Protein AF-A0A0Q9I6A0-F1 (afdb_monomer_lite)

Foldseek 3Di:
DAQEEEEFEFAQDALQPVPPPDDGHQFRVVLRVLVVVLQCLQVVDPRHYHYQYDYNQRFALVSSLVSLVVSQVPDDYQEYYYEYADAWDDDPPFTFGWGYDPDNDDDTDGCTLANVLVSNVSRNYQEYEAEAHYFQQQRSPVPRCNQVDQVNHQWDKYKYFFHNHAGWDDDPLQSHGLLSSLLSLCLAFCDAPPDPDRDQKAFVPPGRQVRSQVASQLVCCQPVVHGGGGMDMGGDHNDTDIHGHSNDDHRDDGDDPVVSVVVVVVVVVVVVVVVVVVVLVCQQVWKWWWEQDPQQFIFIFGHAPVCCVVCVVDGGTDFRLLHGVVQFAPPCVQQVRRHVRVQMDTQPDADPQLFGPSLVSVLSGGHVLSSLLLCLLLPHDHPDADPQHQLSSLLSQLLSCLLVLPLVSVPVSLCNQALPVVLDLDADFDDLPDDDVVLQVDALVSLLSSLSSLLSSLLSPLVVSVSSLRSSLSSLLNNLSPDDCVRRPNCSNVSSLVSSLQSLLLNLLSQVLVVHHSDDPSRVVSLVVNCVSRSCSRSVSSVVSRPDDLVVLLVQLVVLLVQAQQCCVPPSNVVSLLSVLLSAALDPSNLVSLVSNLVSNVRVVNPPDPSNLLSLLSCLQRNNHDPVRLVVLLVVLQVQVPDPDHDPVLLSSLLSCLSNVVVHPPVRSVSSVVSLVVNCVNDDVQKLSNLNSLLSCLLVVNHDPCSLVSLLVLLVPDDQDRPVPPVPPLPDDVPDQIDGHNVSSLLSLLSNLLRDADDPSSLVSLLSHCPPPLRNVSSLSSNLSNDDDDDLVCVLVVLLVVLVVCRSPVSSNVSSLSSLLVNLLPDRSVSSVVSLVVLSVVSSVDNHSSSVSSSSSSSSSSSSVNSGDPRPSPSSNDD

Structure (mmCIF, N/CA/C/O backbone):
data_AF-A0A0Q9I6A0-F1
#
_entry.id   AF-A0A0Q9I6A0-F1
#
loop_
_atom_site.group_PDB
_atom_site.id
_atom_site.type_symbol
_atom_site.label_atom_id
_atom_site.label_alt_id
_atom_site.label_comp_id
_atom_site.label_asym_id
_atom_site.label_entity_id
_atom_site.label_seq_id
_atom_site.pdbx_PDB_ins_code
_atom_site.Cartn_x
_atom_site.Cartn_y
_atom_site.Cartn_z
_atom_site.occupancy
_atom_site.B_iso_or_equiv
_atom_site.auth_seq_id
_atom_site.auth_comp_id
_atom_site.auth_asym_id
_atom_site.auth_atom_id
_atom_site.pdbx_PDB_model_num
ATOM 1 N N . MET A 1 1 ? -72.837 -9.787 69.439 1.00 57.62 1 MET A N 1
ATOM 2 C CA . MET A 1 1 ? -71.810 -8.725 69.431 1.00 57.62 1 MET A CA 1
ATOM 3 C C . MET A 1 1 ? -70.595 -9.331 68.773 1.00 57.62 1 MET A C 1
ATOM 5 O O . MET A 1 1 ? -70.337 -10.494 69.057 1.00 57.62 1 MET A O 1
ATOM 9 N N . ALA A 1 2 ? -69.933 -8.600 67.878 1.00 67.75 2 ALA A N 1
ATOM 10 C CA . ALA A 1 2 ? -68.800 -9.142 67.138 1.00 67.75 2 ALA A CA 1
ATOM 11 C C . ALA A 1 2 ? -67.599 -9.369 68.051 1.00 67.75 2 ALA A C 1
ATOM 13 O O . ALA A 1 2 ? -67.244 -8.510 68.853 1.00 67.75 2 ALA A O 1
ATOM 14 N N . THR A 1 3 ? -66.976 -10.529 67.902 1.00 87.06 3 THR A N 1
ATOM 15 C CA . THR A 1 3 ? -65.770 -10.926 68.628 1.00 87.06 3 THR A CA 1
ATOM 16 C C . THR A 1 3 ? -64.553 -10.130 68.140 1.00 87.06 3 THR A C 1
ATOM 18 O O . THR A 1 3 ? -63.661 -9.801 68.925 1.00 87.06 3 THR A O 1
ATOM 21 N N . VAL A 1 4 ? -64.541 -9.748 66.858 1.00 94.00 4 VAL A N 1
ATOM 22 C CA . VAL A 1 4 ? -63.463 -9.003 66.201 1.00 94.00 4 VAL A CA 1
ATOM 23 C C . VAL A 1 4 ? -63.993 -7.726 65.552 1.00 94.00 4 VAL A C 1
ATOM 25 O O . VAL A 1 4 ? -64.934 -7.755 64.759 1.00 94.00 4 VAL A O 1
ATOM 28 N N . GLY A 1 5 ? -63.354 -6.600 65.855 1.00 96.25 5 GLY A N 1
ATOM 29 C CA . GLY A 1 5 ? -63.536 -5.332 65.155 1.00 96.25 5 GLY A CA 1
ATOM 30 C C . GLY A 1 5 ? -62.365 -5.071 64.211 1.00 96.25 5 GLY A C 1
ATOM 31 O O . GLY A 1 5 ? -61.219 -5.343 64.562 1.00 96.25 5 GLY A O 1
ATOM 32 N N . ALA A 1 6 ? -62.619 -4.534 63.020 1.00 97.25 6 ALA A N 1
ATOM 33 C CA . ALA A 1 6 ? -61.564 -4.165 62.086 1.00 97.25 6 ALA A CA 1
ATOM 34 C C . ALA A 1 6 ? -61.828 -2.830 61.385 1.00 97.25 6 ALA A C 1
ATOM 36 O O . ALA A 1 6 ? -62.938 -2.572 60.926 1.00 97.25 6 ALA A O 1
ATOM 37 N N . PHE A 1 7 ? -60.788 -2.011 61.248 1.00 97.94 7 PHE A N 1
ATOM 38 C CA . PHE A 1 7 ? -60.768 -0.819 60.405 1.00 97.94 7 PHE A CA 1
ATOM 39 C C . PHE A 1 7 ? -59.718 -1.005 59.314 1.00 97.94 7 PHE A C 1
ATOM 41 O O . PHE A 1 7 ? -58.549 -1.238 59.620 1.00 97.94 7 PHE A O 1
ATOM 48 N N . VAL A 1 8 ? -60.120 -0.905 58.049 1.00 98.06 8 VAL A N 1
ATOM 49 C CA . VAL A 1 8 ? -59.235 -1.179 56.911 1.00 98.06 8 VAL A CA 1
ATOM 50 C C . VAL A 1 8 ? -59.324 -0.041 55.899 1.00 98.06 8 VAL A C 1
ATOM 52 O O . VAL A 1 8 ? -60.408 0.307 55.423 1.00 98.06 8 VAL A O 1
ATOM 55 N N . VAL A 1 9 ? -58.176 0.529 55.537 1.00 97.56 9 VAL A N 1
ATOM 56 C CA . VAL A 1 9 ? -58.073 1.555 54.495 1.00 97.56 9 VAL A CA 1
ATOM 57 C C . VAL A 1 9 ? -56.783 1.393 53.695 1.00 97.56 9 VAL A C 1
ATOM 59 O O . VAL A 1 9 ? -55.710 1.128 54.235 1.00 97.56 9 VAL A O 1
ATOM 62 N N . GLY A 1 10 ? -56.911 1.564 52.385 1.00 96.81 10 GLY A N 1
ATOM 63 C CA . GLY A 1 10 ? -55.814 1.583 51.429 1.00 96.81 10 GLY A CA 1
ATOM 64 C C . GLY A 1 10 ? -56.036 2.740 50.470 1.00 96.81 10 GLY A C 1
ATOM 65 O O . GLY A 1 10 ? -57.111 2.805 49.872 1.00 96.81 10 GLY A O 1
ATOM 66 N N . ILE A 1 11 ? -55.075 3.656 50.351 1.00 94.69 11 ILE A N 1
ATOM 67 C CA . ILE A 1 11 ? -55.181 4.829 49.474 1.00 94.69 11 ILE A CA 1
ATOM 68 C C . ILE A 1 11 ? -54.047 4.783 48.458 1.00 94.69 11 ILE A C 1
ATOM 70 O O . ILE A 1 11 ? -52.883 4.988 48.804 1.00 94.69 11 ILE A O 1
ATOM 74 N N . ALA A 1 12 ? -54.388 4.485 47.204 1.00 91.81 12 ALA A N 1
ATOM 75 C CA . ALA A 1 12 ? -53.416 4.359 46.127 1.00 91.81 12 ALA A CA 1
ATOM 76 C C . ALA A 1 12 ? -53.320 5.656 45.316 1.00 91.81 12 ALA A C 1
ATOM 78 O O . ALA A 1 12 ? -52.235 6.214 45.119 1.00 91.81 12 ALA A O 1
ATOM 79 N N . SER A 1 13 ? -54.477 6.174 44.903 1.00 88.25 13 SER A N 1
ATOM 80 C CA . SER A 1 13 ? -54.585 7.374 44.077 1.00 88.25 13 SER A CA 1
ATOM 81 C C . SER A 1 13 ? -55.166 8.539 44.871 1.00 88.25 13 SER A C 1
ATOM 83 O O . SER A 1 13 ? -56.310 8.490 45.314 1.00 88.25 13 SER A O 1
ATOM 85 N N . TYR A 1 14 ? -54.410 9.628 45.008 1.00 87.06 14 TYR A N 1
ATOM 86 C CA . TYR A 1 14 ? -54.871 10.846 45.680 1.00 87.06 14 TYR A CA 1
ATOM 87 C C . TYR A 1 14 ? -55.308 11.899 44.652 1.00 87.06 14 TYR A C 1
ATOM 89 O O . TYR A 1 14 ? -54.601 12.155 43.675 1.00 87.06 14 TYR A O 1
ATOM 97 N N . ARG A 1 15 ? -56.462 12.544 44.869 1.00 81.25 15 ARG A N 1
ATOM 98 C CA . ARG A 1 15 ? -57.050 13.483 43.887 1.00 81.25 15 ARG A CA 1
ATOM 99 C C . ARG A 1 15 ? -56.186 14.727 43.616 1.00 81.25 15 ARG A C 1
ATOM 101 O O . ARG A 1 15 ? -56.207 15.254 42.511 1.00 81.25 15 ARG A O 1
ATOM 108 N N . ALA A 1 16 ? -55.376 15.164 44.585 1.00 65.81 16 ALA A N 1
ATOM 109 C CA . ALA A 1 16 ? -54.583 16.400 44.512 1.00 65.81 16 ALA A CA 1
ATOM 110 C C . ALA A 1 16 ? -53.071 16.186 44.243 1.00 65.81 16 ALA A C 1
ATOM 112 O O . ALA A 1 16 ? -52.240 16.961 44.712 1.00 65.81 16 ALA A O 1
ATOM 113 N N . ILE A 1 17 ? -52.678 15.132 43.510 1.00 60.72 17 ILE A N 1
ATOM 114 C CA . ILE A 1 17 ? -51.252 14.795 43.281 1.00 60.72 17 ILE A CA 1
ATOM 115 C C . ILE A 1 17 ? -50.525 15.774 42.334 1.00 60.72 17 ILE A C 1
ATOM 117 O O . ILE A 1 17 ? -49.298 15.896 42.388 1.00 60.72 17 ILE A O 1
ATOM 121 N N . SER A 1 18 ? -51.245 16.512 41.485 1.00 54.94 18 SER A N 1
ATOM 122 C CA . SER A 1 18 ? -50.642 17.438 40.516 1.00 54.94 18 SER A CA 1
ATOM 123 C C . SER A 1 18 ? -49.855 18.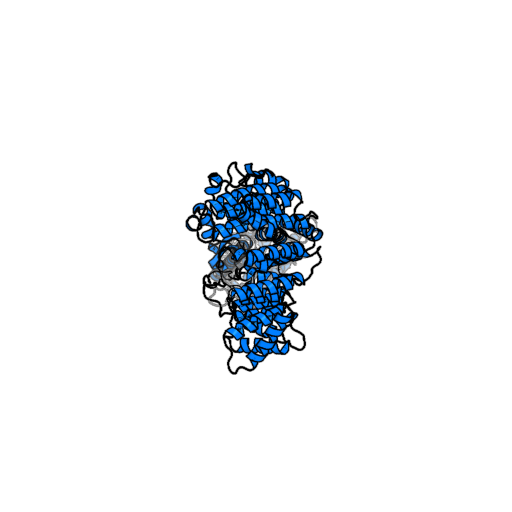561 41.209 1.00 54.94 18 SER A C 1
ATOM 125 O O . SER A 1 18 ? -50.429 19.543 41.668 1.00 54.94 18 SER A O 1
ATOM 127 N N . GLY A 1 19 ? -48.526 18.421 41.269 1.00 56.75 19 GLY A N 1
ATOM 128 C CA . GLY A 1 19 ? -47.602 19.431 41.803 1.00 56.75 19 GLY A CA 1
ATOM 129 C C . GLY A 1 19 ? -47.051 19.172 43.213 1.00 56.75 19 GLY A C 1
ATOM 130 O O . GLY A 1 19 ? -46.217 19.951 43.666 1.00 56.75 19 GLY A O 1
ATOM 131 N N . THR A 1 20 ? -47.441 18.088 43.898 1.00 63.47 20 THR A N 1
ATOM 132 C CA . THR A 1 20 ? -46.989 17.789 45.280 1.00 63.47 20 THR A CA 1
ATOM 133 C C . THR A 1 20 ? -45.720 16.930 45.359 1.00 63.47 20 THR A C 1
ATOM 135 O O . THR A 1 20 ? -45.189 16.710 46.444 1.00 63.47 20 THR A O 1
ATOM 138 N N . GLY A 1 21 ? -45.219 16.428 44.224 1.00 64.19 21 GLY A N 1
ATOM 139 C CA . GLY A 1 21 ? -44.035 15.558 44.160 1.00 64.19 21 GLY A CA 1
ATOM 140 C C . GLY A 1 21 ? -44.251 14.132 44.689 1.00 64.19 21 GLY A C 1
ATOM 141 O O . GLY A 1 21 ? -43.323 13.324 44.643 1.00 64.19 21 GLY A O 1
ATOM 142 N N . LEU A 1 22 ? -45.458 13.805 45.159 1.00 73.88 22 LEU A N 1
ATOM 143 C CA . LEU A 1 22 ? -45.843 12.459 45.576 1.00 73.88 22 LEU A CA 1
ATOM 144 C C . LEU A 1 22 ? -46.258 11.636 44.359 1.00 73.88 22 LEU A C 1
ATOM 146 O O . LEU A 1 22 ? -47.023 12.091 43.516 1.00 73.88 22 LEU A O 1
ATOM 150 N N . THR A 1 23 ? -45.757 10.412 44.248 1.00 80.62 23 THR A N 1
ATOM 151 C CA . THR A 1 23 ? -46.183 9.483 43.198 1.00 80.62 23 THR A CA 1
ATOM 152 C C . THR A 1 23 ? -47.435 8.732 43.655 1.00 80.62 23 THR A C 1
ATOM 154 O O . THR A 1 23 ? -47.476 8.327 44.822 1.00 80.62 23 THR A O 1
ATOM 157 N N . PRO A 1 24 ? -48.440 8.510 42.784 1.00 85.38 24 PRO A N 1
ATOM 158 C CA . PRO A 1 24 ? -49.504 7.553 43.077 1.00 85.38 24 PRO A CA 1
ATOM 159 C C . PRO A 1 24 ? -48.896 6.194 43.437 1.00 85.38 24 PRO A C 1
ATOM 161 O O . PRO A 1 24 ? -47.879 5.810 42.855 1.00 85.38 24 PRO A O 1
ATOM 164 N N . LEU A 1 25 ? -49.500 5.503 44.400 1.00 91.25 25 LEU A N 1
ATOM 165 C CA . LEU A 1 25 ? -49.143 4.125 44.721 1.00 91.25 25 LEU A CA 1
ATOM 166 C C . LEU A 1 25 ? -49.934 3.192 43.801 1.00 91.25 25 LEU A C 1
ATOM 168 O O . LEU A 1 25 ? -51.046 3.509 43.384 1.00 91.25 25 LEU A O 1
ATOM 172 N N . GLU A 1 26 ? -49.366 2.044 43.470 1.00 93.00 26 GLU A N 1
ATOM 173 C CA . GLU A 1 26 ? -49.993 1.046 42.605 1.00 93.00 26 GLU A CA 1
ATOM 174 C C . GLU A 1 26 ? -50.808 0.017 43.402 1.00 93.00 26 GLU A C 1
ATOM 176 O O . GLU A 1 26 ? -51.772 -0.531 42.865 1.00 93.00 26 GLU A O 1
ATOM 181 N N . PHE A 1 27 ? -50.442 -0.269 44.661 1.00 96.44 27 PHE A N 1
ATOM 182 C CA . PHE A 1 27 ? -50.934 -1.470 45.352 1.00 96.44 27 PHE A CA 1
ATOM 183 C C . PHE A 1 27 ? -51.567 -1.262 46.735 1.00 96.44 27 PHE A C 1
ATOM 185 O O . PHE A 1 27 ? -52.069 -2.231 47.300 1.00 96.44 27 PHE A O 1
ATOM 192 N N . ALA A 1 28 ? -51.649 -0.036 47.258 1.00 95.69 28 ALA A N 1
ATOM 193 C CA . ALA A 1 28 ? -52.218 0.215 48.590 1.00 95.69 28 ALA A CA 1
ATOM 194 C C . ALA A 1 28 ? -53.689 -0.240 48.740 1.00 95.69 28 ALA A C 1
ATOM 196 O O . ALA A 1 28 ? -54.093 -0.725 49.797 1.00 95.69 28 ALA A O 1
ATOM 197 N N . VAL A 1 29 ? -54.497 -0.139 47.677 1.00 96.44 29 VAL A N 1
ATOM 198 C CA . VAL A 1 29 ? -55.871 -0.680 47.660 1.00 96.44 29 VAL A CA 1
ATOM 199 C C . VAL A 1 29 ? -55.860 -2.206 47.689 1.00 96.44 29 VAL A C 1
ATOM 201 O O . VAL A 1 29 ? -56.565 -2.799 48.499 1.00 96.44 29 VAL A O 1
ATOM 204 N N . ASN A 1 30 ? -55.000 -2.840 46.884 1.00 95.94 30 ASN A N 1
ATOM 205 C CA . ASN A 1 30 ? -54.850 -4.297 46.885 1.00 95.94 30 ASN A CA 1
ATOM 206 C C . ASN A 1 30 ? -54.394 -4.828 48.250 1.00 95.94 30 ASN A C 1
ATOM 208 O O . ASN A 1 30 ? -54.779 -5.928 48.639 1.00 95.94 30 ASN A O 1
ATOM 212 N N . ASP A 1 31 ? -53.561 -4.076 48.967 1.00 96.75 31 ASP A N 1
ATOM 213 C CA . ASP A 1 31 ? -53.131 -4.403 50.325 1.00 96.75 31 ASP A CA 1
ATOM 214 C C . ASP A 1 31 ? -54.317 -4.435 51.291 1.00 96.75 31 ASP A C 1
ATOM 216 O O . ASP A 1 31 ? -54.521 -5.431 51.986 1.00 96.75 31 ASP A O 1
ATOM 220 N N . ALA A 1 32 ? -55.143 -3.386 51.274 1.00 96.88 32 ALA A N 1
ATOM 221 C CA . ALA A 1 32 ? -56.366 -3.315 52.067 1.00 96.88 32 ALA A CA 1
ATOM 222 C C . ALA A 1 32 ? -57.349 -4.448 51.721 1.00 96.88 32 ALA A C 1
ATOM 224 O O . ALA A 1 32 ? -57.878 -5.097 52.622 1.00 96.88 32 ALA A O 1
ATOM 225 N N . ASP A 1 33 ? -57.537 -4.742 50.435 1.00 96.12 33 ASP A N 1
ATOM 226 C CA . ASP A 1 33 ? -58.423 -5.818 49.981 1.00 96.12 33 ASP A CA 1
ATOM 227 C C . ASP A 1 33 ? -57.897 -7.203 50.394 1.00 96.12 33 ASP A C 1
ATOM 229 O O . ASP A 1 33 ? -58.664 -8.073 50.807 1.00 96.12 33 ASP A O 1
ATOM 233 N N . GLY A 1 34 ? -56.577 -7.412 50.339 1.00 94.81 34 GLY A N 1
ATOM 234 C CA . GLY A 1 34 ? -55.938 -8.651 50.786 1.00 94.81 34 GLY A CA 1
ATOM 235 C C . GLY A 1 34 ? -56.091 -8.885 52.290 1.00 94.81 34 GLY A C 1
ATOM 236 O O . GLY A 1 34 ? -56.313 -10.018 52.724 1.00 94.81 34 GLY A O 1
ATOM 237 N N . ILE A 1 35 ? -56.017 -7.815 53.079 1.00 95.69 35 ILE A N 1
ATOM 238 C CA . ILE A 1 35 ? -56.241 -7.839 54.526 1.00 95.69 35 ILE A CA 1
ATOM 239 C C . ILE A 1 35 ? -57.710 -8.109 54.855 1.00 95.69 35 ILE A C 1
ATOM 241 O O . ILE A 1 35 ? -57.998 -8.983 55.673 1.00 95.69 35 ILE A O 1
ATOM 245 N N . GLU A 1 36 ? -58.641 -7.423 54.193 1.00 95.19 36 GLU A N 1
ATOM 246 C CA . GLU A 1 36 ? -60.073 -7.681 54.354 1.00 95.19 36 GLU A CA 1
ATOM 247 C C . GLU A 1 36 ? -60.416 -9.135 54.002 1.00 95.19 36 GLU A C 1
ATOM 249 O O . GLU A 1 36 ? -61.120 -9.809 54.757 1.00 95.19 36 GLU A O 1
ATOM 254 N N . GLN A 1 37 ? -59.868 -9.652 52.898 1.00 94.31 37 GLN A N 1
ATOM 255 C CA . GLN A 1 37 ? -60.053 -11.042 52.493 1.00 94.31 37 GLN A CA 1
ATOM 256 C C . GLN A 1 37 ? -59.534 -12.020 53.555 1.00 94.31 37 GLN A C 1
ATOM 258 O O . GLN A 1 37 ? -60.211 -13.002 53.864 1.00 94.31 37 GLN A O 1
ATOM 263 N N . TYR A 1 38 ? -58.353 -11.763 54.123 1.00 94.38 38 TYR A N 1
ATOM 264 C CA . TYR A 1 38 ? -57.798 -12.573 55.207 1.00 94.38 38 TYR A CA 1
ATOM 265 C C . TYR A 1 38 ? -58.728 -12.582 56.433 1.00 94.38 38 TYR A C 1
ATOM 267 O O . TYR A 1 38 ? -59.082 -13.658 56.917 1.00 94.38 38 TYR A O 1
ATOM 275 N N . LEU A 1 39 ? -59.196 -11.411 56.883 1.00 94.12 39 LEU A N 1
ATOM 276 C CA . LEU A 1 39 ? -60.101 -11.295 58.031 1.00 94.12 39 LEU A CA 1
ATOM 277 C C . LEU A 1 39 ? -61.412 -12.061 57.798 1.00 94.12 39 LEU A C 1
ATOM 279 O O . LEU A 1 39 ? -61.801 -12.876 58.629 1.00 94.12 39 LEU A O 1
ATOM 283 N N . ARG A 1 40 ? -62.055 -11.885 56.638 1.00 93.12 40 ARG A N 1
ATOM 284 C CA . ARG A 1 40 ? -63.294 -12.609 56.292 1.00 93.12 40 ARG A CA 1
ATOM 285 C C . ARG A 1 40 ? -63.098 -14.120 56.174 1.00 93.12 40 ARG A C 1
ATOM 287 O O . ARG A 1 40 ? -64.027 -14.879 56.415 1.00 93.12 40 ARG A O 1
ATOM 294 N N . THR A 1 41 ? -61.901 -14.566 55.798 1.00 91.38 41 THR A N 1
ATOM 295 C CA . THR A 1 41 ? -61.591 -16.002 55.712 1.00 91.38 41 THR A CA 1
ATOM 296 C C . THR A 1 41 ? -61.447 -16.623 57.102 1.00 91.38 41 THR A C 1
ATOM 298 O O . THR A 1 41 ? -61.871 -17.755 57.316 1.00 91.38 41 THR A O 1
ATOM 301 N N . CYS A 1 42 ? -60.851 -15.893 58.046 1.00 90.25 42 CYS A N 1
ATOM 302 C CA . CYS A 1 42 ? -60.603 -16.380 59.401 1.00 90.25 42 CYS A CA 1
ATOM 303 C C . CYS A 1 42 ? -61.815 -16.254 60.337 1.00 90.25 42 CYS A C 1
ATOM 305 O O . CYS A 1 42 ? -61.938 -17.051 61.264 1.00 90.25 42 CYS A O 1
ATOM 307 N N . TRP A 1 43 ? -62.705 -15.293 60.078 1.00 91.88 43 TRP A N 1
ATOM 308 C CA . TRP A 1 43 ? -63.962 -15.090 60.804 1.00 91.88 43 TRP A CA 1
ATOM 309 C C . TRP A 1 43 ? -65.123 -14.980 59.800 1.00 91.88 43 TRP A C 1
ATOM 311 O O . TRP A 1 43 ? -65.525 -13.870 59.450 1.00 91.88 43 TRP A O 1
ATOM 321 N N . PRO A 1 44 ? -65.615 -16.119 59.275 1.00 83.94 44 PRO A N 1
ATOM 322 C CA . PRO A 1 44 ? -66.590 -16.143 58.183 1.00 83.94 44 PRO A CA 1
ATOM 323 C C . PRO A 1 44 ? -68.022 -15.796 58.610 1.00 83.94 44 PRO A C 1
ATOM 325 O O . PRO A 1 44 ? -68.835 -15.453 57.754 1.00 83.94 44 PRO A O 1
ATOM 328 N N . ASP A 1 45 ? -68.340 -15.890 59.903 1.00 84.69 45 ASP A N 1
ATOM 329 C CA . ASP A 1 45 ? -69.680 -15.624 60.418 1.00 84.69 45 ASP A CA 1
ATOM 330 C C . ASP A 1 45 ? -69.895 -14.112 60.618 1.00 84.69 45 ASP A C 1
ATOM 332 O O . ASP A 1 45 ? -69.167 -13.463 61.371 1.00 84.69 45 ASP A O 1
ATOM 336 N N . ASP A 1 46 ? -70.944 -13.549 60.002 1.00 70.88 46 ASP A N 1
ATOM 337 C CA . ASP A 1 46 ? -71.292 -12.111 60.074 1.00 70.88 46 ASP A CA 1
ATOM 338 C C . ASP A 1 46 ? -71.513 -11.602 61.517 1.00 70.88 46 ASP A C 1
ATOM 340 O O . ASP A 1 46 ? -71.502 -10.398 61.781 1.00 70.88 46 ASP A O 1
ATOM 344 N N . GLY A 1 47 ? -71.728 -12.519 62.465 1.00 76.44 47 GLY A N 1
ATOM 345 C CA . GLY A 1 47 ? -71.863 -12.222 63.888 1.00 76.44 47 GLY A CA 1
ATOM 346 C C . GLY A 1 47 ? -70.541 -12.028 64.630 1.00 76.44 47 GLY A C 1
ATOM 347 O O . GLY A 1 47 ? -70.570 -11.391 65.681 1.00 76.44 47 GLY A O 1
ATOM 348 N N . ASP A 1 48 ? -69.420 -12.530 64.100 1.00 85.81 48 ASP A N 1
ATOM 349 C CA . ASP A 1 48 ? -68.108 -12.570 64.763 1.00 85.81 48 ASP A CA 1
ATOM 350 C C . ASP A 1 48 ? -67.159 -11.457 64.313 1.00 85.81 48 ASP A C 1
ATOM 352 O O . ASP A 1 48 ? -66.216 -11.133 65.037 1.00 85.81 48 ASP A O 1
ATOM 356 N N . LEU A 1 49 ? -67.412 -10.849 63.152 1.00 92.75 49 LEU A N 1
ATOM 357 C CA . LEU A 1 49 ? -66.527 -9.868 62.535 1.00 92.75 49 LEU A CA 1
ATOM 358 C C . LEU A 1 49 ? -67.278 -8.598 62.128 1.00 92.75 49 LEU A C 1
ATOM 360 O O . LEU A 1 49 ? -68.166 -8.618 61.279 1.00 92.75 49 LEU A O 1
ATOM 364 N N . ARG A 1 50 ? -66.849 -7.455 62.666 1.00 94.75 50 ARG A N 1
ATOM 365 C CA . ARG A 1 50 ? -67.304 -6.127 62.243 1.00 94.75 50 ARG A CA 1
ATOM 366 C C . ARG A 1 50 ? -66.180 -5.394 61.523 1.00 94.75 50 ARG A C 1
ATOM 368 O O . ARG A 1 50 ? -65.256 -4.908 62.167 1.00 94.75 50 ARG A O 1
ATOM 375 N N . ILE A 1 51 ? -66.278 -5.279 60.198 1.00 94.56 51 ILE A N 1
ATOM 376 C CA . ILE A 1 51 ? -65.313 -4.530 59.378 1.00 94.56 51 ILE A CA 1
ATOM 377 C C . ILE A 1 51 ? -65.885 -3.168 58.988 1.00 94.56 51 ILE A C 1
ATOM 379 O O . ILE A 1 51 ? -66.945 -3.087 58.369 1.00 94.56 51 ILE A O 1
ATOM 383 N N . VAL A 1 52 ? -65.135 -2.108 59.277 1.00 96.69 52 VAL A N 1
ATOM 384 C CA . VAL A 1 52 ? -65.302 -0.779 58.690 1.00 96.69 52 VAL A CA 1
ATOM 385 C C . VAL A 1 52 ? -64.231 -0.598 57.613 1.00 96.69 52 VAL A C 1
ATOM 387 O O . VAL A 1 52 ? -63.056 -0.377 57.911 1.00 96.69 52 VAL A O 1
ATOM 390 N N . ARG A 1 53 ? -64.636 -0.725 56.345 1.00 95.81 53 ARG A N 1
ATOM 391 C CA . ARG A 1 53 ? -63.783 -0.524 55.165 1.00 95.81 53 ARG A CA 1
ATOM 392 C C . ARG A 1 53 ? -64.129 0.811 54.517 1.00 95.81 53 ARG A C 1
ATOM 394 O O . ARG A 1 53 ? -65.273 1.017 54.121 1.00 95.81 53 ARG A O 1
ATOM 401 N N . ILE A 1 54 ? -63.142 1.691 54.365 1.00 95.88 54 ILE A N 1
ATOM 402 C CA . ILE A 1 54 ? -63.321 2.969 53.657 1.00 95.88 54 ILE A CA 1
ATOM 403 C C . ILE A 1 54 ? -62.665 2.878 52.285 1.00 95.88 54 ILE A C 1
ATOM 405 O O . ILE A 1 54 ? -61.460 2.645 52.207 1.00 95.88 54 ILE A O 1
ATOM 409 N N . GLY A 1 55 ? -63.440 3.048 51.211 1.00 92.31 55 GLY A N 1
ATOM 410 C CA . GLY A 1 55 ? -62.923 3.065 49.838 1.00 92.31 55 GLY A CA 1
ATOM 411 C C . GLY A 1 55 ? -61.941 4.218 49.604 1.00 92.31 55 GLY A C 1
ATOM 412 O O . GLY A 1 55 ? -62.077 5.282 50.204 1.00 92.31 55 GLY A O 1
ATOM 413 N N . GLU A 1 56 ? -60.948 4.031 48.726 1.00 92.19 56 GLU A N 1
ATOM 414 C CA . GLU A 1 56 ? -59.848 5.001 48.580 1.00 92.19 56 GLU A CA 1
ATOM 415 C C . GLU A 1 56 ? -60.317 6.411 48.203 1.00 92.19 56 GLU A C 1
ATOM 417 O O . GLU A 1 56 ? -59.718 7.383 48.649 1.00 92.19 56 GLU A O 1
ATOM 422 N N . GLY A 1 57 ? -61.386 6.535 47.405 1.00 88.31 57 GLY A N 1
ATOM 423 C CA . GLY A 1 57 ? -61.927 7.823 46.963 1.00 88.31 57 GLY A CA 1
ATOM 424 C C . GLY A 1 57 ? -62.674 8.584 48.060 1.00 88.31 57 GLY A C 1
ATOM 425 O O . GLY A 1 57 ? -62.779 9.807 47.981 1.00 88.31 57 GLY A O 1
ATOM 426 N N . ASP A 1 58 ? -63.138 7.876 49.088 1.00 91.50 58 ASP A N 1
ATOM 427 C CA . ASP A 1 58 ? -63.924 8.427 50.195 1.00 91.50 58 ASP A CA 1
ATOM 428 C C . ASP A 1 58 ? -63.098 8.568 51.477 1.00 91.50 58 ASP A C 1
ATOM 430 O O . ASP A 1 58 ? -63.592 9.076 52.482 1.00 91.50 58 ASP A O 1
ATOM 434 N N . ALA A 1 59 ? -61.829 8.148 51.449 1.00 93.12 59 ALA A N 1
ATOM 435 C CA . ALA A 1 59 ? -60.907 8.155 52.577 1.00 93.12 59 ALA A CA 1
ATOM 436 C C . ALA A 1 59 ? -60.425 9.567 52.943 1.00 93.12 59 ALA A C 1
ATOM 438 O O . ALA A 1 59 ? -59.234 9.847 52.906 1.00 93.12 59 ALA A O 1
ATOM 439 N N . THR A 1 60 ? -61.353 10.466 53.268 1.00 93.06 60 THR A N 1
ATOM 440 C CA . THR A 1 60 ? -61.101 11.807 53.817 1.00 93.06 60 THR A CA 1
ATOM 441 C C . THR A 1 60 ? -60.874 11.743 55.330 1.00 93.06 60 THR A C 1
ATOM 443 O O . THR A 1 60 ? -61.280 10.773 55.970 1.00 93.06 60 THR A O 1
ATOM 446 N N . ALA A 1 61 ? -60.279 12.782 55.934 1.00 91.19 61 ALA A N 1
ATOM 447 C CA . ALA A 1 61 ? -60.082 12.840 57.392 1.00 91.19 61 ALA A CA 1
ATOM 448 C C . ALA A 1 61 ? -61.399 12.622 58.160 1.00 91.19 61 ALA A C 1
ATOM 450 O O . ALA A 1 61 ? -61.463 11.779 59.048 1.00 91.19 61 ALA A O 1
ATOM 451 N N . VAL A 1 62 ? -62.470 13.304 57.740 1.00 92.75 62 VAL A N 1
ATOM 452 C CA . VAL A 1 62 ? -63.805 13.202 58.352 1.00 92.75 62 VAL A CA 1
ATOM 453 C C . VAL A 1 62 ? -64.382 11.792 58.218 1.00 92.75 62 VAL A C 1
ATOM 455 O O . VAL A 1 62 ? -64.926 11.261 59.180 1.00 92.75 62 VAL A O 1
ATOM 458 N N . ALA A 1 63 ? -64.252 11.161 57.047 1.00 94.19 63 ALA A N 1
ATOM 459 C CA . ALA A 1 63 ? -64.744 9.799 56.848 1.00 94.19 63 ALA A CA 1
ATOM 460 C C . ALA A 1 63 ? -63.954 8.777 57.677 1.00 94.19 63 ALA A C 1
ATOM 462 O O . ALA A 1 63 ? -64.542 7.854 58.237 1.00 94.19 63 ALA A O 1
ATOM 463 N N . MET A 1 64 ? -62.632 8.947 57.785 1.00 94.81 64 MET A N 1
ATOM 464 C CA . MET A 1 64 ? -61.789 8.101 58.632 1.00 94.81 64 MET A CA 1
ATOM 465 C C . MET A 1 64 ? -62.122 8.263 60.116 1.00 94.81 64 MET A C 1
ATOM 467 O O . MET A 1 64 ? -62.230 7.261 60.819 1.00 94.81 64 MET A O 1
ATOM 471 N N . GLU A 1 65 ? -62.339 9.498 60.572 1.00 95.25 65 GLU A N 1
ATOM 472 C CA . GLU A 1 65 ? -62.815 9.805 61.924 1.00 95.25 65 GLU A CA 1
ATOM 473 C C . GLU A 1 65 ? -64.161 9.133 62.204 1.00 95.25 65 GLU A C 1
ATOM 475 O O . GLU A 1 65 ? -64.256 8.325 63.127 1.00 95.25 65 GLU A O 1
ATOM 480 N N . ALA A 1 66 ? -65.161 9.375 61.354 1.00 95.38 66 ALA A N 1
ATOM 481 C CA . ALA A 1 66 ? -66.491 8.788 61.490 1.00 95.38 66 ALA A CA 1
ATOM 482 C C . ALA A 1 66 ? -66.459 7.251 61.438 1.00 95.38 66 ALA A C 1
ATOM 484 O O . ALA A 1 66 ? -67.192 6.589 62.167 1.00 95.38 66 ALA A O 1
ATOM 485 N N . GLY A 1 67 ? -65.598 6.662 60.604 1.00 95.75 67 GLY A N 1
ATOM 486 C CA . GLY A 1 67 ? -65.441 5.213 60.516 1.00 95.75 67 GLY A CA 1
ATOM 487 C C . GLY A 1 67 ? -64.822 4.596 61.775 1.00 95.75 67 GLY A C 1
ATOM 488 O O . GLY A 1 67 ? -65.295 3.559 62.241 1.00 95.75 67 GLY A O 1
ATOM 489 N N . LEU A 1 68 ? -63.801 5.231 62.359 1.00 96.19 68 LEU A N 1
ATOM 490 C CA . LEU A 1 68 ? -63.209 4.790 63.628 1.00 96.19 68 LEU A CA 1
ATOM 491 C C . LEU A 1 68 ? -64.183 4.970 64.801 1.00 96.19 68 LEU A C 1
ATOM 493 O O . LEU A 1 68 ? -64.259 4.099 65.666 1.00 96.19 68 LEU A O 1
ATOM 497 N N . GLU A 1 69 ? -64.969 6.048 64.813 1.00 95.81 69 GLU A N 1
ATOM 498 C CA . GLU A 1 69 ? -66.039 6.251 65.798 1.00 95.81 69 GLU A CA 1
ATOM 499 C C . GLU A 1 69 ? -67.146 5.200 65.661 1.00 95.81 69 GLU A C 1
ATOM 501 O O . GLU A 1 69 ? -67.521 4.572 66.650 1.00 95.81 69 GLU A O 1
ATOM 506 N N . ALA A 1 70 ? -67.599 4.921 64.438 1.00 94.44 70 ALA A N 1
ATOM 507 C CA . ALA A 1 70 ? -68.577 3.871 64.169 1.00 94.44 70 ALA A CA 1
ATOM 508 C C . ALA A 1 70 ? -68.052 2.475 64.539 1.00 94.44 70 ALA A C 1
ATOM 510 O O . ALA A 1 70 ? -68.834 1.594 64.907 1.00 94.44 70 ALA A O 1
ATOM 511 N N . LEU A 1 71 ? -66.738 2.240 64.443 1.00 95.56 71 LEU A N 1
ATOM 512 C CA . LEU A 1 71 ? -66.128 1.017 64.957 1.00 95.56 71 LEU A CA 1
ATOM 513 C C . LEU A 1 71 ? -66.160 0.997 66.492 1.00 95.56 71 LEU A C 1
ATOM 515 O O . LEU A 1 71 ? -66.558 -0.020 67.059 1.00 95.56 71 LEU A O 1
ATOM 519 N N . ALA A 1 72 ? -65.810 2.103 67.154 1.00 94.06 72 ALA A N 1
ATOM 520 C CA . ALA A 1 72 ? -65.829 2.229 68.612 1.00 94.06 72 ALA A CA 1
ATOM 521 C C . ALA A 1 72 ? -67.227 1.989 69.211 1.00 94.06 72 ALA A C 1
ATOM 523 O O . ALA A 1 72 ? -67.357 1.241 70.176 1.00 94.06 72 ALA A O 1
ATOM 524 N N . GLU A 1 73 ? -68.279 2.539 68.598 1.00 92.06 73 GLU A N 1
ATOM 525 C CA . GLU A 1 73 ? -69.679 2.342 69.015 1.00 92.06 73 GLU A CA 1
ATOM 526 C C . GLU A 1 73 ? -70.155 0.884 68.910 1.00 92.06 73 GLU A C 1
ATOM 528 O O . GLU A 1 73 ? -71.137 0.499 69.540 1.00 92.06 73 GLU A O 1
ATOM 533 N N . GLY A 1 74 ? -69.485 0.068 68.092 1.00 87.00 74 GLY A N 1
ATOM 534 C CA . GLY A 1 74 ? -69.818 -1.343 67.908 1.00 87.00 74 GLY A CA 1
ATOM 535 C C . GLY A 1 74 ? -69.199 -2.304 68.924 1.00 87.00 74 GLY A C 1
ATOM 536 O O . GLY A 1 74 ? -69.536 -3.489 68.870 1.00 87.00 74 GLY A O 1
ATOM 537 N N . GLY A 1 75 ? -68.297 -1.821 69.787 1.00 84.31 75 GLY A N 1
ATOM 538 C CA . GLY A 1 75 ? -67.626 -2.623 70.814 1.00 84.31 75 GLY A CA 1
ATOM 539 C C . GLY A 1 75 ? -68.551 -3.038 71.971 1.00 84.31 75 GLY A C 1
ATOM 540 O O . GLY A 1 75 ? -69.725 -2.655 72.000 1.00 84.31 75 GLY A O 1
ATOM 541 N N . PRO A 1 76 ? -68.051 -3.820 72.945 1.00 92.06 76 PRO A N 1
ATOM 542 C CA . PRO A 1 76 ? -66.653 -4.233 73.124 1.00 92.06 76 PRO A CA 1
ATOM 543 C C . PRO A 1 76 ? -66.213 -5.376 72.194 1.00 92.06 76 PRO A C 1
ATOM 545 O O . PRO A 1 76 ? -67.013 -6.252 71.869 1.00 92.06 76 PRO A O 1
ATOM 548 N N . TYR A 1 77 ? -64.927 -5.406 71.825 1.00 95.00 77 TYR A N 1
ATOM 549 C CA . TYR A 1 77 ? -64.316 -6.475 71.015 1.00 95.00 77 TYR A CA 1
ATOM 550 C C . TYR A 1 77 ? -63.277 -7.295 71.800 1.00 95.00 77 TYR A C 1
ATOM 552 O O . TYR A 1 77 ? -62.575 -6.781 72.674 1.00 95.00 77 TYR A O 1
ATOM 560 N N . GLU A 1 78 ? -63.088 -8.568 71.448 1.00 93.69 78 GLU A N 1
ATOM 561 C CA . GLU A 1 78 ? -61.941 -9.342 71.949 1.00 93.69 78 GLU A CA 1
ATOM 562 C C . GLU A 1 78 ? -60.644 -8.986 71.216 1.00 93.69 78 GLU A C 1
ATOM 564 O O . GLU A 1 78 ? -59.569 -8.977 71.822 1.00 93.69 78 GLU A O 1
ATOM 569 N N . LEU A 1 79 ? -60.747 -8.670 69.923 1.00 94.25 79 LEU A N 1
ATOM 570 C CA . LEU A 1 79 ? -59.639 -8.251 69.070 1.00 94.25 79 LEU A CA 1
ATOM 571 C C . LEU A 1 79 ? -60.063 -7.073 68.186 1.00 94.25 79 LEU A C 1
ATOM 573 O O . LEU A 1 79 ? -61.085 -7.138 67.511 1.00 94.25 79 LEU A O 1
ATOM 577 N N . CYS A 1 80 ? -59.253 -6.021 68.149 1.00 96.06 80 CYS A N 1
ATOM 578 C CA . CYS A 1 80 ? -59.383 -4.892 67.239 1.00 96.06 80 CYS A CA 1
ATOM 579 C C . CYS A 1 80 ? -58.189 -4.858 66.273 1.00 96.06 80 CYS A C 1
ATOM 581 O O . CYS A 1 80 ? -57.035 -4.847 66.709 1.00 96.06 80 CYS A O 1
ATOM 583 N N . TRP A 1 81 ? -58.465 -4.846 64.969 1.00 95.12 81 TRP A N 1
ATOM 584 C CA . TRP A 1 81 ? -57.472 -4.829 63.894 1.00 95.12 81 TRP A CA 1
ATOM 585 C C . TRP A 1 81 ? -57.556 -3.529 63.096 1.00 95.12 81 TRP A C 1
ATOM 587 O O . TRP A 1 81 ? -58.572 -3.239 62.475 1.00 95.12 81 TRP A O 1
ATOM 597 N N . LEU A 1 82 ? -56.487 -2.744 63.076 1.00 97.69 82 LEU A N 1
ATOM 598 C CA . LEU A 1 82 ? -56.436 -1.481 62.345 1.00 97.69 82 LEU A CA 1
ATOM 599 C C . LEU A 1 82 ? -55.376 -1.600 61.254 1.00 97.69 82 LEU A C 1
ATOM 601 O O . LEU A 1 82 ? -54.206 -1.783 61.572 1.00 97.69 82 LEU A O 1
ATOM 605 N N . PHE A 1 83 ? -55.765 -1.508 59.985 1.00 98.06 83 PHE A N 1
ATOM 606 C CA . PHE A 1 83 ? -54.854 -1.590 58.845 1.00 98.06 83 PHE A CA 1
ATOM 607 C C . PHE A 1 83 ? -54.949 -0.332 57.984 1.00 98.06 83 PHE A C 1
ATOM 609 O O . PHE A 1 83 ? -56.011 -0.021 57.439 1.00 98.06 83 PHE A O 1
ATOM 616 N N . LEU A 1 84 ? -53.832 0.384 57.864 1.00 97.94 84 LEU A N 1
ATOM 617 C CA . LEU A 1 84 ? -53.711 1.586 57.045 1.00 97.94 84 LEU A CA 1
ATOM 618 C C . LEU A 1 84 ? -52.554 1.400 56.053 1.00 97.94 84 LEU A C 1
ATOM 620 O O . LEU A 1 84 ? -51.411 1.251 56.485 1.00 97.94 84 LEU A O 1
ATOM 624 N N . SER A 1 85 ? -52.836 1.446 54.746 1.00 97.75 85 SER A N 1
ATOM 625 C CA . SER A 1 85 ? -51.825 1.427 53.674 1.00 97.75 85 SER A CA 1
ATOM 626 C C . SER A 1 85 ? -51.913 2.678 52.795 1.00 97.75 85 SER A C 1
ATOM 628 O O . SER A 1 85 ? -52.992 3.028 52.308 1.00 97.75 85 SER A O 1
ATOM 630 N N . GLY A 1 86 ? -50.801 3.393 52.616 1.00 95.19 86 GLY A N 1
ATOM 631 C CA . GLY A 1 86 ? -50.781 4.658 51.875 1.00 95.19 86 GLY A CA 1
ATOM 632 C C . GLY A 1 86 ? -49.526 5.499 52.112 1.00 95.19 86 GLY A C 1
ATOM 633 O O . GLY A 1 86 ? -48.488 5.010 52.561 1.00 95.19 86 GLY A O 1
ATOM 634 N N . HIS A 1 87 ? -49.610 6.798 51.822 1.00 93.56 87 HIS A N 1
ATOM 635 C CA . HIS A 1 87 ? -48.525 7.737 52.116 1.00 93.56 87 HIS A CA 1
ATOM 636 C C . HIS A 1 87 ? -48.532 8.162 53.586 1.00 93.56 87 HIS A C 1
ATOM 638 O O . HIS A 1 87 ? -49.554 8.569 54.135 1.00 93.56 87 HIS A O 1
ATOM 644 N N . GLY A 1 88 ? -47.355 8.112 54.207 1.00 92.06 88 GLY A N 1
ATOM 645 C CA . GLY A 1 88 ? -47.103 8.614 55.554 1.00 92.06 88 GLY A CA 1
ATOM 646 C C . GLY A 1 88 ? -46.160 9.804 55.494 1.00 92.06 88 GLY A C 1
ATOM 647 O O . GLY A 1 88 ? -45.245 9.836 54.666 1.00 92.06 88 GLY A O 1
ATOM 648 N N . TRP A 1 89 ? -46.386 10.779 56.368 1.00 90.56 89 TRP A N 1
ATOM 649 C CA . TRP A 1 89 ? -45.537 11.954 56.493 1.00 90.56 89 TRP A CA 1
ATOM 650 C C . TRP A 1 89 ? -45.024 12.075 57.918 1.00 90.56 89 TRP A C 1
ATOM 652 O O . TRP A 1 89 ? -45.795 11.968 58.870 1.00 90.56 89 TRP A O 1
ATOM 662 N N . VAL A 1 90 ? -43.721 12.301 58.056 1.00 89.50 90 VAL A N 1
ATOM 663 C CA . VAL A 1 90 ? -43.073 12.610 59.327 1.00 89.50 90 VAL A CA 1
ATOM 664 C C . VAL A 1 90 ? -42.020 13.678 59.070 1.00 89.50 90 VAL A C 1
ATOM 666 O O . VAL A 1 90 ? -41.095 13.466 58.288 1.00 89.50 90 VAL A O 1
ATOM 669 N N . ASP A 1 91 ? -42.132 14.806 59.761 1.00 85.31 91 ASP A N 1
ATOM 670 C CA . ASP A 1 91 ? -41.081 15.815 59.855 1.00 85.31 91 ASP A CA 1
ATOM 671 C C . ASP A 1 91 ? -40.826 16.206 61.323 1.00 85.31 91 ASP A C 1
ATOM 673 O O . ASP A 1 91 ? -41.296 15.539 62.249 1.00 85.31 91 ASP A O 1
ATOM 677 N N . GLY A 1 92 ? -40.016 17.242 61.562 1.00 76.06 92 GLY A N 1
ATOM 678 C CA . GLY A 1 92 ? -39.667 17.683 62.917 1.00 76.06 92 GLY A CA 1
ATOM 679 C C . GLY A 1 92 ? -40.847 18.224 63.737 1.00 76.06 92 GLY A C 1
ATOM 680 O O . GLY A 1 92 ? -40.756 18.239 64.961 1.00 76.06 92 GLY A O 1
ATOM 681 N N . ALA A 1 93 ? -41.944 18.638 63.096 1.00 79.94 93 ALA A N 1
ATOM 682 C CA . ALA A 1 93 ? -43.094 19.277 63.739 1.00 79.94 93 ALA A CA 1
ATOM 683 C C . ALA A 1 93 ? -44.410 18.496 63.573 1.00 79.94 93 ALA A C 1
ATOM 685 O O . ALA A 1 93 ? -45.295 18.623 64.413 1.00 79.94 93 ALA A O 1
ATOM 686 N N . THR A 1 94 ? -44.545 17.681 62.527 1.00 85.50 94 THR A N 1
ATOM 687 C CA . THR A 1 94 ? -45.786 17.001 62.143 1.00 85.50 94 THR A CA 1
ATOM 688 C C . THR A 1 94 ? -45.555 15.519 61.867 1.00 85.50 94 THR A C 1
ATOM 690 O O . THR A 1 94 ? -44.505 15.106 61.367 1.00 85.50 94 THR A O 1
ATOM 693 N N . ALA A 1 95 ? -46.551 14.695 62.192 1.00 92.00 95 ALA A N 1
ATOM 694 C CA . ALA A 1 95 ? -46.666 13.358 61.633 1.00 92.00 95 ALA A CA 1
ATOM 695 C C . ALA A 1 95 ? -48.117 12.976 61.416 1.00 92.00 95 ALA A C 1
ATOM 697 O O . ALA A 1 95 ? -48.976 13.253 62.255 1.00 92.00 95 ALA A O 1
ATOM 698 N N . GLY A 1 96 ? -48.371 12.276 60.323 1.00 93.38 96 GLY A N 1
ATOM 699 C CA . GLY A 1 96 ? -49.712 11.839 60.001 1.00 93.38 96 GLY A CA 1
ATOM 700 C C . GLY A 1 96 ? -49.764 10.934 58.786 1.00 93.38 96 GLY A C 1
ATOM 701 O O . GLY A 1 96 ? -48.795 10.776 58.039 1.00 93.38 96 GLY A O 1
ATOM 702 N N . PHE A 1 97 ? -50.930 10.330 58.616 1.00 94.75 97 PHE A N 1
ATOM 703 C CA . PHE A 1 97 ? -51.261 9.503 57.468 1.00 94.75 97 PHE A CA 1
ATOM 704 C C . PHE A 1 97 ? -51.983 10.374 56.438 1.00 94.75 97 PHE A C 1
ATOM 706 O O . PHE A 1 97 ? -52.929 11.073 56.798 1.00 94.75 97 PHE A O 1
ATOM 713 N N . LEU A 1 98 ? -51.534 10.393 55.182 1.00 93.00 98 LEU A N 1
ATOM 714 C CA . LEU A 1 98 ? -52.163 11.229 54.156 1.00 93.00 98 LEU A CA 1
ATOM 715 C C . LEU A 1 98 ? -53.524 10.657 53.761 1.00 93.00 98 LEU A C 1
ATOM 717 O O . LEU A 1 98 ? -53.649 9.454 53.528 1.00 93.00 98 LEU A O 1
ATOM 721 N N . VAL A 1 99 ? -54.516 11.534 53.617 1.00 93.06 99 VAL A N 1
ATOM 722 C CA . VAL A 1 99 ? -55.915 11.192 53.312 1.00 93.06 99 VAL A CA 1
ATOM 723 C C . VAL A 1 99 ? -56.413 11.965 52.085 1.00 93.06 99 VAL A C 1
ATOM 725 O O . VAL A 1 99 ? -55.744 12.879 51.597 1.00 93.06 99 VAL A O 1
ATOM 728 N N . GLN A 1 100 ? -57.576 11.598 51.546 1.00 90.56 100 GLN A N 1
ATOM 729 C CA . GLN A 1 100 ? -58.197 12.344 50.452 1.00 90.56 100 GLN A CA 1
ATOM 730 C C . GLN A 1 100 ? -58.615 13.746 50.911 1.00 90.56 100 GLN A C 1
ATOM 732 O O . GLN A 1 100 ? -59.117 13.912 52.030 1.00 90.56 100 GLN A O 1
ATOM 737 N N . PRO A 1 101 ? -58.468 14.762 50.050 1.00 86.31 101 PRO A N 1
ATOM 738 C CA . PRO A 1 101 ? -59.035 16.070 50.312 1.00 86.31 101 PRO A CA 1
ATOM 739 C C . PRO A 1 101 ? -60.566 16.032 50.204 1.00 86.31 101 PRO A C 1
ATOM 741 O O . PRO A 1 101 ? -61.126 15.306 49.381 1.00 86.31 101 PRO A O 1
ATOM 744 N N . ALA A 1 102 ? -61.243 16.809 51.057 1.00 76.12 102 ALA A N 1
ATOM 745 C CA . ALA A 1 102 ? -62.702 16.943 51.027 1.00 76.12 102 ALA A CA 1
ATOM 746 C C . ALA A 1 102 ? -63.191 17.683 49.764 1.00 76.12 102 ALA A C 1
ATOM 748 O O . ALA A 1 102 ? -64.276 17.397 49.269 1.00 76.12 102 ALA A O 1
ATOM 749 N N . GLU A 1 103 ? -62.361 18.580 49.218 1.00 71.19 103 GLU A N 1
ATOM 750 C CA . GLU A 1 103 ? -62.580 19.331 47.974 1.00 71.19 103 GLU A CA 1
ATOM 751 C C . GLU A 1 103 ? -61.305 19.303 47.109 1.00 71.19 103 GLU A C 1
ATOM 753 O O . GLU A 1 103 ? -60.210 19.113 47.628 1.00 71.19 103 GLU A O 1
ATOM 758 N N . GLU A 1 104 ? -61.391 19.523 45.793 1.00 61.81 104 GLU A N 1
ATOM 759 C CA . GLU A 1 104 ? -60.235 19.455 44.868 1.00 61.81 104 GLU A CA 1
ATOM 760 C C . GLU A 1 104 ? -59.221 20.620 44.994 1.00 61.81 104 GLU A C 1
ATOM 762 O O . GLU A 1 104 ? -58.373 20.819 44.122 1.00 61.81 104 GLU A O 1
ATOM 767 N N . ILE A 1 105 ? -59.262 21.402 46.077 1.00 55.56 105 ILE A N 1
ATOM 768 C CA . ILE A 1 105 ? -58.482 22.636 46.222 1.00 55.56 105 ILE A CA 1
ATOM 769 C C . ILE A 1 105 ? -57.313 22.435 47.202 1.00 55.56 105 ILE A C 1
ATOM 771 O O . ILE A 1 105 ? -57.493 22.439 48.413 1.00 55.56 105 ILE A O 1
ATOM 775 N N . GLY A 1 106 ? -56.102 22.322 46.642 1.00 56.56 106 GLY A N 1
ATOM 776 C CA . GLY A 1 106 ? -54.811 22.677 47.257 1.00 56.56 106 GLY A CA 1
ATOM 777 C C . GLY A 1 106 ? -54.336 21.896 48.495 1.00 56.56 106 GLY A C 1
ATOM 778 O O . GLY A 1 106 ? -54.602 22.296 49.622 1.00 56.56 106 GLY A O 1
ATOM 779 N N . GLY A 1 107 ? -53.470 20.893 48.280 1.00 65.38 107 GLY A N 1
ATOM 780 C CA . GLY A 1 107 ? -52.721 20.179 49.329 1.00 65.38 107 GLY A CA 1
ATOM 781 C C . GLY A 1 107 ? -53.340 18.836 49.729 1.00 65.38 107 GLY A C 1
ATOM 782 O O . GLY A 1 107 ? -54.546 18.639 49.618 1.00 65.38 107 GLY A O 1
ATOM 783 N N . LEU A 1 108 ? -52.509 17.886 50.170 1.00 73.12 108 LEU A N 1
ATOM 784 C CA . LEU A 1 108 ? -53.005 16.623 50.722 1.00 73.12 108 LEU A CA 1
ATOM 785 C C . LEU A 1 108 ? -53.199 16.782 52.230 1.00 73.12 108 LEU A C 1
ATOM 787 O O . LEU A 1 108 ? -52.209 17.014 52.932 1.00 73.12 108 LEU A O 1
ATOM 791 N N . PRO A 1 109 ? -54.435 16.677 52.748 1.00 87.12 109 PRO A N 1
ATOM 792 C CA . PRO A 1 109 ? -54.638 16.646 54.185 1.00 87.12 109 PRO A CA 1
ATOM 793 C C . PRO A 1 109 ? -54.000 15.392 54.779 1.00 87.12 109 PRO A C 1
ATOM 795 O O . PRO A 1 109 ? -53.838 14.362 54.119 1.00 87.12 109 PRO A O 1
ATOM 798 N N . MET A 1 110 ? -53.671 15.477 56.061 1.00 89.25 110 MET A N 1
ATOM 799 C CA . MET A 1 110 ? -53.192 14.344 56.836 1.00 89.25 110 MET A CA 1
ATOM 800 C C . MET A 1 110 ? -54.065 14.153 58.066 1.00 89.25 110 MET A C 1
ATOM 802 O O . MET A 1 110 ? -54.473 15.123 58.706 1.00 89.25 110 MET A O 1
ATOM 806 N N . LEU A 1 111 ? -54.314 12.899 58.416 1.00 92.88 111 LEU A N 1
ATOM 807 C CA . LEU A 1 111 ? -54.833 12.536 59.719 1.00 92.88 111 LEU A CA 1
ATOM 808 C C . LEU A 1 111 ? -53.644 12.463 60.683 1.00 92.88 111 LEU A C 1
ATOM 810 O O . LEU A 1 111 ? -52.804 11.564 60.582 1.00 92.88 111 LEU A O 1
ATOM 814 N N . ALA A 1 112 ? -53.535 13.464 61.558 1.00 93.69 112 ALA A N 1
ATOM 815 C CA . ALA A 1 112 ? -52.413 13.605 62.482 1.00 93.69 112 ALA A CA 1
ATOM 816 C C . ALA A 1 112 ? -52.317 12.411 63.447 1.00 93.69 112 ALA A C 1
ATOM 818 O O . ALA A 1 112 ? -53.340 11.850 63.856 1.00 93.69 112 ALA A O 1
ATOM 819 N N . ALA A 1 113 ? -51.095 12.048 63.843 1.00 94.00 113 ALA A N 1
ATOM 820 C CA . ALA A 1 113 ? -50.834 10.926 64.744 1.00 94.00 113 ALA A CA 1
ATOM 821 C C . ALA A 1 113 ? -51.603 11.052 66.070 1.00 94.00 113 ALA A C 1
ATOM 823 O O . ALA A 1 113 ? -52.173 10.075 66.543 1.00 94.00 113 ALA A O 1
ATOM 824 N N . GLU A 1 114 ? -51.708 12.261 66.624 1.00 93.25 114 GLU A N 1
ATOM 825 C CA . GLU A 1 114 ? -52.437 12.558 67.862 1.00 93.25 114 GLU A CA 1
ATOM 826 C C . GLU A 1 114 ? -53.953 12.363 67.696 1.00 93.25 114 GLU A C 1
ATOM 828 O O . GLU A 1 114 ? -54.658 11.959 68.622 1.00 93.25 114 GLU A O 1
ATOM 833 N N . THR A 1 115 ? -54.469 12.629 66.492 1.00 94.50 115 THR A N 1
ATOM 834 C CA . THR A 1 115 ? -55.884 12.413 66.173 1.00 94.50 115 THR A CA 1
ATOM 835 C C . THR A 1 115 ? -56.181 10.925 66.048 1.00 94.50 115 THR A C 1
ATOM 837 O O . THR A 1 115 ? -57.138 10.454 66.662 1.00 94.50 115 THR A O 1
ATOM 840 N N . LEU A 1 116 ? -55.327 10.176 65.340 1.00 94.88 116 LEU A N 1
ATOM 841 C CA . LEU A 1 116 ? -55.386 8.712 65.298 1.00 94.88 116 LEU A CA 1
ATOM 842 C C . LEU A 1 116 ? -55.302 8.106 66.706 1.00 94.88 116 LEU A C 1
ATOM 844 O O . LEU A 1 116 ? -56.109 7.243 67.036 1.00 94.88 116 LEU A O 1
ATOM 848 N N . ASP A 1 117 ? -54.384 8.589 67.548 1.00 95.25 117 ASP A N 1
ATOM 849 C CA . ASP A 1 117 ? -54.182 8.113 68.923 1.00 95.25 117 ASP A CA 1
ATOM 850 C C . ASP A 1 117 ? -55.464 8.234 69.755 1.00 95.25 117 ASP A C 1
ATOM 852 O O . ASP A 1 117 ? -55.933 7.267 70.358 1.00 95.25 117 ASP A O 1
ATOM 856 N N . ARG A 1 118 ? -56.092 9.414 69.707 1.00 95.75 118 ARG A N 1
ATOM 857 C CA . ARG A 1 118 ? -57.354 9.702 70.396 1.00 95.75 118 ARG A CA 1
ATOM 858 C C . ARG A 1 118 ? -58.511 8.836 69.891 1.00 95.75 118 ARG A C 1
ATOM 860 O O . ARG A 1 118 ? -59.312 8.379 70.701 1.00 95.75 118 ARG A O 1
ATOM 867 N N . LEU A 1 119 ? -58.637 8.645 68.576 1.00 95.88 119 LEU A N 1
ATOM 868 C CA . LEU A 1 119 ? -59.731 7.864 67.982 1.00 95.88 119 LEU A CA 1
ATOM 869 C C . LEU A 1 119 ? -59.605 6.381 68.319 1.00 95.88 119 LEU A C 1
ATOM 871 O O . LEU A 1 119 ? -60.576 5.764 68.748 1.00 95.88 119 LEU A O 1
ATOM 875 N N . ILE A 1 120 ? -58.399 5.828 68.191 1.00 95.44 120 ILE A N 1
ATOM 876 C CA . ILE A 1 120 ? -58.112 4.438 68.556 1.00 95.44 120 ILE A CA 1
ATOM 877 C C . ILE A 1 120 ? -58.339 4.226 70.053 1.00 95.44 120 ILE A C 1
ATOM 879 O O . ILE A 1 120 ? -58.923 3.219 70.447 1.00 95.44 120 ILE A O 1
ATOM 883 N N . GLY A 1 121 ? -57.967 5.207 70.881 1.00 93.62 121 GLY A N 1
ATOM 884 C CA . GLY A 1 121 ? -58.202 5.196 72.323 1.00 93.62 121 GLY A CA 1
ATOM 885 C C . GLY A 1 121 ? -59.668 5.090 72.750 1.00 93.62 121 GLY A C 1
ATOM 886 O O . GLY A 1 121 ? -59.926 4.726 73.894 1.00 93.62 121 GLY A O 1
ATOM 887 N N . ARG A 1 122 ? -60.625 5.378 71.856 1.00 94.56 122 ARG A N 1
ATOM 888 C CA . ARG A 1 122 ? -62.069 5.255 72.122 1.00 94.56 122 ARG A CA 1
ATOM 889 C C . ARG A 1 122 ? -62.634 3.869 71.817 1.00 94.56 122 ARG A C 1
ATOM 891 O O . ARG A 1 122 ? -63.772 3.608 72.193 1.00 94.56 122 ARG A O 1
ATOM 898 N N . ILE A 1 123 ? -61.889 3.007 71.127 1.00 95.00 123 ILE A N 1
ATOM 899 C CA . ILE A 1 123 ? -62.354 1.663 70.782 1.00 95.00 123 ILE A CA 1
ATOM 900 C C . ILE A 1 123 ? -62.159 0.750 71.995 1.00 95.00 123 ILE A C 1
ATOM 902 O O . ILE A 1 123 ? -61.027 0.487 72.405 1.00 95.00 123 ILE A O 1
ATOM 906 N N . ASP A 1 124 ? -63.262 0.247 72.546 1.00 93.81 124 ASP A N 1
ATOM 907 C CA . ASP A 1 124 ? -63.231 -0.732 73.631 1.00 93.81 124 ASP A CA 1
ATOM 908 C C . ASP A 1 124 ? -62.873 -2.125 73.085 1.00 93.81 124 ASP A C 1
ATOM 910 O O . ASP A 1 124 ? -63.671 -2.779 72.403 1.00 93.81 124 ASP A O 1
ATOM 914 N N . ALA A 1 125 ? -61.636 -2.558 73.338 1.00 94.94 125 ALA A N 1
ATOM 915 C CA . ALA A 1 125 ? -61.136 -3.864 72.936 1.00 94.94 125 ALA A CA 1
ATOM 916 C C . ALA A 1 125 ? -60.128 -4.437 73.942 1.00 94.94 125 ALA A C 1
ATOM 918 O O . ALA A 1 125 ? -59.251 -3.730 74.456 1.00 94.94 125 ALA A O 1
ATOM 919 N N . LYS A 1 126 ? -60.193 -5.758 74.159 1.00 94.88 126 LYS A N 1
ATOM 920 C CA . LYS A 1 126 ? -59.208 -6.472 74.990 1.00 94.88 126 LYS A CA 1
ATOM 921 C C . LYS A 1 126 ? -57.825 -6.490 74.344 1.00 94.88 126 LYS A C 1
ATOM 923 O O . LYS A 1 126 ? -56.826 -6.349 75.045 1.00 94.88 126 LYS A O 1
ATOM 928 N N . ARG A 1 127 ? -57.745 -6.667 73.022 1.00 95.12 127 ARG A N 1
ATOM 929 C CA . ARG A 1 127 ? -56.482 -6.714 72.269 1.00 95.12 127 ARG A CA 1
ATOM 930 C C . ARG A 1 127 ? -56.577 -5.810 71.048 1.00 95.12 127 ARG A C 1
ATOM 932 O O . ARG A 1 127 ? -57.475 -6.001 70.240 1.00 95.12 127 ARG A O 1
ATOM 939 N N . THR A 1 128 ? -55.644 -4.883 70.877 1.00 95.94 128 THR A N 1
ATOM 940 C CA . THR A 1 128 ? -55.593 -3.983 69.713 1.00 95.94 128 THR A CA 1
ATOM 941 C C . THR A 1 128 ? -54.293 -4.188 68.949 1.00 95.94 128 THR A C 1
ATOM 943 O O . THR A 1 128 ? -53.219 -4.172 69.551 1.00 95.94 128 THR A O 1
ATOM 946 N N . ILE A 1 129 ? -54.382 -4.353 67.628 1.00 96.00 129 ILE A N 1
ATOM 947 C CA . ILE A 1 129 ? -53.236 -4.419 66.717 1.00 96.00 129 ILE A CA 1
ATOM 948 C C . ILE A 1 129 ? -53.385 -3.325 65.658 1.00 96.00 129 ILE A C 1
ATOM 950 O O . ILE A 1 129 ? -54.340 -3.339 64.884 1.00 96.00 129 ILE A O 1
ATOM 954 N N . LEU A 1 130 ? -52.413 -2.414 65.594 1.00 97.06 130 LEU A N 1
ATOM 955 C CA . LEU A 1 130 ? -52.269 -1.448 64.504 1.00 97.06 130 LEU A CA 1
ATOM 956 C C . LEU A 1 130 ? -51.196 -1.905 63.519 1.00 97.06 130 LEU A C 1
ATOM 958 O O . LEU A 1 130 ? -50.043 -2.090 63.890 1.00 97.06 130 LEU A O 1
ATOM 962 N N . ILE A 1 131 ? -51.554 -2.029 62.250 1.00 97.12 131 ILE A N 1
ATOM 963 C CA . ILE A 1 131 ? -50.641 -2.314 61.152 1.00 97.12 131 ILE A CA 1
ATOM 964 C C . ILE A 1 131 ? -50.606 -1.092 60.244 1.00 97.12 131 ILE A C 1
ATOM 966 O O . ILE A 1 131 ? -51.610 -0.719 59.635 1.00 97.12 131 ILE A O 1
ATOM 970 N N . LEU A 1 132 ? -49.435 -0.469 60.174 1.00 97.31 132 LEU A N 1
ATOM 971 C CA . LEU A 1 132 ? -49.227 0.761 59.429 1.00 97.31 132 LEU A CA 1
ATOM 972 C C . LEU A 1 132 ? -48.245 0.514 58.284 1.00 97.31 132 LEU A C 1
ATOM 974 O O . LEU A 1 132 ? -47.037 0.389 58.512 1.00 97.31 132 LEU A O 1
ATOM 978 N N . ASP A 1 133 ? -48.775 0.453 57.062 1.00 97.44 133 ASP A N 1
ATOM 979 C CA . ASP A 1 133 ? -48.004 0.286 55.835 1.00 97.44 133 ASP A CA 1
ATOM 980 C C . ASP A 1 133 ? -47.841 1.612 55.080 1.00 97.44 133 ASP A C 1
ATOM 982 O O . ASP A 1 133 ? -48.556 1.924 54.129 1.00 97.44 133 ASP A O 1
ATOM 986 N N . CYS A 1 134 ? -46.898 2.435 55.537 1.00 96.31 134 CYS A N 1
ATOM 987 C CA . CYS A 1 134 ? -46.603 3.726 54.923 1.00 96.31 134 CYS A CA 1
ATOM 988 C C . CYS A 1 134 ? -45.130 4.105 55.096 1.00 96.31 134 CYS A C 1
ATOM 990 O O . CYS A 1 134 ? -44.412 3.506 55.899 1.00 96.31 134 CYS A O 1
ATOM 992 N N . CYS A 1 135 ? -44.653 5.114 54.360 1.00 94.06 135 CYS A N 1
ATOM 993 C CA . CYS A 1 135 ? -43.320 5.668 54.617 1.00 94.06 135 CYS A CA 1
ATOM 994 C C . CYS A 1 135 ? -43.236 6.222 56.047 1.00 94.06 135 CYS A C 1
ATOM 996 O O . CYS A 1 135 ? -44.201 6.805 56.542 1.00 94.06 135 CYS A O 1
ATOM 998 N N . PHE A 1 136 ? -42.072 6.066 56.686 1.00 94.62 136 PHE A N 1
ATOM 999 C CA . PHE A 1 136 ? -41.793 6.578 58.033 1.00 94.62 136 PHE A CA 1
ATOM 1000 C C . PHE A 1 136 ? -42.749 6.063 59.125 1.00 94.62 136 PHE A C 1
ATOM 1002 O O . PHE A 1 136 ? -42.954 6.739 60.133 1.00 94.62 136 PHE A O 1
ATOM 1009 N N . ALA A 1 137 ? -43.323 4.868 58.948 1.00 95.88 137 ALA A N 1
ATOM 1010 C CA . ALA A 1 137 ? -44.386 4.339 59.805 1.00 95.88 137 ALA A CA 1
ATOM 1011 C C . ALA A 1 137 ? -44.036 4.338 61.311 1.00 95.88 137 ALA A C 1
ATOM 1013 O O . ALA A 1 137 ? -44.857 4.752 62.129 1.00 95.88 137 ALA A O 1
ATOM 1014 N N . GLU A 1 138 ? -42.809 3.961 61.697 1.00 95.94 138 GLU A N 1
ATOM 1015 C CA . GLU A 1 138 ? -42.358 4.043 63.100 1.00 95.94 138 GLU A CA 1
ATOM 1016 C C . GLU A 1 138 ? -42.435 5.483 63.646 1.00 95.94 138 GLU A C 1
ATOM 1018 O O . GLU A 1 138 ? -42.881 5.691 64.771 1.00 95.94 138 GLU A O 1
ATOM 1023 N N . GLY A 1 139 ? -42.071 6.492 62.849 1.00 93.44 139 GLY A N 1
ATOM 1024 C CA . GLY A 1 139 ? -42.094 7.897 63.270 1.00 93.44 139 GLY A CA 1
ATOM 1025 C C . GLY A 1 139 ? -43.505 8.444 63.519 1.00 93.44 139 GLY A C 1
ATOM 1026 O O . GLY A 1 139 ? -43.673 9.352 64.338 1.00 93.44 139 GLY A O 1
ATOM 1027 N N . LEU A 1 140 ? -44.518 7.878 62.855 1.00 94.38 140 LEU A N 1
ATOM 1028 C CA . LEU A 1 140 ? -45.925 8.190 63.104 1.00 94.38 140 LEU A CA 1
ATOM 1029 C C . LEU A 1 140 ? -46.384 7.554 64.418 1.00 94.38 140 LEU A C 1
ATOM 1031 O O . LEU A 1 140 ? -46.863 8.258 65.305 1.00 94.38 140 LEU A O 1
ATOM 1035 N N . VAL A 1 141 ? -46.169 6.245 64.589 1.00 93.56 141 VAL A N 1
ATOM 1036 C CA . VAL A 1 141 ? -46.657 5.530 65.781 1.00 93.56 141 VAL A CA 1
ATOM 1037 C C . VAL A 1 141 ? -45.932 5.956 67.060 1.00 93.56 141 VAL A C 1
ATOM 1039 O O . VAL A 1 141 ? -46.534 5.975 68.128 1.00 93.56 141 VAL A O 1
ATOM 1042 N N . ARG A 1 142 ? -44.668 6.394 66.989 1.00 91.75 142 ARG A N 1
ATOM 1043 C CA . ARG A 1 142 ? -43.943 6.931 68.160 1.00 91.75 142 ARG A CA 1
ATOM 1044 C C . ARG A 1 142 ? -44.579 8.187 68.769 1.00 91.75 142 ARG A C 1
ATOM 1046 O O . ARG A 1 142 ? -44.259 8.513 69.909 1.00 91.75 142 ARG A O 1
ATOM 1053 N N . ARG A 1 143 ? -45.459 8.882 68.040 1.00 91.75 143 ARG A N 1
ATOM 1054 C CA . ARG A 1 143 ? -46.235 10.027 68.549 1.00 91.75 143 ARG A CA 1
ATOM 1055 C C . ARG A 1 143 ? -47.584 9.631 69.159 1.00 91.75 143 ARG A C 1
ATOM 1057 O O . ARG A 1 143 ? -48.312 10.494 69.632 1.00 91.75 143 ARG A O 1
ATOM 1064 N N . MET A 1 144 ? -47.907 8.340 69.171 1.00 93.50 144 MET A N 1
ATOM 1065 C CA . MET A 1 144 ? -49.153 7.801 69.709 1.00 93.50 144 MET A CA 1
ATOM 1066 C C . MET A 1 144 ? -48.920 7.280 71.130 1.00 93.50 144 MET A C 1
ATOM 1068 O O . MET A 1 144 ? -48.112 6.375 71.352 1.00 93.50 144 MET A O 1
ATOM 1072 N N . SER A 1 145 ? -49.614 7.857 72.110 1.00 93.19 145 SER A N 1
ATOM 1073 C CA . SER A 1 145 ? -49.484 7.488 73.523 1.00 93.19 145 SER A CA 1
ATOM 1074 C C . SER A 1 145 ? -50.255 6.213 73.889 1.00 93.19 145 SER A C 1
ATOM 1076 O O . SER A 1 145 ? -49.893 5.533 74.851 1.00 93.19 145 SER A O 1
ATOM 1078 N N . TYR A 1 146 ? -51.264 5.834 73.098 1.00 94.25 146 TYR A N 1
ATOM 1079 C CA . TYR A 1 146 ? -52.140 4.683 73.330 1.00 94.25 146 TYR A CA 1
ATOM 1080 C C . TYR A 1 146 ? -51.372 3.365 73.479 1.00 94.25 146 TYR A C 1
ATOM 1082 O O . TYR A 1 146 ? -51.724 2.530 74.313 1.00 94.25 146 TYR A O 1
ATOM 1090 N N . PHE A 1 147 ? -50.290 3.198 72.714 1.00 94.06 147 PHE A N 1
ATOM 1091 C CA . PHE A 1 147 ? -49.458 1.993 72.726 1.00 94.06 147 PHE A CA 1
ATOM 1092 C C . PHE A 1 147 ? -48.388 1.988 73.830 1.00 94.06 147 PHE A C 1
ATOM 1094 O O . PHE A 1 147 ? -47.684 0.993 73.980 1.00 94.06 147 PHE A O 1
ATOM 1101 N N . ALA A 1 148 ? -48.240 3.063 74.611 1.00 91.62 148 ALA A N 1
ATOM 1102 C CA . ALA A 1 148 ? -47.218 3.149 75.657 1.00 91.62 148 ALA A CA 1
ATOM 1103 C C . ALA A 1 148 ? -47.607 2.424 76.961 1.00 91.62 148 ALA A C 1
ATOM 1105 O O . ALA A 1 148 ? -46.733 2.115 77.770 1.00 91.62 148 ALA A O 1
ATOM 1106 N N . ALA A 1 149 ? -48.898 2.152 77.182 1.00 89.44 149 ALA A N 1
ATOM 1107 C CA . ALA A 1 149 ? -49.406 1.482 78.379 1.00 89.44 149 ALA A CA 1
ATOM 1108 C C . ALA A 1 149 ? -50.677 0.667 78.085 1.00 89.44 149 ALA A C 1
ATOM 1110 O O . ALA A 1 149 ? -51.457 1.023 77.205 1.00 89.44 149 ALA A O 1
ATOM 1111 N N . LEU A 1 150 ? -50.909 -0.402 78.857 1.00 88.25 150 LEU A N 1
ATOM 1112 C CA . LEU A 1 150 ? -52.046 -1.320 78.675 1.00 88.25 150 LEU A CA 1
ATOM 1113 C C . LEU A 1 150 ? -53.413 -0.709 79.015 1.00 88.25 150 LEU A C 1
ATOM 1115 O O . LEU A 1 150 ? -54.410 -1.057 78.387 1.00 88.25 150 LEU A O 1
ATOM 1119 N N . GLY A 1 151 ? -53.479 0.193 79.998 1.00 87.19 151 GLY A N 1
ATOM 1120 C CA . GLY A 1 151 ? -54.762 0.606 80.571 1.00 87.19 151 GLY A CA 1
ATOM 1121 C C . GLY A 1 151 ? -55.548 -0.609 81.081 1.00 87.19 151 GLY A C 1
ATOM 1122 O O . GLY A 1 151 ? -54.995 -1.428 81.810 1.00 87.19 151 GLY A O 1
ATOM 1123 N N . GLU A 1 152 ? -56.810 -0.730 80.664 1.00 85.06 152 GLU A N 1
ATOM 1124 C CA . GLU A 1 152 ? -57.687 -1.880 80.955 1.00 85.06 152 GLU A CA 1
ATOM 1125 C C . GLU A 1 152 ? -57.606 -2.999 79.893 1.00 85.06 152 GLU A C 1
ATOM 1127 O O . GLU A 1 152 ? -58.261 -4.031 80.025 1.00 85.06 152 GLU A O 1
ATOM 1132 N N . SER A 1 153 ? -56.805 -2.817 78.836 1.00 92.06 153 SER A N 1
ATOM 1133 C CA . SER A 1 153 ? -56.631 -3.802 77.761 1.00 92.06 153 SER A CA 1
ATOM 1134 C C . SER A 1 153 ? -55.620 -4.890 78.150 1.00 92.06 153 SER A C 1
ATOM 1136 O O . SER A 1 153 ? -54.687 -4.659 78.916 1.00 92.06 153 SER A O 1
ATOM 1138 N N . GLU A 1 154 ? -55.739 -6.074 77.552 1.00 93.31 154 GLU A N 1
ATOM 1139 C CA . GLU A 1 154 ? -54.761 -7.160 77.686 1.00 93.31 154 GLU A CA 1
ATOM 1140 C C . GLU A 1 154 ? -53.550 -6.970 76.760 1.00 93.31 154 GLU A C 1
ATOM 1142 O O . GLU A 1 154 ? -52.441 -7.364 77.129 1.00 93.31 154 GLU A O 1
ATOM 1147 N N . ALA A 1 155 ? -53.745 -6.368 75.579 1.00 93.50 155 ALA A N 1
ATOM 1148 C CA . ALA A 1 155 ? -52.682 -6.109 74.607 1.00 93.50 155 ALA A CA 1
ATOM 1149 C C . ALA A 1 155 ? -52.944 -4.862 73.751 1.00 93.50 155 ALA A C 1
ATOM 1151 O O . ALA A 1 155 ? -54.048 -4.667 73.244 1.00 93.50 155 ALA A O 1
ATOM 1152 N N . ARG A 1 156 ? -51.909 -4.050 73.522 1.00 95.25 156 ARG A N 1
ATOM 1153 C CA . ARG A 1 156 ? -51.910 -2.927 72.574 1.00 95.25 156 ARG A CA 1
ATOM 1154 C C . ARG A 1 156 ? -50.609 -2.960 71.793 1.00 95.25 156 ARG A C 1
ATOM 1156 O O . ARG A 1 156 ? -49.579 -2.521 72.297 1.00 95.25 156 ARG A O 1
ATOM 1163 N N . LEU A 1 157 ? -50.659 -3.498 70.581 1.00 95.31 157 LEU A N 1
ATOM 1164 C CA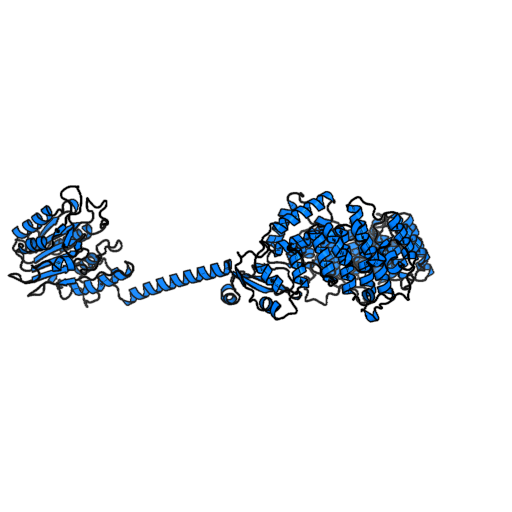 . LEU A 1 157 ? -49.499 -3.748 69.731 1.00 95.31 157 LEU A CA 1
ATOM 1165 C C . LEU A 1 157 ? -49.575 -2.928 68.445 1.00 95.31 157 LEU A C 1
ATOM 1167 O O . LEU A 1 157 ? -50.660 -2.667 67.923 1.00 95.31 157 LEU A O 1
ATOM 1171 N N . TYR A 1 158 ? -48.416 -2.581 67.895 1.00 95.44 158 TYR A N 1
ATOM 1172 C CA . TYR A 1 158 ? -48.320 -2.046 66.543 1.00 95.44 158 TYR A CA 1
ATOM 1173 C C . TYR A 1 158 ? -47.226 -2.736 65.731 1.00 95.44 158 TYR A C 1
ATOM 1175 O O . TYR A 1 158 ? -46.212 -3.180 66.275 1.00 95.44 158 TYR A O 1
ATOM 1183 N N . VAL A 1 159 ? -47.416 -2.767 64.413 1.00 95.94 159 VAL A N 1
ATOM 1184 C CA . VAL A 1 159 ? -46.433 -3.191 63.418 1.00 95.94 159 VAL A CA 1
ATOM 1185 C C . VAL A 1 159 ? -46.357 -2.126 62.325 1.00 95.94 159 VAL A C 1
ATOM 1187 O O . VAL A 1 159 ? -47.300 -1.910 61.569 1.00 95.94 159 VAL A O 1
ATOM 1190 N N . ALA A 1 160 ? -45.220 -1.452 62.256 1.00 96.88 160 ALA A N 1
ATOM 1191 C CA . ALA A 1 160 ? -44.890 -0.425 61.282 1.00 96.88 160 ALA A CA 1
ATOM 1192 C C . ALA A 1 160 ? -44.039 -1.023 60.153 1.00 96.88 160 ALA A C 1
ATOM 1194 O O . ALA A 1 160 ? -43.089 -1.766 60.412 1.00 96.88 160 ALA A O 1
ATOM 1195 N N . SER A 1 161 ? -44.341 -0.686 58.898 1.00 97.19 161 SER A N 1
ATOM 1196 C CA . SER A 1 161 ? -43.671 -1.290 57.739 1.00 97.19 161 SER A CA 1
ATOM 1197 C C . SER A 1 161 ? -42.242 -0.801 57.479 1.00 97.19 161 SER A C 1
ATOM 1199 O O . SER A 1 161 ? -41.505 -1.449 56.725 1.00 97.19 161 SER A O 1
ATOM 1201 N N . SER A 1 162 ? -41.828 0.299 58.118 1.00 97.00 162 SER A N 1
ATOM 1202 C CA . SER A 1 162 ? -40.477 0.863 58.044 1.00 97.00 162 SER A CA 1
ATOM 1203 C C . SER A 1 162 ? -40.070 1.615 59.318 1.00 97.00 162 SER A C 1
ATOM 1205 O O . SER A 1 162 ? -40.916 2.092 60.081 1.00 97.00 162 SER A O 1
ATOM 1207 N N . ARG A 1 163 ? -38.756 1.813 59.491 1.00 96.25 163 ARG A N 1
ATOM 1208 C CA . ARG A 1 163 ? -38.172 2.743 60.474 1.00 96.25 163 ARG A CA 1
ATOM 1209 C C . ARG A 1 163 ? -38.571 4.198 60.217 1.00 96.25 163 ARG A C 1
ATOM 1211 O O . ARG A 1 163 ? -38.945 4.561 59.100 1.00 96.25 163 ARG A O 1
ATOM 1218 N N . GLU A 1 164 ? -38.374 5.053 61.219 1.00 93.56 164 GLU A N 1
ATOM 1219 C CA . GLU A 1 164 ? -38.723 6.485 61.190 1.00 93.56 164 GLU A CA 1
ATOM 1220 C C . GLU A 1 164 ? -37.970 7.300 60.127 1.00 93.56 164 GLU A C 1
ATOM 1222 O O . GLU A 1 164 ? -38.424 8.364 59.726 1.00 93.56 164 GLU A O 1
ATOM 1227 N N . SER A 1 165 ? -36.833 6.794 59.646 1.00 91.69 165 SER A N 1
ATOM 1228 C CA . SER A 1 165 ? -35.999 7.417 58.607 1.00 91.69 165 SER A CA 1
ATOM 1229 C C . SER A 1 165 ? -36.054 6.687 57.261 1.00 91.69 165 SER A C 1
ATOM 1231 O O . SER A 1 165 ? -35.315 7.027 56.335 1.00 91.69 165 SER A O 1
ATOM 1233 N N . GLN A 1 166 ? -36.895 5.659 57.137 1.00 94.12 166 GLN A N 1
ATOM 1234 C CA . GLN A 1 166 ? -36.934 4.781 55.972 1.00 94.12 166 GLN A CA 1
ATOM 1235 C C . GLN A 1 166 ? -38.237 4.930 55.191 1.00 94.12 166 GLN A C 1
ATOM 1237 O O . GLN A 1 166 ? -39.304 5.195 55.743 1.00 94.12 166 GLN A O 1
ATOM 1242 N N . ARG A 1 167 ? -38.129 4.723 53.877 1.00 93.25 167 ARG A N 1
ATOM 1243 C CA . ARG A 1 167 ? -39.278 4.606 52.979 1.00 93.25 167 ARG A CA 1
ATOM 1244 C C . ARG A 1 167 ? -39.811 3.177 52.988 1.00 93.25 167 ARG A C 1
ATOM 1246 O O . ARG A 1 167 ? -39.063 2.227 53.219 1.00 93.25 167 ARG A O 1
ATOM 1253 N N . THR A 1 168 ? -41.078 3.060 52.632 1.00 94.62 168 THR A N 1
ATOM 1254 C CA . THR A 1 168 ? -41.774 1.795 52.404 1.00 94.62 168 THR A CA 1
ATOM 1255 C C . THR A 1 168 ? -41.970 1.605 50.908 1.00 94.62 168 THR A C 1
ATOM 1257 O O . THR A 1 168 ? -42.262 2.564 50.194 1.00 94.62 168 THR A O 1
ATOM 1260 N N . TRP A 1 169 ? -41.757 0.386 50.418 1.00 95.31 169 TRP A N 1
ATOM 1261 C CA . TRP A 1 169 ? -41.744 0.082 48.990 1.00 95.31 169 TRP A CA 1
ATOM 1262 C C . TRP A 1 169 ? -42.890 -0.836 48.592 1.00 95.31 169 TRP A C 1
ATOM 1264 O O . TRP A 1 169 ? -43.247 -1.751 49.326 1.00 95.31 169 TRP A O 1
ATOM 1274 N N . GLU A 1 170 ? -43.371 -0.664 47.366 1.00 94.31 170 GLU A N 1
ATOM 1275 C CA . GLU A 1 170 ? -44.277 -1.587 46.685 1.00 94.31 170 GLU A CA 1
ATOM 1276 C C . GLU A 1 170 ? -43.597 -2.188 45.449 1.00 94.31 170 GLU A C 1
ATOM 1278 O O . GLU A 1 170 ? -42.614 -1.639 44.928 1.00 94.31 170 GLU A O 1
ATOM 1283 N N . ASP A 1 171 ? -44.056 -3.349 44.983 1.00 92.06 171 ASP A N 1
ATOM 1284 C CA . ASP A 1 171 ? -43.402 -4.031 43.868 1.00 92.06 171 ASP A CA 1
ATOM 1285 C C . ASP A 1 171 ? -44.372 -4.800 42.966 1.00 92.06 171 ASP A C 1
ATOM 1287 O O . ASP A 1 171 ? -45.124 -5.666 43.411 1.00 92.06 171 ASP A O 1
ATOM 1291 N N . ARG A 1 172 ? -44.286 -4.537 41.654 1.00 90.75 172 ARG A N 1
ATOM 1292 C CA . ARG A 1 172 ? -45.118 -5.191 40.629 1.00 90.75 172 ARG A CA 1
ATOM 1293 C C . ARG A 1 172 ? -44.974 -6.712 40.605 1.00 90.75 172 ARG A C 1
ATOM 1295 O O . ARG A 1 172 ? -45.893 -7.394 40.159 1.00 90.75 172 ARG A O 1
ATOM 1302 N N . GLY A 1 173 ? -43.843 -7.245 41.074 1.00 85.19 173 GLY A N 1
ATOM 1303 C CA . GLY A 1 173 ? -43.608 -8.682 41.170 1.00 85.19 173 GLY A CA 1
ATOM 1304 C C . GLY A 1 173 ? -44.472 -9.370 42.229 1.00 85.19 173 GLY A C 1
ATOM 1305 O O . GLY A 1 173 ? -44.818 -10.535 42.044 1.00 85.19 173 GLY A O 1
ATOM 1306 N N . VAL A 1 174 ? -44.855 -8.659 43.297 1.00 89.31 174 VAL A N 1
ATOM 1307 C CA . VAL A 1 174 ? -45.728 -9.183 44.368 1.00 89.31 174 VAL A CA 1
ATOM 1308 C C . VAL A 1 174 ? -47.133 -8.575 44.359 1.00 89.31 174 VAL A C 1
ATOM 1310 O O . VAL A 1 174 ? -48.019 -9.131 44.997 1.00 89.31 174 VAL A O 1
ATOM 1313 N N . LYS A 1 175 ? -47.355 -7.495 43.591 1.00 93.38 175 LYS A N 1
ATOM 1314 C CA . LYS A 1 175 ? -48.644 -6.789 43.420 1.00 93.38 175 LYS A CA 1
ATOM 1315 C C . LYS A 1 175 ? -49.271 -6.273 44.725 1.00 93.38 175 LYS A C 1
ATOM 1317 O O . LYS A 1 175 ? -50.493 -6.190 44.837 1.00 93.38 175 LYS A O 1
ATOM 1322 N N . HIS A 1 176 ? -48.405 -5.949 45.676 1.00 94.56 176 HIS A N 1
ATOM 1323 C CA . HIS A 1 176 ? -48.684 -5.513 47.040 1.00 94.56 176 HIS A CA 1
ATOM 1324 C C . HIS A 1 176 ? -47.553 -4.572 47.497 1.00 94.56 176 HIS A C 1
ATOM 1326 O O . HIS A 1 176 ? -46.461 -4.575 46.900 1.00 94.56 176 HIS A O 1
ATOM 1332 N N . GLY A 1 177 ? -47.769 -3.819 48.577 1.00 95.00 177 GLY A N 1
ATOM 1333 C CA . GLY A 1 177 ? -46.679 -3.276 49.388 1.00 95.00 177 GLY A CA 1
ATOM 1334 C C . GLY A 1 177 ? -45.750 -4.415 49.816 1.00 95.00 177 GLY A C 1
ATOM 1335 O O . GLY A 1 177 ? -46.216 -5.496 50.163 1.00 95.00 177 GLY A O 1
ATOM 1336 N N . VAL A 1 178 ? -44.425 -4.242 49.762 1.00 95.81 178 VAL A N 1
ATOM 1337 C CA . VAL A 1 178 ? -43.475 -5.337 50.049 1.00 95.81 178 VAL A CA 1
ATOM 1338 C C . VAL A 1 178 ? -43.690 -5.879 51.464 1.00 95.81 178 VAL A C 1
ATOM 1340 O O . VAL A 1 178 ? -43.684 -7.093 51.667 1.00 95.81 178 VAL A O 1
ATOM 1343 N N . PHE A 1 179 ? -43.936 -4.995 52.433 1.00 97.12 179 PHE A N 1
ATOM 1344 C CA . PHE A 1 179 ? -44.284 -5.388 53.796 1.00 97.12 179 PHE A CA 1
ATOM 1345 C C . PHE A 1 179 ? -45.597 -6.178 53.838 1.00 97.12 179 PHE A C 1
ATOM 1347 O O . PHE A 1 179 ? -45.595 -7.315 54.315 1.00 97.12 179 PHE A O 1
ATOM 1354 N N . THR A 1 180 ? -46.682 -5.625 53.286 1.00 96.50 180 THR A N 1
ATOM 1355 C CA . THR A 1 180 ? -47.992 -6.291 53.276 1.00 96.50 180 THR A CA 1
ATOM 1356 C C . THR A 1 180 ? -47.964 -7.623 52.521 1.00 96.50 180 THR A C 1
ATOM 1358 O O . THR A 1 180 ? -48.561 -8.593 52.977 1.00 96.50 180 THR A O 1
ATOM 1361 N N . ALA A 1 181 ? -47.192 -7.740 51.439 1.00 95.38 181 ALA A N 1
ATOM 1362 C CA . ALA A 1 181 ? -47.003 -8.987 50.702 1.00 95.38 181 ALA A CA 1
ATOM 1363 C C . ALA A 1 181 ? -46.433 -10.097 51.594 1.00 95.38 181 ALA A C 1
ATOM 1365 O O . ALA A 1 181 ? -46.948 -11.213 51.602 1.00 95.38 181 ALA A O 1
ATOM 1366 N N . HIS A 1 182 ? -45.374 -9.794 52.352 1.00 94.38 182 HIS A N 1
ATOM 1367 C CA . HIS A 1 182 ? -44.748 -10.749 53.266 1.00 94.38 182 HIS A CA 1
ATOM 1368 C C . HIS A 1 182 ? -45.624 -11.044 54.490 1.00 94.38 182 HIS A C 1
ATOM 1370 O O . HIS A 1 182 ? -45.680 -12.193 54.928 1.00 94.38 182 HIS A O 1
ATOM 1376 N N . LEU A 1 183 ? -46.331 -10.038 55.013 1.00 94.81 183 LEU A N 1
ATOM 1377 C CA . LEU A 1 183 ? -47.304 -10.197 56.092 1.00 94.81 183 LEU A CA 1
ATOM 1378 C C . LEU A 1 183 ? -48.445 -11.138 55.674 1.00 94.81 183 LEU A C 1
ATOM 1380 O O . LEU A 1 183 ? -48.695 -12.138 56.343 1.00 94.81 183 LEU A O 1
ATOM 1384 N N . LEU A 1 184 ? -49.100 -10.853 54.545 1.00 93.88 184 LEU A N 1
ATOM 1385 C CA . LEU A 1 184 ? -50.191 -11.660 54.004 1.00 93.88 184 LEU A CA 1
ATOM 1386 C C . LEU A 1 184 ? -49.721 -13.059 53.618 1.00 93.88 184 LEU A C 1
ATOM 1388 O O . LEU A 1 184 ? -50.438 -14.016 53.884 1.00 93.88 184 LEU A O 1
ATOM 1392 N N . ASP A 1 185 ? -48.539 -13.220 53.015 1.00 91.00 185 ASP A N 1
ATOM 1393 C CA . ASP A 1 185 ? -48.001 -14.551 52.704 1.00 91.00 185 ASP A CA 1
ATOM 1394 C C . ASP A 1 185 ? -47.873 -15.402 53.972 1.00 91.00 185 ASP A C 1
ATOM 1396 O O . ASP A 1 185 ? -48.247 -16.577 53.981 1.00 91.00 185 ASP A O 1
ATOM 1400 N N . LEU A 1 186 ? -47.423 -14.794 55.070 1.00 91.56 186 LEU A N 1
ATOM 1401 C CA . LEU A 1 186 ? -47.263 -15.478 56.342 1.00 91.56 186 LEU A CA 1
ATOM 1402 C C . LEU A 1 186 ? -48.607 -15.788 57.014 1.00 91.56 186 LEU A C 1
ATOM 1404 O O . LEU A 1 186 ? -48.828 -16.936 57.393 1.00 91.56 186 LEU A O 1
ATOM 1408 N N . LEU A 1 187 ? -49.523 -14.819 57.084 1.00 92.69 187 LEU A N 1
ATOM 1409 C CA . LEU A 1 187 ? -50.883 -15.001 57.616 1.00 92.69 187 LEU A CA 1
ATOM 1410 C C . LEU A 1 187 ? -51.704 -16.019 56.808 1.00 92.69 187 LEU A C 1
ATOM 1412 O O . LEU A 1 187 ? -52.538 -16.738 57.350 1.00 92.69 187 LEU A O 1
ATOM 1416 N N . ASN A 1 188 ? -51.450 -16.128 55.507 1.00 90.62 188 ASN A N 1
ATOM 1417 C CA . ASN A 1 188 ? -52.143 -17.074 54.642 1.00 90.62 188 ASN A CA 1
ATOM 1418 C C . ASN A 1 188 ? -51.536 -18.473 54.685 1.00 90.62 188 ASN A C 1
ATOM 1420 O O . ASN A 1 188 ? -52.262 -19.463 54.628 1.00 90.62 188 ASN A O 1
ATOM 1424 N N . THR A 1 189 ? -50.212 -18.592 54.767 1.00 87.19 189 THR A N 1
ATOM 1425 C CA . THR A 1 189 ? -49.550 -19.897 54.644 1.00 87.19 189 THR A CA 1
ATOM 1426 C C . THR A 1 189 ? -49.163 -20.506 55.982 1.00 87.19 189 THR A C 1
ATOM 1428 O O . THR A 1 189 ? -49.043 -21.726 56.053 1.00 87.19 189 THR A O 1
ATOM 1431 N N . GLY A 1 190 ? -48.946 -19.706 57.028 1.00 85.81 190 GLY A N 1
ATOM 1432 C CA . GLY A 1 190 ? -48.391 -20.166 58.303 1.00 85.81 190 GLY A CA 1
ATOM 1433 C C . GLY A 1 190 ? -46.979 -20.736 58.164 1.00 85.81 190 GLY A C 1
ATOM 1434 O O . GLY A 1 190 ? -46.569 -21.570 58.969 1.00 85.81 190 GLY A O 1
ATOM 1435 N N . SER A 1 191 ? -46.248 -20.371 57.103 1.00 83.50 191 SER A N 1
ATOM 1436 C CA . SER A 1 191 ? -44.948 -20.952 56.772 1.00 83.50 191 SER A CA 1
ATOM 1437 C C . SER A 1 191 ? -43.897 -19.872 56.535 1.00 83.50 191 SER A C 1
ATOM 1439 O O . SER A 1 191 ? -43.939 -19.146 55.542 1.00 83.50 191 SER A O 1
ATOM 1441 N N . ALA A 1 192 ? -42.883 -19.853 57.394 1.00 80.69 192 ALA A N 1
ATOM 1442 C CA . ALA A 1 192 ? -41.658 -19.082 57.229 1.00 80.69 192 ALA A CA 1
ATOM 1443 C C . ALA A 1 192 ? -40.444 -20.018 57.258 1.00 80.69 192 ALA A C 1
ATOM 1445 O O . ALA A 1 192 ? -40.514 -21.116 57.804 1.00 80.69 192 ALA A O 1
ATOM 1446 N N . ALA A 1 193 ? -39.306 -19.574 56.716 1.00 75.12 193 ALA A N 1
ATOM 1447 C CA . ALA A 1 193 ? -38.052 -20.336 56.781 1.00 75.12 193 ALA A CA 1
ATOM 1448 C C . ALA A 1 193 ? -37.581 -20.619 58.225 1.00 75.12 193 ALA A C 1
ATOM 1450 O O . ALA A 1 193 ? -36.780 -21.519 58.444 1.00 75.12 193 ALA A O 1
ATOM 1451 N N . GLN A 1 194 ? -38.072 -19.841 59.193 1.00 76.50 194 GLN A N 1
ATOM 1452 C CA . GLN A 1 194 ? -37.760 -19.967 60.617 1.00 76.50 194 GLN A CA 1
ATOM 1453 C C . GLN A 1 194 ? -38.634 -21.007 61.338 1.00 76.50 194 GLN A C 1
ATOM 1455 O O . GLN A 1 194 ? -38.343 -21.347 62.481 1.00 76.50 194 GLN A O 1
ATOM 1460 N N . PHE A 1 195 ? -39.706 -21.502 60.711 1.00 82.38 195 PHE A N 1
ATOM 1461 C CA . PHE A 1 195 ? -40.623 -22.452 61.341 1.00 82.38 195 PHE A CA 1
ATOM 1462 C C . PHE A 1 195 ? -40.246 -23.886 60.963 1.00 82.38 195 PHE A C 1
ATOM 1464 O O . PHE A 1 195 ? -39.985 -24.173 59.796 1.00 82.38 195 PHE A O 1
ATOM 1471 N N . SER A 1 196 ? -40.248 -24.794 61.942 1.00 73.12 196 SER A N 1
ATOM 1472 C CA . SER A 1 196 ? -40.017 -26.226 61.709 1.00 73.12 196 SER A CA 1
ATOM 1473 C C . SER A 1 196 ? -41.184 -26.894 60.979 1.00 73.12 196 SER A C 1
ATOM 1475 O O . SER A 1 196 ? -40.976 -27.822 60.203 1.00 73.12 196 SER A O 1
ATOM 1477 N N . GLU A 1 197 ? -42.406 -26.408 61.208 1.00 81.19 197 GLU A N 1
ATOM 1478 C CA . GLU A 1 197 ? -43.647 -26.920 60.628 1.00 81.19 197 GLU A CA 1
ATOM 1479 C C . GLU A 1 197 ? -44.608 -25.770 60.300 1.00 81.19 197 GLU A C 1
ATOM 1481 O O . GLU A 1 197 ? -44.451 -24.643 60.778 1.00 81.19 197 GLU A O 1
ATOM 1486 N N . ARG A 1 198 ? -45.617 -26.058 59.472 1.00 84.25 198 ARG A N 1
ATOM 1487 C CA . ARG A 1 198 ? -46.678 -25.104 59.140 1.00 84.25 198 ARG A CA 1
ATOM 1488 C C . ARG A 1 198 ? -47.539 -24.830 60.373 1.00 84.25 198 ARG A C 1
ATOM 1490 O O . ARG A 1 198 ? -48.040 -25.760 60.998 1.00 84.25 198 ARG A O 1
ATOM 1497 N N . LYS A 1 199 ? -47.749 -23.556 60.683 1.00 86.38 199 LYS A N 1
ATOM 1498 C CA . LYS A 1 199 ? -48.552 -23.100 61.818 1.00 86.38 199 LYS A CA 1
ATOM 1499 C C . LYS A 1 199 ? -50.014 -22.892 61.419 1.00 86.38 199 LYS A C 1
ATOM 1501 O O . LYS A 1 199 ? -50.298 -22.474 60.298 1.00 86.38 199 LYS A O 1
ATOM 1506 N N . THR A 1 200 ? -50.933 -23.181 62.337 1.00 86.31 200 THR A N 1
ATOM 1507 C CA . THR A 1 200 ? -52.376 -22.899 62.202 1.00 86.31 200 THR A CA 1
ATOM 1508 C C . THR A 1 200 ? -52.786 -21.609 62.914 1.00 86.31 200 THR A C 1
ATOM 1510 O O . THR A 1 200 ? -53.805 -21.015 62.571 1.00 86.31 200 THR A O 1
ATOM 1513 N N . GLN A 1 201 ? -51.973 -21.160 63.871 1.00 89.75 201 GLN A N 1
ATOM 1514 C CA . GLN A 1 201 ? -52.044 -19.856 64.522 1.00 89.75 201 GLN A CA 1
ATOM 1515 C C . GLN A 1 201 ? -50.630 -19.289 64.653 1.00 89.75 201 GLN A C 1
ATOM 1517 O O . GLN A 1 201 ? -49.683 -20.057 64.819 1.00 89.75 201 GLN A O 1
ATOM 1522 N N . LEU A 1 202 ? -50.498 -17.968 64.560 1.00 90.88 202 LEU A N 1
ATOM 1523 C CA . LEU A 1 202 ? -49.236 -17.243 64.634 1.00 90.88 202 LEU A CA 1
ATOM 1524 C C . LEU A 1 202 ? -49.258 -16.265 65.800 1.00 90.88 202 LEU A C 1
ATOM 1526 O O . LEU A 1 202 ? -50.104 -15.371 65.837 1.00 90.88 202 LEU A O 1
ATOM 1530 N N . ASP A 1 203 ? -48.302 -16.394 66.714 1.00 90.88 203 ASP A N 1
ATOM 1531 C CA . ASP A 1 203 ? -48.053 -15.359 67.718 1.00 90.88 203 ASP A CA 1
ATOM 1532 C C . ASP A 1 203 ? -47.499 -14.100 67.028 1.00 90.88 203 ASP A C 1
ATOM 1534 O O . ASP A 1 203 ? -46.481 -14.153 66.329 1.00 90.88 203 ASP A O 1
ATOM 1538 N N . VAL A 1 204 ? -48.172 -12.960 67.203 1.00 88.81 204 VAL A N 1
ATOM 1539 C CA . VAL A 1 204 ? -47.790 -11.685 66.573 1.00 88.81 204 VAL A CA 1
ATOM 1540 C C . VAL A 1 204 ? -46.364 -11.281 66.957 1.00 88.81 204 VAL A C 1
ATOM 1542 O O . VAL A 1 204 ? -45.587 -10.826 66.112 1.00 88.81 204 VAL A O 1
ATOM 1545 N N . ASP A 1 205 ? -46.009 -11.478 68.225 1.00 86.06 205 ASP A N 1
ATOM 1546 C CA . ASP A 1 205 ? -44.764 -11.024 68.815 1.00 86.06 205 ASP A CA 1
ATOM 1547 C C . ASP A 1 205 ? -43.603 -11.989 68.582 1.00 86.06 205 ASP A C 1
ATOM 1549 O O . ASP A 1 205 ? -42.496 -11.526 68.275 1.00 86.06 205 ASP A O 1
ATOM 1553 N N . ALA A 1 206 ? -43.840 -13.287 68.767 1.00 86.31 206 ALA A N 1
ATOM 1554 C CA . ALA A 1 206 ? -42.813 -14.324 68.758 1.00 86.31 206 ALA A CA 1
ATOM 1555 C C . ALA A 1 206 ? -42.616 -14.984 67.384 1.00 86.31 206 ALA A C 1
ATOM 1557 O O . ALA A 1 206 ? -41.528 -15.493 67.115 1.00 86.31 206 ALA A O 1
ATOM 1558 N N . GLU A 1 207 ? -43.627 -14.972 66.510 1.00 91.44 207 GLU A N 1
ATOM 1559 C CA . GLU A 1 207 ? -43.598 -15.721 65.246 1.00 91.44 207 GLU A CA 1
ATOM 1560 C C . GLU A 1 207 ? -43.797 -14.819 64.019 1.00 91.44 207 GLU A C 1
ATOM 1562 O O . GLU A 1 207 ? -42.952 -14.809 63.121 1.00 91.44 207 GLU A O 1
ATOM 1567 N N . LEU A 1 208 ? -44.877 -14.032 63.974 1.00 90.75 208 LEU A N 1
ATOM 1568 C CA . LEU A 1 208 ? -45.240 -13.213 62.813 1.00 90.75 208 LEU A CA 1
ATOM 1569 C C . LEU A 1 208 ? -44.192 -12.127 62.531 1.00 90.75 208 LEU A C 1
ATOM 1571 O O . LEU A 1 208 ? -43.649 -12.040 61.427 1.00 90.75 208 LEU A O 1
ATOM 1575 N N . PHE A 1 209 ? -43.892 -11.299 63.532 1.00 91.62 209 PHE A N 1
ATOM 1576 C CA . PHE A 1 209 ? -43.004 -10.156 63.354 1.00 91.62 209 PHE A CA 1
ATOM 1577 C C . PHE A 1 209 ? -41.548 -10.544 63.030 1.00 91.62 209 PHE A C 1
ATOM 1579 O O . PHE A 1 209 ? -41.017 -10.025 62.042 1.00 91.62 209 PHE A O 1
ATOM 1586 N N . PRO A 1 210 ? -40.890 -11.473 63.760 1.00 90.62 210 PRO A N 1
ATOM 1587 C CA . PRO A 1 210 ? -39.516 -11.876 63.444 1.00 90.62 210 PRO A CA 1
ATOM 1588 C C . PRO A 1 210 ? -39.344 -12.415 62.017 1.00 90.62 210 PRO A C 1
ATOM 1590 O O . PRO A 1 210 ? -38.325 -12.153 61.369 1.00 90.62 210 PRO A O 1
ATOM 1593 N N . ALA A 1 211 ? -40.351 -13.124 61.499 1.00 89.69 211 ALA A N 1
ATOM 1594 C CA . ALA A 1 211 ? -40.335 -13.647 60.140 1.00 89.69 211 ALA A CA 1
ATOM 1595 C C . ALA A 1 211 ? -40.443 -12.530 59.086 1.00 89.69 211 ALA A C 1
ATOM 1597 O O . ALA A 1 211 ? -39.689 -12.533 58.106 1.00 89.69 211 ALA A O 1
ATOM 1598 N N . VAL A 1 212 ? -41.315 -11.541 59.303 1.00 91.62 212 VAL A N 1
ATOM 1599 C CA . VAL A 1 212 ? -41.452 -10.374 58.414 1.00 91.62 212 VAL A CA 1
ATOM 1600 C C . VAL A 1 212 ? -40.180 -9.511 58.435 1.00 91.62 212 VAL A C 1
ATOM 1602 O O . VAL A 1 212 ? -39.672 -9.150 57.370 1.00 91.62 212 VAL A O 1
ATOM 1605 N N . CYS A 1 213 ? -39.582 -9.271 59.608 1.00 91.75 213 CYS A N 1
ATOM 1606 C CA . CYS A 1 213 ? -38.306 -8.553 59.740 1.00 91.75 213 CYS A CA 1
ATOM 1607 C C . CYS A 1 213 ? -37.129 -9.245 59.056 1.00 91.75 213 CYS A C 1
ATOM 1609 O O . CYS A 1 213 ? -36.192 -8.572 58.634 1.00 91.75 213 CYS A O 1
ATOM 1611 N N . ALA A 1 214 ? -37.150 -10.572 58.935 1.00 88.75 214 ALA A N 1
ATOM 1612 C CA . ALA A 1 214 ? -36.096 -11.289 58.233 1.00 88.75 214 ALA A CA 1
ATOM 1613 C C . ALA A 1 214 ? -36.222 -11.181 56.707 1.00 88.75 214 ALA A C 1
ATOM 1615 O O . ALA A 1 214 ? -35.207 -11.155 56.015 1.00 88.75 214 ALA A O 1
ATOM 1616 N N . GLN A 1 215 ? -37.443 -11.138 56.164 1.00 91.19 215 GLN A N 1
ATOM 1617 C CA . GLN A 1 215 ? -37.663 -11.235 54.716 1.00 91.19 215 GLN A CA 1
ATOM 1618 C C . GLN A 1 215 ? -37.778 -9.875 54.015 1.00 91.19 215 GLN A C 1
ATOM 1620 O O . GLN A 1 215 ? -37.206 -9.707 52.936 1.00 91.19 215 GLN A O 1
ATOM 1625 N N . VAL A 1 216 ? -38.445 -8.889 54.627 1.00 93.69 216 VAL A N 1
ATOM 1626 C CA . VAL A 1 216 ? -38.670 -7.569 54.005 1.00 93.69 216 VAL A CA 1
ATOM 1627 C C . VAL A 1 216 ? -37.353 -6.853 53.652 1.00 93.69 216 VAL A C 1
ATOM 1629 O O . VAL A 1 216 ? -37.203 -6.461 52.489 1.00 93.69 216 VAL A O 1
ATOM 1632 N N . PRO A 1 217 ? -36.346 -6.746 54.550 1.00 93.62 217 PRO A N 1
ATOM 1633 C CA . PRO A 1 217 ? -35.088 -6.075 54.214 1.00 93.62 217 PRO A CA 1
ATOM 1634 C C . PRO A 1 217 ? -34.336 -6.757 53.066 1.00 93.62 217 PRO A C 1
ATOM 1636 O O . PRO A 1 217 ? -33.769 -6.082 52.206 1.00 93.62 217 PRO A O 1
ATOM 1639 N N . LEU A 1 218 ? -34.355 -8.096 53.017 1.00 90.50 218 LEU A N 1
ATOM 1640 C CA . LEU A 1 218 ? -33.680 -8.869 51.970 1.00 90.50 218 LEU A CA 1
ATOM 1641 C C . LEU A 1 218 ? -34.329 -8.649 50.602 1.00 90.50 218 LEU A C 1
ATOM 1643 O O . LEU A 1 218 ? -33.618 -8.472 49.609 1.00 90.50 218 LEU A O 1
ATOM 1647 N N . TYR A 1 219 ? -35.664 -8.627 50.550 1.00 91.62 219 TYR A N 1
ATOM 1648 C CA . TYR A 1 219 ? -36.396 -8.368 49.314 1.00 91.62 219 TYR A CA 1
ATOM 1649 C C . TYR A 1 219 ? -36.117 -6.956 48.789 1.00 91.62 219 TYR A C 1
ATOM 1651 O O . TYR A 1 219 ? -35.760 -6.789 47.617 1.00 91.62 219 TYR A O 1
ATOM 1659 N N . VAL A 1 220 ? -36.224 -5.943 49.656 1.00 92.12 220 VAL A N 1
ATOM 1660 C CA . VAL A 1 220 ? -36.029 -4.536 49.274 1.00 92.12 220 VAL A CA 1
ATOM 1661 C C . VAL A 1 220 ? -34.594 -4.273 48.830 1.00 92.12 220 VAL A C 1
ATOM 1663 O O . VAL A 1 220 ? -34.391 -3.700 47.758 1.00 92.12 220 VAL A O 1
ATOM 1666 N N . PHE A 1 221 ? -33.593 -4.765 49.564 1.00 87.69 221 PHE A N 1
ATOM 1667 C CA . PHE A 1 221 ? -32.190 -4.601 49.181 1.00 87.69 221 PHE A CA 1
ATOM 1668 C C . PHE A 1 221 ? -31.909 -5.168 47.779 1.00 87.69 221 PHE A C 1
ATOM 1670 O O . PHE A 1 221 ? -31.206 -4.563 46.962 1.00 87.69 221 PHE A O 1
ATOM 1677 N N . GLN A 1 222 ? -32.504 -6.318 47.458 1.00 84.38 222 GLN A N 1
ATOM 1678 C CA . GLN A 1 222 ? -32.332 -6.947 46.157 1.00 84.38 222 GLN A CA 1
ATOM 1679 C C . GLN A 1 222 ? -33.046 -6.183 45.037 1.00 84.38 222 GLN A C 1
ATOM 1681 O O . GLN A 1 222 ? -32.404 -5.835 44.043 1.00 84.38 222 GLN A O 1
ATOM 1686 N N . GLN A 1 223 ? -34.350 -5.940 45.180 1.00 87.44 223 GLN A N 1
ATOM 1687 C CA . GLN A 1 223 ? -35.200 -5.466 44.082 1.00 87.44 223 GLN A CA 1
ATOM 1688 C C . GLN A 1 223 ? -35.198 -3.945 43.922 1.00 87.44 223 GLN A C 1
ATOM 1690 O O . GLN A 1 223 ? -35.441 -3.443 42.828 1.00 87.44 223 GLN A O 1
ATOM 1695 N N . LYS A 1 224 ? -34.878 -3.194 44.982 1.00 88.94 224 LYS A N 1
ATOM 1696 C CA . LYS A 1 224 ? -34.903 -1.723 44.998 1.00 88.94 224 LYS A CA 1
ATOM 1697 C C . LYS A 1 224 ? -33.498 -1.118 45.070 1.00 88.94 224 LYS A C 1
ATOM 1699 O O . LYS A 1 224 ? -33.258 -0.151 45.780 1.00 88.94 224 LYS A O 1
ATOM 1704 N N . GLY A 1 225 ? -32.542 -1.708 44.349 1.00 83.62 225 GLY A N 1
ATOM 1705 C CA . GLY A 1 225 ? -31.220 -1.097 44.140 1.00 83.62 225 GLY A CA 1
ATOM 1706 C C . GLY A 1 225 ? -30.370 -0.906 45.405 1.00 83.62 225 GLY A C 1
ATOM 1707 O O . GLY A 1 225 ? -29.566 0.017 45.444 1.00 83.62 225 GLY A O 1
ATOM 1708 N N . GLY A 1 226 ? -30.538 -1.746 46.431 1.00 85.38 226 GLY A N 1
ATOM 1709 C CA . GLY A 1 226 ? -29.827 -1.604 47.707 1.00 85.38 226 GLY A CA 1
ATOM 1710 C C . GLY A 1 226 ? -30.506 -0.673 48.719 1.00 85.38 226 GLY A C 1
ATOM 1711 O O . GLY A 1 226 ? -29.896 -0.343 49.737 1.00 85.38 226 GLY A O 1
ATOM 1712 N N . ALA A 1 227 ? -31.750 -0.251 48.464 1.00 90.19 227 ALA A N 1
ATOM 1713 C CA . ALA A 1 227 ? -32.553 0.496 49.428 1.00 90.19 227 ALA A CA 1
ATOM 1714 C C . ALA A 1 227 ? -32.815 -0.305 50.718 1.00 90.19 227 ALA A C 1
ATOM 1716 O O . ALA A 1 227 ? -32.634 -1.524 50.771 1.00 90.19 227 ALA A O 1
ATOM 1717 N N . ARG A 1 228 ? -33.259 0.398 51.766 1.00 93.06 228 ARG A N 1
ATOM 1718 C CA . ARG A 1 228 ? -33.581 -0.178 53.078 1.00 93.06 228 ARG A CA 1
ATOM 1719 C C . ARG A 1 228 ? -35.070 -0.052 53.371 1.00 93.06 228 ARG A C 1
ATOM 1721 O O . ARG A 1 228 ? -35.668 0.973 53.052 1.00 93.06 228 ARG A O 1
ATOM 1728 N N . GLN A 1 229 ? -35.612 -1.087 54.000 1.00 96.44 229 GLN A N 1
ATOM 1729 C CA . GLN A 1 229 ? -36.919 -1.096 54.642 1.00 96.44 229 GLN A CA 1
ATOM 1730 C C . GLN A 1 229 ? -36.883 -2.150 55.747 1.00 96.44 229 GLN A C 1
ATOM 1732 O O . GLN A 1 229 ? -36.733 -3.340 55.474 1.00 96.44 229 GLN A O 1
ATOM 1737 N N . GLU A 1 230 ? -36.985 -1.700 56.987 1.00 96.50 230 GLU A N 1
ATOM 1738 C CA . GLU A 1 230 ? -36.935 -2.525 58.186 1.00 96.50 230 GLU A CA 1
ATOM 1739 C C . GLU A 1 230 ? -38.243 -2.351 58.958 1.00 96.50 230 GLU A C 1
ATOM 1741 O O . GLU A 1 230 ? -38.469 -1.280 59.527 1.00 96.50 230 GLU A O 1
ATOM 1746 N N . PRO A 1 231 ? -39.106 -3.379 58.980 1.00 96.56 231 PRO A N 1
ATOM 1747 C CA . PRO A 1 231 ? -40.314 -3.357 59.787 1.00 96.56 231 PRO A CA 1
ATOM 1748 C C . PRO A 1 231 ? -39.988 -3.239 61.279 1.00 96.56 231 PRO A C 1
ATOM 1750 O O . PRO A 1 231 ? -38.991 -3.791 61.754 1.00 96.56 231 PRO A O 1
ATOM 1753 N N . VAL A 1 232 ? -40.849 -2.548 62.020 1.00 95.25 232 VAL A N 1
ATOM 1754 C CA . VAL A 1 232 ? -40.706 -2.301 63.460 1.00 95.25 232 VAL A CA 1
ATOM 1755 C C . VAL A 1 232 ? -41.984 -2.713 64.173 1.00 95.25 232 VAL A C 1
ATOM 1757 O O . VAL A 1 232 ? -43.073 -2.430 63.687 1.00 95.25 232 VAL A O 1
ATOM 1760 N N . LYS A 1 233 ? -41.865 -3.348 65.338 1.00 93.69 233 LYS A N 1
ATOM 1761 C CA . LYS A 1 233 ? -42.990 -3.553 66.251 1.00 93.69 233 LYS A CA 1
ATOM 1762 C C . LYS A 1 233 ? -42.775 -2.787 67.541 1.00 93.69 233 LYS A C 1
ATOM 1764 O O . LYS A 1 233 ? -41.634 -2.543 67.938 1.00 93.69 233 LYS A O 1
ATOM 1769 N N . GLY A 1 234 ? -43.868 -2.532 68.236 1.00 91.44 234 GLY A N 1
ATOM 1770 C CA . GLY A 1 234 ? -43.845 -2.104 69.624 1.00 91.44 234 GLY A CA 1
ATOM 1771 C C . GLY A 1 234 ? -45.221 -2.218 70.258 1.00 91.44 234 GLY A C 1
ATOM 1772 O O . GLY A 1 234 ? -46.112 -2.879 69.724 1.00 91.44 234 GLY A O 1
ATOM 1773 N N . GLY A 1 235 ? -45.374 -1.565 71.405 1.00 90.25 235 GLY A N 1
ATOM 1774 C CA . GLY A 1 235 ? -46.566 -1.675 72.233 1.00 90.25 235 GLY A CA 1
ATOM 1775 C C . GLY A 1 235 ? -46.314 -2.453 73.521 1.00 90.25 235 GLY A C 1
ATOM 1776 O O . GLY A 1 235 ? -45.171 -2.779 73.850 1.00 90.25 235 GLY A O 1
ATOM 1777 N N . VAL A 1 236 ? -47.388 -2.739 74.253 1.00 90.44 236 VAL A N 1
ATOM 1778 C CA . VAL A 1 236 ? -47.352 -3.466 75.529 1.00 90.44 236 VAL A CA 1
ATOM 1779 C C . VAL A 1 236 ? -48.387 -4.586 75.490 1.00 90.44 236 VAL A C 1
ATOM 1781 O O . VAL A 1 236 ? -49.510 -4.378 75.033 1.00 90.44 236 VAL A O 1
ATOM 1784 N N . SER A 1 237 ? -48.024 -5.772 75.981 1.00 90.94 237 SER A N 1
ATOM 1785 C CA . SER A 1 237 ? -48.941 -6.904 76.126 1.00 90.94 237 SER A CA 1
ATOM 1786 C C . SER A 1 237 ? -48.753 -7.619 77.461 1.00 90.94 237 SER A C 1
ATOM 1788 O O . SER A 1 237 ? -47.630 -7.757 77.943 1.00 90.94 237 SER A O 1
ATOM 1790 N N . SER A 1 238 ? -49.855 -8.081 78.049 1.00 88.44 238 SER A N 1
ATOM 1791 C CA . SER A 1 238 ? -49.879 -8.963 79.226 1.00 88.44 238 SER A CA 1
ATOM 1792 C C . SER A 1 238 ? -50.051 -10.445 78.862 1.00 88.44 238 SER A C 1
ATOM 1794 O O . SER A 1 238 ? -49.811 -11.312 79.701 1.00 88.44 238 SER A O 1
ATOM 1796 N N . SER A 1 239 ? -50.432 -10.747 77.614 1.00 82.69 239 SER A N 1
ATOM 1797 C CA . SER A 1 239 ? -50.629 -12.106 77.093 1.00 82.69 239 SER A CA 1
ATOM 1798 C C . SER A 1 239 ? -50.192 -12.233 75.624 1.00 82.69 239 SER A C 1
ATOM 1800 O O . SER A 1 239 ? -50.062 -11.244 74.906 1.00 82.69 239 SER A O 1
ATOM 1802 N N . SER A 1 240 ? -49.928 -13.452 75.150 1.00 84.94 240 SER A N 1
ATOM 1803 C CA . SER A 1 240 ? -49.630 -13.700 73.732 1.00 84.94 240 SER A CA 1
ATOM 1804 C C . SER A 1 240 ? -50.845 -13.384 72.857 1.00 84.94 240 SER A C 1
ATOM 1806 O O . SER A 1 240 ? -51.941 -13.883 73.128 1.00 84.94 240 SER A O 1
ATOM 1808 N N . VAL A 1 241 ? -50.656 -12.621 71.778 1.00 88.81 241 VAL A N 1
ATOM 1809 C CA . VAL A 1 241 ? -51.712 -12.360 70.790 1.00 88.81 241 VAL A CA 1
ATOM 1810 C C . VAL A 1 241 ? -51.514 -13.291 69.600 1.00 88.81 241 VAL A C 1
ATOM 1812 O O . VAL A 1 241 ? -50.573 -13.117 68.829 1.00 88.81 241 VAL A O 1
ATOM 1815 N N . ALA A 1 242 ? -52.390 -14.286 69.458 1.00 89.75 242 ALA A N 1
ATOM 1816 C CA . ALA A 1 242 ? -52.330 -15.268 68.379 1.00 89.75 242 ALA A CA 1
ATOM 1817 C C . ALA A 1 242 ? -53.342 -14.944 67.270 1.00 89.75 242 ALA A C 1
ATOM 1819 O O . ALA A 1 242 ? -54.511 -14.675 67.547 1.00 89.75 242 ALA A O 1
ATOM 1820 N N . LEU A 1 243 ? -52.897 -14.996 66.013 1.00 91.38 243 LEU A N 1
ATOM 1821 C CA . LEU A 1 243 ? -53.725 -14.794 64.824 1.00 91.38 243 LEU A CA 1
ATOM 1822 C C . LEU A 1 243 ? -53.912 -16.110 64.051 1.00 91.38 243 LEU A C 1
ATOM 1824 O O . LEU A 1 243 ? -52.938 -16.838 63.868 1.00 91.38 243 LEU A O 1
ATOM 1828 N N . PRO A 1 244 ? -55.126 -16.435 63.577 1.00 91.38 244 PRO A N 1
ATOM 1829 C CA . PRO A 1 244 ? -55.378 -17.637 62.780 1.00 91.38 244 PRO A CA 1
ATOM 1830 C C . PRO A 1 244 ? -54.710 -17.588 61.397 1.00 91.38 244 PRO A C 1
ATOM 1832 O O . PRO A 1 244 ? -54.492 -16.523 60.834 1.00 91.38 244 PRO A O 1
ATOM 1835 N N . VAL A 1 245 ? -54.410 -18.753 60.816 1.00 90.12 245 VAL A N 1
ATOM 1836 C CA . VAL A 1 245 ? -53.848 -18.864 59.459 1.00 90.12 245 VAL A CA 1
ATOM 1837 C C . VAL A 1 245 ? -54.931 -19.261 58.453 1.00 90.12 245 VAL A C 1
ATOM 1839 O O . VAL A 1 245 ? -55.503 -20.346 58.550 1.00 90.12 245 VAL A O 1
ATOM 1842 N N . ALA A 1 246 ? -55.155 -18.432 57.428 1.00 84.44 246 ALA A N 1
ATOM 1843 C CA . ALA A 1 246 ? -56.242 -18.603 56.446 1.00 84.44 246 ALA A CA 1
ATOM 1844 C C . ALA A 1 246 ? -56.055 -19.788 55.471 1.00 84.44 246 ALA A C 1
ATOM 1846 O O . ALA A 1 246 ? -56.965 -20.172 54.743 1.00 84.44 246 ALA A O 1
ATOM 1847 N N . SER A 1 247 ? -54.863 -20.385 55.441 1.00 77.50 247 SER A N 1
ATOM 1848 C CA . SER A 1 247 ? -54.489 -21.524 54.594 1.00 77.50 247 SER A CA 1
ATOM 1849 C C . SER A 1 247 ? -54.560 -21.314 53.069 1.00 77.50 247 SER A C 1
ATOM 1851 O O . SER A 1 247 ? -54.703 -22.282 52.322 1.00 77.50 247 SER A O 1
ATOM 1853 N N . LEU A 1 248 ? -54.368 -20.083 52.585 1.00 70.81 248 LEU A N 1
ATOM 1854 C CA . LEU A 1 248 ? -54.322 -19.751 51.152 1.00 70.81 248 LEU A CA 1
ATOM 1855 C C . LEU A 1 248 ? -52.938 -20.028 50.513 1.00 70.81 248 LEU A C 1
ATOM 1857 O O . LEU A 1 248 ? -51.937 -20.246 51.199 1.00 70.81 248 LEU A O 1
ATOM 1861 N N . ALA A 1 249 ? -52.878 -20.049 49.174 1.00 62.34 249 ALA A N 1
ATOM 1862 C CA . ALA A 1 249 ? -51.656 -20.343 48.415 1.00 62.34 249 ALA A CA 1
ATOM 1863 C C . ALA A 1 249 ? -50.562 -19.269 48.591 1.00 62.34 249 ALA A C 1
ATOM 1865 O O . ALA A 1 249 ? -50.846 -18.070 48.606 1.00 62.34 249 ALA A O 1
ATOM 1866 N N . ARG A 1 250 ? -49.300 -19.717 48.656 1.00 59.59 250 ARG A N 1
ATOM 1867 C CA . ARG A 1 250 ? -48.106 -18.866 48.788 1.00 59.59 250 ARG A CA 1
ATOM 1868 C C . ARG A 1 250 ? -47.933 -17.954 47.567 1.00 59.59 250 ARG A C 1
ATOM 1870 O O . ARG A 1 250 ? -47.952 -18.439 46.436 1.00 59.59 250 ARG A O 1
ATOM 1877 N N . ARG A 1 251 ? -47.699 -16.659 47.793 1.00 61.91 251 ARG A N 1
ATOM 1878 C CA . ARG A 1 251 ? -47.426 -15.648 46.751 1.00 61.91 251 ARG A CA 1
ATOM 1879 C C . ARG A 1 251 ? -45.977 -15.162 46.762 1.00 61.91 251 ARG A C 1
ATOM 1881 O O . ARG A 1 251 ? -45.499 -14.705 45.726 1.00 61.91 251 ARG A O 1
ATOM 1888 N N . VAL A 1 252 ? -45.258 -15.297 47.881 1.00 68.50 252 VAL A N 1
ATOM 1889 C CA . VAL A 1 252 ? -43.877 -14.804 48.013 1.00 68.50 252 VAL A CA 1
ATOM 1890 C C . VAL A 1 252 ? -42.893 -15.950 48.272 1.00 68.50 252 VAL A C 1
ATOM 1892 O O . VAL A 1 252 ? -43.136 -16.861 49.057 1.00 68.50 252 VAL A O 1
ATOM 1895 N N . ARG A 1 253 ? -41.749 -15.941 47.575 1.00 65.12 253 ARG A N 1
ATOM 1896 C CA . ARG A 1 253 ? -40.690 -16.949 47.747 1.00 65.12 253 ARG A CA 1
ATOM 1897 C C . ARG A 1 253 ? -39.692 -16.478 48.808 1.00 65.12 253 ARG A C 1
ATOM 1899 O O . ARG A 1 253 ? -39.048 -15.454 48.597 1.00 65.12 253 ARG A O 1
ATOM 1906 N N . ASN A 1 254 ? -39.526 -17.247 49.887 1.00 58.00 254 ASN A N 1
ATOM 1907 C CA . ASN A 1 254 ? -38.502 -17.004 50.916 1.00 58.00 254 ASN A CA 1
ATOM 1908 C C . ASN A 1 254 ? -37.091 -17.027 50.308 1.00 58.00 254 ASN A C 1
ATOM 1910 O O . ASN A 1 254 ? -36.819 -17.852 49.430 1.00 58.00 254 ASN A O 1
ATOM 1914 N N . ARG A 1 255 ? -36.201 -16.142 50.774 1.00 62.69 255 ARG A N 1
ATOM 1915 C CA . ARG A 1 255 ? -34.816 -16.034 50.276 1.00 62.69 255 ARG A CA 1
ATOM 1916 C C . ARG A 1 255 ? -33.793 -16.019 51.402 1.00 62.69 255 ARG A C 1
ATOM 1918 O O . ARG A 1 255 ? -34.081 -15.587 52.520 1.00 62.69 255 ARG A O 1
ATOM 1925 N N . SER A 1 256 ? -32.587 -16.474 51.073 1.00 69.06 256 SER A N 1
ATOM 1926 C CA . SER A 1 256 ? -31.421 -16.422 51.957 1.00 69.06 256 SER A CA 1
ATOM 1927 C C . SER A 1 256 ? -30.474 -15.269 51.598 1.00 69.06 256 SER A C 1
ATOM 1929 O O . SER A 1 256 ? -30.420 -14.809 50.458 1.00 69.06 256 SER A O 1
ATOM 1931 N N . VAL A 1 257 ? -29.672 -14.824 52.572 1.00 66.69 257 VAL A N 1
ATOM 1932 C CA . VAL A 1 257 ? -28.654 -13.769 52.388 1.00 66.69 257 VAL A CA 1
ATOM 1933 C C . VAL A 1 257 ? -27.638 -14.142 51.295 1.00 66.69 257 VAL A C 1
ATOM 1935 O O . VAL A 1 257 ? -27.260 -13.296 50.484 1.00 66.69 257 VAL A O 1
ATOM 1938 N N . LEU A 1 258 ? -27.224 -15.414 51.239 1.00 65.75 258 LEU A N 1
ATOM 1939 C CA . LEU A 1 258 ? -26.227 -15.912 50.283 1.00 65.75 258 LEU A CA 1
ATOM 1940 C C . LEU A 1 258 ? -26.704 -15.819 48.827 1.00 65.75 258 LEU A C 1
ATOM 1942 O O . LEU A 1 258 ? -25.936 -15.412 47.955 1.00 65.75 258 LEU A O 1
ATOM 1946 N N . GLU A 1 259 ? -27.972 -16.140 48.560 1.00 68.38 259 GLU A N 1
ATOM 1947 C CA . GLU A 1 259 ? -28.550 -16.053 47.211 1.00 68.38 259 GLU A CA 1
ATOM 1948 C C . GLU A 1 259 ? -28.569 -14.608 46.694 1.00 68.38 259 GLU A C 1
ATOM 1950 O O . GLU A 1 259 ? -28.230 -14.352 45.535 1.00 68.38 259 GLU A O 1
ATOM 1955 N N . THR A 1 260 ? -28.902 -13.647 47.559 1.00 67.31 260 THR A N 1
ATOM 1956 C CA . THR A 1 260 ? -28.931 -12.221 47.203 1.00 67.31 260 THR A CA 1
ATOM 1957 C C . THR A 1 260 ? -27.537 -11.687 46.868 1.00 67.31 260 THR A C 1
ATOM 1959 O O . THR A 1 260 ? -27.371 -10.964 45.879 1.00 67.31 260 THR A O 1
ATOM 1962 N N . VAL A 1 261 ? -26.516 -12.077 47.639 1.00 68.38 261 VAL A N 1
ATOM 1963 C CA . VAL A 1 261 ? -25.117 -11.690 47.387 1.00 68.38 261 VAL A CA 1
ATOM 1964 C C . VAL A 1 261 ? -24.607 -12.280 46.067 1.00 68.38 261 VAL A C 1
ATOM 1966 O O . VAL A 1 261 ? -24.020 -11.558 45.259 1.00 68.38 261 VAL A O 1
ATOM 1969 N N . ALA A 1 262 ? -24.880 -13.561 45.799 1.00 70.12 262 ALA A N 1
ATOM 1970 C CA . ALA A 1 262 ? -24.420 -14.241 44.586 1.00 70.12 262 ALA A CA 1
ATOM 1971 C C . ALA A 1 262 ? -24.944 -13.581 43.295 1.00 70.12 262 ALA A C 1
ATOM 1973 O O . ALA A 1 262 ? -24.201 -13.406 42.325 1.00 70.12 262 ALA A O 1
ATOM 1974 N N . ILE A 1 263 ? -26.211 -13.156 43.284 1.00 73.69 263 ILE A N 1
ATOM 1975 C CA . ILE A 1 263 ? -26.820 -12.488 42.124 1.00 73.69 263 ILE A CA 1
ATOM 1976 C C . ILE A 1 263 ? -26.163 -11.126 41.858 1.00 73.69 263 ILE A C 1
ATOM 1978 O O . ILE A 1 263 ? -25.881 -10.792 40.704 1.00 73.69 263 ILE A O 1
ATOM 1982 N N . ARG A 1 264 ? -25.873 -10.347 42.907 1.00 73.44 264 ARG A N 1
ATOM 1983 C CA . ARG A 1 264 ? -25.214 -9.037 42.769 1.00 73.44 264 ARG A CA 1
ATOM 1984 C C . ARG A 1 264 ? -23.774 -9.160 42.293 1.00 73.44 264 ARG A C 1
ATOM 1986 O O . ARG A 1 264 ? -23.368 -8.404 41.411 1.00 73.44 264 ARG A O 1
ATOM 1993 N N . LEU A 1 265 ? -23.038 -10.149 42.797 1.00 76.44 265 LEU A N 1
ATOM 1994 C CA . LEU A 1 265 ? -21.690 -10.437 42.317 1.00 76.44 265 LEU A CA 1
ATOM 1995 C C . LEU A 1 265 ? -21.697 -10.744 40.812 1.00 76.44 265 LEU A C 1
ATOM 1997 O O . LEU A 1 265 ? -20.905 -10.175 40.065 1.00 76.44 265 LEU A O 1
ATOM 2001 N N . ARG A 1 266 ? -22.645 -11.565 40.338 1.00 76.12 266 ARG A N 1
ATOM 2002 C CA . ARG A 1 266 ? -22.781 -11.882 38.907 1.00 76.12 266 ARG A CA 1
ATOM 2003 C C . ARG A 1 266 ? -23.054 -10.642 38.051 1.00 76.12 266 ARG A C 1
ATOM 2005 O O . ARG A 1 266 ? -22.473 -10.510 36.974 1.00 76.12 266 ARG A O 1
ATOM 2012 N N . GLN A 1 267 ? -23.912 -9.732 38.513 1.00 76.19 267 GLN A N 1
ATOM 2013 C CA . GLN A 1 267 ? -24.195 -8.476 37.807 1.00 76.19 267 GLN A CA 1
ATOM 2014 C C . GLN A 1 267 ? -22.951 -7.583 37.711 1.00 76.19 267 GLN A C 1
ATOM 2016 O O . GLN A 1 267 ? -22.641 -7.093 36.627 1.00 76.19 267 GLN A O 1
ATOM 2021 N N . ALA A 1 268 ? -22.205 -7.428 38.810 1.00 76.69 268 ALA A N 1
ATOM 2022 C CA . ALA A 1 268 ? -20.977 -6.635 38.832 1.00 76.69 268 ALA A CA 1
ATOM 2023 C C . ALA A 1 268 ? -19.892 -7.221 37.910 1.00 76.69 268 ALA A C 1
ATOM 2025 O O . ALA A 1 268 ? -19.303 -6.495 37.110 1.00 76.69 268 ALA A O 1
ATOM 2026 N N . VAL A 1 269 ? -19.684 -8.542 37.957 1.00 82.38 269 VAL A N 1
ATOM 2027 C CA . VAL A 1 269 ? -18.730 -9.247 37.083 1.00 82.38 269 VAL A CA 1
ATOM 2028 C C . VAL A 1 269 ? -19.105 -9.085 35.609 1.00 82.38 269 VAL A C 1
ATOM 2030 O O . VAL A 1 269 ? -18.239 -8.806 34.784 1.00 82.38 269 VAL A O 1
ATOM 2033 N N . THR A 1 270 ? -20.393 -9.196 35.270 1.00 82.81 270 THR A N 1
ATOM 2034 C CA . THR A 1 270 ? -20.862 -9.013 33.886 1.00 82.81 270 THR A CA 1
ATOM 2035 C C . THR A 1 270 ? -20.636 -7.577 33.406 1.00 82.81 270 THR A C 1
ATOM 2037 O O . THR A 1 270 ? -20.155 -7.375 32.294 1.00 82.81 270 THR A O 1
ATOM 2040 N N . GLY A 1 271 ? -20.920 -6.575 34.247 1.00 81.56 271 GLY A N 1
ATOM 2041 C CA . GLY A 1 271 ? -20.682 -5.166 33.920 1.00 81.56 271 GLY A CA 1
ATOM 2042 C C . GLY A 1 271 ? -19.204 -4.853 33.675 1.00 81.56 271 GLY A C 1
ATOM 2043 O O . GLY A 1 271 ? -18.869 -4.212 32.679 1.00 81.56 271 GLY A O 1
ATOM 2044 N N . LEU A 1 272 ? -18.311 -5.367 34.527 1.00 86.88 272 LEU A N 1
ATOM 2045 C CA . LEU A 1 272 ? -16.862 -5.240 34.341 1.00 86.88 272 LEU A CA 1
ATOM 2046 C C . LEU A 1 272 ? -16.383 -5.930 33.059 1.00 86.88 272 LEU A C 1
ATOM 2048 O O . LEU A 1 272 ? -15.568 -5.362 32.335 1.00 86.88 272 LEU A O 1
ATOM 2052 N N . ALA A 1 273 ? -16.910 -7.116 32.744 1.00 84.62 273 ALA A N 1
ATOM 2053 C CA . ALA A 1 273 ? -16.561 -7.835 31.521 1.00 84.62 273 ALA A CA 1
ATOM 2054 C C . ALA A 1 273 ? -16.975 -7.060 30.257 1.00 84.62 273 ALA A C 1
ATOM 2056 O O . ALA A 1 273 ? -16.177 -6.926 29.331 1.00 84.62 273 ALA A O 1
ATOM 2057 N N . VAL A 1 274 ? -18.190 -6.499 30.231 1.00 90.44 274 VAL A N 1
ATOM 2058 C CA . VAL A 1 274 ? -18.669 -5.669 29.110 1.00 90.44 274 VAL A CA 1
ATOM 2059 C C . VAL A 1 274 ? -17.838 -4.391 28.975 1.00 90.44 274 VAL A C 1
ATOM 2061 O O . VAL A 1 274 ? -17.420 -4.054 27.869 1.00 90.44 274 VAL A O 1
ATOM 2064 N N . GLY A 1 275 ? -17.539 -3.709 30.086 1.00 91.00 275 GLY A N 1
ATOM 2065 C CA . GLY A 1 275 ? -16.674 -2.526 30.079 1.00 91.00 275 GLY A CA 1
ATOM 2066 C C . GLY A 1 275 ? -15.258 -2.830 29.577 1.00 91.00 275 GLY A C 1
ATOM 2067 O O . GLY A 1 275 ? -14.721 -2.090 28.754 1.00 91.00 275 GLY A O 1
ATOM 2068 N N . GLY A 1 276 ? -14.679 -3.956 30.004 1.00 89.88 276 GLY A N 1
ATOM 2069 C CA . GLY A 1 276 ? -13.378 -4.429 29.529 1.00 89.88 276 GLY A CA 1
ATOM 2070 C C . GLY A 1 276 ? -13.369 -4.731 28.028 1.00 89.88 276 GLY A C 1
ATOM 2071 O O . GLY A 1 276 ? -12.463 -4.290 27.324 1.00 89.88 276 GLY A O 1
ATOM 2072 N N . LEU A 1 277 ? -14.400 -5.410 27.514 1.00 90.06 277 LEU A N 1
ATOM 2073 C CA . LEU A 1 277 ? -14.555 -5.669 26.077 1.00 90.06 277 LEU A CA 1
ATOM 2074 C C . LEU A 1 277 ? -14.693 -4.376 25.264 1.00 90.06 277 LEU A C 1
ATOM 2076 O O . LEU A 1 277 ? -14.069 -4.254 24.211 1.00 90.06 277 LEU A O 1
ATOM 2080 N N . ALA A 1 278 ? -15.455 -3.396 25.756 1.00 91.31 278 ALA A N 1
ATOM 2081 C CA . ALA A 1 278 ? -15.598 -2.100 25.095 1.00 91.31 278 ALA A CA 1
ATOM 2082 C C . ALA A 1 278 ? -14.261 -1.339 25.027 1.00 91.31 278 ALA A C 1
ATOM 2084 O O . ALA A 1 278 ? -13.911 -0.802 23.977 1.00 91.31 278 ALA A O 1
ATOM 2085 N N . LEU A 1 279 ? -13.479 -1.341 26.114 1.00 91.56 279 LEU A N 1
ATOM 2086 C CA . LEU A 1 279 ? -12.145 -0.729 26.150 1.00 91.56 279 LEU A CA 1
ATOM 2087 C C . LEU A 1 279 ? -11.147 -1.437 25.226 1.00 91.56 279 LEU A C 1
ATOM 2089 O O . LEU A 1 279 ? -10.366 -0.765 24.553 1.00 91.56 279 LEU A O 1
ATOM 2093 N N . LEU A 1 280 ? -11.179 -2.771 25.152 1.00 90.62 280 LEU A N 1
ATOM 2094 C CA . LEU A 1 280 ? -10.364 -3.535 24.202 1.00 90.62 280 LEU A CA 1
ATOM 2095 C C . LEU A 1 280 ? -10.738 -3.215 22.751 1.00 90.62 280 LEU A C 1
ATOM 2097 O O . LEU A 1 280 ? -9.847 -2.969 21.940 1.00 90.62 280 LEU A O 1
ATOM 2101 N N . ALA A 1 281 ? -12.033 -3.146 22.432 1.00 90.31 281 ALA A N 1
ATOM 2102 C CA . ALA A 1 281 ? -12.509 -2.776 21.100 1.00 90.31 281 ALA A CA 1
ATOM 2103 C C . ALA A 1 281 ? -12.091 -1.346 20.716 1.00 90.31 281 ALA A C 1
ATOM 2105 O O . ALA A 1 281 ? -11.615 -1.113 19.606 1.00 90.31 281 ALA A O 1
ATOM 2106 N N . LEU A 1 282 ? -12.203 -0.397 21.650 1.00 92.44 282 LEU A N 1
ATOM 2107 C CA . LEU A 1 282 ? -11.772 0.986 21.447 1.00 92.44 282 LEU A CA 1
ATOM 2108 C C . LEU A 1 282 ? -10.251 1.083 21.260 1.00 92.44 282 LEU A C 1
ATOM 2110 O O . LEU A 1 282 ? -9.784 1.797 20.375 1.00 92.44 282 LEU A O 1
ATOM 2114 N N . SER A 1 283 ? -9.485 0.318 22.041 1.00 89.88 283 SER A N 1
ATOM 2115 C CA . SER A 1 283 ? -8.024 0.248 21.919 1.00 89.88 283 SER A CA 1
ATOM 2116 C C . SER A 1 283 ? -7.607 -0.327 20.565 1.00 89.88 283 SER A C 1
ATOM 2118 O O . SER A 1 283 ? -6.752 0.245 19.899 1.00 89.88 283 SER A O 1
ATOM 2120 N N . TYR A 1 284 ? -8.249 -1.409 20.118 1.00 92.25 284 TYR A N 1
ATOM 2121 C CA . TYR A 1 284 ? -8.034 -2.002 18.794 1.00 92.25 284 TYR A CA 1
ATOM 2122 C C . TYR A 1 284 ? -8.374 -1.022 17.652 1.00 92.25 284 TYR A C 1
ATOM 2124 O O . TYR A 1 284 ? -7.647 -0.936 16.660 1.00 92.25 284 TYR A O 1
ATOM 2132 N N . ALA A 1 285 ? -9.453 -0.245 17.786 1.00 90.31 285 ALA A N 1
ATOM 2133 C CA . ALA A 1 285 ? -9.887 0.699 16.758 1.00 90.31 285 ALA A CA 1
ATOM 2134 C C . ALA A 1 285 ? -9.008 1.962 16.673 1.00 90.31 285 ALA A C 1
ATOM 2136 O O . ALA A 1 285 ? -8.696 2.423 15.569 1.00 90.31 285 ALA A O 1
ATOM 2137 N N . LEU A 1 286 ? -8.618 2.529 17.819 1.00 94.19 286 LEU A N 1
ATOM 2138 C CA . LEU A 1 286 ? -7.988 3.852 17.893 1.00 94.19 286 LEU A CA 1
ATOM 2139 C C . LEU A 1 286 ? -6.472 3.823 18.026 1.00 94.19 286 LEU A C 1
ATOM 2141 O O . LEU A 1 286 ? -5.834 4.775 17.588 1.00 94.19 286 LEU A O 1
ATOM 2145 N N . LEU A 1 287 ? -5.893 2.791 18.634 1.00 94.25 287 LEU A N 1
ATOM 2146 C CA . LEU A 1 287 ? -4.449 2.728 18.831 1.00 94.25 287 LEU A CA 1
ATOM 2147 C C . LEU A 1 287 ? -3.785 2.008 17.662 1.00 94.25 287 LEU A C 1
ATOM 2149 O O . LEU A 1 287 ? -4.394 1.161 16.997 1.00 94.25 287 LEU A O 1
ATOM 2153 N N . TYR A 1 288 ? -2.531 2.361 17.420 1.00 94.38 288 TYR A N 1
ATOM 2154 C CA . TYR A 1 288 ? -1.666 1.619 16.522 1.00 94.38 288 TYR A CA 1
ATOM 2155 C C . TYR A 1 288 ? -0.284 1.415 17.129 1.00 94.38 288 TYR A C 1
ATOM 2157 O O . TYR A 1 288 ? 0.143 2.160 18.018 1.00 94.38 288 TYR A O 1
ATOM 2165 N N . TYR A 1 289 ? 0.434 0.450 16.567 1.00 94.69 289 TYR A N 1
ATOM 2166 C CA . TYR A 1 289 ? 1.872 0.313 16.736 1.00 94.69 289 TYR A CA 1
ATOM 2167 C C . TYR A 1 289 ? 2.549 -0.058 15.411 1.00 94.69 289 TYR A C 1
ATOM 2169 O O . TYR A 1 289 ? 1.882 -0.562 14.507 1.00 94.69 289 TYR A O 1
ATOM 2177 N N . VAL A 1 290 ? 3.844 0.229 15.265 1.00 94.94 290 VAL A N 1
ATOM 2178 C CA . VAL A 1 290 ? 4.607 -0.029 14.029 1.00 94.94 290 VAL A CA 1
ATOM 2179 C C . VAL A 1 290 ? 5.731 -1.017 14.288 1.00 94.94 290 VAL A C 1
ATOM 2181 O O . VAL A 1 290 ? 6.522 -0.787 15.196 1.00 94.94 290 VAL A O 1
ATOM 2184 N N . GLU A 1 291 ? 5.838 -2.072 13.478 1.00 92.56 291 GLU A N 1
ATOM 2185 C CA . GLU A 1 291 ? 6.912 -3.067 13.586 1.00 92.56 291 GLU A CA 1
ATOM 2186 C C . GLU A 1 291 ? 7.347 -3.642 12.223 1.00 92.56 291 GLU A C 1
ATOM 2188 O O . GLU A 1 291 ? 6.620 -3.498 11.236 1.00 92.56 291 GLU A O 1
ATOM 2193 N N . PRO A 1 292 ? 8.512 -4.311 12.132 1.00 92.75 292 PRO A N 1
ATOM 2194 C CA . PRO A 1 292 ? 8.929 -5.012 10.923 1.00 92.75 292 PRO A CA 1
ATOM 2195 C C . PRO A 1 292 ? 8.006 -6.200 10.626 1.00 92.75 292 PRO A C 1
ATOM 2197 O O . PRO A 1 292 ? 7.814 -7.080 11.466 1.00 92.75 292 PRO A O 1
ATOM 2200 N N . GLY A 1 293 ? 7.459 -6.250 9.415 1.00 87.81 293 GLY A N 1
ATOM 2201 C CA . GLY A 1 293 ? 6.697 -7.383 8.901 1.00 87.81 293 GLY A CA 1
ATOM 2202 C C . GLY A 1 293 ? 7.589 -8.492 8.339 1.00 87.81 293 GLY A C 1
ATOM 2203 O O . GLY A 1 293 ? 8.760 -8.289 8.015 1.00 87.81 293 GLY A O 1
ATOM 2204 N N . ALA A 1 294 ? 7.009 -9.680 8.144 1.00 82.31 294 ALA A N 1
ATOM 2205 C CA . ALA A 1 294 ? 7.714 -10.832 7.571 1.00 82.31 294 ALA A CA 1
ATOM 2206 C C . ALA A 1 294 ? 8.189 -10.602 6.120 1.00 82.31 294 ALA A C 1
ATOM 2208 O O . ALA A 1 294 ? 9.140 -11.239 5.673 1.00 82.31 294 ALA A O 1
ATOM 2209 N N . GLY A 1 295 ? 7.544 -9.683 5.392 1.00 74.19 295 GLY A N 1
ATOM 2210 C CA . GLY A 1 295 ? 7.908 -9.295 4.026 1.00 74.19 295 GLY A CA 1
ATOM 2211 C C . GLY A 1 295 ? 9.116 -8.358 3.920 1.00 74.19 295 GLY A C 1
ATOM 2212 O O . GLY A 1 295 ? 9.498 -8.003 2.809 1.00 74.19 295 GLY A O 1
ATOM 2213 N N . GLY A 1 296 ? 9.717 -7.952 5.046 1.00 85.88 296 GLY A N 1
ATOM 2214 C CA . GLY A 1 296 ? 10.826 -6.995 5.064 1.00 85.88 296 GLY A CA 1
ATOM 2215 C C . GLY A 1 296 ? 10.395 -5.533 4.918 1.00 85.88 296 GLY A C 1
ATOM 2216 O O . GLY A 1 296 ? 11.248 -4.682 4.676 1.00 85.88 296 GLY A O 1
ATOM 2217 N N . THR A 1 297 ? 9.104 -5.233 5.077 1.00 92.12 297 THR A N 1
ATOM 2218 C CA . THR A 1 297 ? 8.542 -3.875 5.127 1.00 92.12 297 THR A CA 1
ATOM 2219 C C . THR A 1 297 ? 8.070 -3.525 6.538 1.00 92.12 297 THR A C 1
ATOM 2221 O O . THR A 1 297 ? 7.824 -4.410 7.358 1.00 92.12 297 THR A O 1
ATOM 2224 N N . LEU A 1 298 ? 7.947 -2.236 6.853 1.00 94.31 298 LEU A N 1
ATOM 2225 C CA . LEU A 1 298 ? 7.330 -1.778 8.099 1.00 94.31 298 LEU A CA 1
ATOM 2226 C C . LEU A 1 298 ? 5.802 -1.897 8.009 1.00 94.31 298 LEU A C 1
ATOM 2228 O O . LEU A 1 298 ? 5.196 -1.462 7.027 1.00 94.31 298 LEU A O 1
ATOM 2232 N N . MET A 1 299 ? 5.173 -2.442 9.049 1.00 94.81 299 MET A N 1
ATOM 2233 C CA . MET A 1 299 ? 3.722 -2.601 9.143 1.00 94.81 299 MET A CA 1
ATOM 2234 C C . MET A 1 299 ? 3.154 -1.787 10.298 1.00 94.81 299 MET A C 1
ATOM 2236 O O . MET A 1 299 ? 3.684 -1.816 11.407 1.00 94.81 299 MET A O 1
ATOM 2240 N N . VAL A 1 300 ? 2.032 -1.117 10.049 1.00 95.38 300 VAL A N 1
ATOM 2241 C CA . VAL A 1 300 ? 1.197 -0.497 11.078 1.00 95.38 300 VAL A CA 1
ATOM 2242 C C . VAL A 1 300 ? 0.120 -1.495 11.485 1.00 95.38 300 VAL A C 1
ATOM 2244 O O . VAL A 1 300 ? -0.599 -2.039 10.641 1.00 95.38 300 VAL A O 1
ATOM 2247 N N . ARG A 1 301 ? -0.003 -1.738 12.786 1.00 94.44 301 ARG A N 1
ATOM 2248 C CA . ARG A 1 301 ? -0.897 -2.738 13.370 1.00 94.44 301 ARG A CA 1
ATOM 2249 C C . ARG A 1 301 ? -1.874 -2.116 14.353 1.00 94.44 301 ARG A C 1
ATOM 2251 O O . ARG A 1 301 ? -1.598 -1.068 14.928 1.00 94.44 301 ARG A O 1
ATOM 2258 N N . HIS A 1 302 ? -3.020 -2.761 14.532 1.00 93.25 302 HIS A N 1
ATOM 2259 C CA . HIS A 1 302 ? -4.060 -2.352 15.470 1.00 93.25 302 HIS A CA 1
ATOM 2260 C C . HIS A 1 302 ? -3.630 -2.524 16.933 1.00 93.25 302 HIS A C 1
ATOM 2262 O O . HIS A 1 302 ? -3.023 -3.529 17.303 1.00 93.25 302 HIS A O 1
ATOM 2268 N N . GLY A 1 303 ? -4.026 -1.581 17.790 1.00 91.19 303 GLY A N 1
ATOM 2269 C CA . GLY A 1 303 ? -3.816 -1.668 19.232 1.00 91.19 303 GLY A CA 1
ATOM 2270 C C . GLY A 1 303 ? -2.400 -1.294 19.669 1.00 91.19 303 GLY A C 1
ATOM 2271 O O . GLY A 1 303 ? -1.743 -0.440 19.082 1.00 91.19 303 GLY A O 1
ATOM 2272 N N . THR A 1 304 ? -1.939 -1.938 20.737 1.00 89.25 304 THR A N 1
ATOM 2273 C CA . THR A 1 304 ? -0.583 -1.808 21.279 1.00 89.25 304 THR A CA 1
ATOM 2274 C C . THR A 1 304 ? 0.073 -3.182 21.334 1.00 89.25 304 THR A C 1
ATOM 2276 O O . THR A 1 304 ? -0.601 -4.189 21.556 1.00 89.25 304 THR A O 1
ATOM 2279 N N . ARG A 1 305 ? 1.404 -3.237 21.212 1.00 88.25 305 ARG A N 1
ATOM 2280 C CA . ARG A 1 305 ? 2.160 -4.501 21.209 1.00 88.25 305 ARG A CA 1
ATOM 2281 C C . ARG A 1 305 ? 1.866 -5.401 22.418 1.00 88.25 305 ARG A C 1
ATOM 2283 O O . ARG A 1 305 ? 1.770 -6.613 22.281 1.00 88.25 305 ARG A O 1
ATOM 2290 N N . TRP A 1 306 ? 1.669 -4.828 23.606 1.00 88.00 306 TRP A N 1
ATOM 2291 C CA . TRP A 1 306 ? 1.383 -5.605 24.820 1.00 88.00 306 TRP A CA 1
ATOM 2292 C C . TRP A 1 306 ? -0.019 -6.246 24.835 1.00 88.00 306 TRP A C 1
ATOM 2294 O O . TRP A 1 306 ? -0.228 -7.220 25.555 1.00 88.00 306 TRP A O 1
ATOM 2304 N N . LEU A 1 307 ? -0.964 -5.738 24.032 1.00 87.19 307 LEU A N 1
ATOM 2305 C CA . LEU A 1 307 ? -2.307 -6.308 23.867 1.00 87.19 307 LEU A CA 1
ATOM 2306 C C . LEU A 1 307 ? -2.374 -7.386 22.778 1.00 87.19 307 LEU A C 1
ATOM 2308 O O . LEU A 1 307 ? -3.390 -8.074 22.678 1.00 87.19 307 LEU A O 1
ATOM 2312 N N . GLU A 1 308 ? -1.314 -7.571 21.985 1.00 85.69 308 GLU A N 1
ATOM 2313 C CA . GLU A 1 308 ? -1.282 -8.528 20.873 1.00 85.69 308 GLU A CA 1
ATOM 2314 C C . GLU A 1 308 ? -1.763 -9.938 21.276 1.00 85.69 308 GLU A C 1
ATOM 2316 O O . GLU A 1 308 ? -2.639 -10.461 20.585 1.00 85.69 308 GLU A O 1
ATOM 2321 N N . PRO A 1 309 ? -1.332 -10.551 22.406 1.00 88.69 309 PRO A N 1
ATOM 2322 C CA . PRO A 1 309 ? -1.790 -11.892 22.780 1.00 88.69 309 PRO A CA 1
ATOM 2323 C C . PRO A 1 309 ? -3.310 -12.009 22.949 1.00 88.69 309 PRO A C 1
ATOM 2325 O O . PRO A 1 309 ? -3.869 -13.069 22.675 1.00 88.69 309 PRO A O 1
ATOM 2328 N N . LEU A 1 310 ? -3.976 -10.930 23.374 1.00 85.25 310 LEU A N 1
ATOM 2329 C CA . LEU A 1 310 ? -5.431 -10.872 23.545 1.00 85.25 310 LEU A CA 1
ATOM 2330 C C . LEU A 1 310 ? -6.163 -10.606 22.221 1.00 85.25 310 LEU A C 1
ATOM 2332 O O . LEU A 1 310 ? -7.311 -11.012 22.063 1.00 85.25 310 LEU A O 1
ATOM 2336 N N . LEU A 1 311 ? -5.504 -9.936 21.272 1.00 85.75 311 LEU A N 1
ATOM 2337 C CA . LEU A 1 311 ? -6.079 -9.508 19.993 1.00 85.75 311 LEU A CA 1
ATOM 2338 C C . LEU A 1 311 ? -5.753 -10.449 18.822 1.00 85.75 311 LEU A C 1
ATOM 2340 O O . LEU A 1 311 ? -6.264 -10.242 17.728 1.00 85.75 311 LEU A O 1
ATOM 2344 N N . ARG A 1 312 ? -4.957 -11.505 19.035 1.00 82.94 312 ARG A N 1
ATOM 2345 C CA . ARG A 1 312 ? -4.497 -12.460 18.000 1.00 82.94 312 ARG A CA 1
ATOM 2346 C C . ARG A 1 312 ? -5.582 -13.108 17.138 1.00 82.94 312 ARG A C 1
ATOM 2348 O O . ARG A 1 312 ? -5.271 -13.603 16.062 1.00 82.94 312 ARG A O 1
ATOM 2355 N N . VAL A 1 313 ? -6.825 -13.150 17.610 1.00 84.56 313 VAL A N 1
ATOM 2356 C CA . VAL A 1 313 ? -7.969 -13.696 16.858 1.00 84.56 313 VAL A CA 1
ATOM 2357 C C . VAL A 1 313 ? -8.574 -12.696 15.863 1.00 84.56 313 VAL A C 1
ATOM 2359 O O . VAL A 1 313 ? -9.431 -13.074 15.070 1.00 84.56 313 VAL A O 1
ATOM 2362 N N . LEU A 1 314 ? -8.148 -11.430 15.905 1.00 87.94 314 LEU A N 1
ATOM 2363 C CA . LEU A 1 314 ? -8.587 -10.362 15.011 1.00 87.94 314 LEU A CA 1
ATOM 2364 C C . LEU A 1 314 ? -7.516 -10.057 13.950 1.00 87.94 314 LEU A C 1
ATOM 2366 O O . LEU A 1 314 ? -6.332 -10.312 14.182 1.00 87.94 314 LEU A O 1
ATOM 2370 N N . PRO A 1 315 ? -7.892 -9.460 12.803 1.00 88.25 315 PRO A N 1
ATOM 2371 C CA . PRO A 1 315 ? -6.925 -8.942 11.839 1.00 88.25 315 PRO A CA 1
ATOM 2372 C C . PRO A 1 315 ? -6.073 -7.843 12.488 1.00 88.25 315 PRO A C 1
ATOM 2374 O O . PRO A 1 315 ? -6.574 -6.765 12.803 1.00 88.25 315 PRO A O 1
ATOM 2377 N N . LEU A 1 316 ? -4.796 -8.119 12.751 1.00 88.31 316 LEU A N 1
ATOM 2378 C CA . LEU A 1 316 ? -3.905 -7.156 13.410 1.00 88.31 316 LEU A CA 1
ATOM 2379 C C . LEU A 1 316 ? -3.302 -6.150 12.431 1.00 88.31 316 LEU A C 1
ATOM 2381 O O . LEU A 1 316 ? -2.973 -5.036 12.829 1.00 88.31 316 LEU A O 1
ATOM 2385 N N . GLU A 1 317 ? -3.143 -6.530 11.167 1.00 91.38 317 GLU A N 1
ATOM 2386 C CA . GLU A 1 317 ? -2.528 -5.694 10.140 1.00 91.38 317 GLU A CA 1
ATOM 2387 C C . GLU A 1 317 ? -3.494 -4.601 9.696 1.00 91.38 317 GLU A C 1
ATOM 2389 O O . GLU A 1 317 ? -4.608 -4.881 9.257 1.00 91.38 317 GLU A O 1
ATOM 2394 N N . ARG A 1 318 ? -3.052 -3.349 9.824 1.00 92.31 318 ARG A N 1
ATOM 2395 C CA . ARG A 1 318 ? -3.829 -2.176 9.430 1.00 92.31 318 ARG A CA 1
ATOM 2396 C C . ARG A 1 318 ? -3.325 -1.596 8.118 1.00 92.31 318 ARG A C 1
ATOM 2398 O O . ARG A 1 318 ? -4.120 -1.328 7.227 1.00 92.31 318 ARG A O 1
ATOM 2405 N N . VAL A 1 319 ? -2.008 -1.420 8.010 1.00 94.94 319 VAL A N 1
ATOM 2406 C CA . VAL A 1 319 ? -1.333 -0.915 6.810 1.00 94.94 319 VAL A CA 1
ATOM 2407 C C . VAL A 1 319 ? 0.016 -1.611 6.660 1.00 94.94 319 VAL A C 1
ATOM 2409 O O . VAL A 1 319 ? 0.812 -1.643 7.596 1.00 94.94 319 VAL A O 1
ATOM 2412 N N . ASP A 1 320 ? 0.302 -2.123 5.471 1.00 94.75 320 ASP A N 1
ATOM 2413 C CA . ASP A 1 320 ? 1.662 -2.420 5.031 1.00 94.75 320 ASP A CA 1
ATOM 2414 C C . ASP A 1 320 ? 2.207 -1.159 4.363 1.00 94.75 320 ASP A C 1
ATOM 2416 O O . ASP A 1 320 ? 1.707 -0.746 3.314 1.00 94.75 320 ASP A O 1
ATOM 2420 N N . THR A 1 321 ? 3.197 -0.508 4.972 1.00 93.81 321 THR A N 1
ATOM 2421 C CA . THR A 1 321 ? 3.663 0.810 4.511 1.00 93.81 321 THR A CA 1
ATOM 2422 C C . THR A 1 321 ? 4.400 0.735 3.173 1.00 93.81 321 THR A C 1
ATOM 2424 O O . THR A 1 321 ? 4.453 1.726 2.446 1.00 93.81 321 THR A O 1
ATOM 2427 N N . GLY A 1 322 ? 4.958 -0.431 2.823 1.00 91.31 322 GLY A N 1
ATOM 2428 C CA . GLY A 1 322 ? 5.879 -0.586 1.694 1.00 91.31 322 GLY A CA 1
ATOM 2429 C C . GLY A 1 322 ? 7.274 0.009 1.921 1.00 91.31 322 GLY A C 1
ATOM 2430 O O . GLY A 1 322 ? 8.113 -0.068 1.027 1.00 91.31 322 GLY A O 1
ATOM 2431 N N . ILE A 1 323 ? 7.541 0.577 3.101 1.00 93.88 323 ILE A N 1
ATOM 2432 C CA . ILE A 1 323 ? 8.855 1.105 3.483 1.00 93.88 323 ILE A CA 1
ATOM 2433 C C . ILE A 1 323 ? 9.731 -0.062 3.928 1.00 93.88 323 ILE A C 1
ATOM 2435 O O . ILE A 1 323 ? 9.344 -0.818 4.821 1.00 93.88 323 ILE A O 1
ATOM 2439 N N . SER A 1 324 ? 10.900 -0.219 3.309 1.00 91.06 324 SER A N 1
ATOM 2440 C CA . SER A 1 324 ? 11.806 -1.335 3.586 1.00 91.06 324 SER A CA 1
ATOM 2441 C C . SER A 1 324 ? 12.421 -1.234 4.981 1.00 91.06 324 SER A C 1
ATOM 2443 O O . SER A 1 324 ? 12.855 -0.174 5.417 1.00 91.06 324 SER A O 1
ATOM 2445 N N . VAL A 1 325 ? 12.557 -2.364 5.670 1.00 90.12 325 VAL A N 1
ATOM 2446 C CA . VAL A 1 325 ? 13.298 -2.457 6.940 1.00 90.12 325 VAL A CA 1
ATOM 2447 C C . VAL A 1 325 ? 14.797 -2.209 6.721 1.00 90.12 325 VAL A C 1
ATOM 2449 O O . VAL A 1 325 ? 15.496 -1.795 7.642 1.00 90.12 325 VAL A O 1
ATOM 2452 N N . ALA A 1 326 ? 15.295 -2.408 5.494 1.00 87.88 326 ALA A N 1
ATOM 2453 C CA . ALA A 1 326 ? 16.667 -2.056 5.125 1.00 87.88 326 ALA A CA 1
ATOM 2454 C C . ALA A 1 326 ? 16.914 -0.535 5.100 1.00 87.88 326 ALA A C 1
ATOM 2456 O O . ALA A 1 326 ? 18.066 -0.120 5.137 1.00 87.88 326 ALA A O 1
ATOM 2457 N N . ASP A 1 327 ? 15.848 0.272 5.072 1.00 91.00 327 ASP A N 1
ATOM 2458 C CA . ASP A 1 327 ? 15.911 1.737 5.078 1.00 91.00 327 ASP A CA 1
ATOM 2459 C C . ASP A 1 327 ? 15.955 2.328 6.504 1.00 91.00 327 ASP A C 1
ATOM 2461 O O . ASP A 1 327 ? 15.906 3.548 6.682 1.00 91.00 327 ASP A O 1
ATOM 2465 N N . LEU A 1 328 ? 16.012 1.482 7.540 1.00 91.25 328 LEU A N 1
ATOM 2466 C CA . LEU A 1 328 ? 16.143 1.923 8.928 1.00 91.25 328 LEU A CA 1
ATOM 2467 C C . LEU A 1 328 ? 17.493 2.603 9.182 1.00 91.25 328 LEU A C 1
ATOM 2469 O O . LEU A 1 328 ? 18.516 2.228 8.612 1.00 91.25 328 LEU A O 1
ATOM 2473 N N . SER A 1 329 ? 17.491 3.576 10.094 1.00 90.38 329 SER A N 1
ATOM 2474 C CA . SER A 1 329 ? 18.695 4.329 10.444 1.00 90.38 329 SER A CA 1
ATOM 2475 C C . SER A 1 329 ? 19.804 3.423 10.980 1.00 90.38 329 SER A C 1
ATOM 2477 O O . SER A 1 329 ? 19.563 2.540 11.806 1.00 90.38 329 SER A O 1
ATOM 2479 N N . SER A 1 330 ? 21.048 3.705 10.589 1.00 87.00 330 SER A N 1
ATOM 2480 C CA . SER A 1 330 ? 22.231 3.105 11.223 1.00 87.00 330 SER A CA 1
ATOM 2481 C C . SER A 1 330 ? 22.390 3.529 12.693 1.00 87.00 330 SER A C 1
ATOM 2483 O O . SER A 1 330 ? 23.047 2.838 13.475 1.00 87.00 330 SER A O 1
ATOM 2485 N N . ASN A 1 331 ? 21.749 4.631 13.105 1.00 89.62 331 ASN A N 1
ATOM 2486 C CA . ASN A 1 331 ? 21.660 5.033 14.502 1.00 89.62 331 ASN A CA 1
ATOM 2487 C C . ASN A 1 331 ? 20.640 4.159 15.248 1.00 89.62 331 ASN A C 1
ATOM 2489 O O . ASN A 1 331 ? 19.426 4.351 15.137 1.00 89.62 331 ASN A O 1
ATOM 2493 N N . GLY A 1 332 ? 21.142 3.245 16.081 1.00 88.00 332 GLY A N 1
ATOM 2494 C CA . GLY A 1 332 ? 20.311 2.331 16.866 1.00 88.00 332 GLY A CA 1
ATOM 2495 C C . GLY A 1 332 ? 19.280 3.026 17.762 1.00 88.00 332 GLY A C 1
ATOM 2496 O O . GLY A 1 332 ? 18.193 2.490 17.937 1.00 88.00 332 GLY A O 1
ATOM 2497 N N . ALA A 1 333 ? 19.553 4.232 18.275 1.00 89.12 333 ALA A N 1
ATOM 2498 C CA . ALA A 1 333 ? 18.581 4.966 19.092 1.00 89.12 333 ALA A CA 1
ATOM 2499 C C . ALA A 1 333 ? 17.360 5.436 18.279 1.00 89.12 333 ALA A C 1
ATOM 2501 O O . ALA A 1 333 ? 16.250 5.462 18.805 1.00 89.12 333 ALA A O 1
ATOM 2502 N N . ALA A 1 334 ? 17.561 5.767 17.000 1.00 88.19 334 ALA A N 1
ATOM 2503 C CA . ALA A 1 334 ? 16.493 6.170 16.090 1.00 88.19 334 ALA A CA 1
ATOM 2504 C C . ALA A 1 334 ? 15.719 4.955 15.548 1.00 88.19 334 ALA A C 1
ATOM 2506 O O . ALA A 1 334 ? 14.492 4.974 15.498 1.00 88.19 334 ALA A O 1
ATOM 2507 N N . ALA A 1 335 ? 16.419 3.873 15.190 1.00 90.06 335 ALA A N 1
ATOM 2508 C CA . ALA A 1 335 ? 15.798 2.685 14.600 1.00 90.06 335 ALA A CA 1
ATOM 2509 C C . ALA A 1 335 ? 15.133 1.742 15.625 1.00 90.06 335 ALA A C 1
ATOM 2511 O O . ALA A 1 335 ? 14.155 1.065 15.291 1.00 90.06 335 ALA A O 1
ATOM 2512 N N . ALA A 1 336 ? 15.626 1.681 16.870 1.00 89.12 336 ALA A N 1
ATOM 2513 C CA . ALA A 1 336 ? 15.161 0.715 17.870 1.00 89.12 336 ALA A CA 1
ATOM 2514 C C . ALA A 1 336 ? 13.646 0.765 18.151 1.00 89.12 336 ALA A C 1
ATOM 2516 O O . ALA A 1 336 ? 13.049 -0.314 18.210 1.00 89.12 336 ALA A O 1
ATOM 2517 N N . PRO A 1 337 ? 12.981 1.933 18.289 1.00 90.19 337 PRO A N 1
ATOM 2518 C CA . PRO A 1 337 ? 11.534 1.991 18.520 1.00 90.19 337 PRO A CA 1
ATOM 2519 C C . PRO A 1 337 ? 10.705 1.310 17.422 1.00 90.19 337 PRO A C 1
ATOM 2521 O O . PRO A 1 337 ? 9.743 0.605 17.735 1.00 90.19 337 PRO A O 1
ATOM 2524 N N . LEU A 1 338 ? 11.120 1.452 16.156 1.00 90.62 338 LEU A N 1
ATOM 2525 C CA . LEU A 1 338 ? 10.477 0.792 15.017 1.00 90.62 338 LEU A CA 1
ATOM 2526 C C . LEU A 1 338 ? 10.774 -0.707 14.998 1.00 90.62 338 LEU A C 1
ATOM 2528 O O . LEU A 1 338 ? 9.864 -1.498 14.792 1.00 90.62 338 LEU A O 1
ATOM 2532 N N . GLN A 1 339 ? 12.017 -1.120 15.262 1.00 89.25 339 GLN A N 1
ATOM 2533 C CA . GLN A 1 339 ? 12.402 -2.540 15.270 1.00 89.25 339 GLN A CA 1
ATOM 2534 C C . GLN A 1 339 ? 11.709 -3.344 16.377 1.00 89.25 339 GLN A C 1
ATOM 2536 O O . GLN A 1 339 ? 11.417 -4.527 16.214 1.00 89.25 339 GLN A O 1
ATOM 2541 N N . SER A 1 340 ? 11.459 -2.701 17.515 1.00 85.69 340 SER A N 1
ATOM 2542 C CA . SER A 1 340 ? 10.918 -3.331 18.722 1.00 85.69 340 SER A CA 1
ATOM 2543 C C . SER A 1 340 ? 9.405 -3.181 18.882 1.00 85.69 340 SER A C 1
ATOM 2545 O O . SER A 1 340 ? 8.857 -3.677 19.866 1.00 85.69 340 SER A O 1
ATOM 2547 N N . GLY A 1 341 ? 8.719 -2.528 17.940 1.00 85.56 341 GLY A N 1
ATOM 2548 C CA . GLY A 1 341 ? 7.267 -2.362 17.988 1.00 85.56 341 GLY A CA 1
ATOM 2549 C C . GLY A 1 341 ? 6.765 -1.384 19.053 1.00 85.56 341 GLY A C 1
ATOM 2550 O O . GLY A 1 341 ? 5.595 -1.454 19.431 1.00 85.56 341 GLY A O 1
ATOM 2551 N N . TYR A 1 342 ? 7.634 -0.512 19.579 1.00 87.06 342 TYR A N 1
ATOM 2552 C CA . TYR A 1 342 ? 7.280 0.468 20.616 1.00 87.06 342 TYR A CA 1
ATOM 2553 C C . TYR A 1 342 ? 6.828 1.816 20.054 1.00 87.06 342 TYR A C 1
ATOM 2555 O O . TYR A 1 342 ? 6.270 2.628 20.795 1.00 87.06 342 TYR A O 1
ATOM 2563 N N . THR A 1 343 ? 7.005 2.051 18.755 1.00 91.50 343 THR A N 1
ATOM 2564 C CA . THR A 1 343 ? 6.382 3.189 18.080 1.00 91.50 343 THR A CA 1
ATOM 2565 C C . THR A 1 343 ? 4.868 3.004 18.096 1.00 91.50 343 THR A C 1
ATOM 2567 O O . THR A 1 343 ? 4.347 2.147 17.387 1.00 91.50 343 THR A O 1
ATOM 2570 N N . THR A 1 344 ? 4.169 3.788 18.919 1.00 92.06 344 THR A N 1
ATOM 2571 C CA . THR A 1 344 ? 2.716 3.710 19.130 1.00 92.06 344 THR A CA 1
ATOM 2572 C C . THR A 1 344 ? 2.074 5.085 19.022 1.00 92.06 344 THR A C 1
ATOM 2574 O O . THR A 1 344 ? 2.738 6.108 19.186 1.00 92.06 344 THR A O 1
ATOM 2577 N N . GLY A 1 345 ? 0.767 5.122 18.779 1.00 92.69 345 GLY A N 1
ATOM 2578 C CA . GLY A 1 345 ? 0.019 6.371 18.805 1.00 92.69 345 GLY A CA 1
ATOM 2579 C C . GLY A 1 345 ? -1.473 6.184 18.578 1.00 92.69 345 GLY A C 1
ATOM 2580 O O . GLY A 1 345 ? -1.992 5.068 18.584 1.00 92.69 345 GLY A O 1
ATOM 2581 N N . PHE A 1 346 ? -2.160 7.305 18.366 1.00 93.56 346 PHE A N 1
ATOM 2582 C CA . PHE A 1 346 ? -3.581 7.338 18.031 1.00 93.56 346 PHE A CA 1
ATOM 2583 C C . PHE A 1 346 ? -3.763 7.467 16.521 1.00 93.56 346 PHE A C 1
ATOM 2585 O O . PHE A 1 346 ? -3.221 8.376 15.897 1.00 93.56 346 PHE A O 1
ATOM 2592 N N . TRP A 1 347 ? -4.559 6.582 15.931 1.00 92.50 347 TRP A N 1
ATOM 2593 C CA . TRP A 1 347 ? -4.803 6.524 14.491 1.00 92.50 347 TRP A CA 1
ATOM 2594 C C . TRP A 1 347 ? -5.400 7.819 13.928 1.00 92.50 347 TRP A C 1
ATOM 2596 O O . TRP A 1 347 ? -5.101 8.227 12.809 1.00 92.50 347 TRP A O 1
ATOM 2606 N N . THR A 1 348 ? -6.243 8.489 14.710 1.00 90.75 348 THR A N 1
ATOM 2607 C CA . THR A 1 348 ? -6.895 9.744 14.316 1.00 90.75 348 THR A CA 1
ATOM 2608 C C . THR A 1 348 ? -5.981 10.962 14.428 1.00 90.75 348 THR A C 1
ATOM 2610 O O . THR A 1 348 ? -6.407 12.054 14.074 1.00 90.75 348 THR A O 1
ATOM 2613 N N . HIS A 1 349 ? -4.756 10.809 14.938 1.00 92.12 349 HIS A N 1
ATOM 2614 C CA . HIS A 1 349 ? -3.818 11.917 15.057 1.00 92.12 349 HIS A CA 1
ATOM 2615 C C . HIS A 1 349 ? -3.278 12.316 13.679 1.00 92.12 349 HIS A C 1
ATOM 2617 O O . HIS A 1 349 ? -2.783 11.468 12.931 1.00 92.12 349 HIS A O 1
ATOM 2623 N N . GLU A 1 350 ? -3.368 13.603 13.358 1.00 89.19 350 GLU A N 1
ATOM 2624 C CA . GLU A 1 350 ? -2.767 14.198 12.164 1.00 89.19 350 GLU A CA 1
ATOM 2625 C C . GLU A 1 350 ? -1.377 14.746 12.510 1.00 89.19 350 GLU A C 1
ATOM 2627 O O . GLU A 1 350 ? -1.191 15.378 13.548 1.00 89.19 350 GLU A O 1
ATOM 2632 N N . GLY A 1 351 ? -0.405 14.462 11.647 1.00 84.31 351 GLY A N 1
ATOM 2633 C CA . GLY A 1 351 ? 0.965 14.955 11.727 1.00 84.31 351 GLY A CA 1
ATOM 2634 C C . GLY A 1 351 ? 1.156 16.309 11.038 1.00 84.31 351 GLY A C 1
ATOM 2635 O O . GLY A 1 351 ? 0.191 16.990 10.684 1.00 84.31 351 GLY A O 1
ATOM 2636 N N . ALA A 1 352 ? 2.417 16.676 10.794 1.00 74.00 352 ALA A N 1
ATOM 2637 C CA . ALA A 1 352 ? 2.807 18.010 10.311 1.00 74.00 352 ALA A CA 1
ATOM 2638 C C . ALA A 1 352 ? 2.151 18.448 8.976 1.00 74.00 352 ALA A C 1
ATOM 2640 O O . ALA A 1 352 ? 1.954 19.641 8.764 1.00 74.00 352 ALA A O 1
ATOM 2641 N N . ASP A 1 353 ? 1.739 17.504 8.115 1.00 80.19 353 ASP A N 1
ATOM 2642 C CA . ASP A 1 353 ? 1.220 17.782 6.758 1.00 80.19 353 ASP A CA 1
ATOM 2643 C C . ASP A 1 353 ? -0.209 17.268 6.520 1.00 80.19 353 ASP A C 1
ATOM 2645 O O . ASP A 1 353 ? -0.556 16.859 5.402 1.00 80.19 353 ASP A O 1
ATOM 2649 N N . ARG A 1 354 ? -1.036 17.208 7.575 1.00 85.19 354 ARG A N 1
ATOM 2650 C CA . ARG A 1 354 ? -2.404 16.632 7.542 1.00 85.19 354 ARG A CA 1
ATOM 2651 C C . ARG A 1 354 ? -2.448 15.143 7.154 1.00 85.19 354 ARG A C 1
ATOM 2653 O O . ARG A 1 354 ? -3.509 14.604 6.849 1.00 85.19 354 ARG A O 1
ATOM 2660 N N . ALA A 1 355 ? -1.290 14.484 7.139 1.00 88.75 355 ALA A N 1
ATOM 2661 C CA . ALA A 1 355 ? -1.158 13.040 6.987 1.00 88.75 355 ALA A CA 1
ATOM 2662 C C . ALA A 1 355 ? -1.297 12.354 8.354 1.00 88.75 355 ALA A C 1
ATOM 2664 O O . ALA A 1 355 ? -1.136 12.999 9.390 1.00 88.75 355 ALA A O 1
ATOM 2665 N N . ARG A 1 356 ? -1.552 11.043 8.385 1.00 92.75 356 ARG A N 1
ATOM 2666 C CA . ARG A 1 356 ? -1.562 10.275 9.643 1.00 92.75 356 ARG A CA 1
ATOM 2667 C C . ARG A 1 356 ? -0.241 10.433 10.406 1.00 92.75 356 ARG A C 1
ATOM 2669 O O . ARG A 1 356 ? 0.835 10.221 9.849 1.00 92.75 356 ARG A O 1
ATOM 2676 N N . GLY A 1 357 ? -0.330 10.712 11.706 1.00 90.50 357 GLY A N 1
ATOM 2677 C CA . GLY A 1 357 ? 0.828 10.979 12.567 1.00 90.50 357 GLY A CA 1
ATOM 2678 C C . GLY A 1 357 ? 1.797 9.802 12.738 1.00 90.50 357 GLY A C 1
ATOM 2679 O O . GLY A 1 357 ? 2.938 10.009 13.140 1.00 90.50 357 GLY A O 1
ATOM 2680 N N . TRP A 1 358 ? 1.396 8.571 12.390 1.00 92.81 358 TRP A N 1
ATOM 2681 C CA . TRP A 1 358 ? 2.315 7.425 12.388 1.00 92.81 358 TRP A CA 1
ATOM 2682 C C . TRP A 1 358 ? 3.475 7.608 11.406 1.00 92.81 358 TRP A C 1
ATOM 2684 O O . TRP A 1 358 ? 4.562 7.085 11.642 1.00 92.81 358 TRP A O 1
ATOM 2694 N N . PHE A 1 359 ? 3.274 8.375 10.332 1.00 94.50 359 PHE A N 1
ATOM 2695 C CA . PHE A 1 359 ? 4.301 8.588 9.319 1.00 94.50 359 PHE A CA 1
ATOM 2696 C C . PHE A 1 359 ? 5.475 9.414 9.841 1.00 94.50 359 PHE A C 1
ATOM 2698 O O . PHE A 1 359 ? 6.620 9.066 9.570 1.00 94.50 359 PHE A O 1
ATOM 2705 N N . ASP A 1 360 ? 5.210 10.436 10.659 1.00 91.94 360 ASP A N 1
ATOM 2706 C CA . ASP A 1 360 ? 6.258 11.217 11.328 1.00 91.94 360 ASP A CA 1
ATOM 2707 C C . ASP A 1 360 ? 7.148 10.326 12.198 1.00 91.94 360 ASP A C 1
ATOM 2709 O O . ASP A 1 360 ? 8.376 10.412 12.148 1.00 91.94 360 ASP A O 1
ATOM 2713 N N . ALA A 1 361 ? 6.526 9.415 12.947 1.00 90.12 361 ALA A N 1
ATOM 2714 C CA . ALA A 1 361 ? 7.243 8.481 13.801 1.00 90.12 361 ALA A CA 1
ATOM 2715 C C . ALA A 1 361 ? 8.061 7.453 12.999 1.00 90.12 361 ALA A C 1
ATOM 2717 O O . ALA A 1 361 ? 9.139 7.055 13.437 1.00 90.12 361 ALA A O 1
ATOM 2718 N N . VAL A 1 362 ? 7.579 7.042 11.819 1.00 94.00 362 VAL A N 1
ATOM 2719 C CA . VAL A 1 362 ? 8.348 6.187 10.903 1.00 94.00 362 VAL A CA 1
ATOM 2720 C C . VAL A 1 362 ? 9.546 6.941 10.343 1.00 94.00 362 VAL A C 1
ATOM 2722 O O . VAL A 1 362 ? 10.665 6.458 10.478 1.00 94.00 362 VAL A O 1
ATOM 2725 N N . LEU A 1 363 ? 9.346 8.135 9.779 1.00 92.81 363 LEU A N 1
ATOM 2726 C CA . LEU A 1 363 ? 10.428 8.925 9.185 1.00 92.81 363 LEU A CA 1
ATOM 2727 C C . LEU A 1 363 ? 11.549 9.230 10.185 1.00 92.81 363 LEU A C 1
ATOM 2729 O O . LEU A 1 363 ? 12.716 9.193 9.806 1.00 92.81 363 LEU A O 1
ATOM 2733 N N . ALA A 1 364 ? 11.214 9.461 11.457 1.00 91.75 364 ALA A N 1
ATOM 2734 C CA . ALA A 1 364 ? 12.195 9.698 12.515 1.00 91.75 364 ALA A CA 1
ATOM 2735 C C . ALA A 1 364 ? 13.128 8.500 12.789 1.00 91.75 364 ALA A C 1
ATOM 2737 O O . ALA A 1 364 ? 14.228 8.697 13.304 1.00 91.75 364 ALA A O 1
ATOM 2738 N N . GLY A 1 365 ? 12.704 7.272 12.467 1.00 92.25 365 GLY A N 1
ATOM 2739 C CA . GLY A 1 365 ? 13.509 6.059 12.647 1.00 92.25 365 GLY A CA 1
ATOM 2740 C C . GLY A 1 365 ? 14.162 5.520 11.370 1.00 92.25 365 GLY A C 1
ATOM 2741 O O . GLY A 1 365 ? 14.905 4.535 11.433 1.00 92.25 365 GLY A O 1
ATOM 2742 N N . LEU A 1 366 ? 13.910 6.148 10.218 1.00 93.38 366 LEU A N 1
ATOM 2743 C CA . LEU A 1 366 ? 14.579 5.822 8.960 1.00 93.38 366 LEU A CA 1
ATOM 2744 C C . LEU A 1 366 ? 15.963 6.469 8.880 1.00 93.38 366 LEU A C 1
ATOM 2746 O O . LEU A 1 366 ? 16.269 7.446 9.566 1.00 93.38 366 LEU A O 1
ATOM 2750 N N . ASP A 1 367 ? 16.811 5.923 8.013 1.00 89.00 367 ASP A N 1
ATOM 2751 C CA . ASP A 1 367 ? 18.022 6.612 7.592 1.00 89.00 367 ASP A CA 1
ATOM 2752 C C . ASP A 1 367 ? 17.639 7.981 6.991 1.00 89.00 367 ASP A C 1
ATOM 2754 O O . ASP A 1 367 ? 16.643 8.043 6.261 1.00 89.00 367 ASP A O 1
ATOM 2758 N N . PRO A 1 368 ? 18.375 9.081 7.265 1.00 82.44 368 PRO A N 1
ATOM 2759 C CA . PRO A 1 368 ? 18.019 10.413 6.762 1.00 82.44 368 PRO A CA 1
ATOM 2760 C C . PRO A 1 368 ? 17.763 10.424 5.255 1.00 82.44 368 PRO A C 1
ATOM 2762 O O . PRO A 1 368 ? 16.885 11.127 4.751 1.00 82.44 368 PRO A O 1
ATOM 2765 N N . ALA A 1 369 ? 18.506 9.579 4.547 1.00 75.50 369 ALA A N 1
ATOM 2766 C CA . ALA A 1 369 ? 18.450 9.445 3.119 1.00 75.50 369 ALA A CA 1
ATOM 2767 C C . ALA A 1 369 ? 17.113 8.804 2.667 1.00 75.50 369 ALA A C 1
ATOM 2769 O O . ALA A 1 369 ? 16.431 9.290 1.755 1.00 75.50 369 ALA A O 1
ATOM 2770 N N . ALA A 1 370 ? 16.682 7.743 3.345 1.00 85.75 370 ALA A N 1
ATOM 2771 C CA . ALA A 1 370 ? 15.383 7.128 3.107 1.00 85.75 370 ALA A CA 1
ATOM 2772 C C . ALA A 1 370 ? 14.220 8.012 3.579 1.00 85.75 370 ALA A C 1
ATOM 2774 O O . ALA A 1 370 ? 13.230 8.153 2.858 1.00 85.75 370 ALA A O 1
ATOM 2775 N N . ALA A 1 371 ? 14.352 8.658 4.742 1.00 88.25 371 ALA A N 1
ATOM 2776 C CA . ALA A 1 371 ? 13.355 9.576 5.283 1.00 88.25 371 ALA A CA 1
ATOM 2777 C C . ALA A 1 371 ? 13.050 10.715 4.299 1.00 88.25 371 ALA A C 1
ATOM 2779 O O . ALA A 1 371 ? 11.887 10.982 3.997 1.00 88.25 371 ALA A O 1
ATOM 2780 N N . ALA A 1 372 ? 14.089 11.329 3.725 1.00 79.69 372 ALA A N 1
ATOM 2781 C CA . ALA A 1 372 ? 13.938 12.361 2.706 1.00 79.69 372 ALA A CA 1
ATOM 2782 C C . ALA A 1 372 ? 13.238 11.830 1.444 1.00 79.69 372 ALA A C 1
ATOM 2784 O O . ALA A 1 372 ? 12.343 12.488 0.917 1.00 79.69 372 ALA A O 1
ATOM 2785 N N . ARG A 1 373 ? 13.586 10.620 0.980 1.00 83.12 373 ARG A N 1
ATOM 2786 C CA . ARG A 1 373 ? 12.953 9.994 -0.193 1.00 83.12 373 ARG A CA 1
ATOM 2787 C C . ARG A 1 373 ? 11.459 9.738 0.023 1.00 83.12 373 ARG A C 1
ATOM 2789 O O . ARG A 1 373 ? 10.653 10.141 -0.811 1.00 83.12 373 ARG A O 1
ATOM 2796 N N . TYR A 1 374 ? 11.072 9.070 1.111 1.00 90.00 374 TYR A N 1
ATOM 2797 C CA . TYR A 1 374 ? 9.656 8.791 1.382 1.00 90.00 374 TYR A CA 1
ATOM 2798 C C . TYR A 1 374 ? 8.880 10.063 1.726 1.00 90.00 374 TYR A C 1
ATOM 2800 O O . TYR A 1 374 ? 7.728 10.191 1.317 1.00 90.00 374 TYR A O 1
ATOM 2808 N N . GLY A 1 375 ? 9.515 11.024 2.404 1.00 88.38 375 GLY A N 1
ATOM 2809 C CA . GLY A 1 375 ? 8.964 12.359 2.619 1.00 88.38 375 GLY A CA 1
ATOM 2810 C C . GLY A 1 375 ? 8.635 13.057 1.299 1.00 88.38 375 GLY A C 1
ATOM 2811 O O . GLY A 1 375 ? 7.498 13.482 1.113 1.00 88.38 375 GLY A O 1
ATOM 2812 N N . ALA A 1 376 ? 9.579 13.088 0.354 1.00 83.50 376 ALA A N 1
ATOM 2813 C CA . ALA A 1 376 ? 9.387 13.667 -0.975 1.00 83.50 376 ALA A CA 1
ATOM 2814 C C . ALA A 1 376 ? 8.244 12.988 -1.748 1.00 83.50 376 ALA A C 1
ATOM 2816 O O . ALA A 1 376 ? 7.348 13.656 -2.265 1.00 83.50 376 ALA A O 1
ATOM 2817 N N . LEU A 1 377 ? 8.209 11.649 -1.762 1.00 88.75 377 LEU A N 1
ATOM 2818 C CA . LEU A 1 377 ? 7.110 10.899 -2.383 1.00 88.75 377 LEU A CA 1
ATOM 2819 C C . LEU A 1 377 ? 5.758 11.221 -1.731 1.00 88.75 377 LEU A C 1
ATOM 2821 O O . LEU A 1 377 ? 4.761 11.349 -2.437 1.00 88.75 377 LEU A O 1
ATOM 2825 N N . ALA A 1 378 ? 5.727 11.422 -0.412 1.00 90.44 378 ALA A N 1
ATOM 2826 C CA . ALA A 1 378 ? 4.538 11.836 0.327 1.00 90.44 378 ALA A CA 1
ATOM 2827 C C . ALA A 1 378 ? 4.180 13.333 0.174 1.00 90.44 378 ALA A C 1
ATOM 2829 O O . ALA A 1 378 ? 3.160 13.762 0.715 1.00 90.44 378 ALA A O 1
ATOM 2830 N N . GLY A 1 379 ? 4.980 14.118 -0.560 1.00 86.44 379 GLY A N 1
ATOM 2831 C CA . GLY A 1 379 ? 4.757 15.546 -0.808 1.00 86.44 379 GLY A CA 1
ATOM 2832 C C . GLY A 1 379 ? 5.359 16.499 0.234 1.00 86.44 379 GLY A C 1
ATOM 2833 O O . GLY A 1 379 ? 4.917 17.641 0.319 1.00 86.44 379 GLY A O 1
ATOM 2834 N N . ARG A 1 380 ? 6.339 16.061 1.037 1.00 85.25 380 ARG A N 1
ATOM 2835 C CA . ARG A 1 380 ? 7.078 16.917 1.986 1.00 85.25 380 ARG A CA 1
ATOM 2836 C C . ARG A 1 380 ? 8.272 17.580 1.332 1.00 85.25 380 ARG A C 1
ATOM 2838 O O . ARG A 1 380 ? 9.070 16.896 0.697 1.00 85.25 380 ARG A O 1
ATOM 2845 N N . GLN A 1 381 ? 8.455 18.873 1.579 1.00 73.06 381 GLN A N 1
ATOM 2846 C CA . GLN A 1 381 ? 9.622 19.594 1.077 1.00 73.06 381 GLN A CA 1
ATOM 2847 C C . GLN A 1 381 ? 10.935 19.022 1.647 1.00 73.06 381 GLN A C 1
ATOM 2849 O O . GLN A 1 381 ? 11.023 18.799 2.859 1.00 73.06 381 GLN A O 1
ATOM 2854 N N . PRO A 1 382 ? 11.953 18.768 0.803 1.00 66.00 382 PRO A N 1
ATOM 2855 C CA . PRO A 1 382 ? 13.262 18.339 1.261 1.00 66.00 382 PRO A CA 1
ATOM 2856 C C . PRO A 1 382 ? 13.963 19.481 2.009 1.00 66.00 382 PRO A C 1
ATOM 2858 O O . PRO A 1 382 ? 13.653 20.656 1.788 1.00 66.00 382 PRO A O 1
ATOM 2861 N N . PRO A 1 383 ? 14.936 19.161 2.877 1.00 64.44 383 PRO A N 1
ATOM 2862 C CA . PRO A 1 383 ? 15.808 20.177 3.448 1.00 64.44 383 PRO A CA 1
ATOM 2863 C C . PRO A 1 383 ? 16.543 20.939 2.334 1.00 64.44 383 PRO A C 1
ATOM 2865 O O . PRO A 1 383 ? 16.912 20.368 1.307 1.00 64.44 383 PRO A O 1
ATOM 2868 N N . THR A 1 384 ? 16.766 22.237 2.542 1.00 75.81 384 THR A N 1
ATOM 2869 C CA . THR A 1 384 ? 17.544 23.076 1.621 1.00 75.81 384 THR A CA 1
ATOM 2870 C C . THR A 1 384 ? 18.954 22.517 1.454 1.00 75.81 384 THR A C 1
ATOM 2872 O O . THR A 1 384 ? 19.604 22.206 2.456 1.00 75.81 384 THR A O 1
ATOM 2875 N N . LEU A 1 385 ? 19.440 22.422 0.210 1.00 83.62 385 LEU A N 1
ATOM 2876 C CA . LEU A 1 385 ? 20.810 21.987 -0.068 1.00 83.62 385 LEU A CA 1
ATOM 2877 C C . LEU A 1 385 ? 21.807 22.925 0.630 1.00 83.62 385 LEU A C 1
ATOM 2879 O O . LEU A 1 385 ? 21.724 24.147 0.506 1.00 83.62 385 LEU A O 1
ATOM 2883 N N . GLY A 1 386 ? 22.731 22.341 1.396 1.00 81.69 386 GLY A N 1
ATOM 2884 C CA . GLY A 1 386 ? 23.853 23.071 1.982 1.00 81.69 386 GLY A CA 1
ATOM 2885 C C . GLY A 1 386 ? 24.890 23.478 0.923 1.00 81.69 386 GLY A C 1
ATOM 2886 O O . GLY A 1 386 ? 24.748 23.130 -0.244 1.00 81.69 386 GLY A O 1
ATOM 2887 N N . PRO A 1 387 ? 25.975 24.172 1.309 1.00 82.12 387 PRO A N 1
ATOM 2888 C CA . PRO A 1 387 ? 27.014 24.610 0.368 1.00 82.12 387 PRO A CA 1
ATOM 2889 C C . PRO A 1 387 ? 27.792 23.450 -0.282 1.00 82.12 387 PRO A C 1
ATOM 2891 O O . PRO A 1 387 ? 28.305 23.603 -1.387 1.00 82.12 387 PRO A O 1
ATOM 2894 N N . SER A 1 388 ? 27.859 22.290 0.377 1.00 83.44 388 SER A N 1
ATOM 2895 C CA . SER A 1 388 ? 28.527 21.078 -0.120 1.00 83.44 388 SER A CA 1
ATOM 2896 C C . SER A 1 388 ? 27.637 19.856 0.143 1.00 83.44 388 SER A C 1
ATOM 2898 O O . SER A 1 388 ? 27.893 19.103 1.084 1.00 83.44 388 SER A O 1
ATOM 2900 N N . PRO A 1 389 ? 26.527 19.706 -0.602 1.00 86.88 389 PRO A N 1
ATOM 2901 C CA . PRO A 1 389 ? 25.590 18.610 -0.393 1.00 86.88 389 PRO A CA 1
ATOM 2902 C C . PRO A 1 389 ? 26.205 17.283 -0.845 1.00 86.88 389 PRO A C 1
ATOM 2904 O O . PRO A 1 389 ? 27.045 17.253 -1.747 1.00 86.88 389 PRO A O 1
ATOM 2907 N N . PHE A 1 390 ? 25.765 16.167 -0.261 1.00 85.88 390 PHE A N 1
ATOM 2908 C CA . PHE A 1 390 ? 26.136 14.864 -0.806 1.00 85.88 390 PHE A CA 1
ATOM 2909 C C . PHE A 1 390 ? 25.467 14.664 -2.180 1.00 85.88 390 PHE A C 1
ATOM 2911 O O . PHE A 1 390 ? 24.347 15.141 -2.384 1.00 85.88 390 PHE A O 1
ATOM 2918 N N . PRO A 1 391 ? 26.081 13.914 -3.117 1.00 89.44 391 PRO A N 1
ATOM 2919 C CA . PRO A 1 391 ? 25.510 13.669 -4.449 1.00 89.44 391 PRO A CA 1
ATOM 2920 C C . PRO A 1 391 ? 24.072 13.134 -4.414 1.00 89.44 391 PRO A C 1
ATOM 2922 O O . PRO A 1 391 ? 23.222 13.519 -5.213 1.00 89.44 391 PRO A O 1
ATOM 2925 N N . LEU A 1 392 ? 23.780 12.286 -3.428 1.00 83.00 392 LEU A N 1
ATOM 2926 C CA . LEU A 1 392 ? 22.458 11.709 -3.212 1.00 83.00 392 LEU A CA 1
ATOM 2927 C C . LEU A 1 392 ? 21.413 12.752 -2.766 1.00 83.00 392 LEU A C 1
ATOM 2929 O O . LEU A 1 392 ? 20.227 12.602 -3.054 1.00 83.00 392 LEU A O 1
ATOM 2933 N N . ASP A 1 393 ? 21.826 13.824 -2.089 1.00 83.69 393 ASP A N 1
ATOM 2934 C CA . ASP A 1 393 ? 20.930 14.927 -1.727 1.00 83.69 393 ASP A CA 1
ATOM 2935 C C . ASP A 1 393 ? 20.604 15.793 -2.950 1.00 83.69 393 ASP A C 1
ATOM 2937 O O . ASP A 1 393 ? 19.462 16.228 -3.106 1.00 83.69 393 ASP A O 1
ATOM 2941 N N . VAL A 1 394 ? 21.566 15.970 -3.865 1.00 89.62 394 VAL A N 1
ATOM 2942 C CA . VAL A 1 394 ? 21.355 16.641 -5.161 1.00 89.62 394 VAL A CA 1
ATOM 2943 C C . VAL A 1 394 ? 20.367 15.851 -6.024 1.00 89.62 394 VAL A C 1
ATOM 2945 O O . VAL A 1 394 ? 19.414 16.425 -6.554 1.00 89.62 394 VAL A O 1
ATOM 2948 N N . GLU A 1 395 ? 20.534 14.527 -6.102 1.00 89.19 395 GLU A N 1
ATOM 2949 C CA . GLU A 1 395 ? 19.596 13.613 -6.768 1.00 89.19 395 GLU A CA 1
ATOM 2950 C C . GLU A 1 395 ? 18.168 13.763 -6.221 1.00 89.19 395 GLU A C 1
ATOM 2952 O O . GLU A 1 395 ? 17.212 13.911 -6.985 1.00 89.19 395 GLU A O 1
ATOM 2957 N N . ARG A 1 396 ? 18.010 13.793 -4.894 1.00 81.81 396 ARG A N 1
ATOM 2958 C CA . ARG A 1 396 ? 16.702 13.960 -4.241 1.00 81.81 396 ARG A CA 1
ATOM 2959 C C . ARG A 1 396 ? 16.077 15.320 -4.470 1.00 81.81 396 ARG A C 1
ATOM 2961 O O . ARG A 1 396 ? 14.865 15.400 -4.652 1.00 81.81 396 ARG A O 1
ATOM 2968 N N . ALA A 1 397 ? 16.874 16.381 -4.437 1.00 86.25 397 ALA A N 1
ATOM 2969 C CA . ALA A 1 397 ? 16.369 17.713 -4.719 1.00 86.25 397 ALA A CA 1
ATOM 2970 C C . ALA A 1 397 ? 15.825 17.778 -6.157 1.00 86.25 397 ALA A C 1
ATOM 2972 O O . ALA A 1 397 ? 14.724 18.286 -6.368 1.00 86.25 397 ALA A O 1
ATOM 2973 N N . ALA A 1 398 ? 16.529 17.176 -7.126 1.00 89.56 398 ALA A N 1
ATOM 2974 C CA . ALA A 1 398 ? 16.057 17.069 -8.508 1.00 89.56 398 ALA A CA 1
ATOM 2975 C C . ALA A 1 398 ? 14.781 16.215 -8.626 1.00 89.56 398 ALA A C 1
ATOM 2977 O O . ALA A 1 398 ? 13.839 16.590 -9.327 1.00 89.56 398 ALA A O 1
ATOM 2978 N N . LEU A 1 399 ? 14.720 15.094 -7.899 1.00 87.12 399 LEU A N 1
ATOM 2979 C CA . LEU A 1 399 ? 13.532 14.242 -7.810 1.00 87.12 399 LEU A CA 1
ATOM 2980 C C . LEU A 1 399 ? 12.312 15.020 -7.298 1.00 87.12 399 LEU A C 1
ATOM 2982 O O . LEU A 1 399 ? 11.208 14.861 -7.822 1.00 87.12 399 LEU A O 1
ATOM 2986 N N . MET A 1 400 ? 12.508 15.871 -6.289 1.00 82.81 400 MET A N 1
ATOM 2987 C CA . MET A 1 400 ? 11.438 16.684 -5.722 1.00 82.81 400 MET A CA 1
ATOM 2988 C C . MET A 1 400 ? 10.973 17.773 -6.683 1.00 82.81 400 MET A C 1
ATOM 2990 O O . MET A 1 400 ? 9.772 17.919 -6.907 1.00 82.81 400 MET A O 1
ATOM 2994 N N . ALA A 1 401 ? 11.918 18.493 -7.292 1.00 87.62 401 ALA A N 1
ATOM 2995 C CA . ALA A 1 401 ? 11.620 19.488 -8.314 1.00 87.62 401 ALA A CA 1
ATOM 2996 C C . ALA A 1 401 ? 10.729 18.890 -9.416 1.00 87.62 401 ALA A C 1
ATOM 2998 O O . ALA A 1 401 ? 9.740 19.498 -9.835 1.00 87.62 401 ALA A O 1
ATOM 2999 N N . LEU A 1 402 ? 11.043 17.660 -9.842 1.00 88.31 402 LEU A N 1
ATOM 3000 C CA . LEU A 1 402 ? 10.257 16.901 -10.812 1.00 88.31 402 LEU A CA 1
ATOM 3001 C C . LEU A 1 402 ? 8.874 16.506 -10.266 1.00 88.31 402 LEU A C 1
ATOM 3003 O O . LEU A 1 402 ? 7.858 16.701 -10.943 1.00 88.31 402 LEU A O 1
ATOM 3007 N N . SER A 1 403 ? 8.830 15.959 -9.047 1.00 84.44 403 SER A N 1
ATOM 3008 C CA . SER A 1 403 ? 7.598 15.578 -8.345 1.00 84.44 403 SER A CA 1
ATOM 3009 C C . SER A 1 403 ? 6.602 16.734 -8.293 1.00 84.44 403 SER A C 1
ATOM 3011 O O . SER A 1 403 ? 5.430 16.537 -8.615 1.00 84.44 403 SER A O 1
ATOM 3013 N N . ASP A 1 404 ? 7.065 17.937 -7.963 1.00 83.88 404 ASP A N 1
ATOM 3014 C CA . ASP A 1 404 ? 6.211 19.099 -7.704 1.00 83.88 404 ASP A CA 1
ATOM 3015 C C . ASP A 1 404 ? 6.043 20.021 -8.921 1.00 83.88 404 ASP A C 1
ATOM 3017 O O . ASP A 1 404 ? 5.258 20.964 -8.871 1.00 83.88 404 ASP A O 1
ATOM 3021 N N . ALA A 1 405 ? 6.720 19.715 -10.034 1.00 86.19 405 ALA A N 1
ATOM 3022 C CA . ALA A 1 405 ? 6.775 20.543 -11.242 1.00 86.19 405 ALA A CA 1
ATOM 3023 C C . ALA A 1 405 ? 7.254 21.986 -10.992 1.00 86.19 405 ALA A C 1
ATOM 3025 O O . ALA A 1 405 ? 6.640 22.935 -11.472 1.00 86.19 405 ALA A O 1
ATOM 3026 N N . GLN A 1 406 ? 8.378 22.136 -10.286 1.00 86.19 406 GLN A N 1
ATOM 3027 C CA . GLN A 1 406 ? 8.990 23.430 -9.945 1.00 86.19 406 GLN A CA 1
ATOM 3028 C C . GLN A 1 406 ? 10.301 23.664 -10.720 1.00 86.19 406 GLN A C 1
ATOM 3030 O O . GLN A 1 406 ? 11.387 23.451 -10.169 1.00 86.19 406 GLN A O 1
ATOM 3035 N N . PRO A 1 407 ? 10.263 24.060 -12.006 1.00 86.19 407 PRO A N 1
ATOM 3036 C CA . PRO A 1 407 ? 11.470 24.260 -12.819 1.00 86.19 407 PRO A CA 1
ATOM 3037 C C . PRO A 1 407 ? 12.412 25.350 -12.274 1.00 86.19 407 PRO A C 1
ATOM 3039 O O . PRO A 1 407 ? 13.626 25.285 -12.481 1.00 86.19 407 PRO A O 1
ATOM 3042 N N . GLU A 1 408 ? 11.887 26.329 -11.538 1.00 87.19 408 GLU A N 1
ATOM 3043 C CA . GLU A 1 408 ? 12.649 27.393 -10.876 1.00 87.19 408 GLU A CA 1
ATOM 3044 C C . GLU A 1 408 ? 13.614 26.873 -9.802 1.00 87.19 408 GLU A C 1
ATOM 3046 O O . GLU A 1 408 ? 14.640 27.497 -9.541 1.00 87.19 408 GLU A O 1
ATOM 3051 N N . SER A 1 409 ? 13.335 25.702 -9.225 1.00 87.75 409 SER A N 1
ATOM 3052 C CA . SER A 1 409 ? 14.209 25.070 -8.232 1.00 87.75 409 SER A CA 1
ATOM 3053 C C . SER A 1 409 ? 15.443 24.396 -8.848 1.00 87.75 409 SER A C 1
ATOM 3055 O O . SER A 1 409 ? 16.359 24.026 -8.119 1.00 87.75 409 SER A O 1
ATOM 3057 N N . LEU A 1 410 ? 15.512 24.260 -10.181 1.00 90.62 410 LEU A N 1
ATOM 3058 C CA . LEU A 1 410 ? 16.598 23.534 -10.846 1.00 90.62 410 LEU A CA 1
ATOM 3059 C C . LEU A 1 410 ? 17.941 24.259 -10.810 1.00 90.62 410 LEU A C 1
ATOM 3061 O O . LEU A 1 410 ? 18.961 23.592 -10.701 1.00 90.62 410 LEU A O 1
ATOM 3065 N N . ASP A 1 411 ? 17.979 25.588 -10.887 1.00 90.31 411 ASP A N 1
ATOM 3066 C CA . ASP A 1 411 ? 19.249 26.327 -10.945 1.00 90.31 411 ASP A CA 1
ATOM 3067 C C . ASP A 1 411 ? 20.165 26.053 -9.733 1.00 90.31 411 ASP A C 1
ATOM 3069 O O . ASP A 1 411 ? 21.326 25.687 -9.946 1.00 90.31 411 ASP A O 1
ATOM 3073 N N . PRO A 1 412 ? 19.694 26.142 -8.468 1.00 90.19 412 PRO A N 1
ATOM 3074 C CA . PRO A 1 412 ? 20.534 25.801 -7.322 1.00 90.19 412 PRO A CA 1
ATOM 3075 C C . PRO A 1 412 ? 20.935 24.321 -7.306 1.00 90.19 412 PRO A C 1
ATOM 3077 O O . PRO A 1 412 ? 22.059 24.011 -6.934 1.00 90.19 412 PRO A O 1
ATOM 3080 N N . ILE A 1 413 ? 20.071 23.409 -7.763 1.00 92.00 413 ILE A N 1
ATOM 3081 C CA . ILE A 1 413 ? 20.362 21.967 -7.811 1.00 92.00 413 ILE A CA 1
ATOM 3082 C C . ILE A 1 413 ? 21.454 21.674 -8.842 1.00 92.00 413 ILE A C 1
ATOM 3084 O O . ILE A 1 413 ? 22.459 21.034 -8.536 1.00 92.00 413 ILE A O 1
ATOM 3088 N N . LEU A 1 414 ? 21.276 22.177 -10.065 1.00 93.50 414 LEU A N 1
ATOM 3089 C CA . LEU A 1 414 ? 22.196 21.961 -11.173 1.00 93.50 414 LEU A CA 1
ATOM 3090 C C . LEU A 1 414 ? 23.567 22.561 -10.873 1.00 93.50 414 LEU A C 1
ATOM 3092 O O . LEU A 1 414 ? 24.565 22.002 -11.308 1.00 93.50 414 LEU A O 1
ATOM 3096 N N . ASN A 1 415 ? 23.663 23.649 -10.105 1.00 92.00 415 ASN A N 1
ATOM 3097 C CA . ASN A 1 415 ? 24.943 24.233 -9.685 1.00 92.00 415 ASN A CA 1
ATOM 3098 C C . ASN A 1 415 ? 25.801 23.316 -8.803 1.00 92.00 415 ASN A C 1
ATOM 3100 O O . ASN A 1 415 ? 27.014 23.498 -8.777 1.00 92.00 415 ASN A O 1
ATOM 3104 N N . HIS A 1 416 ? 25.208 22.313 -8.153 1.00 92.75 416 HIS A N 1
ATOM 3105 C CA . HIS A 1 416 ? 25.945 21.299 -7.397 1.00 92.75 416 HIS A CA 1
ATOM 3106 C C . HIS A 1 416 ? 26.353 20.080 -8.238 1.00 92.75 416 HIS A C 1
ATOM 3108 O O . HIS A 1 416 ? 27.064 19.212 -7.739 1.00 92.75 416 HIS A O 1
ATOM 3114 N N . VAL A 1 417 ? 25.929 19.994 -9.506 1.00 93.50 417 VAL A N 1
ATOM 3115 C CA . VAL A 1 417 ? 26.400 18.947 -10.423 1.00 93.50 417 VAL A CA 1
ATOM 3116 C C . VAL A 1 417 ? 27.823 19.290 -10.895 1.00 93.50 417 VAL A C 1
ATOM 3118 O O . VAL A 1 417 ? 28.028 20.400 -11.409 1.00 93.50 417 VAL A O 1
ATOM 3121 N N . PRO A 1 418 ? 28.794 18.363 -10.770 1.00 91.56 418 PRO A N 1
ATOM 3122 C CA . PRO A 1 418 ? 30.184 18.622 -11.132 1.00 91.56 418 PRO A CA 1
ATOM 3123 C C . PRO A 1 418 ? 30.397 18.974 -12.615 1.00 91.56 418 PRO A C 1
ATOM 3125 O O . PRO A 1 418 ? 29.590 18.627 -13.479 1.00 91.56 418 PRO A O 1
ATOM 3128 N N . GLY A 1 419 ? 31.507 19.655 -12.923 1.00 84.81 419 GLY A N 1
ATOM 3129 C CA . GLY A 1 419 ? 31.808 20.163 -14.271 1.00 84.81 419 GLY A CA 1
ATOM 3130 C C . GLY A 1 419 ? 31.126 21.497 -14.602 1.00 84.81 419 GLY A C 1
ATOM 3131 O O . GLY A 1 419 ? 30.833 21.781 -15.766 1.00 84.81 419 GLY A O 1
ATOM 3132 N N . GLY A 1 420 ? 30.825 22.312 -13.583 1.00 82.25 420 GLY A N 1
ATOM 3133 C CA . GLY A 1 420 ? 30.201 23.632 -13.731 1.00 82.25 420 GLY A CA 1
ATOM 3134 C C . GLY A 1 420 ? 31.030 24.635 -14.542 1.00 82.25 420 GLY A C 1
ATOM 3135 O O . GLY A 1 420 ? 30.486 25.385 -15.351 1.00 82.25 420 GLY A O 1
ATOM 3136 N N . ASP A 1 421 ? 32.347 24.581 -14.388 1.00 76.69 421 ASP A N 1
ATOM 3137 C CA . ASP A 1 421 ? 33.366 25.289 -15.170 1.00 76.69 421 ASP A CA 1
ATOM 3138 C C . ASP A 1 421 ? 33.389 24.866 -16.653 1.00 76.69 421 ASP A C 1
ATOM 3140 O O . ASP A 1 421 ? 33.721 25.656 -17.536 1.00 76.69 421 ASP A O 1
ATOM 3144 N N . ARG A 1 422 ? 32.954 23.637 -16.951 1.00 79.44 422 ARG A N 1
ATOM 3145 C CA . ARG A 1 422 ? 33.014 23.010 -18.285 1.00 79.44 422 ARG A CA 1
ATOM 3146 C C . ARG A 1 422 ? 31.711 23.108 -19.080 1.00 79.44 422 ARG A C 1
ATOM 3148 O O . ARG A 1 422 ? 31.619 22.550 -20.180 1.00 79.44 422 ARG A O 1
ATOM 3155 N N . ARG A 1 423 ? 30.713 23.841 -18.566 1.00 83.19 423 ARG A N 1
ATOM 3156 C CA . ARG A 1 423 ? 29.412 24.086 -19.230 1.00 83.19 423 ARG A CA 1
ATOM 3157 C C . ARG A 1 423 ? 29.527 24.922 -20.508 1.00 83.19 423 ARG A C 1
ATOM 3159 O O . ARG A 1 423 ? 28.579 24.975 -21.288 1.00 83.19 423 ARG A O 1
ATOM 3166 N N . SER A 1 424 ? 30.673 25.574 -20.722 1.00 76.25 424 SER A N 1
ATOM 3167 C CA . SER A 1 424 ? 30.977 26.340 -21.933 1.00 76.25 424 SER A CA 1
ATOM 3168 C C . SER A 1 424 ? 30.847 25.482 -23.200 1.00 76.25 424 SER A C 1
ATOM 3170 O O . SER A 1 424 ? 31.243 24.313 -23.231 1.00 76.25 424 SER A O 1
ATOM 3172 N N . GLN A 1 425 ? 30.341 26.095 -24.273 1.00 74.56 425 GLN A N 1
ATOM 3173 C CA . GLN A 1 425 ? 30.295 25.502 -25.616 1.00 74.56 425 GLN A CA 1
ATOM 3174 C C . GLN A 1 425 ? 31.667 25.489 -26.312 1.00 74.56 425 GLN A C 1
ATOM 3176 O O . GLN A 1 425 ? 31.783 25.023 -27.442 1.00 74.56 425 GLN A O 1
ATOM 3181 N N . GLN A 1 426 ? 32.718 25.992 -25.660 1.00 76.88 426 GLN A N 1
ATOM 3182 C CA . GLN A 1 426 ? 34.079 25.879 -26.171 1.00 76.88 426 GLN A CA 1
ATOM 3183 C C . GLN A 1 426 ? 34.536 24.414 -26.179 1.00 76.88 426 GLN A C 1
ATOM 3185 O O . GLN A 1 426 ? 34.270 23.644 -25.247 1.00 76.88 426 GLN A O 1
ATOM 3190 N N . VAL A 1 427 ? 35.208 24.042 -27.268 1.00 78.38 427 VAL A N 1
ATOM 3191 C CA . VAL A 1 427 ? 35.779 22.712 -27.478 1.00 78.38 427 VAL A CA 1
ATOM 3192 C C . VAL A 1 427 ? 37.258 22.783 -27.132 1.00 78.38 427 VAL A C 1
ATOM 3194 O O . VAL A 1 427 ? 38.040 23.392 -27.860 1.00 78.38 427 VAL A O 1
ATOM 3197 N N . GLU A 1 428 ? 37.629 22.134 -26.038 1.00 81.88 428 GLU A N 1
ATOM 3198 C CA . GLU A 1 428 ? 39.020 21.902 -25.662 1.00 81.88 428 GLU A CA 1
ATOM 3199 C C . GLU A 1 428 ? 39.315 20.401 -25.806 1.00 81.88 428 GLU A C 1
ATOM 3201 O O . GLU A 1 428 ? 38.475 19.594 -25.400 1.00 81.88 428 GLU A O 1
ATOM 3206 N N . PRO A 1 429 ? 40.443 19.994 -26.418 1.00 81.56 429 PRO A N 1
ATOM 3207 C CA . PRO A 1 429 ? 40.818 18.585 -26.498 1.00 81.56 429 PRO A CA 1
ATOM 3208 C C . PRO A 1 429 ? 41.023 17.990 -25.106 1.00 81.56 429 PRO A C 1
ATOM 3210 O O . PRO A 1 429 ? 41.598 18.647 -24.235 1.00 81.56 429 PRO A O 1
ATOM 3213 N N . ILE A 1 430 ? 40.630 16.729 -24.908 1.00 81.56 430 ILE A N 1
ATOM 3214 C CA . ILE A 1 430 ? 40.891 16.059 -23.632 1.00 81.56 430 ILE A CA 1
ATOM 3215 C C . ILE A 1 430 ? 42.402 15.930 -23.384 1.00 81.56 430 ILE A C 1
ATOM 3217 O O . ILE A 1 430 ? 43.149 15.395 -24.207 1.00 81.56 430 ILE A O 1
ATOM 3221 N N . SER A 1 431 ? 42.859 16.420 -22.232 1.00 79.88 431 SER A N 1
ATOM 3222 C CA . SER A 1 431 ? 44.254 16.322 -21.806 1.00 79.88 431 SER A CA 1
ATOM 3223 C C . SER A 1 431 ? 44.411 15.203 -20.786 1.00 79.88 431 SER A C 1
ATOM 3225 O O . SER A 1 431 ? 43.863 15.282 -19.693 1.00 79.88 431 SER A O 1
ATOM 3227 N N . ALA A 1 432 ? 45.234 14.199 -21.096 1.00 76.81 432 ALA A N 1
ATOM 3228 C CA . ALA A 1 432 ? 45.571 13.125 -20.154 1.00 76.81 432 ALA A CA 1
ATOM 3229 C C . ALA A 1 432 ? 46.387 13.599 -18.932 1.00 76.81 432 ALA A C 1
ATOM 3231 O O . ALA A 1 432 ? 46.635 12.818 -18.019 1.00 76.81 432 ALA A O 1
ATOM 3232 N N . ASN A 1 433 ? 46.831 14.861 -18.928 1.00 79.75 433 ASN A N 1
ATOM 3233 C CA . ASN A 1 433 ? 47.611 15.458 -17.843 1.00 79.75 433 ASN A CA 1
ATOM 3234 C C . ASN A 1 433 ? 46.778 16.389 -16.948 1.00 79.75 433 ASN A C 1
ATOM 3236 O O . ASN A 1 433 ? 47.306 16.920 -15.973 1.00 79.75 433 ASN A O 1
ATOM 3240 N N . GLN A 1 434 ? 45.514 16.636 -17.295 1.00 75.69 434 GLN A N 1
ATOM 3241 C CA . GLN A 1 434 ? 44.602 17.422 -16.474 1.00 75.69 434 GLN A CA 1
ATOM 3242 C C . GLN A 1 434 ? 43.945 16.485 -15.458 1.00 75.69 434 GLN A C 1
ATOM 3244 O O . GLN A 1 434 ? 43.384 15.468 -15.850 1.00 75.69 434 GLN A O 1
ATOM 3249 N N . LEU A 1 435 ? 44.086 16.803 -14.167 1.00 81.50 435 LEU A N 1
ATOM 3250 C CA . LEU A 1 435 ? 43.533 16.016 -13.065 1.00 81.50 435 LEU A CA 1
ATOM 3251 C C . LEU A 1 435 ? 42.653 16.906 -12.189 1.00 81.50 435 LEU A C 1
ATOM 3253 O O . LEU A 1 435 ? 43.146 17.800 -11.501 1.00 81.50 435 LEU A O 1
ATOM 3257 N N . ASP A 1 436 ? 41.362 16.622 -12.195 1.00 85.25 436 ASP A N 1
ATOM 3258 C CA . ASP A 1 436 ? 40.359 17.188 -11.310 1.00 85.25 436 ASP A CA 1
ATOM 3259 C C . ASP A 1 436 ? 40.041 16.188 -10.200 1.00 85.25 436 ASP A C 1
ATOM 3261 O O . ASP A 1 436 ? 39.239 15.263 -10.355 1.00 85.25 436 ASP A O 1
ATOM 3265 N N . PHE A 1 437 ? 40.706 16.361 -9.059 1.00 85.75 437 PHE A N 1
ATOM 3266 C CA . PHE A 1 437 ? 40.550 15.460 -7.921 1.00 85.75 437 PHE A CA 1
ATOM 3267 C C . PHE A 1 437 ? 39.128 15.463 -7.343 1.00 85.75 437 PHE A C 1
ATOM 3269 O O . PHE A 1 437 ? 38.711 14.437 -6.813 1.00 85.75 437 PHE A O 1
ATOM 3276 N N . GLU A 1 438 ? 38.348 16.540 -7.516 1.00 85.94 438 GLU A N 1
ATOM 3277 C CA . GLU A 1 438 ? 36.948 16.563 -7.070 1.00 85.94 438 GLU A CA 1
ATOM 3278 C C . GLU A 1 438 ? 36.098 15.560 -7.853 1.00 85.94 438 GLU A C 1
ATOM 3280 O O . GLU A 1 438 ? 35.214 14.922 -7.285 1.00 85.94 438 GLU A O 1
ATOM 3285 N N . ILE A 1 439 ? 36.396 15.381 -9.143 1.00 88.44 439 ILE A N 1
ATOM 3286 C CA . ILE A 1 439 ? 35.768 14.367 -9.991 1.00 88.44 439 ILE A CA 1
ATOM 3287 C C . ILE A 1 439 ? 36.372 12.996 -9.724 1.00 88.44 439 ILE A C 1
ATOM 3289 O O . ILE A 1 439 ? 35.642 12.021 -9.549 1.00 88.44 439 ILE A O 1
ATOM 3293 N N . LEU A 1 440 ? 37.702 12.900 -9.701 1.00 89.19 440 LEU A N 1
ATOM 3294 C CA . LEU A 1 440 ? 38.405 11.623 -9.615 1.00 89.19 440 LEU A CA 1
ATOM 3295 C C . LEU A 1 440 ? 38.142 10.881 -8.305 1.00 89.19 440 LEU A C 1
ATOM 3297 O O . LEU A 1 440 ? 38.149 9.650 -8.327 1.00 89.19 440 LEU A O 1
ATOM 3301 N N . ASP A 1 441 ? 37.858 11.586 -7.207 1.00 89.56 441 ASP A N 1
ATOM 3302 C CA . ASP A 1 441 ? 37.526 10.985 -5.912 1.00 89.56 441 ASP A CA 1
ATOM 3303 C C . ASP A 1 441 ? 36.086 10.453 -5.835 1.00 89.56 441 ASP A C 1
ATOM 3305 O O . ASP A 1 441 ? 35.770 9.649 -4.948 1.00 89.56 441 ASP A O 1
ATOM 3309 N N . LEU A 1 442 ? 35.216 10.813 -6.787 1.00 91.69 442 LEU A N 1
ATOM 3310 C CA . LEU A 1 442 ? 33.841 10.325 -6.814 1.00 91.69 442 LEU A CA 1
ATOM 3311 C C . LEU A 1 442 ? 33.798 8.806 -6.985 1.00 91.69 442 LEU A C 1
ATOM 3313 O O . LEU A 1 442 ? 34.451 8.203 -7.843 1.00 91.69 442 LEU A O 1
ATOM 3317 N N . THR A 1 443 ? 32.978 8.177 -6.146 1.00 91.25 443 THR A N 1
ATOM 3318 C CA . THR A 1 443 ? 32.652 6.760 -6.270 1.00 91.25 443 THR A CA 1
ATOM 3319 C C . THR A 1 443 ? 31.724 6.530 -7.461 1.00 91.25 443 THR A C 1
ATOM 3321 O O . THR A 1 443 ? 31.068 7.450 -7.951 1.00 91.25 443 THR A O 1
ATOM 3324 N N . GLU A 1 444 ? 31.610 5.274 -7.892 1.00 91.62 444 GLU A N 1
ATOM 3325 C CA . GLU A 1 444 ? 30.621 4.872 -8.896 1.00 91.62 444 GLU A CA 1
ATOM 3326 C C . GLU A 1 444 ? 29.200 5.327 -8.513 1.00 91.62 444 GLU A C 1
ATOM 3328 O O . GLU A 1 444 ? 28.497 5.916 -9.329 1.00 91.62 444 GLU A O 1
ATOM 3333 N N . ALA A 1 445 ? 28.804 5.121 -7.251 1.00 88.31 445 ALA A N 1
ATOM 3334 C CA . ALA A 1 445 ? 27.490 5.516 -6.751 1.00 88.31 445 ALA A CA 1
ATOM 3335 C C . ALA A 1 445 ? 27.276 7.036 -6.825 1.00 88.31 445 ALA A C 1
ATOM 3337 O O . ALA A 1 445 ? 26.211 7.481 -7.239 1.00 88.31 445 ALA A O 1
ATOM 3338 N N . ASN A 1 446 ? 28.301 7.831 -6.499 1.00 93.31 446 ASN A N 1
ATOM 3339 C CA . ASN A 1 446 ? 28.227 9.290 -6.594 1.00 93.31 446 ASN A CA 1
ATOM 3340 C C . ASN A 1 446 ? 28.011 9.750 -8.043 1.00 93.31 446 ASN A C 1
ATOM 3342 O O . ASN A 1 446 ? 27.172 10.613 -8.297 1.00 93.31 446 ASN A O 1
ATOM 3346 N N . MET A 1 447 ? 28.749 9.162 -8.991 1.00 94.44 447 MET A N 1
ATOM 3347 C CA . MET A 1 447 ? 28.612 9.470 -10.418 1.00 94.44 447 MET A CA 1
ATOM 3348 C C . MET A 1 447 ? 27.211 9.122 -10.938 1.00 94.44 447 MET A C 1
ATOM 3350 O O . MET A 1 447 ? 26.608 9.913 -11.664 1.00 94.44 447 MET A O 1
ATOM 3354 N N . VAL A 1 448 ? 26.671 7.968 -10.531 1.00 93.06 448 VAL A N 1
ATOM 3355 C CA . VAL A 1 448 ? 25.310 7.543 -10.893 1.00 93.06 448 VAL A CA 1
ATOM 3356 C C . VAL A 1 448 ? 24.254 8.470 -10.283 1.00 93.06 448 VAL A C 1
ATOM 3358 O O . VAL A 1 448 ? 23.338 8.866 -10.999 1.00 93.06 448 VAL A O 1
ATOM 3361 N N . SER A 1 449 ? 24.398 8.896 -9.024 1.00 91.38 449 SER A N 1
ATOM 3362 C CA . SER A 1 449 ? 23.462 9.846 -8.402 1.00 91.38 449 SER A CA 1
ATOM 3363 C C . SER A 1 449 ? 23.412 11.191 -9.127 1.00 91.38 449 SER A C 1
ATOM 3365 O O . SER A 1 449 ? 22.328 11.725 -9.356 1.00 91.38 449 SER A O 1
ATOM 3367 N N . TYR A 1 450 ? 24.554 11.732 -9.564 1.00 95.56 450 TYR A N 1
ATOM 3368 C CA . TYR A 1 450 ? 24.560 12.955 -10.375 1.00 95.56 450 TYR A CA 1
ATOM 3369 C C . TYR A 1 450 ? 23.927 12.755 -11.759 1.00 95.56 450 TYR A C 1
ATOM 3371 O O . TYR A 1 450 ? 23.216 13.640 -12.239 1.00 95.56 450 TYR A O 1
ATOM 3379 N N . ALA A 1 451 ? 24.134 11.595 -12.389 1.00 94.88 451 ALA A N 1
ATOM 3380 C CA . ALA A 1 451 ? 23.471 11.264 -13.648 1.00 94.88 451 ALA A CA 1
ATOM 3381 C C . ALA A 1 451 ? 21.942 11.165 -13.482 1.00 94.88 451 ALA A C 1
ATOM 3383 O O . ALA A 1 451 ? 21.205 11.716 -14.298 1.00 94.88 451 ALA A O 1
ATOM 3384 N N . GLU A 1 452 ? 21.454 10.540 -12.406 1.00 92.06 452 GLU A N 1
ATOM 3385 C CA . GLU A 1 452 ? 20.019 10.486 -12.088 1.00 92.06 452 GLU A CA 1
ATOM 3386 C C . GLU A 1 452 ? 19.458 11.878 -11.756 1.00 92.06 452 GLU A C 1
ATOM 3388 O O . GLU A 1 452 ? 18.387 12.236 -12.245 1.00 92.06 452 GLU A O 1
ATOM 3393 N N . ALA A 1 453 ? 20.205 12.723 -11.032 1.00 93.62 453 ALA A N 1
ATOM 3394 C CA . ALA A 1 453 ? 19.824 14.117 -10.792 1.00 93.62 453 ALA A CA 1
ATOM 3395 C C . ALA A 1 453 ? 19.596 14.877 -12.111 1.00 93.62 453 ALA A C 1
ATOM 3397 O O . ALA A 1 453 ? 18.577 15.552 -12.283 1.00 93.62 453 ALA A O 1
ATOM 3398 N N . LEU A 1 454 ? 20.515 14.723 -13.071 1.00 95.44 454 LEU A N 1
ATOM 3399 C CA . LEU A 1 454 ? 20.377 15.293 -14.409 1.00 95.44 454 LEU A CA 1
ATOM 3400 C C . LEU A 1 454 ? 19.217 14.665 -15.187 1.00 95.44 454 LEU A C 1
ATOM 3402 O O . LEU A 1 454 ? 18.523 15.378 -15.904 1.00 95.44 454 LEU A O 1
ATOM 3406 N N . ALA A 1 455 ? 18.961 13.364 -15.052 1.00 93.00 455 ALA A N 1
ATOM 3407 C CA . ALA A 1 455 ? 17.819 12.723 -15.698 1.00 93.00 455 ALA A CA 1
ATOM 3408 C C . ALA A 1 455 ? 16.480 13.269 -15.163 1.00 93.00 455 ALA A C 1
ATOM 3410 O O . ALA A 1 455 ? 15.588 13.586 -15.954 1.00 93.00 455 ALA A O 1
ATOM 3411 N N . TYR A 1 456 ? 16.342 13.447 -13.844 1.00 92.19 456 TYR A N 1
ATOM 3412 C CA . TYR A 1 456 ? 15.153 14.058 -13.239 1.00 92.19 456 TYR A CA 1
ATOM 3413 C C . TYR A 1 456 ? 14.992 15.522 -13.656 1.00 92.19 456 TYR A C 1
ATOM 3415 O O . TYR A 1 456 ? 13.903 15.927 -14.070 1.00 92.19 456 TYR A O 1
ATOM 3423 N N . ALA A 1 457 ? 16.080 16.296 -13.629 1.00 94.06 457 ALA A N 1
ATOM 3424 C CA . ALA A 1 457 ? 16.077 17.681 -14.085 1.00 94.06 457 ALA A CA 1
ATOM 3425 C C . ALA A 1 457 ? 15.706 17.788 -15.573 1.00 94.06 457 ALA A C 1
ATOM 3427 O O . ALA A 1 457 ? 14.868 18.608 -15.937 1.00 94.06 457 ALA A O 1
ATOM 3428 N N . ALA A 1 458 ? 16.232 16.906 -16.427 1.00 93.44 458 ALA A N 1
ATOM 3429 C CA . ALA A 1 458 ? 15.933 16.879 -17.856 1.00 93.44 458 ALA A CA 1
ATOM 3430 C C . ALA A 1 458 ? 14.483 16.476 -18.148 1.00 93.44 458 ALA A C 1
ATOM 3432 O O . ALA A 1 458 ? 13.867 16.994 -19.081 1.00 93.44 458 ALA A O 1
ATOM 3433 N N . ALA A 1 459 ? 13.914 15.568 -17.350 1.00 91.31 459 ALA A N 1
ATOM 3434 C CA . ALA A 1 459 ? 12.501 15.222 -17.443 1.00 91.31 459 ALA A CA 1
ATOM 3435 C C . ALA A 1 459 ? 11.597 16.421 -17.100 1.00 91.31 459 ALA A C 1
ATOM 3437 O O . ALA A 1 459 ? 10.529 16.553 -17.707 1.00 91.31 459 ALA A O 1
ATOM 3438 N N . LEU A 1 460 ? 12.028 17.308 -16.190 1.00 91.31 460 LEU A N 1
ATOM 3439 C CA . LEU A 1 460 ? 11.319 18.533 -15.801 1.00 91.31 460 LEU A CA 1
ATOM 3440 C C . LEU A 1 460 ? 11.523 19.683 -16.803 1.00 91.31 460 LEU A C 1
ATOM 3442 O O . LEU A 1 460 ? 10.545 20.207 -17.340 1.00 91.31 460 LEU A O 1
ATOM 3446 N N . ASP A 1 461 ? 12.775 20.037 -17.083 1.00 93.56 461 ASP A N 1
ATOM 3447 C CA . ASP A 1 461 ? 13.188 21.070 -18.033 1.00 93.56 461 ASP A CA 1
ATOM 3448 C C . ASP A 1 461 ? 14.455 20.622 -18.794 1.00 93.56 461 ASP A C 1
ATOM 3450 O O . ASP A 1 461 ? 15.588 20.775 -18.313 1.00 93.56 461 ASP A O 1
ATOM 3454 N N . PRO A 1 462 ? 14.299 20.068 -20.009 1.00 93.31 462 PRO A N 1
ATOM 3455 C CA . PRO A 1 462 ? 15.432 19.570 -20.779 1.00 93.31 462 PRO A CA 1
ATOM 3456 C C . PRO A 1 462 ? 16.305 20.683 -21.371 1.00 93.31 462 PRO A C 1
ATOM 3458 O O . PRO A 1 462 ? 17.455 20.421 -21.716 1.00 93.31 462 PRO A O 1
ATOM 3461 N N . VAL A 1 463 ? 15.790 21.911 -21.504 1.00 93.00 463 VAL A N 1
ATOM 3462 C CA . VAL A 1 463 ? 16.549 23.042 -22.060 1.00 93.00 463 VAL A CA 1
ATOM 3463 C C . VAL A 1 463 ? 17.517 23.566 -21.008 1.00 93.00 463 VAL A C 1
ATOM 3465 O O . VAL A 1 463 ? 18.711 23.691 -21.276 1.00 93.00 463 VAL A O 1
ATOM 3468 N N . ARG A 1 464 ? 17.023 23.792 -19.786 1.00 93.38 464 ARG A N 1
ATOM 3469 C CA . ARG A 1 464 ? 17.833 24.254 -18.650 1.00 93.38 464 ARG A CA 1
ATOM 3470 C C . ARG A 1 464 ? 18.874 23.218 -18.208 1.00 93.38 464 ARG A C 1
ATOM 3472 O O . ARG A 1 464 ? 19.952 23.585 -17.750 1.00 93.38 464 ARG A O 1
ATOM 3479 N N . THR A 1 465 ? 18.583 21.930 -18.389 1.00 94.81 465 THR A N 1
ATOM 3480 C CA . THR A 1 465 ? 19.468 20.833 -17.963 1.00 94.81 465 THR A CA 1
ATOM 3481 C C . THR A 1 465 ? 20.624 20.556 -18.931 1.00 94.81 465 THR A C 1
ATOM 3483 O O . THR A 1 465 ? 21.688 20.108 -18.501 1.00 94.81 465 THR A O 1
ATOM 3486 N N . PHE A 1 466 ? 20.464 20.833 -20.231 1.00 94.00 466 PHE A N 1
ATOM 3487 C CA . PHE A 1 466 ? 21.460 20.473 -21.251 1.00 94.00 466 PHE A CA 1
ATOM 3488 C C . PHE A 1 466 ? 22.883 21.016 -20.983 1.00 94.00 466 PHE A C 1
ATOM 3490 O O . PHE A 1 466 ? 23.829 20.229 -21.071 1.00 94.00 466 PHE A O 1
ATOM 3497 N N . PRO A 1 467 ? 23.086 22.287 -20.575 1.00 93.88 467 PRO A N 1
ATOM 3498 C CA . PRO A 1 467 ? 24.423 22.788 -20.247 1.00 93.88 467 PRO A CA 1
ATOM 3499 C C . PRO A 1 467 ? 25.079 22.053 -19.070 1.00 93.88 467 PRO A C 1
ATOM 3501 O O . PRO A 1 467 ? 26.281 21.789 -19.101 1.00 93.88 467 PRO A O 1
ATOM 3504 N N . ALA A 1 468 ? 24.303 21.691 -18.042 1.00 95.12 468 ALA A N 1
ATOM 3505 C CA . ALA A 1 468 ? 24.806 20.937 -16.894 1.00 95.12 468 ALA A CA 1
ATOM 3506 C C . ALA A 1 468 ? 25.188 19.501 -17.288 1.00 95.12 468 ALA A C 1
ATOM 3508 O O . ALA A 1 468 ? 26.246 19.020 -16.884 1.00 95.12 468 ALA A O 1
ATOM 3509 N N . PHE A 1 469 ? 24.389 18.856 -18.147 1.00 95.19 469 PHE A N 1
ATOM 3510 C CA . PHE A 1 469 ? 24.747 17.571 -18.753 1.00 95.19 469 PHE A CA 1
ATOM 3511 C C . PHE A 1 469 ? 26.066 17.658 -19.526 1.00 95.19 469 PHE A C 1
ATOM 3513 O O . PHE A 1 469 ? 26.928 16.802 -19.347 1.00 95.19 469 PHE A O 1
ATOM 3520 N N . LEU A 1 470 ? 26.252 18.692 -20.352 1.00 93.62 470 LEU A N 1
ATOM 3521 C CA . LEU A 1 470 ? 27.467 18.859 -21.148 1.00 93.62 470 LEU A CA 1
ATOM 3522 C C . LEU A 1 470 ? 28.721 18.948 -20.265 1.00 93.62 470 LEU A C 1
ATOM 3524 O O . LEU A 1 470 ? 29.712 18.266 -20.531 1.00 93.62 470 LEU A O 1
ATOM 3528 N N . GLY A 1 471 ? 28.670 19.764 -19.208 1.00 92.94 471 GLY A N 1
ATOM 3529 C CA . GLY A 1 471 ? 29.764 19.891 -18.244 1.00 92.94 471 GLY A CA 1
ATOM 3530 C C . GLY A 1 471 ? 30.074 18.568 -17.539 1.00 92.94 471 GLY A C 1
ATOM 3531 O O . GLY A 1 471 ? 31.232 18.141 -17.492 1.00 92.94 471 GLY A O 1
ATOM 3532 N N . PHE A 1 472 ? 29.035 17.866 -17.081 1.00 95.56 472 PHE A N 1
ATOM 3533 C CA . PHE A 1 472 ? 29.186 16.587 -16.392 1.00 95.56 472 PHE A CA 1
ATOM 3534 C C . PHE A 1 472 ? 29.662 15.455 -17.316 1.00 95.56 472 PHE A C 1
ATOM 3536 O O . PHE A 1 472 ? 30.465 14.622 -16.903 1.00 95.56 472 PHE A O 1
ATOM 3543 N N . ALA A 1 473 ? 29.245 15.432 -18.584 1.00 93.12 473 ALA A N 1
ATOM 3544 C CA . ALA A 1 473 ? 29.714 14.462 -19.574 1.00 93.12 473 ALA A CA 1
ATOM 3545 C C . ALA A 1 473 ? 31.217 14.621 -19.856 1.00 93.12 473 ALA A C 1
ATOM 3547 O O . ALA A 1 473 ? 31.943 13.626 -19.916 1.00 93.12 473 ALA A O 1
ATOM 3548 N N . LYS A 1 474 ? 31.705 15.869 -19.954 1.00 92.00 474 LYS A N 1
ATOM 3549 C CA . LYS A 1 474 ? 33.143 16.162 -20.074 1.00 92.00 474 LYS A CA 1
ATOM 3550 C C . LYS A 1 474 ? 33.916 15.695 -18.834 1.00 92.00 474 LYS A C 1
ATOM 3552 O O . LYS A 1 474 ? 34.953 15.055 -18.976 1.00 92.00 474 LYS A O 1
ATOM 3557 N N . ALA A 1 475 ? 33.397 15.956 -17.632 1.00 92.31 475 ALA A N 1
ATOM 3558 C CA . ALA A 1 475 ? 33.986 15.466 -16.382 1.00 92.31 475 ALA A CA 1
ATOM 3559 C C . ALA A 1 475 ? 33.972 13.932 -16.271 1.00 92.31 475 ALA A C 1
ATOM 3561 O O . ALA A 1 475 ? 34.944 13.318 -15.841 1.00 92.31 475 ALA A O 1
ATOM 3562 N N . THR A 1 476 ? 32.909 13.286 -16.744 1.00 93.25 476 THR A N 1
ATOM 3563 C CA . THR A 1 476 ? 32.796 11.823 -16.754 1.00 93.25 476 THR A CA 1
ATOM 3564 C C . THR A 1 476 ? 33.841 11.181 -17.661 1.00 93.25 476 THR A C 1
ATOM 3566 O O . THR A 1 476 ? 34.397 10.144 -17.309 1.00 93.25 476 THR A O 1
ATOM 3569 N N . GLN A 1 477 ? 34.154 11.790 -18.807 1.00 90.88 477 GLN A N 1
ATOM 3570 C CA . GLN A 1 477 ? 35.217 11.291 -19.680 1.00 90.88 477 GLN A CA 1
ATOM 3571 C C . GLN A 1 477 ? 36.585 11.306 -18.978 1.00 90.88 477 GLN A C 1
ATOM 3573 O O . GLN A 1 477 ? 37.355 10.362 -19.133 1.00 90.88 477 GLN A O 1
ATOM 3578 N N . GLU A 1 478 ? 36.873 12.336 -18.181 1.00 90.31 478 GLU A N 1
ATOM 3579 C CA . GLU A 1 478 ? 38.087 12.406 -17.360 1.00 90.31 478 GLU A CA 1
ATOM 3580 C C . GLU A 1 478 ? 38.086 11.328 -16.265 1.00 90.31 478 GLU A C 1
ATOM 3582 O O . GLU A 1 478 ? 39.071 10.605 -16.097 1.00 90.31 478 GLU A O 1
ATOM 3587 N N . TRP A 1 479 ? 36.947 11.130 -15.590 1.00 92.56 479 TRP A N 1
ATOM 3588 C CA . TRP A 1 479 ? 36.782 10.044 -14.621 1.00 92.56 479 TRP A CA 1
ATOM 3589 C C . TRP A 1 479 ? 37.076 8.677 -15.249 1.00 92.56 479 TRP A C 1
ATOM 3591 O O . TRP A 1 479 ? 37.827 7.885 -14.676 1.00 92.56 479 TRP A O 1
ATOM 3601 N N . LEU A 1 480 ? 36.539 8.418 -16.446 1.00 90.00 480 LEU A N 1
ATOM 3602 C CA . LEU A 1 480 ? 36.784 7.195 -17.209 1.00 90.00 480 LEU A CA 1
ATOM 3603 C C . LEU A 1 480 ? 38.232 7.092 -17.695 1.00 90.00 480 LEU A C 1
ATOM 3605 O O . LEU A 1 480 ? 38.756 5.990 -17.773 1.00 90.00 480 LEU A O 1
ATOM 3609 N N . LEU A 1 481 ? 38.922 8.186 -18.003 1.00 88.25 481 LEU A N 1
ATOM 3610 C CA . LEU A 1 481 ? 40.318 8.105 -18.437 1.00 88.25 481 LEU A CA 1
ATOM 3611 C C . LEU A 1 481 ? 41.236 7.592 -17.315 1.00 88.25 481 LEU A C 1
ATOM 3613 O O . LEU A 1 481 ? 42.146 6.804 -17.571 1.00 88.25 481 LEU A O 1
ATOM 3617 N N . HIS A 1 482 ? 40.967 7.999 -16.072 1.00 87.75 482 HIS A N 1
ATOM 3618 C CA . HIS A 1 482 ? 41.871 7.774 -14.940 1.00 87.75 482 HIS A CA 1
ATOM 3619 C C . HIS A 1 482 ? 41.426 6.684 -13.954 1.00 87.75 482 HIS A C 1
ATOM 3621 O O . HIS A 1 482 ? 42.248 6.223 -13.162 1.00 87.75 482 HIS A O 1
ATOM 3627 N N . ASN A 1 483 ? 40.167 6.230 -14.000 1.00 86.25 483 ASN A N 1
ATOM 3628 C CA . ASN A 1 483 ? 39.672 5.155 -13.137 1.00 86.25 483 ASN A CA 1
ATOM 3629 C C . ASN A 1 483 ? 39.547 3.827 -13.888 1.00 86.25 483 ASN A C 1
ATOM 3631 O O . ASN A 1 483 ? 38.890 3.715 -14.924 1.00 86.25 483 ASN A O 1
ATOM 3635 N N . THR A 1 484 ? 40.134 2.778 -13.320 1.00 80.94 484 THR A N 1
ATOM 3636 C CA . THR A 1 484 ? 40.048 1.406 -13.837 1.00 80.94 484 THR A CA 1
ATOM 3637 C C . THR A 1 484 ? 39.051 0.565 -13.039 1.00 80.94 484 THR A C 1
ATOM 3639 O O . THR A 1 484 ? 38.808 0.806 -11.854 1.00 80.94 484 THR A O 1
ATOM 3642 N N . ASP A 1 485 ? 38.526 -0.494 -13.657 1.00 74.25 485 ASP A N 1
ATOM 3643 C CA . ASP A 1 485 ? 37.669 -1.481 -12.979 1.00 74.25 485 ASP A CA 1
ATOM 3644 C C . ASP A 1 485 ? 38.372 -2.166 -11.794 1.00 74.25 485 ASP A C 1
ATOM 3646 O O . ASP A 1 485 ? 37.725 -2.577 -10.832 1.00 74.25 485 ASP A O 1
ATOM 3650 N N . ALA A 1 486 ? 39.705 -2.256 -11.822 1.00 72.50 486 ALA A N 1
ATOM 3651 C CA . ALA A 1 486 ? 40.489 -2.774 -10.704 1.00 72.50 486 ALA A CA 1
ATOM 3652 C C . ALA A 1 486 ? 40.413 -1.868 -9.460 1.00 72.50 486 ALA A C 1
ATOM 3654 O O . ALA A 1 486 ? 40.447 -2.369 -8.340 1.00 72.50 486 ALA A O 1
ATOM 3655 N N . GLN A 1 487 ? 40.286 -0.549 -9.648 1.00 77.44 487 GLN A N 1
ATOM 3656 C CA . GLN A 1 487 ? 40.215 0.435 -8.561 1.00 77.44 487 GLN A CA 1
ATOM 3657 C C . GLN A 1 487 ? 38.790 0.635 -8.035 1.00 77.44 487 GLN A C 1
ATOM 3659 O O . GLN A 1 487 ? 38.604 0.884 -6.846 1.00 77.44 487 GLN A O 1
ATOM 3664 N N . ARG A 1 488 ? 37.781 0.560 -8.912 1.00 81.50 488 ARG A N 1
ATOM 3665 C CA . ARG A 1 488 ? 36.390 0.927 -8.584 1.00 81.50 488 ARG A CA 1
ATOM 3666 C C . ARG A 1 488 ? 35.420 -0.252 -8.522 1.00 81.50 488 ARG A C 1
ATOM 3668 O O . ARG A 1 488 ? 34.280 -0.073 -8.110 1.00 81.50 488 ARG A O 1
ATOM 3675 N N . GLY A 1 489 ? 35.881 -1.453 -8.860 1.00 77.25 489 GLY A N 1
ATOM 3676 C CA . GLY A 1 489 ? 35.064 -2.659 -8.923 1.00 77.25 489 GLY A CA 1
ATOM 3677 C C . GLY A 1 489 ? 34.662 -3.009 -10.356 1.00 77.25 489 GLY A C 1
ATOM 3678 O O . GLY A 1 489 ? 34.594 -2.164 -11.247 1.00 77.25 489 GLY A O 1
ATOM 3679 N N . ARG A 1 490 ? 34.391 -4.297 -10.585 1.00 77.94 490 ARG A N 1
ATOM 3680 C CA . ARG A 1 490 ? 34.099 -4.840 -11.920 1.00 77.94 490 ARG A CA 1
ATOM 3681 C C . ARG A 1 490 ? 32.858 -4.175 -12.537 1.00 77.94 490 ARG A C 1
ATOM 3683 O O . ARG A 1 490 ? 31.787 -4.155 -11.918 1.00 77.94 490 ARG A O 1
ATOM 3690 N N . GLY A 1 491 ? 32.992 -3.671 -13.764 1.00 77.50 491 GLY A N 1
ATOM 3691 C CA . GLY A 1 491 ? 31.920 -3.028 -14.527 1.00 77.50 491 GLY A CA 1
ATOM 3692 C C . GLY A 1 491 ? 31.514 -1.641 -14.021 1.00 77.50 491 GLY A C 1
ATOM 3693 O O . GLY A 1 491 ? 30.485 -1.127 -14.455 1.00 77.50 491 GLY A O 1
ATOM 3694 N N . ALA A 1 492 ? 32.270 -1.039 -13.095 1.00 81.31 492 ALA A N 1
ATOM 3695 C CA . ALA A 1 492 ? 31.972 0.296 -12.574 1.00 81.31 492 ALA A CA 1
ATOM 3696 C C . ALA A 1 492 ? 32.027 1.353 -13.686 1.00 81.31 492 ALA A C 1
ATOM 3698 O O . ALA A 1 492 ? 31.136 2.196 -13.787 1.00 81.31 492 ALA A O 1
ATOM 3699 N N . ARG A 1 493 ? 33.025 1.258 -14.577 1.00 87.62 493 ARG A N 1
ATOM 3700 C CA . ARG A 1 493 ? 33.146 2.143 -15.745 1.00 87.62 493 ARG A CA 1
ATOM 3701 C C . ARG A 1 493 ? 31.932 2.072 -16.655 1.00 87.62 493 ARG A C 1
ATOM 3703 O O . ARG A 1 493 ? 31.391 3.106 -17.032 1.00 87.62 493 ARG A O 1
ATOM 3710 N N . ASP A 1 494 ? 31.486 0.860 -16.971 1.00 81.56 494 ASP A N 1
ATOM 3711 C CA . ASP A 1 494 ? 30.335 0.649 -17.846 1.00 81.56 494 ASP A CA 1
ATOM 3712 C C . ASP A 1 494 ? 29.048 1.197 -17.223 1.00 81.56 494 ASP A C 1
ATOM 3714 O O . ASP A 1 494 ? 28.253 1.825 -17.921 1.00 81.56 494 ASP A O 1
ATOM 3718 N N . ARG A 1 495 ? 28.852 1.014 -15.908 1.00 85.75 495 ARG A N 1
ATOM 3719 C CA . ARG A 1 495 ? 27.686 1.548 -15.186 1.00 85.75 495 ARG A CA 1
ATOM 3720 C C . ARG A 1 495 ? 27.661 3.076 -15.191 1.00 85.75 495 ARG A C 1
ATOM 3722 O O . ARG A 1 495 ? 26.635 3.647 -15.550 1.00 85.75 495 ARG A O 1
ATOM 3729 N N . VAL A 1 496 ? 28.785 3.726 -14.879 1.00 90.12 496 VAL A N 1
ATOM 3730 C CA . VAL A 1 496 ? 28.904 5.195 -14.924 1.00 90.12 496 VAL A CA 1
ATOM 3731 C C . VAL A 1 496 ? 28.691 5.722 -16.341 1.00 90.12 496 VAL A C 1
ATOM 3733 O O . VAL A 1 496 ? 27.870 6.614 -16.548 1.00 90.12 496 VAL A O 1
ATOM 3736 N N . ARG A 1 497 ? 29.381 5.140 -17.330 1.00 90.00 497 ARG A N 1
ATOM 3737 C CA . ARG A 1 497 ? 29.260 5.535 -18.736 1.00 90.00 497 ARG A CA 1
ATOM 3738 C C . ARG A 1 497 ? 27.811 5.447 -19.201 1.00 90.00 497 ARG A C 1
ATOM 3740 O O . ARG A 1 497 ? 27.284 6.433 -19.702 1.00 90.00 497 ARG A O 1
ATOM 3747 N N . ASN A 1 498 ? 27.154 4.307 -18.983 1.00 85.50 498 ASN A N 1
ATOM 3748 C CA . ASN A 1 498 ? 25.768 4.099 -19.400 1.00 85.50 498 ASN A CA 1
ATOM 3749 C C . ASN A 1 498 ? 24.802 5.070 -18.703 1.00 85.50 498 ASN A C 1
ATOM 3751 O O . ASN A 1 498 ? 23.959 5.653 -19.381 1.00 85.50 498 ASN A O 1
ATOM 3755 N N . ALA A 1 499 ? 24.959 5.300 -17.393 1.00 88.31 499 ALA A N 1
ATOM 3756 C CA . ALA A 1 499 ? 24.108 6.225 -16.644 1.00 88.31 499 ALA A CA 1
ATOM 3757 C C . ALA A 1 499 ? 24.167 7.652 -17.213 1.00 88.31 499 ALA A C 1
ATOM 3759 O O . ALA A 1 499 ? 23.129 8.278 -17.411 1.00 88.31 499 ALA A O 1
ATOM 3760 N N . VAL A 1 500 ? 25.364 8.150 -17.540 1.00 92.69 500 VAL A N 1
ATOM 3761 C CA . VAL A 1 500 ? 25.547 9.495 -18.114 1.00 92.69 500 VAL A CA 1
ATOM 3762 C C . VAL A 1 500 ? 25.085 9.556 -19.571 1.00 92.69 500 VAL A C 1
ATOM 3764 O O . VAL A 1 500 ? 24.413 10.505 -19.970 1.00 92.69 500 VAL A O 1
ATOM 3767 N N . VAL A 1 501 ? 25.393 8.530 -20.365 1.00 87.44 501 VAL A N 1
ATOM 3768 C CA . VAL A 1 501 ? 24.967 8.390 -21.768 1.00 87.44 501 VAL A CA 1
ATOM 3769 C C . VAL A 1 501 ? 23.442 8.440 -21.910 1.00 87.44 501 VAL A C 1
ATOM 3771 O O . VAL A 1 501 ? 22.927 9.085 -22.829 1.00 87.44 501 VAL A O 1
ATOM 3774 N N . ASP A 1 502 ? 22.711 7.815 -20.987 1.00 87.12 502 ASP A N 1
ATOM 3775 C CA . ASP A 1 502 ? 21.248 7.770 -21.015 1.00 87.12 502 ASP A CA 1
ATOM 3776 C C . ASP A 1 502 ? 20.592 9.137 -20.724 1.00 87.12 502 ASP A C 1
ATOM 3778 O O . ASP A 1 502 ? 19.488 9.394 -21.217 1.00 87.12 502 ASP A O 1
ATOM 3782 N N . VAL A 1 503 ? 21.276 10.061 -20.031 1.00 92.25 503 VAL A N 1
ATOM 3783 C CA . VAL A 1 503 ? 20.772 11.427 -19.766 1.00 92.25 503 VAL A CA 1
ATOM 3784 C C . VAL A 1 503 ? 20.487 12.182 -21.066 1.00 92.25 503 VAL A C 1
ATOM 3786 O O . VAL A 1 503 ? 19.459 12.852 -21.178 1.00 92.25 503 VAL A O 1
ATOM 3789 N N . LEU A 1 504 ? 21.339 12.052 -22.089 1.00 90.75 504 LEU A N 1
ATOM 3790 C CA . LEU A 1 504 ? 21.096 12.718 -23.375 1.00 90.75 504 LEU A CA 1
ATOM 3791 C C . LEU A 1 504 ? 19.858 12.156 -24.087 1.00 90.75 504 LEU A C 1
ATOM 3793 O O . LEU A 1 504 ? 19.120 12.904 -24.733 1.00 90.75 504 LEU A O 1
ATOM 3797 N N . GLY A 1 505 ? 19.597 10.854 -23.935 1.00 87.06 505 GLY A N 1
ATOM 3798 C CA . GLY A 1 505 ? 18.365 10.225 -24.410 1.00 87.06 505 GLY A CA 1
ATOM 3799 C C . GLY A 1 505 ? 17.128 10.812 -23.726 1.00 87.06 505 GLY A C 1
ATOM 3800 O O . GLY A 1 505 ? 16.156 11.155 -24.403 1.00 87.06 505 GLY A O 1
ATOM 3801 N N . VAL A 1 506 ? 17.203 11.016 -22.406 1.00 90.62 506 VAL A N 1
ATOM 3802 C CA . VAL A 1 506 ? 16.155 11.669 -21.603 1.00 90.62 506 VAL A CA 1
ATOM 3803 C C . VAL A 1 506 ? 15.908 13.104 -22.071 1.00 90.62 506 VAL A C 1
ATOM 3805 O O . VAL A 1 506 ? 14.761 13.456 -22.350 1.00 90.62 506 VAL A O 1
ATOM 3808 N N . ILE A 1 507 ? 16.965 13.912 -22.229 1.00 92.00 507 ILE A N 1
ATOM 3809 C CA . ILE A 1 507 ? 16.876 15.290 -22.747 1.00 92.00 507 ILE A CA 1
ATOM 3810 C C . ILE A 1 507 ? 16.199 15.292 -24.120 1.00 92.00 507 ILE A C 1
ATOM 3812 O O . ILE A 1 507 ? 15.225 16.014 -24.340 1.00 92.00 507 ILE A O 1
ATOM 3816 N N . SER A 1 508 ? 16.684 14.451 -25.034 1.00 90.38 508 SER A N 1
ATOM 3817 C CA . SER A 1 508 ? 16.184 14.368 -26.404 1.00 90.38 508 SER A CA 1
ATOM 3818 C C . SER A 1 508 ? 14.692 14.030 -26.453 1.00 90.38 508 SER A C 1
ATOM 3820 O O . SER A 1 508 ? 13.913 14.723 -27.113 1.00 90.38 508 SER A O 1
ATOM 3822 N N . LYS A 1 509 ? 14.266 13.006 -25.708 1.00 88.31 509 LYS A N 1
ATOM 3823 C CA . LYS A 1 509 ? 12.863 12.584 -25.644 1.00 88.31 509 LYS A CA 1
ATOM 3824 C C . LYS A 1 509 ? 11.970 13.644 -25.000 1.00 88.31 509 LYS A C 1
ATOM 3826 O O . LYS A 1 509 ? 10.892 13.931 -25.523 1.00 88.31 509 LYS A O 1
ATOM 3831 N N . ALA A 1 510 ? 12.425 14.240 -23.899 1.00 89.75 510 ALA A N 1
ATOM 3832 C CA . ALA A 1 510 ? 11.708 15.281 -23.171 1.00 89.75 510 ALA A CA 1
ATOM 3833 C C . ALA A 1 510 ? 11.501 16.553 -24.015 1.00 89.75 510 ALA A C 1
ATOM 3835 O O . ALA A 1 510 ? 10.461 17.204 -23.883 1.00 89.75 510 ALA A O 1
ATOM 3836 N N . ARG A 1 511 ? 12.451 16.896 -24.898 1.00 91.31 511 ARG A N 1
ATOM 3837 C CA . ARG A 1 511 ? 12.308 17.981 -25.887 1.00 91.31 511 ARG A CA 1
ATOM 3838 C C . ARG A 1 511 ? 11.241 17.659 -26.930 1.00 91.31 511 ARG A C 1
ATOM 3840 O O . ARG A 1 511 ? 10.336 18.466 -27.127 1.00 91.31 511 ARG A O 1
ATOM 3847 N N . ILE A 1 512 ? 11.298 16.467 -27.527 1.00 88.19 512 ILE A N 1
ATOM 3848 C CA . ILE A 1 512 ? 10.320 16.020 -28.535 1.00 88.19 512 ILE A CA 1
ATOM 3849 C C . ILE A 1 512 ? 8.894 16.051 -27.976 1.00 88.19 512 ILE A C 1
ATOM 3851 O O . ILE A 1 512 ? 7.990 16.557 -28.635 1.00 88.19 512 ILE A O 1
ATOM 3855 N N . ASP A 1 513 ? 8.685 15.561 -26.749 1.00 86.19 513 ASP A N 1
ATOM 3856 C CA . ASP A 1 513 ? 7.363 15.579 -26.104 1.00 86.19 513 ASP A CA 1
ATOM 3857 C C . ASP A 1 513 ? 6.802 16.996 -25.908 1.00 86.19 513 ASP A C 1
ATOM 3859 O O . ASP A 1 513 ? 5.587 17.176 -25.879 1.00 86.19 513 ASP A O 1
ATOM 3863 N N . ARG A 1 514 ? 7.679 18.002 -25.817 1.00 87.94 514 ARG A N 1
ATOM 3864 C CA . ARG A 1 514 ? 7.328 19.424 -25.697 1.00 87.94 514 ARG A CA 1
ATOM 3865 C C . ARG A 1 514 ? 7.265 20.150 -27.048 1.00 87.94 514 ARG A C 1
ATOM 3867 O O . ARG A 1 514 ? 7.144 21.369 -27.072 1.00 87.94 514 ARG A O 1
ATOM 3874 N N . GLY A 1 515 ? 7.354 19.427 -28.167 1.00 88.44 515 GLY A N 1
ATOM 3875 C CA . GLY A 1 515 ? 7.317 20.006 -29.514 1.00 88.44 515 GLY A CA 1
ATOM 3876 C C . GLY A 1 515 ? 8.621 20.681 -29.957 1.00 88.44 515 GLY A C 1
ATOM 3877 O O . GLY A 1 515 ? 8.614 21.436 -30.925 1.00 88.44 515 GLY A O 1
ATOM 3878 N N . LEU A 1 516 ? 9.734 20.419 -29.267 1.00 89.81 516 LEU A N 1
ATOM 3879 C CA . LEU A 1 516 ? 11.068 20.909 -29.623 1.00 89.81 516 LEU A CA 1
ATOM 3880 C C . LEU A 1 516 ? 11.827 19.861 -30.461 1.00 89.81 516 LEU A C 1
ATOM 3882 O O . LEU A 1 516 ? 11.550 18.663 -30.347 1.00 89.81 516 LEU A O 1
ATOM 3886 N N . PRO A 1 517 ? 12.826 20.260 -31.273 1.00 86.56 517 PRO A N 1
ATOM 3887 C CA . PRO A 1 517 ? 13.712 19.297 -31.919 1.00 86.56 517 PRO A CA 1
ATOM 3888 C C . PRO A 1 517 ? 14.498 18.488 -30.875 1.00 86.56 517 PRO A C 1
ATOM 3890 O O . PRO A 1 517 ? 14.852 18.995 -29.806 1.00 86.56 517 PRO A O 1
ATOM 3893 N N . ALA A 1 518 ? 14.802 17.232 -31.223 1.00 85.81 518 ALA A N 1
ATOM 3894 C CA . ALA A 1 518 ? 15.551 16.284 -30.393 1.00 85.81 518 ALA A CA 1
ATOM 3895 C C . ALA A 1 518 ? 16.853 16.884 -29.836 1.00 85.81 518 ALA A C 1
ATOM 3897 O O . ALA A 1 518 ? 17.171 16.694 -28.668 1.00 85.81 518 ALA A O 1
ATOM 3898 N N . LEU A 1 519 ? 17.572 17.607 -30.693 1.00 86.88 519 LEU A N 1
ATOM 3899 C CA . LEU A 1 519 ? 18.702 18.479 -30.393 1.00 86.88 519 LEU A CA 1
ATOM 3900 C C . LEU A 1 519 ? 18.678 19.608 -31.425 1.00 86.88 519 LEU A C 1
ATOM 3902 O O . LEU A 1 519 ? 18.363 19.341 -32.592 1.00 86.88 519 LEU A O 1
ATOM 3906 N N . ASP A 1 520 ? 19.025 20.825 -31.015 1.00 85.88 520 ASP A N 1
ATOM 3907 C CA . ASP A 1 520 ? 19.225 21.930 -31.952 1.00 85.88 520 ASP A CA 1
ATOM 3908 C C . ASP A 1 520 ? 20.481 21.669 -32.803 1.00 85.88 520 ASP A C 1
ATOM 3910 O O . ASP A 1 520 ? 21.393 20.950 -32.386 1.00 85.88 520 ASP A O 1
ATOM 3914 N N . THR A 1 521 ? 20.542 22.227 -34.016 1.00 81.00 521 THR A N 1
ATOM 3915 C CA . THR A 1 521 ? 21.696 22.039 -34.915 1.00 81.00 521 THR A CA 1
ATOM 3916 C C . THR A 1 521 ? 23.033 22.412 -34.253 1.00 81.00 521 THR A C 1
ATOM 3918 O O . THR A 1 521 ? 23.945 21.588 -34.317 1.00 81.00 521 THR A O 1
ATOM 3921 N N . PRO A 1 522 ? 23.156 23.557 -33.542 1.00 86.56 522 PRO A N 1
ATOM 3922 C CA . PRO A 1 522 ? 24.400 23.914 -32.858 1.00 86.56 522 PRO A CA 1
ATOM 3923 C C . PRO A 1 522 ? 24.818 22.895 -31.792 1.00 86.56 522 PRO A C 1
ATOM 3925 O O . PRO A 1 522 ? 25.987 22.528 -31.722 1.00 86.56 522 PRO A O 1
ATOM 3928 N N . ASP A 1 523 ? 23.866 22.388 -31.004 1.00 87.75 523 ASP A N 1
ATOM 3929 C CA . ASP A 1 523 ? 24.138 21.400 -29.954 1.00 87.75 523 ASP A CA 1
ATOM 3930 C C . ASP A 1 523 ? 24.595 20.065 -30.549 1.00 87.75 523 ASP A C 1
ATOM 3932 O O . ASP A 1 523 ? 25.516 19.423 -30.045 1.00 87.75 523 ASP A O 1
ATOM 3936 N N . ARG A 1 524 ? 23.978 19.645 -31.659 1.00 84.62 524 ARG A N 1
ATOM 3937 C CA . ARG A 1 524 ? 24.365 18.424 -32.374 1.00 84.62 524 ARG A CA 1
ATOM 3938 C C . ARG A 1 524 ? 25.779 18.525 -32.941 1.00 84.62 524 ARG A C 1
ATOM 3940 O O . ARG A 1 524 ? 26.538 17.562 -32.834 1.00 84.62 524 ARG A O 1
ATOM 3947 N N . ASP A 1 525 ? 26.118 19.657 -33.546 1.00 83.12 525 ASP A N 1
ATOM 3948 C CA . ASP A 1 525 ? 27.444 19.877 -34.121 1.00 83.12 525 ASP A CA 1
ATOM 3949 C C . ASP A 1 525 ? 28.507 19.983 -33.024 1.00 83.12 525 ASP A C 1
ATOM 3951 O O . ASP A 1 525 ? 29.556 19.351 -33.131 1.00 83.12 525 ASP A O 1
ATOM 3955 N N . LEU A 1 526 ? 28.201 20.660 -31.914 1.00 86.38 526 LEU A N 1
ATOM 3956 C CA . LEU A 1 526 ? 29.066 20.712 -30.736 1.00 86.38 526 LEU A CA 1
ATOM 3957 C C . LEU A 1 526 ? 29.388 19.314 -30.192 1.00 86.38 526 LEU A C 1
ATOM 3959 O O . LEU A 1 526 ? 30.553 18.997 -29.957 1.00 86.38 526 LEU A O 1
ATOM 3963 N N . LEU A 1 527 ? 28.378 18.457 -30.014 1.00 86.81 527 LEU A N 1
ATOM 3964 C CA . LEU A 1 527 ? 28.586 17.093 -29.518 1.00 86.81 527 LEU A CA 1
ATOM 3965 C C . LEU A 1 527 ? 29.419 16.242 -30.489 1.00 86.81 527 LEU A C 1
ATOM 3967 O O . LEU A 1 527 ? 30.233 15.436 -30.043 1.00 86.81 527 LEU A O 1
ATOM 3971 N N . ARG A 1 528 ? 29.265 16.430 -31.807 1.00 82.56 528 ARG A N 1
ATOM 3972 C CA . ARG A 1 528 ? 30.117 15.760 -32.807 1.00 82.56 528 ARG A CA 1
ATOM 3973 C C . ARG A 1 528 ? 31.570 16.204 -32.689 1.00 82.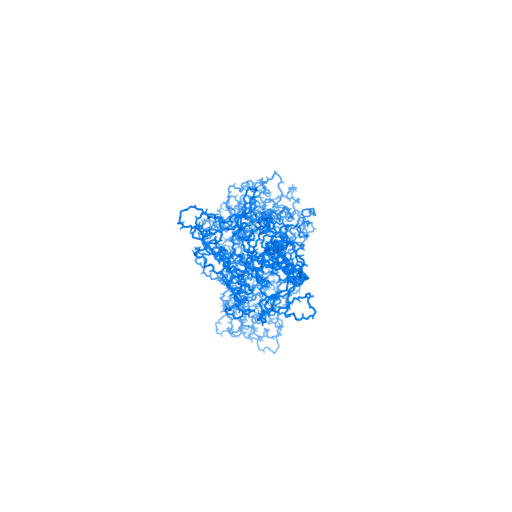56 528 ARG A C 1
ATOM 3975 O O . ARG A 1 528 ? 32.446 15.358 -32.564 1.00 82.56 528 ARG A O 1
ATOM 3982 N N . VAL A 1 529 ? 31.808 17.514 -32.641 1.00 83.69 529 VAL A N 1
ATOM 3983 C CA . VAL A 1 529 ? 33.163 18.064 -32.510 1.00 83.69 529 VAL A CA 1
ATOM 3984 C C . VAL A 1 529 ? 33.813 17.625 -31.192 1.00 83.69 529 VAL A C 1
ATOM 3986 O O . VAL A 1 529 ? 34.989 17.278 -31.177 1.00 83.69 529 VAL A O 1
ATOM 3989 N N . LEU A 1 530 ? 33.061 17.563 -30.088 1.00 83.25 530 LEU A N 1
ATOM 3990 C CA . LEU A 1 530 ? 33.569 17.036 -28.816 1.00 83.25 530 LEU A CA 1
ATOM 3991 C C . LEU A 1 530 ? 33.882 15.537 -28.883 1.00 83.25 530 LEU A C 1
ATOM 3993 O O . LEU A 1 530 ? 34.900 15.104 -28.346 1.00 83.25 530 LEU A O 1
ATOM 3997 N N . SER A 1 531 ? 33.046 14.741 -29.555 1.00 80.81 531 SER A N 1
ATOM 3998 C CA . SER A 1 531 ? 33.344 13.326 -29.798 1.00 80.81 531 SER A CA 1
ATOM 3999 C C . SER A 1 531 ? 34.686 13.167 -30.525 1.00 80.81 531 SER A C 1
ATOM 4001 O O . SER A 1 531 ? 35.503 12.344 -30.113 1.00 80.81 531 SER A O 1
ATOM 4003 N N . ASP A 1 532 ? 34.946 13.995 -31.540 1.00 78.44 532 ASP A N 1
ATOM 4004 C CA . ASP A 1 532 ? 36.207 13.992 -32.293 1.00 78.44 532 ASP A CA 1
ATOM 4005 C C . ASP A 1 532 ? 37.396 14.525 -31.467 1.00 78.44 532 ASP A C 1
ATOM 4007 O O . ASP A 1 532 ? 38.534 14.103 -31.664 1.00 78.44 532 ASP A O 1
ATOM 4011 N N . ALA A 1 533 ? 37.140 15.398 -30.487 1.00 80.62 533 ALA A N 1
ATOM 4012 C CA . ALA A 1 533 ? 38.137 15.972 -29.576 1.00 80.62 533 ALA A CA 1
ATOM 4013 C C . ALA A 1 533 ? 38.523 15.056 -28.390 1.00 80.62 533 ALA A C 1
ATOM 4015 O O . ALA A 1 533 ? 39.175 15.506 -27.443 1.00 80.62 533 ALA A O 1
ATOM 4016 N N . GLY A 1 534 ? 38.134 13.776 -28.431 1.00 79.75 534 GLY A N 1
ATOM 4017 C CA . GLY A 1 534 ? 38.516 12.757 -27.446 1.00 79.75 534 GLY A CA 1
ATOM 4018 C C . GLY A 1 534 ? 37.459 12.436 -26.385 1.00 79.75 534 GLY A C 1
ATOM 4019 O O . GLY A 1 534 ? 37.730 11.649 -25.482 1.00 79.75 534 GLY A O 1
ATOM 4020 N N . TYR A 1 535 ? 36.237 12.962 -26.516 1.00 84.19 535 TYR A N 1
ATOM 4021 C CA . TYR A 1 535 ? 35.103 12.625 -25.641 1.00 84.19 535 TYR A CA 1
ATOM 4022 C C . TYR A 1 535 ? 34.215 11.498 -26.196 1.00 84.19 535 TYR A C 1
ATOM 4024 O O . TYR A 1 535 ? 33.049 11.371 -25.822 1.00 84.19 535 TYR A O 1
ATOM 4032 N N . ALA A 1 536 ? 34.730 10.686 -27.122 1.00 76.31 536 ALA A N 1
ATOM 4033 C CA . ALA A 1 536 ? 33.946 9.688 -27.850 1.00 76.31 536 ALA A CA 1
ATOM 4034 C C . ALA A 1 536 ? 33.341 8.583 -26.958 1.00 76.31 536 ALA A C 1
ATOM 4036 O O . ALA A 1 536 ? 32.264 8.082 -27.281 1.00 76.31 536 ALA A O 1
ATOM 4037 N N . GLU A 1 537 ? 33.993 8.214 -25.845 1.00 77.88 537 GLU A N 1
ATOM 4038 C CA . GLU A 1 537 ? 33.515 7.145 -24.949 1.00 77.88 537 GLU A CA 1
ATOM 4039 C C . GLU A 1 537 ? 32.194 7.535 -24.265 1.00 77.88 537 GLU A C 1
ATOM 4041 O O . GLU A 1 537 ? 31.300 6.700 -24.157 1.00 77.88 537 GLU A O 1
ATOM 4046 N N . VAL A 1 538 ? 32.024 8.807 -23.878 1.00 84.56 538 VAL A N 1
ATOM 4047 C CA . VAL A 1 538 ? 30.769 9.314 -23.291 1.00 84.56 538 VAL A CA 1
ATOM 4048 C C . VAL A 1 538 ? 29.888 9.997 -24.336 1.00 84.56 538 VAL A C 1
ATOM 4050 O O . VAL A 1 538 ? 28.754 9.584 -24.554 1.00 84.56 538 VAL A O 1
ATOM 4053 N N . ILE A 1 539 ? 30.378 11.040 -25.010 1.00 83.81 539 ILE A N 1
ATOM 4054 C CA . ILE A 1 539 ? 29.564 11.876 -25.908 1.00 83.81 539 ILE A CA 1
ATOM 4055 C C . ILE A 1 539 ? 29.221 11.139 -27.206 1.00 83.81 539 ILE A C 1
ATOM 4057 O O . ILE A 1 539 ? 28.076 11.191 -27.659 1.00 83.81 539 ILE A O 1
ATOM 4061 N N . GLY A 1 540 ? 30.174 10.402 -27.780 1.00 73.94 540 GLY A N 1
ATOM 4062 C CA . GLY A 1 540 ? 29.927 9.591 -28.975 1.00 73.94 540 GLY A CA 1
ATOM 4063 C C . GLY A 1 540 ? 28.865 8.517 -28.723 1.00 73.94 540 GLY A C 1
ATOM 4064 O O . GLY A 1 540 ? 27.949 8.337 -29.528 1.00 73.94 540 GLY A O 1
ATOM 4065 N N . GLN A 1 541 ? 28.921 7.858 -27.561 1.00 75.44 541 GLN A N 1
ATOM 4066 C CA . GLN A 1 541 ? 27.908 6.881 -27.168 1.00 75.44 541 GLN A CA 1
ATOM 4067 C C . GLN A 1 541 ? 26.570 7.546 -26.790 1.00 75.44 541 GLN A C 1
ATOM 4069 O O . GLN A 1 541 ? 25.516 7.032 -27.160 1.00 75.44 541 GLN A O 1
ATOM 4074 N N . ALA A 1 542 ? 26.574 8.719 -26.151 1.00 81.50 542 ALA A N 1
ATOM 4075 C CA . ALA A 1 542 ? 25.368 9.505 -25.865 1.00 81.50 542 ALA A CA 1
ATOM 4076 C C . ALA A 1 542 ? 24.615 9.898 -27.144 1.00 81.50 542 ALA A C 1
ATOM 4078 O O . ALA A 1 542 ? 23.387 9.798 -27.193 1.00 81.50 542 ALA A O 1
ATOM 4079 N N . LEU A 1 543 ? 25.328 10.262 -28.217 1.00 78.12 543 LEU A N 1
ATOM 4080 C CA . LEU A 1 543 ? 24.720 10.560 -29.519 1.00 78.12 543 LEU A CA 1
ATOM 4081 C C . LEU A 1 543 ? 23.931 9.372 -30.095 1.00 78.12 543 LEU A C 1
ATOM 4083 O O . LEU A 1 543 ? 22.940 9.591 -30.789 1.00 78.12 543 LEU A O 1
ATOM 4087 N N . SER A 1 544 ? 24.298 8.128 -29.762 1.00 72.69 544 SER A N 1
ATOM 4088 C CA . SER A 1 544 ? 23.526 6.936 -30.158 1.00 72.69 544 SER A CA 1
ATOM 4089 C C . SER A 1 544 ? 22.174 6.808 -29.438 1.00 72.69 544 SER A C 1
ATOM 4091 O O . SER A 1 544 ? 21.282 6.113 -29.924 1.00 72.69 544 SER A O 1
ATOM 4093 N N . ARG A 1 545 ? 22.004 7.485 -28.291 1.00 76.25 545 ARG A N 1
ATOM 4094 C CA . ARG A 1 545 ? 20.766 7.499 -27.489 1.00 76.25 545 ARG A CA 1
ATOM 4095 C C . ARG A 1 545 ? 19.806 8.614 -27.875 1.00 76.25 545 ARG A C 1
ATOM 4097 O O . ARG A 1 545 ? 18.643 8.578 -27.474 1.00 76.25 545 ARG A O 1
ATOM 4104 N N . VAL A 1 546 ? 20.269 9.586 -28.660 1.00 79.44 546 VAL A N 1
ATOM 4105 C CA . VAL A 1 546 ? 19.407 10.618 -29.237 1.00 79.44 546 VAL A CA 1
ATOM 4106 C C . VAL A 1 546 ? 18.367 9.923 -30.104 1.00 79.44 546 VAL A C 1
ATOM 4108 O O . VAL A 1 546 ? 18.697 9.068 -30.929 1.00 79.44 546 VAL A O 1
ATOM 4111 N N . VAL A 1 547 ? 17.096 10.280 -29.920 1.00 66.56 547 VAL A N 1
ATOM 4112 C CA . VAL A 1 547 ? 16.006 9.725 -30.725 1.00 66.56 547 VAL A CA 1
ATOM 4113 C C . VAL A 1 547 ? 16.156 10.252 -32.154 1.00 66.56 547 VAL A C 1
ATOM 4115 O O . VAL A 1 547 ? 15.663 11.324 -32.496 1.00 66.56 547 VAL A O 1
ATOM 4118 N N . GLY A 1 548 ? 16.904 9.514 -32.971 1.00 63.59 548 GLY A N 1
ATOM 4119 C CA . GLY A 1 548 ? 17.068 9.755 -34.398 1.00 63.59 548 GLY A CA 1
ATOM 4120 C C . GLY A 1 548 ? 15.964 9.086 -35.211 1.00 63.59 548 GLY A C 1
ATOM 4121 O O . GLY A 1 548 ? 15.391 8.066 -34.807 1.00 63.59 548 GLY A O 1
ATOM 4122 N N . ASP A 1 549 ? 15.686 9.644 -36.387 1.00 62.12 549 ASP A N 1
ATOM 4123 C CA . ASP A 1 549 ? 14.934 8.933 -37.416 1.00 62.12 549 ASP A CA 1
ATOM 4124 C C . ASP A 1 549 ? 15.665 7.637 -37.830 1.00 62.12 549 ASP A C 1
ATOM 4126 O O . ASP A 1 549 ? 16.846 7.420 -37.536 1.00 62.12 549 ASP A O 1
ATOM 4130 N N . ALA A 1 550 ? 14.938 6.713 -38.462 1.00 66.94 550 ALA A N 1
ATOM 4131 C CA . ALA A 1 550 ? 15.499 5.437 -38.911 1.00 66.94 550 ALA A CA 1
ATOM 4132 C C . ALA A 1 550 ? 16.746 5.628 -39.798 1.00 66.94 550 ALA A C 1
ATOM 4134 O O . ALA A 1 550 ? 17.743 4.929 -39.621 1.00 66.94 550 ALA A O 1
ATOM 4135 N N . GLN A 1 551 ? 16.736 6.668 -40.636 1.00 71.00 551 GLN A N 1
ATOM 4136 C CA . GLN A 1 551 ? 17.816 6.989 -41.563 1.00 71.00 551 GLN A CA 1
ATOM 4137 C C . GLN A 1 551 ? 19.138 7.327 -40.862 1.00 71.00 551 GLN A C 1
ATOM 4139 O O . GLN A 1 551 ? 20.205 6.863 -41.271 1.00 71.00 551 GLN A O 1
ATOM 4144 N N . SER A 1 552 ? 19.085 8.114 -39.787 1.00 69.69 552 SER A N 1
ATOM 4145 C CA . SER A 1 552 ? 20.273 8.515 -39.029 1.00 69.69 552 SER A CA 1
ATOM 4146 C C . SER A 1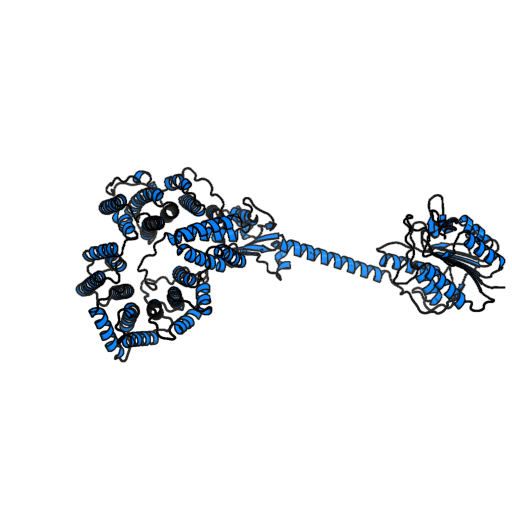 552 ? 20.955 7.315 -38.363 1.00 69.69 552 SER A C 1
ATOM 4148 O O . SER A 1 552 ? 22.183 7.208 -38.381 1.00 69.69 552 SER A O 1
ATOM 4150 N N . ARG A 1 553 ? 20.167 6.371 -37.829 1.00 74.62 553 ARG A N 1
ATOM 4151 C CA . ARG A 1 553 ? 20.694 5.127 -37.241 1.00 74.62 553 ARG A CA 1
ATOM 4152 C C . ARG A 1 553 ? 21.315 4.216 -38.288 1.00 74.62 553 ARG A C 1
ATOM 4154 O O . ARG A 1 553 ? 22.413 3.708 -38.076 1.00 74.62 553 ARG A O 1
ATOM 4161 N N . LEU A 1 554 ? 20.644 4.050 -39.423 1.00 79.06 554 LEU A N 1
ATOM 4162 C CA . LEU A 1 554 ? 21.139 3.210 -40.505 1.00 79.06 554 LEU A CA 1
ATOM 4163 C C . LEU A 1 554 ? 22.442 3.760 -41.104 1.00 79.06 554 LEU A C 1
ATOM 4165 O O . LEU A 1 554 ? 23.361 3.002 -41.416 1.00 79.06 554 LEU A O 1
ATOM 4169 N N . THR A 1 555 ? 22.573 5.086 -41.174 1.00 80.62 555 THR A N 1
ATOM 4170 C CA . THR A 1 555 ? 23.821 5.757 -41.568 1.00 80.62 555 THR A CA 1
ATOM 4171 C C . THR A 1 555 ? 24.951 5.448 -40.581 1.00 80.62 555 THR A C 1
ATOM 4173 O O . THR A 1 555 ? 26.047 5.075 -40.997 1.00 80.62 555 THR A O 1
ATOM 4176 N N . ALA A 1 556 ? 24.690 5.535 -39.271 1.00 75.25 556 ALA A N 1
ATOM 4177 C CA . ALA A 1 556 ? 25.678 5.197 -38.245 1.00 75.25 556 ALA A CA 1
ATOM 4178 C C . ALA A 1 556 ? 26.105 3.718 -38.310 1.00 75.25 556 ALA A C 1
ATOM 4180 O O . ALA A 1 556 ? 27.299 3.423 -38.238 1.00 75.25 556 ALA A O 1
ATOM 4181 N N . ALA A 1 557 ? 25.154 2.803 -38.515 1.00 81.88 557 ALA A N 1
ATOM 4182 C CA . ALA A 1 557 ? 25.415 1.376 -38.702 1.00 81.88 557 ALA A CA 1
ATOM 4183 C C . ALA A 1 557 ? 26.253 1.093 -39.961 1.00 81.88 557 ALA A C 1
ATOM 4185 O O . ALA A 1 557 ? 27.215 0.326 -39.916 1.00 81.88 557 ALA A O 1
ATOM 4186 N N . THR A 1 558 ? 25.957 1.782 -41.064 1.00 85.75 558 THR A N 1
ATOM 4187 C CA . THR A 1 558 ? 26.725 1.679 -42.315 1.00 85.75 558 THR A CA 1
ATOM 4188 C C . THR A 1 558 ? 28.167 2.162 -42.133 1.00 85.75 558 THR A C 1
ATOM 4190 O O . THR A 1 558 ? 29.102 1.527 -42.618 1.00 85.75 558 THR A O 1
ATOM 4193 N N . SER A 1 559 ? 28.377 3.249 -41.388 1.00 82.19 559 SER A N 1
ATOM 4194 C CA . SER A 1 559 ? 29.721 3.720 -41.032 1.00 82.19 559 SER A CA 1
ATOM 4195 C C . SER A 1 559 ? 30.440 2.759 -40.080 1.00 82.19 559 SER A C 1
ATOM 4197 O O . SER A 1 559 ? 31.645 2.544 -40.207 1.00 82.19 559 SER A O 1
ATOM 4199 N N . ALA A 1 560 ? 29.724 2.145 -39.132 1.00 81.31 560 ALA A N 1
ATOM 4200 C CA . ALA A 1 560 ? 30.286 1.155 -38.213 1.00 81.31 560 ALA A CA 1
ATOM 4201 C C . ALA A 1 560 ? 30.789 -0.103 -38.940 1.00 81.31 560 ALA A C 1
ATOM 4203 O O . ALA A 1 560 ? 31.840 -0.624 -38.569 1.00 81.31 560 ALA A O 1
ATOM 4204 N N . LEU A 1 561 ? 30.131 -0.524 -40.027 1.00 88.50 561 LEU A N 1
ATOM 4205 C CA . LEU A 1 561 ? 30.579 -1.647 -40.859 1.00 88.50 561 LEU A CA 1
ATOM 4206 C C . LEU A 1 561 ? 32.024 -1.488 -41.361 1.00 88.50 561 LEU A C 1
ATOM 4208 O O . LEU A 1 561 ? 32.737 -2.479 -41.466 1.00 88.50 561 LEU A O 1
ATOM 4212 N N . GLN A 1 562 ? 32.504 -0.265 -41.613 1.00 88.00 562 GLN A N 1
ATOM 4213 C CA . GLN A 1 562 ? 33.893 -0.037 -42.051 1.00 88.00 562 GLN A CA 1
ATOM 4214 C C . GLN A 1 562 ? 34.935 -0.515 -41.024 1.00 88.00 562 GLN A C 1
ATOM 4216 O O . GLN A 1 562 ? 36.069 -0.833 -41.389 1.00 88.00 562 GLN A O 1
ATOM 4221 N N . ARG A 1 563 ? 34.544 -0.565 -39.745 1.00 85.06 563 ARG A N 1
ATOM 4222 C CA . ARG A 1 563 ? 35.365 -1.000 -38.609 1.00 85.06 563 ARG A CA 1
ATOM 4223 C C . ARG A 1 563 ? 35.104 -2.455 -38.207 1.00 85.06 563 ARG A C 1
ATOM 4225 O O . ARG A 1 563 ? 35.803 -2.964 -37.342 1.00 85.06 563 ARG A O 1
ATOM 4232 N N . PHE A 1 564 ? 34.132 -3.126 -38.825 1.00 88.00 564 PHE A N 1
ATOM 4233 C CA . PHE A 1 564 ? 33.776 -4.506 -38.511 1.00 88.00 564 PHE A CA 1
ATOM 4234 C C . PHE A 1 564 ? 34.384 -5.476 -39.534 1.00 88.00 564 PHE A C 1
ATOM 4236 O O . PHE A 1 564 ? 34.185 -5.331 -40.739 1.00 88.00 564 PHE A O 1
ATOM 4243 N N . ARG A 1 565 ? 35.138 -6.470 -39.056 1.00 88.69 565 ARG A N 1
ATOM 4244 C CA . ARG A 1 565 ? 35.862 -7.468 -39.866 1.00 88.69 565 ARG A CA 1
ATOM 4245 C C . ARG A 1 565 ? 35.457 -8.908 -39.531 1.00 88.69 565 ARG A C 1
ATOM 4247 O O . ARG A 1 565 ? 36.235 -9.821 -39.769 1.00 88.69 565 ARG A O 1
ATOM 4254 N N . GLY A 1 566 ? 34.269 -9.114 -38.957 1.00 84.50 566 GLY A N 1
ATOM 4255 C CA . GLY A 1 566 ? 33.739 -10.452 -38.670 1.00 84.50 566 GLY A CA 1
ATOM 4256 C C . GLY A 1 566 ? 34.169 -11.066 -37.332 1.00 84.50 566 GLY A C 1
ATOM 4257 O O . GLY A 1 566 ? 33.822 -12.217 -37.078 1.00 84.50 566 GLY A O 1
ATOM 4258 N N . SER A 1 567 ? 34.862 -10.321 -36.457 1.00 85.12 567 SER A N 1
ATOM 4259 C CA . SER A 1 567 ? 35.282 -10.799 -35.126 1.00 85.12 567 SER A CA 1
ATOM 4260 C C . SER A 1 567 ? 34.720 -9.919 -33.997 1.00 85.12 567 SER A C 1
ATOM 4262 O O . SER A 1 567 ? 35.411 -9.022 -33.520 1.00 85.12 567 SER A O 1
ATOM 4264 N N . PRO A 1 568 ? 33.464 -10.131 -33.558 1.00 79.38 568 PRO A N 1
ATOM 4265 C CA . PRO A 1 568 ? 32.848 -9.342 -32.485 1.00 79.38 568 PRO A CA 1
ATOM 4266 C C . PRO A 1 568 ? 33.538 -9.478 -31.122 1.00 79.38 568 PRO A C 1
ATOM 4268 O O . PRO A 1 568 ? 33.429 -8.570 -30.305 1.00 79.38 568 PRO A O 1
ATOM 4271 N N . ASP A 1 569 ? 34.241 -10.592 -30.886 1.00 75.88 569 ASP A N 1
ATOM 4272 C CA . ASP A 1 569 ? 35.015 -10.840 -29.660 1.00 75.88 569 ASP A CA 1
ATOM 4273 C C . ASP A 1 569 ? 36.241 -9.924 -29.529 1.00 75.88 569 ASP A C 1
ATOM 4275 O O . ASP A 1 569 ? 36.806 -9.784 -28.445 1.00 75.88 569 ASP A O 1
ATOM 4279 N N . ASP A 1 570 ? 36.662 -9.293 -30.628 1.00 74.25 570 ASP A N 1
ATOM 4280 C CA . ASP A 1 570 ? 37.700 -8.272 -30.609 1.00 74.25 570 ASP A CA 1
ATOM 4281 C C . ASP A 1 570 ? 37.138 -6.982 -29.973 1.00 74.25 570 ASP A C 1
ATOM 4283 O O . ASP A 1 570 ? 36.199 -6.389 -30.523 1.00 74.25 570 ASP A O 1
ATOM 4287 N N . PRO A 1 571 ? 37.712 -6.487 -28.856 1.00 70.06 571 PRO A N 1
ATOM 4288 C CA . PRO A 1 571 ? 37.251 -5.269 -28.187 1.00 70.06 571 PRO A CA 1
ATOM 4289 C C . PRO A 1 571 ? 37.213 -4.035 -29.098 1.00 70.06 571 PRO A C 1
ATOM 4291 O O . PRO A 1 571 ? 36.465 -3.094 -28.837 1.00 70.06 571 PRO A O 1
ATOM 4294 N N . THR A 1 572 ? 38.001 -4.029 -30.177 1.00 71.62 572 THR A N 1
ATOM 4295 C CA . THR A 1 572 ? 38.023 -2.935 -31.158 1.00 71.62 572 THR A CA 1
ATOM 4296 C C . THR A 1 572 ? 36.850 -2.986 -32.144 1.00 71.62 572 THR A C 1
ATOM 4298 O O . THR A 1 572 ? 36.496 -1.962 -32.733 1.00 71.62 572 THR A O 1
ATOM 4301 N N . GLN A 1 573 ? 36.211 -4.151 -32.299 1.00 80.50 573 GLN A N 1
ATOM 4302 C CA . GLN A 1 573 ? 35.120 -4.402 -33.247 1.00 80.50 573 GLN A CA 1
ATOM 4303 C C . GLN A 1 573 ? 33.758 -4.583 -32.566 1.00 80.50 573 GLN A C 1
ATOM 4305 O O . GLN A 1 573 ? 32.733 -4.301 -33.190 1.00 80.50 573 GLN A O 1
ATOM 4310 N N . GLY A 1 574 ? 33.726 -4.995 -31.294 1.00 74.00 574 GLY A N 1
ATOM 4311 C CA . GLY A 1 574 ? 32.499 -5.167 -30.505 1.00 74.00 574 GLY A CA 1
ATOM 4312 C C . GLY A 1 574 ? 31.546 -3.959 -30.555 1.00 74.00 574 GLY A C 1
ATOM 4313 O O . GLY A 1 574 ? 30.392 -4.123 -30.959 1.00 74.00 574 GLY A O 1
ATOM 4314 N N . PRO A 1 575 ? 32.007 -2.721 -30.278 1.00 73.69 575 PRO A N 1
ATOM 4315 C CA . PRO A 1 575 ? 31.156 -1.530 -30.366 1.00 73.69 575 PRO A CA 1
ATOM 4316 C C . PRO A 1 575 ? 30.596 -1.274 -31.774 1.00 73.69 575 PRO A C 1
ATOM 4318 O O . PRO A 1 575 ? 29.479 -0.772 -31.934 1.00 73.69 575 PRO A O 1
ATOM 4321 N N . ALA A 1 576 ? 31.359 -1.622 -32.817 1.00 75.19 576 ALA A N 1
ATOM 4322 C CA . ALA A 1 576 ? 30.898 -1.505 -34.196 1.00 75.19 576 ALA A CA 1
ATOM 4323 C C . ALA A 1 576 ? 29.792 -2.527 -34.494 1.00 75.19 576 ALA A C 1
ATOM 4325 O O . ALA A 1 576 ? 28.773 -2.161 -35.079 1.00 75.19 576 ALA A O 1
ATOM 4326 N N . PHE A 1 577 ? 29.948 -3.771 -34.033 1.00 81.94 577 PHE A N 1
ATOM 4327 C CA . PHE A 1 577 ? 28.932 -4.817 -34.153 1.00 81.94 577 PHE A CA 1
ATOM 4328 C C . PHE A 1 577 ? 27.619 -4.439 -33.451 1.00 81.94 577 PHE A C 1
ATOM 4330 O O . PHE A 1 577 ? 26.547 -4.551 -34.047 1.00 81.94 577 PHE A O 1
ATOM 4337 N N . GLU A 1 578 ? 27.683 -3.906 -32.228 1.00 77.81 578 GLU A N 1
ATOM 4338 C CA . GLU A 1 578 ? 26.492 -3.433 -31.508 1.00 77.81 578 GLU A CA 1
ATOM 4339 C C . GLU A 1 578 ? 25.790 -2.280 -32.238 1.00 77.81 578 GLU A C 1
ATOM 4341 O O . GLU A 1 578 ? 24.562 -2.271 -32.355 1.00 77.81 578 GLU A O 1
ATOM 4346 N N . THR A 1 579 ? 26.562 -1.340 -32.795 1.00 74.00 579 THR A N 1
ATOM 4347 C CA . THR A 1 579 ? 26.023 -0.221 -33.587 1.00 74.00 579 THR A CA 1
ATOM 4348 C C . THR A 1 579 ? 25.311 -0.716 -34.848 1.00 74.00 579 THR A C 1
ATOM 4350 O O . THR A 1 579 ? 24.256 -0.191 -35.203 1.00 74.00 579 THR A O 1
ATOM 4353 N N . ILE A 1 580 ? 25.860 -1.741 -35.512 1.00 83.94 580 ILE A N 1
ATOM 4354 C CA . ILE A 1 580 ? 25.245 -2.372 -36.686 1.00 83.94 580 ILE A CA 1
ATOM 4355 C C . ILE A 1 580 ? 23.897 -2.989 -36.308 1.00 83.94 580 ILE A C 1
ATOM 4357 O O . ILE A 1 580 ? 22.889 -2.672 -36.934 1.00 83.94 580 ILE A O 1
ATOM 4361 N N . VAL A 1 581 ? 23.865 -3.819 -35.261 1.00 83.69 581 VAL A N 1
ATOM 4362 C CA . VAL A 1 581 ? 22.642 -4.489 -34.790 1.00 83.69 581 VAL A CA 1
ATOM 4363 C C . VAL A 1 581 ? 21.563 -3.477 -34.389 1.00 83.69 581 VAL A C 1
ATOM 4365 O O . VAL A 1 581 ? 20.398 -3.643 -34.749 1.00 83.69 581 VAL A O 1
ATOM 4368 N N . ALA A 1 582 ? 21.935 -2.404 -33.687 1.00 75.56 582 ALA A N 1
ATOM 4369 C CA . ALA A 1 582 ? 21.002 -1.366 -33.247 1.00 75.56 582 ALA A CA 1
ATOM 4370 C C . ALA A 1 582 ? 20.415 -0.523 -34.398 1.00 75.56 582 ALA A C 1
ATOM 4372 O O . ALA A 1 582 ? 19.375 0.122 -34.221 1.00 75.56 582 ALA A O 1
ATOM 4373 N N . GLY A 1 583 ? 21.078 -0.503 -35.559 1.00 79.50 583 GLY A N 1
ATOM 4374 C CA . GLY A 1 583 ? 20.658 0.254 -36.737 1.00 79.50 583 GLY A CA 1
ATOM 4375 C C . GLY A 1 583 ? 19.785 -0.509 -37.731 1.00 79.50 583 GLY A C 1
ATOM 4376 O O . GLY A 1 583 ? 19.350 0.108 -38.700 1.00 79.50 583 GLY A O 1
ATOM 4377 N N . LEU A 1 584 ? 19.528 -1.805 -37.514 1.00 85.88 584 LEU A N 1
ATOM 4378 C CA . LEU A 1 584 ? 18.715 -2.614 -38.426 1.00 85.88 584 LEU A CA 1
ATOM 4379 C C . LEU A 1 584 ? 17.231 -2.207 -38.403 1.00 85.88 584 LEU A C 1
ATOM 4381 O O . LEU A 1 584 ? 16.659 -1.922 -37.345 1.00 85.88 584 LEU A O 1
ATOM 4385 N N . ASP A 1 585 ? 16.602 -2.224 -39.576 1.00 85.88 585 ASP A N 1
ATOM 4386 C CA . ASP A 1 585 ? 15.175 -1.969 -39.789 1.00 85.88 585 ASP A CA 1
ATOM 4387 C C . ASP A 1 585 ? 14.639 -2.739 -41.016 1.00 85.88 585 ASP A C 1
ATOM 4389 O O . ASP A 1 585 ? 15.335 -3.569 -41.596 1.00 85.88 585 ASP A O 1
ATOM 4393 N N . ASP A 1 586 ? 13.389 -2.499 -41.421 1.00 87.50 586 ASP A N 1
ATOM 4394 C CA . ASP A 1 586 ? 12.750 -3.221 -42.529 1.00 87.50 586 ASP A CA 1
ATOM 4395 C C . ASP A 1 586 ? 13.058 -2.637 -43.925 1.00 87.50 586 ASP A C 1
ATOM 4397 O O . ASP A 1 586 ? 12.456 -3.049 -44.931 1.00 87.50 586 ASP A O 1
ATOM 4401 N N . SER A 1 587 ? 14.011 -1.701 -44.015 1.00 88.56 587 SER A N 1
ATOM 4402 C CA . SER A 1 587 ? 14.387 -1.026 -45.257 1.00 88.56 587 SER A CA 1
ATOM 4403 C C . SER A 1 587 ? 15.248 -1.897 -46.180 1.00 88.56 587 SER A C 1
ATOM 4405 O O . SER A 1 587 ? 15.923 -2.841 -45.769 1.00 88.56 587 SER A O 1
ATOM 4407 N N . ALA A 1 588 ? 15.268 -1.553 -47.473 1.00 89.31 588 ALA A N 1
ATOM 4408 C CA . ALA A 1 588 ? 16.152 -2.206 -48.444 1.00 89.31 588 ALA A CA 1
ATOM 4409 C C . ALA A 1 588 ? 17.643 -1.992 -48.120 1.00 89.31 588 ALA A C 1
ATOM 4411 O O . ALA A 1 588 ? 18.444 -2.907 -48.274 1.00 89.31 588 ALA A O 1
ATOM 4412 N N . GLN A 1 589 ? 17.991 -0.808 -47.611 1.00 89.75 589 GLN A N 1
ATOM 4413 C CA . GLN A 1 589 ? 19.350 -0.457 -47.192 1.00 89.75 589 GLN A CA 1
ATOM 4414 C C . GLN A 1 589 ? 19.811 -1.315 -46.002 1.00 89.75 589 GLN A C 1
ATOM 4416 O O . GLN A 1 589 ? 20.966 -1.733 -45.952 1.00 89.75 589 GLN A O 1
ATOM 4421 N N . SER A 1 590 ? 18.910 -1.641 -45.067 1.00 90.75 590 SER A N 1
ATOM 4422 C CA . SER A 1 590 ? 19.228 -2.558 -43.969 1.00 90.75 590 SER A CA 1
ATOM 4423 C C . SER A 1 590 ? 19.447 -3.994 -44.454 1.00 90.75 590 SER A C 1
ATOM 4425 O O . SER A 1 590 ? 20.353 -4.652 -43.950 1.00 90.75 590 SER A O 1
ATOM 4427 N N . ARG A 1 591 ? 18.712 -4.460 -45.477 1.00 94.19 591 ARG A N 1
ATOM 4428 C CA . ARG A 1 591 ? 18.968 -5.773 -46.106 1.00 94.19 591 ARG A CA 1
ATOM 4429 C C . ARG A 1 591 ? 20.348 -5.835 -46.766 1.00 94.19 591 ARG A C 1
ATOM 4431 O O . ARG A 1 591 ? 21.080 -6.789 -46.531 1.00 94.19 591 ARG A O 1
ATOM 4438 N N . GLU A 1 592 ? 20.739 -4.797 -47.505 1.00 93.25 592 GLU A N 1
ATOM 4439 C CA . GLU A 1 592 ? 22.085 -4.695 -48.098 1.00 93.25 592 GLU A CA 1
ATOM 4440 C C . GLU A 1 592 ? 23.183 -4.686 -47.018 1.00 93.25 592 GLU A C 1
ATOM 4442 O O . GLU A 1 592 ? 24.207 -5.361 -47.136 1.00 93.25 592 GLU A O 1
ATOM 4447 N N . LEU A 1 593 ? 22.960 -3.958 -45.917 1.00 93.06 593 LEU A N 1
ATOM 4448 C CA . LEU A 1 593 ? 23.862 -3.971 -44.767 1.00 93.06 593 LEU A CA 1
ATOM 4449 C C . LEU A 1 593 ? 24.004 -5.386 -44.182 1.00 93.06 593 LEU A C 1
ATOM 4451 O O . LEU A 1 593 ? 25.124 -5.809 -43.892 1.00 93.06 593 LEU A O 1
ATOM 4455 N N . VAL A 1 594 ? 22.900 -6.128 -44.042 1.00 95.00 594 VAL A N 1
ATOM 4456 C CA . VAL A 1 594 ? 22.907 -7.514 -43.549 1.00 95.00 594 VAL A CA 1
ATOM 4457 C C . VAL A 1 594 ? 23.706 -8.436 -44.469 1.00 95.00 594 VAL A C 1
ATOM 4459 O O . VAL A 1 594 ? 24.533 -9.191 -43.960 1.00 95.00 594 VAL A O 1
ATOM 4462 N N . GLU A 1 595 ? 23.555 -8.338 -45.794 1.00 94.25 595 GLU A N 1
ATOM 4463 C CA . GLU A 1 595 ? 24.365 -9.115 -46.753 1.00 94.25 595 GLU A CA 1
ATOM 4464 C C . GLU A 1 595 ? 25.866 -8.878 -46.554 1.00 94.25 595 GLU A C 1
ATOM 4466 O O . GLU A 1 595 ? 26.653 -9.823 -46.487 1.00 94.25 595 GLU A O 1
ATOM 4471 N N . ARG A 1 596 ? 26.270 -7.614 -46.391 1.00 94.56 596 ARG A N 1
ATOM 4472 C CA . ARG A 1 596 ? 27.681 -7.246 -46.211 1.00 94.56 596 ARG A CA 1
ATOM 4473 C C . ARG A 1 596 ? 28.251 -7.717 -44.875 1.00 94.56 596 ARG A C 1
ATOM 4475 O O . ARG A 1 596 ? 29.428 -8.062 -44.804 1.00 94.56 596 ARG A O 1
ATOM 4482 N N . VAL A 1 597 ? 27.439 -7.742 -43.819 1.00 93.56 597 VAL A N 1
ATOM 4483 C CA . VAL A 1 597 ? 27.847 -8.277 -42.511 1.00 93.56 597 VAL A CA 1
ATOM 4484 C C . VAL A 1 597 ? 27.972 -9.801 -42.562 1.00 93.56 597 VAL A C 1
ATOM 4486 O O . VAL A 1 597 ? 28.941 -10.337 -42.028 1.00 93.56 597 VAL A O 1
ATOM 4489 N N . ILE A 1 598 ? 27.047 -10.495 -43.235 1.00 93.38 598 ILE A N 1
ATOM 4490 C CA . ILE A 1 598 ? 27.136 -11.947 -43.470 1.00 93.38 598 ILE A CA 1
ATOM 4491 C C . ILE A 1 598 ? 28.421 -12.279 -44.237 1.00 93.38 598 ILE A C 1
ATOM 4493 O O . ILE A 1 598 ? 29.154 -13.176 -43.823 1.00 93.38 598 ILE A O 1
ATOM 4497 N N . ALA A 1 599 ? 28.742 -11.513 -45.286 1.00 92.12 599 ALA A N 1
ATOM 4498 C CA . ALA A 1 599 ? 29.998 -11.659 -46.020 1.00 92.12 599 ALA A CA 1
ATOM 4499 C C . ALA A 1 599 ? 31.223 -11.453 -45.111 1.00 92.12 599 ALA A C 1
ATOM 4501 O O . ALA A 1 599 ? 32.132 -12.275 -45.126 1.00 92.12 599 ALA A O 1
ATOM 4502 N N . ALA A 1 600 ? 31.216 -10.435 -44.242 1.00 91.19 600 ALA A N 1
ATOM 4503 C CA . ALA A 1 600 ? 32.309 -10.203 -43.294 1.00 91.19 600 ALA A CA 1
ATOM 4504 C C . ALA A 1 600 ? 32.505 -11.365 -42.298 1.00 91.19 600 ALA A C 1
ATOM 4506 O O . ALA A 1 600 ? 33.640 -11.695 -41.960 1.00 91.19 600 ALA A O 1
ATOM 4507 N N . PHE A 1 601 ? 31.424 -12.006 -41.836 1.00 91.56 601 PHE A N 1
ATOM 4508 C CA . PHE A 1 601 ? 31.520 -13.217 -41.011 1.00 91.56 601 PHE A CA 1
ATOM 4509 C C . PHE A 1 601 ? 32.076 -14.413 -41.797 1.00 91.56 601 PHE A C 1
ATOM 4511 O O . PHE A 1 601 ? 32.891 -15.166 -41.259 1.00 91.56 601 PHE A O 1
ATOM 4518 N N . ALA A 1 602 ? 31.652 -14.589 -43.052 1.00 88.81 602 ALA A N 1
ATOM 4519 C CA . ALA A 1 602 ? 32.143 -15.657 -43.919 1.00 88.81 602 ALA A CA 1
ATOM 4520 C C . ALA A 1 602 ? 33.641 -15.492 -44.234 1.00 88.81 602 ALA A C 1
ATOM 4522 O O . ALA A 1 602 ? 34.403 -16.445 -44.075 1.00 88.81 602 ALA A O 1
ATOM 4523 N N . ASP A 1 603 ? 34.075 -14.276 -44.580 1.00 88.94 603 ASP A N 1
ATOM 4524 C CA . ASP A 1 603 ? 35.475 -13.933 -44.865 1.00 88.94 603 ASP A CA 1
ATOM 4525 C C . ASP A 1 603 ? 36.389 -14.167 -43.651 1.00 88.94 603 ASP A C 1
ATOM 4527 O O . ASP A 1 603 ? 37.544 -14.567 -43.799 1.00 88.94 603 ASP A O 1
ATOM 4531 N N . ALA A 1 604 ? 35.869 -13.957 -42.438 1.00 86.69 604 ALA A N 1
ATOM 4532 C CA . ALA A 1 604 ? 36.583 -14.209 -41.188 1.00 86.69 604 ALA A CA 1
ATOM 4533 C C . ALA A 1 604 ? 36.632 -15.698 -40.786 1.00 86.69 604 ALA A C 1
ATOM 4535 O O . ALA A 1 604 ? 37.221 -16.030 -39.757 1.00 86.69 604 ALA A O 1
ATOM 4536 N N . GLY A 1 605 ? 35.998 -16.601 -41.548 1.00 82.12 605 GLY A N 1
ATOM 4537 C CA . GLY A 1 605 ? 35.875 -18.019 -41.187 1.00 82.12 605 GLY A CA 1
ATOM 4538 C C . GLY A 1 605 ? 35.049 -18.251 -39.917 1.00 82.12 605 GLY A C 1
ATOM 4539 O O . GLY A 1 605 ? 35.192 -19.276 -39.255 1.00 82.12 605 GLY A O 1
ATOM 4540 N N . ALA A 1 606 ? 34.194 -17.293 -39.557 1.00 71.56 606 ALA A N 1
ATOM 4541 C CA . ALA A 1 606 ? 33.471 -17.245 -38.292 1.00 71.56 606 ALA A CA 1
ATOM 4542 C C . ALA A 1 606 ? 32.045 -17.831 -38.391 1.00 71.56 606 ALA A C 1
ATOM 4544 O O . ALA A 1 606 ? 31.204 -17.568 -37.532 1.00 71.56 606 ALA A O 1
ATOM 4545 N N . VAL A 1 607 ? 31.751 -18.625 -39.429 1.00 74.88 607 VAL A N 1
ATOM 4546 C CA . VAL A 1 607 ? 30.431 -19.232 -39.671 1.00 74.88 607 VAL A CA 1
ATOM 4547 C C . VAL A 1 607 ? 30.525 -20.766 -39.623 1.00 74.88 607 VAL A C 1
ATOM 4549 O O . VAL A 1 607 ? 31.367 -21.325 -40.326 1.00 74.88 607 VAL A O 1
ATOM 4552 N N . PRO A 1 608 ? 29.650 -21.469 -38.872 1.00 68.44 608 PRO A N 1
ATOM 4553 C CA . PRO A 1 608 ? 28.664 -20.949 -37.920 1.00 68.44 608 PRO A CA 1
ATOM 4554 C C . PRO A 1 608 ? 29.279 -20.688 -36.531 1.00 68.44 608 PRO A C 1
ATOM 4556 O O . PRO A 1 608 ? 29.879 -21.578 -35.933 1.00 68.44 608 PRO A O 1
ATOM 4559 N N . ASN A 1 609 ? 29.076 -19.487 -35.975 1.00 79.75 609 ASN A N 1
ATOM 4560 C CA . ASN A 1 609 ? 29.355 -19.179 -34.567 1.00 79.75 609 ASN A CA 1
ATOM 4561 C C . ASN A 1 609 ? 28.122 -18.564 -33.862 1.00 79.75 609 ASN A C 1
ATOM 4563 O O . ASN A 1 609 ? 27.101 -18.251 -34.486 1.00 79.75 609 ASN A O 1
ATOM 4567 N N . SER A 1 610 ? 28.195 -18.405 -32.537 1.00 79.38 610 SER A N 1
ATOM 4568 C CA . SER A 1 610 ? 27.096 -17.864 -31.721 1.00 79.38 610 SER A CA 1
ATOM 4569 C C . SER A 1 610 ? 26.742 -16.415 -32.080 1.00 79.38 610 SER A C 1
ATOM 4571 O O . SER A 1 610 ? 25.562 -16.063 -32.101 1.00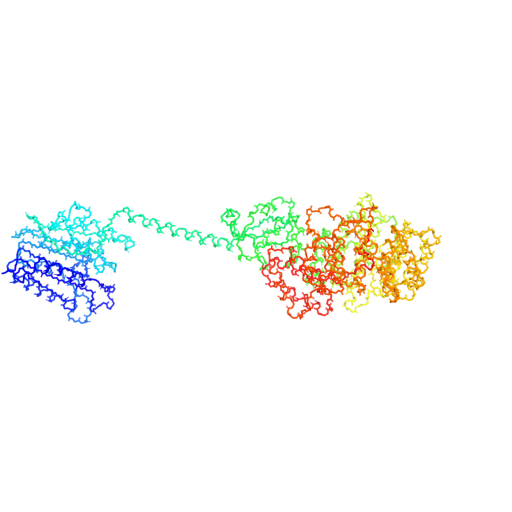 79.38 610 SER A O 1
ATOM 4573 N N . TYR A 1 611 ? 27.729 -15.581 -32.421 1.00 82.50 611 TYR A N 1
ATOM 4574 C CA . TYR A 1 611 ? 27.506 -14.191 -32.832 1.00 82.50 611 TYR A CA 1
ATOM 4575 C C . TYR A 1 611 ? 26.805 -14.066 -34.181 1.00 82.50 611 TYR A C 1
ATOM 4577 O O . TYR A 1 611 ? 25.947 -13.200 -34.341 1.00 82.50 611 TYR A O 1
ATOM 4585 N N . TYR A 1 612 ? 27.124 -14.945 -35.125 1.00 87.31 612 TYR A N 1
ATOM 4586 C CA . TYR A 1 612 ? 26.478 -15.035 -36.425 1.00 87.31 612 TYR A CA 1
ATOM 4587 C C . TYR A 1 612 ? 25.002 -15.403 -36.262 1.00 87.31 612 TYR A C 1
ATOM 4589 O O . TYR A 1 612 ? 24.123 -14.719 -36.783 1.00 87.31 612 TYR A O 1
ATOM 4597 N N . THR A 1 613 ? 24.711 -16.411 -35.435 1.00 87.19 613 THR A N 1
ATOM 4598 C CA . THR A 1 613 ? 23.331 -16.783 -35.087 1.00 87.19 613 THR A CA 1
ATOM 4599 C C . THR A 1 613 ? 22.593 -15.621 -34.420 1.00 87.19 613 THR A C 1
ATOM 4601 O O . THR A 1 613 ? 21.477 -15.275 -34.812 1.00 87.19 613 THR A O 1
ATOM 4604 N N . ARG A 1 614 ? 23.236 -14.954 -33.452 1.00 86.06 614 ARG A N 1
ATOM 4605 C CA . ARG A 1 614 ? 22.694 -13.776 -32.761 1.00 86.06 614 ARG A CA 1
ATOM 4606 C C . ARG A 1 614 ? 22.378 -12.635 -33.729 1.00 86.06 614 ARG A C 1
ATOM 4608 O O . ARG A 1 614 ? 21.342 -11.984 -33.584 1.00 86.06 614 ARG A O 1
ATOM 4615 N N . PHE A 1 615 ? 23.253 -12.409 -34.705 1.00 90.00 615 PHE A N 1
ATOM 4616 C CA . PHE A 1 615 ? 23.080 -11.408 -35.747 1.00 90.00 615 PHE A CA 1
ATOM 4617 C C . PHE A 1 615 ? 21.888 -11.736 -36.652 1.00 90.00 615 PHE A C 1
ATOM 4619 O O . PHE A 1 615 ? 21.028 -10.879 -36.849 1.00 90.00 615 PHE A O 1
ATOM 4626 N N . LEU A 1 616 ? 21.774 -12.980 -37.131 1.00 92.38 616 LEU A N 1
ATOM 4627 C CA . LEU A 1 616 ? 20.639 -13.414 -37.952 1.00 92.38 616 LEU A CA 1
ATOM 4628 C C . LEU A 1 616 ? 19.304 -13.330 -37.201 1.00 92.38 616 LEU A C 1
ATOM 4630 O O . LEU A 1 616 ? 18.306 -12.918 -37.787 1.00 92.38 616 LEU A O 1
ATOM 4634 N N . ILE A 1 617 ? 19.278 -13.652 -35.903 1.00 90.56 617 ILE A N 1
ATOM 4635 C CA . ILE A 1 617 ? 18.097 -13.457 -35.047 1.00 90.56 617 ILE A CA 1
ATOM 4636 C C . ILE A 1 617 ? 17.710 -11.972 -34.987 1.00 90.56 617 ILE A C 1
ATOM 4638 O O . ILE A 1 617 ? 16.539 -11.637 -35.173 1.00 90.56 617 ILE A O 1
ATOM 4642 N N . ALA A 1 618 ? 18.677 -11.074 -34.771 1.00 87.25 618 ALA A N 1
ATOM 4643 C CA . ALA A 1 618 ? 18.419 -9.636 -34.725 1.00 87.25 618 ALA A CA 1
ATOM 4644 C C . ALA A 1 618 ? 17.933 -9.082 -36.078 1.00 87.25 618 ALA A C 1
ATOM 4646 O O . ALA A 1 618 ? 16.983 -8.300 -36.115 1.00 87.25 618 ALA A O 1
ATOM 4647 N N . ALA A 1 619 ? 18.523 -9.531 -37.189 1.00 91.19 619 ALA A N 1
ATOM 4648 C CA . ALA A 1 619 ? 18.068 -9.195 -38.537 1.00 91.19 619 ALA A CA 1
ATOM 4649 C C . ALA A 1 619 ? 16.667 -9.761 -38.832 1.00 91.19 619 ALA A C 1
ATOM 4651 O O . ALA A 1 619 ? 15.846 -9.093 -39.463 1.00 91.19 619 ALA A O 1
ATOM 4652 N N . GLY A 1 620 ? 16.360 -10.961 -38.332 1.00 91.94 620 GLY A N 1
ATOM 4653 C CA . GLY A 1 620 ? 15.028 -11.564 -38.371 1.00 91.94 620 GLY A CA 1
ATOM 4654 C C . GLY A 1 620 ? 13.982 -10.697 -37.669 1.00 91.94 620 GLY A C 1
ATOM 4655 O O . GLY A 1 620 ? 12.979 -10.326 -38.280 1.00 91.94 620 GLY A O 1
ATOM 4656 N N . ASP A 1 621 ? 14.267 -10.301 -36.425 1.00 89.06 621 ASP A N 1
ATOM 4657 C CA . ASP A 1 621 ? 13.417 -9.419 -35.616 1.00 89.06 621 ASP A CA 1
ATOM 4658 C C . ASP A 1 621 ? 13.205 -8.038 -36.259 1.00 89.06 621 ASP A C 1
ATOM 4660 O O . ASP A 1 621 ? 12.109 -7.478 -36.168 1.00 89.06 621 ASP A O 1
ATOM 4664 N N . ALA A 1 622 ? 14.229 -7.504 -36.932 1.00 87.56 622 ALA A N 1
ATOM 4665 C CA . ALA A 1 622 ? 14.169 -6.234 -37.654 1.00 87.56 622 ALA A CA 1
ATOM 4666 C C . ALA A 1 622 ? 13.479 -6.324 -39.029 1.00 87.56 622 ALA A C 1
ATOM 4668 O O . ALA A 1 622 ? 13.210 -5.292 -39.635 1.00 87.56 622 ALA A O 1
ATOM 4669 N N . ARG A 1 623 ? 13.161 -7.533 -39.520 1.00 92.56 623 ARG A N 1
ATOM 4670 C CA . ARG A 1 623 ? 12.688 -7.796 -40.897 1.00 92.56 623 ARG A CA 1
ATOM 4671 C C . ARG A 1 623 ? 13.680 -7.367 -41.992 1.00 92.56 623 ARG A C 1
ATOM 4673 O O . ARG A 1 623 ? 13.287 -6.950 -43.090 1.00 92.56 623 ARG A O 1
ATOM 4680 N N . ALA A 1 624 ? 14.962 -7.504 -41.668 1.00 94.19 624 ALA A N 1
ATOM 4681 C CA . ALA A 1 624 ? 16.106 -7.095 -42.471 1.00 94.19 624 ALA A CA 1
ATOM 4682 C C . ALA A 1 624 ? 16.808 -8.271 -43.173 1.00 94.19 624 ALA A C 1
ATOM 4684 O O . ALA A 1 624 ? 17.882 -8.079 -43.736 1.00 94.19 624 ALA A O 1
ATOM 4685 N N . LEU A 1 625 ? 16.261 -9.493 -43.132 1.00 95.56 625 LEU A N 1
ATOM 4686 C CA . LEU A 1 625 ? 16.904 -10.631 -43.788 1.00 95.56 625 LEU A CA 1
ATOM 4687 C C . LEU A 1 625 ? 16.726 -10.534 -45.315 1.00 95.56 625 LEU A C 1
ATOM 4689 O O . LEU A 1 625 ? 15.606 -10.330 -45.796 1.00 95.56 625 LEU A O 1
ATOM 4693 N N . PRO A 1 626 ? 17.810 -10.688 -46.090 1.00 95.31 626 PRO A N 1
ATOM 4694 C CA . PRO A 1 626 ? 17.749 -10.793 -47.544 1.00 95.31 626 PRO A CA 1
ATOM 4695 C C . PRO A 1 626 ? 16.976 -12.034 -48.010 1.00 95.31 626 PRO A C 1
ATOM 4697 O O . PRO A 1 626 ? 17.001 -13.074 -47.351 1.00 95.31 626 PRO A O 1
ATOM 4700 N N . ALA A 1 627 ? 16.310 -11.952 -49.166 1.00 92.94 627 ALA A N 1
ATOM 4701 C CA . ALA A 1 627 ? 15.462 -13.038 -49.674 1.00 92.94 627 ALA A CA 1
ATOM 4702 C C . ALA A 1 627 ? 16.245 -14.339 -49.928 1.00 92.94 627 ALA A C 1
ATOM 4704 O O . ALA A 1 627 ? 15.793 -15.410 -49.538 1.00 92.94 627 ALA A O 1
ATOM 4705 N N . ASN A 1 628 ? 17.452 -14.238 -50.491 1.00 93.00 628 ASN A N 1
ATOM 4706 C CA . ASN A 1 628 ? 18.358 -15.371 -50.697 1.00 93.00 628 ASN A CA 1
ATOM 4707 C C . ASN A 1 628 ? 18.728 -16.074 -49.382 1.00 93.00 628 ASN A C 1
ATOM 4709 O O . ASN A 1 628 ? 18.771 -17.299 -49.341 1.00 93.00 628 ASN A O 1
ATOM 4713 N N . VAL A 1 629 ? 18.941 -15.314 -48.302 1.00 93.94 629 VAL A N 1
ATOM 4714 C CA . VAL A 1 629 ? 19.243 -15.873 -46.974 1.00 93.94 629 VAL A CA 1
ATOM 4715 C C . VAL A 1 629 ? 18.015 -16.584 -46.399 1.00 93.94 629 VAL A C 1
ATOM 4717 O O . VAL A 1 629 ? 18.136 -17.662 -45.824 1.00 93.94 629 VAL A O 1
ATOM 4720 N N . VAL A 1 630 ? 16.814 -16.022 -46.571 1.00 94.19 630 VAL A N 1
ATOM 4721 C CA . VAL A 1 630 ? 15.563 -16.673 -46.137 1.00 94.19 630 VAL A CA 1
ATOM 4722 C C . VAL A 1 630 ? 15.327 -17.984 -46.892 1.00 94.19 630 VAL A C 1
ATOM 4724 O O . VAL A 1 630 ? 15.002 -18.993 -46.264 1.00 94.19 630 VAL A O 1
ATOM 4727 N N . ASP A 1 631 ? 15.528 -17.995 -48.211 1.00 93.25 631 ASP A N 1
ATOM 4728 C CA . ASP A 1 631 ? 15.380 -19.195 -49.039 1.00 93.25 631 ASP A CA 1
ATOM 4729 C C . ASP A 1 631 ? 16.376 -20.295 -48.628 1.00 93.25 631 ASP A C 1
ATOM 4731 O O . ASP A 1 631 ? 15.998 -21.464 -48.508 1.00 93.25 631 ASP A O 1
ATOM 4735 N N . GLU A 1 632 ? 17.628 -19.926 -48.335 1.00 93.62 632 GLU A N 1
ATOM 4736 C CA . GLU A 1 632 ? 18.659 -20.841 -47.830 1.00 93.62 632 GLU A CA 1
ATOM 4737 C C . GLU A 1 632 ? 18.293 -21.426 -46.456 1.00 93.62 632 GLU A C 1
ATOM 4739 O O . GLU A 1 632 ? 18.423 -22.636 -46.236 1.00 93.62 632 GLU A O 1
ATOM 4744 N N . LEU A 1 633 ? 17.767 -20.602 -45.542 1.00 93.81 633 LEU A N 1
ATOM 4745 C CA . LEU A 1 633 ? 17.303 -21.050 -44.225 1.00 93.81 633 LEU A CA 1
ATOM 4746 C C . LEU A 1 633 ? 16.159 -22.070 -44.343 1.00 93.81 633 LEU A C 1
ATOM 4748 O O . LEU A 1 633 ? 16.159 -23.082 -43.637 1.00 93.81 633 LEU A O 1
ATOM 4752 N N . VAL A 1 634 ? 15.197 -21.847 -45.245 1.00 93.62 634 VAL A N 1
ATOM 4753 C CA . VAL A 1 634 ? 14.083 -22.783 -45.482 1.00 93.62 634 VAL A CA 1
ATOM 4754 C C . VAL A 1 634 ? 14.559 -24.072 -46.154 1.00 93.62 634 VAL A C 1
ATOM 4756 O O . VAL A 1 634 ? 14.108 -25.161 -45.781 1.00 93.62 634 VAL A O 1
ATOM 4759 N N . LEU A 1 635 ? 15.461 -23.976 -47.136 1.00 94.19 635 LEU A N 1
ATOM 4760 C CA . LEU A 1 635 ? 16.049 -25.146 -47.790 1.00 94.19 635 LEU A CA 1
ATOM 4761 C C . LEU A 1 635 ? 16.780 -26.019 -46.765 1.00 94.19 635 LEU A C 1
ATOM 4763 O O . LEU A 1 635 ? 16.492 -27.212 -46.655 1.00 94.19 635 LEU A O 1
ATOM 4767 N N . THR A 1 636 ? 17.625 -25.395 -45.943 1.00 92.75 636 THR A N 1
ATOM 4768 C CA . THR A 1 636 ? 18.337 -26.062 -44.849 1.00 92.75 636 THR A CA 1
ATOM 4769 C C . THR A 1 636 ? 17.352 -26.714 -43.882 1.00 92.75 636 THR A C 1
ATOM 4771 O O . THR A 1 636 ? 17.533 -27.870 -43.501 1.00 92.75 636 THR A O 1
ATOM 4774 N N . ALA A 1 637 ? 16.253 -26.038 -43.529 1.00 92.81 637 ALA A N 1
ATOM 4775 C CA . ALA A 1 637 ? 15.234 -26.602 -42.647 1.00 92.81 637 ALA A CA 1
ATOM 4776 C C . ALA A 1 637 ? 14.616 -27.900 -43.195 1.00 92.81 637 ALA A C 1
ATOM 4778 O O . ALA A 1 637 ? 14.416 -28.858 -42.444 1.00 92.81 637 ALA A O 1
ATOM 4779 N N . ARG A 1 638 ? 14.360 -27.964 -44.508 1.00 94.12 638 ARG A N 1
ATOM 4780 C CA . ARG A 1 638 ? 13.847 -29.168 -45.180 1.00 94.12 638 ARG A CA 1
ATOM 4781 C C . ARG A 1 638 ? 14.845 -30.323 -45.107 1.00 94.12 638 ARG A C 1
ATOM 4783 O O . ARG A 1 638 ? 14.448 -31.451 -44.820 1.00 94.12 638 ARG A O 1
ATOM 4790 N N . GLU A 1 639 ? 16.126 -30.046 -45.329 1.00 92.75 639 GLU A N 1
ATOM 4791 C CA . GLU A 1 639 ? 17.192 -31.047 -45.216 1.00 92.75 639 GLU A CA 1
ATOM 4792 C C . GLU A 1 639 ? 17.337 -31.561 -43.780 1.00 92.75 639 GLU A C 1
ATOM 4794 O O . GLU A 1 639 ? 17.462 -32.767 -43.561 1.00 92.75 639 GLU A O 1
ATOM 4799 N N . ARG A 1 640 ? 17.261 -30.669 -42.781 1.00 91.31 640 ARG A N 1
ATOM 4800 C CA . ARG A 1 640 ? 17.309 -31.052 -41.361 1.00 91.31 640 ARG A CA 1
ATOM 4801 C C . ARG A 1 640 ? 16.110 -31.911 -40.960 1.00 91.31 640 ARG A C 1
ATOM 4803 O O . ARG A 1 640 ? 16.284 -32.905 -40.261 1.00 91.31 640 ARG A O 1
ATOM 4810 N N . LEU A 1 641 ? 14.909 -31.606 -41.456 1.00 91.00 641 LEU A N 1
ATOM 4811 C CA . LEU A 1 641 ? 13.718 -32.428 -41.217 1.00 91.00 641 LEU A CA 1
ATOM 4812 C C . LEU A 1 641 ? 13.838 -33.854 -41.775 1.00 91.00 641 LEU A C 1
ATOM 4814 O O . LEU A 1 641 ? 13.244 -34.764 -41.201 1.00 91.00 641 LEU A O 1
ATOM 4818 N N . ALA A 1 642 ? 14.622 -34.065 -42.834 1.00 90.06 642 ALA A N 1
ATOM 4819 C CA . ALA A 1 642 ? 14.864 -35.391 -43.401 1.00 90.06 642 ALA A CA 1
ATOM 4820 C C . ALA A 1 642 ? 15.855 -36.245 -42.584 1.00 90.06 642 ALA A C 1
ATOM 4822 O O . ALA A 1 642 ? 15.930 -37.457 -42.789 1.00 90.06 642 ALA A O 1
ATOM 4823 N N . LYS A 1 643 ? 16.612 -35.652 -41.647 1.00 89.31 643 LYS A N 1
ATOM 4824 C CA . LYS A 1 643 ? 17.552 -36.391 -40.787 1.00 89.31 643 LYS A CA 1
ATOM 4825 C C . LYS A 1 643 ? 16.807 -37.295 -39.805 1.00 89.31 643 LYS A C 1
ATOM 4827 O O . LYS A 1 643 ? 15.735 -36.930 -39.322 1.00 89.31 643 LYS A O 1
ATOM 4832 N N . ALA A 1 644 ? 17.397 -38.437 -39.445 1.00 81.25 644 ALA A N 1
ATOM 4833 C CA . ALA A 1 644 ? 16.836 -39.349 -38.440 1.00 81.25 644 ALA A CA 1
ATOM 4834 C C . ALA A 1 644 ? 16.916 -38.770 -37.014 1.00 81.25 644 ALA A C 1
ATOM 4836 O O . ALA A 1 644 ? 15.947 -38.836 -36.263 1.00 81.25 644 ALA A O 1
ATOM 4837 N N . GLU A 1 645 ? 18.028 -38.115 -36.675 1.00 81.69 645 GLU A N 1
ATOM 4838 C CA . GLU A 1 645 ? 18.272 -37.506 -35.363 1.00 81.69 645 GLU A CA 1
ATOM 4839 C C . GLU A 1 645 ? 18.487 -35.994 -35.493 1.00 81.69 645 GLU A C 1
ATOM 4841 O O . GLU A 1 645 ? 19.057 -35.526 -36.480 1.00 81.69 645 GLU A O 1
ATOM 4846 N N . SER A 1 646 ? 18.001 -35.236 -34.506 1.00 81.06 646 SER A N 1
ATOM 4847 C CA . SER A 1 646 ? 18.224 -33.791 -34.393 1.00 81.06 646 SER A CA 1
ATOM 4848 C C . SER A 1 646 ? 19.509 -33.502 -33.622 1.00 81.06 646 SER A C 1
ATOM 4850 O O . SER A 1 646 ? 19.751 -34.131 -32.590 1.00 81.06 646 SER A O 1
ATOM 4852 N N . ASN A 1 647 ? 20.291 -32.521 -34.060 1.00 82.50 647 ASN A N 1
ATOM 4853 C CA . ASN A 1 647 ? 21.500 -32.076 -33.367 1.00 82.50 647 ASN A CA 1
ATOM 4854 C C . ASN A 1 647 ? 21.361 -30.648 -32.799 1.00 82.50 647 ASN A C 1
ATOM 4856 O O . ASN A 1 647 ? 20.327 -29.997 -32.937 1.00 82.50 647 ASN A O 1
ATOM 4860 N N . PHE A 1 648 ? 22.408 -30.160 -32.126 1.00 79.75 648 PHE A N 1
ATOM 4861 C CA . PHE A 1 648 ? 22.423 -28.813 -31.541 1.00 79.75 648 PHE A CA 1
ATOM 4862 C C . PHE A 1 648 ? 22.260 -27.701 -32.593 1.00 79.75 648 PHE A C 1
ATOM 4864 O O . PHE A 1 648 ? 21.551 -26.730 -32.343 1.00 79.75 648 PHE A O 1
ATOM 4871 N N . GLU A 1 649 ? 22.855 -27.849 -33.780 1.00 83.06 649 GLU A N 1
ATOM 4872 C CA . GLU A 1 649 ? 22.712 -26.862 -34.860 1.00 83.06 649 GLU A CA 1
ATOM 4873 C C . GLU A 1 649 ? 21.252 -26.707 -35.283 1.00 83.06 649 GLU A C 1
ATOM 4875 O O . GLU A 1 649 ? 20.802 -25.591 -35.520 1.00 83.06 649 GLU A O 1
ATOM 4880 N N . ASP A 1 650 ? 20.493 -27.806 -35.330 1.00 86.69 650 ASP A N 1
ATOM 4881 C CA . ASP A 1 650 ? 19.075 -27.769 -35.686 1.00 86.69 650 ASP A CA 1
ATOM 4882 C C . ASP A 1 650 ? 18.280 -26.878 -34.709 1.00 86.69 650 ASP A C 1
ATOM 4884 O O . ASP A 1 650 ? 17.341 -26.197 -35.124 1.00 86.69 650 ASP A O 1
ATOM 4888 N N . SER A 1 651 ? 18.703 -26.803 -33.436 1.00 85.31 651 SER A N 1
ATOM 4889 C CA . SER A 1 651 ? 18.131 -25.886 -32.442 1.00 85.31 651 SER A CA 1
ATOM 4890 C C . SER A 1 651 ? 18.435 -24.417 -32.740 1.00 85.31 651 SER A C 1
ATOM 4892 O O . SER A 1 651 ? 17.540 -23.578 -32.648 1.00 85.31 651 SER A O 1
ATOM 4894 N N . GLU A 1 652 ? 19.668 -24.090 -33.128 1.00 86.62 652 GLU A N 1
ATOM 4895 C CA . GLU A 1 652 ? 20.048 -22.718 -33.491 1.00 86.62 652 GLU A CA 1
ATOM 4896 C C . GLU A 1 652 ? 19.347 -22.263 -34.783 1.00 86.62 652 GLU A C 1
ATOM 4898 O O . GLU A 1 652 ? 18.831 -21.145 -34.850 1.00 86.62 652 GLU A O 1
ATOM 4903 N N . TYR A 1 653 ? 19.207 -23.154 -35.771 1.00 89.12 653 TYR A N 1
ATOM 4904 C CA . TYR A 1 653 ? 18.410 -22.895 -36.977 1.00 89.12 653 TYR A CA 1
ATOM 4905 C C . TYR A 1 653 ? 16.921 -22.703 -36.663 1.00 89.12 653 TYR A C 1
ATOM 4907 O O . TYR A 1 653 ? 16.297 -21.780 -37.191 1.00 89.12 653 TYR A O 1
ATOM 4915 N N . GLY A 1 654 ? 16.350 -23.524 -35.774 1.00 90.94 654 GLY A N 1
ATOM 4916 C CA . GLY A 1 654 ? 14.977 -23.355 -35.294 1.00 90.94 654 GLY A CA 1
ATOM 4917 C C . GLY A 1 654 ? 14.742 -21.974 -34.672 1.00 90.94 654 GLY A C 1
ATOM 4918 O O . GLY A 1 654 ? 13.733 -21.330 -34.968 1.00 90.94 654 GLY A O 1
ATOM 4919 N N . ARG A 1 655 ? 15.706 -21.469 -33.886 1.00 91.12 655 ARG A N 1
ATOM 4920 C CA . ARG A 1 655 ? 15.671 -20.111 -33.315 1.00 91.12 655 ARG A CA 1
ATOM 4921 C C . ARG A 1 655 ? 15.679 -19.039 -34.402 1.00 91.12 655 ARG A C 1
ATOM 4923 O O . ARG A 1 655 ? 14.791 -18.188 -34.400 1.00 91.12 655 ARG A O 1
ATOM 4930 N N . ILE A 1 656 ? 16.603 -19.104 -35.364 1.00 92.56 656 ILE A N 1
ATOM 4931 C CA . ILE A 1 656 ? 16.655 -18.139 -36.479 1.00 92.56 656 ILE A CA 1
ATOM 4932 C C . ILE A 1 656 ? 15.316 -18.115 -37.234 1.00 92.56 656 ILE A C 1
ATOM 4934 O O . ILE A 1 656 ? 14.744 -17.045 -37.442 1.00 92.56 656 ILE A O 1
ATOM 4938 N N . LEU A 1 657 ? 14.770 -19.284 -37.587 1.00 94.88 657 LEU A N 1
ATOM 4939 C CA . LEU A 1 657 ? 13.501 -19.400 -38.315 1.00 94.88 657 LEU A CA 1
ATOM 4940 C C . LEU A 1 657 ? 12.307 -18.861 -37.521 1.00 94.88 657 LEU A C 1
ATOM 4942 O O . LEU A 1 657 ? 11.438 -18.208 -38.098 1.00 94.88 657 LEU A O 1
ATOM 4946 N N . ALA A 1 658 ? 12.263 -19.091 -36.206 1.00 94.12 658 ALA A N 1
ATOM 4947 C CA . ALA A 1 658 ? 11.205 -18.558 -35.353 1.00 94.12 658 ALA A CA 1
ATOM 4948 C C . ALA A 1 658 ? 11.181 -17.021 -35.382 1.00 94.12 658 ALA A C 1
ATOM 4950 O O . ALA A 1 658 ? 10.109 -16.426 -35.487 1.00 94.12 658 ALA A O 1
ATOM 4951 N N . HIS A 1 659 ? 12.350 -16.374 -35.364 1.00 94.00 659 HIS A N 1
ATOM 4952 C CA . HIS A 1 659 ? 12.488 -14.918 -35.475 1.00 94.00 659 HIS A CA 1
ATOM 4953 C C . HIS A 1 659 ? 12.272 -14.396 -36.907 1.00 94.00 659 HIS A C 1
ATOM 4955 O O . HIS A 1 659 ? 11.707 -13.321 -37.093 1.00 94.00 659 HIS A O 1
ATOM 4961 N N . ALA A 1 660 ? 12.624 -15.176 -37.929 1.00 94.88 660 ALA A N 1
ATOM 4962 C CA . ALA A 1 660 ? 12.449 -14.819 -39.336 1.00 94.88 660 ALA A CA 1
ATOM 4963 C C . ALA A 1 660 ? 11.048 -15.119 -39.908 1.00 94.88 660 ALA A C 1
ATOM 4965 O O . ALA A 1 660 ? 10.776 -14.757 -41.052 1.00 94.88 660 ALA A O 1
ATOM 4966 N N . MET A 1 661 ? 10.150 -15.758 -39.147 1.00 95.25 661 MET A N 1
ATOM 4967 C CA . MET A 1 661 ? 8.885 -16.336 -39.635 1.00 95.25 661 MET A CA 1
ATOM 4968 C C . MET A 1 661 ? 8.031 -15.398 -40.512 1.00 95.25 661 MET A C 1
ATOM 4970 O O . MET A 1 661 ? 7.436 -15.830 -41.500 1.00 95.25 661 MET A O 1
ATOM 4974 N N . SER A 1 662 ? 7.976 -14.102 -40.197 1.00 93.88 662 SER A N 1
ATOM 4975 C CA . SER A 1 662 ? 7.225 -13.107 -40.977 1.00 93.88 662 SER A CA 1
ATOM 4976 C C . SER A 1 662 ? 7.783 -12.850 -42.381 1.00 93.88 662 SER A C 1
ATOM 4978 O O . SER A 1 662 ? 7.013 -12.462 -43.259 1.00 93.88 662 SER A O 1
ATOM 4980 N N . GLN A 1 663 ? 9.074 -13.108 -42.602 1.00 94.31 663 GLN A N 1
ATOM 4981 C CA . GLN A 1 663 ? 9.760 -12.983 -43.892 1.00 94.31 663 GLN A CA 1
ATOM 4982 C C . GLN A 1 663 ? 9.698 -14.280 -44.716 1.00 94.31 663 GLN A C 1
ATOM 4984 O O . GLN A 1 663 ? 9.933 -14.247 -45.920 1.00 94.31 663 GLN A O 1
ATOM 4989 N N . ILE A 1 664 ? 9.335 -15.410 -44.096 1.00 95.31 664 ILE A N 1
ATOM 4990 C CA . ILE A 1 664 ? 9.186 -16.698 -44.782 1.00 95.31 664 ILE A CA 1
ATOM 4991 C C . ILE A 1 664 ? 7.895 -16.691 -45.624 1.00 95.31 664 ILE A C 1
ATOM 4993 O O . ILE A 1 664 ? 6.818 -16.374 -45.083 1.00 95.31 664 ILE A O 1
ATOM 4997 N N . PRO A 1 665 ? 7.958 -17.078 -46.917 1.00 93.62 665 PRO A N 1
ATOM 4998 C CA . PRO A 1 665 ? 6.783 -17.208 -47.773 1.00 93.62 665 PRO A CA 1
ATOM 4999 C C . PRO A 1 665 ? 5.710 -18.101 -47.145 1.00 93.62 665 PRO A C 1
ATOM 5001 O O . PRO A 1 665 ? 6.013 -19.166 -46.610 1.00 93.62 665 PRO A O 1
ATOM 5004 N N . LEU A 1 666 ? 4.437 -17.699 -47.243 1.00 92.12 666 LEU A N 1
ATOM 5005 C CA . LEU A 1 666 ? 3.304 -18.415 -46.631 1.00 92.12 666 LEU A CA 1
ATOM 5006 C C . LEU A 1 666 ? 3.290 -19.917 -46.958 1.00 92.12 666 LEU A C 1
ATOM 5008 O O . LEU A 1 666 ? 3.064 -20.729 -46.068 1.00 92.12 666 LEU A O 1
ATOM 5012 N N . THR A 1 667 ? 3.595 -20.280 -48.206 1.00 93.19 667 THR A N 1
ATOM 5013 C CA . THR A 1 667 ? 3.626 -21.669 -48.698 1.00 93.19 667 THR A CA 1
ATOM 5014 C C . THR A 1 667 ? 4.732 -22.526 -48.080 1.00 93.19 667 THR A C 1
ATOM 5016 O O . THR A 1 667 ? 4.715 -23.743 -48.229 1.00 93.19 667 THR A O 1
ATOM 5019 N N . GLN A 1 668 ? 5.705 -21.913 -47.404 1.00 94.38 668 GLN A N 1
ATOM 5020 C CA . GLN A 1 668 ? 6.874 -22.581 -46.834 1.00 94.38 668 GLN A CA 1
ATOM 5021 C C . GLN A 1 668 ? 6.905 -22.542 -45.300 1.00 94.38 668 GLN A C 1
ATOM 5023 O O . GLN A 1 668 ? 7.736 -23.212 -44.688 1.00 94.38 668 GLN A O 1
ATOM 5028 N N . ARG A 1 669 ? 5.992 -21.804 -44.652 1.00 94.19 669 ARG A N 1
ATOM 5029 C CA . ARG A 1 669 ? 5.973 -21.657 -43.185 1.00 94.19 669 ARG A CA 1
ATOM 5030 C C . ARG A 1 669 ? 5.767 -22.974 -42.446 1.00 94.19 669 ARG A C 1
ATOM 5032 O O . ARG A 1 669 ? 6.320 -23.140 -41.365 1.00 94.19 669 ARG A O 1
ATOM 5039 N N . GLU A 1 670 ? 5.033 -23.919 -43.031 1.00 93.62 670 GLU A N 1
ATOM 5040 C CA . GLU A 1 670 ? 4.842 -25.251 -42.441 1.00 93.62 670 GLU A CA 1
ATOM 5041 C C . GLU A 1 670 ? 6.167 -25.999 -42.254 1.00 93.62 670 GLU A C 1
ATOM 5043 O O . GLU A 1 670 ? 6.346 -26.672 -41.243 1.00 93.62 670 GLU A O 1
ATOM 5048 N N . ILE A 1 671 ? 7.130 -25.825 -43.167 1.00 94.38 671 ILE A N 1
ATOM 5049 C CA . ILE A 1 671 ? 8.465 -26.435 -43.062 1.00 94.38 671 ILE A CA 1
ATOM 5050 C C . ILE A 1 671 ? 9.205 -25.858 -41.850 1.00 94.38 671 ILE A C 1
ATOM 5052 O O . ILE A 1 671 ? 9.754 -26.602 -41.038 1.00 94.38 671 ILE A O 1
ATOM 5056 N N . ALA A 1 672 ? 9.186 -24.532 -41.698 1.00 93.69 672 ALA A N 1
ATOM 5057 C CA . ALA A 1 672 ? 9.817 -23.862 -40.566 1.00 93.69 672 ALA A CA 1
ATOM 5058 C C . ALA A 1 672 ? 9.154 -24.248 -39.230 1.00 93.69 672 ALA A C 1
ATOM 5060 O O . ALA A 1 672 ? 9.851 -24.586 -38.274 1.00 93.69 672 ALA A O 1
ATOM 5061 N N . LEU A 1 673 ? 7.817 -24.268 -39.169 1.00 94.12 673 LEU A N 1
ATOM 5062 C CA . LEU A 1 673 ? 7.062 -24.686 -37.981 1.00 94.12 673 LEU A CA 1
ATOM 5063 C C . LEU A 1 673 ? 7.327 -26.149 -37.610 1.00 94.12 673 LEU A C 1
ATOM 5065 O O . LEU A 1 673 ? 7.500 -26.453 -36.431 1.00 94.12 673 LEU A O 1
ATOM 5069 N N . ALA A 1 674 ? 7.408 -27.045 -38.597 1.00 93.25 674 ALA A N 1
ATOM 5070 C CA . ALA A 1 674 ? 7.717 -28.451 -38.366 1.00 93.25 674 ALA A CA 1
ATOM 5071 C C . ALA A 1 674 ? 9.115 -28.636 -37.759 1.00 93.25 674 ALA A C 1
ATOM 5073 O O . ALA A 1 674 ? 9.273 -29.441 -36.840 1.00 93.25 674 ALA A O 1
ATOM 5074 N N . LEU A 1 675 ? 10.120 -27.877 -38.218 1.00 93.31 675 LEU A N 1
ATOM 5075 C CA . LEU A 1 675 ? 11.453 -27.922 -37.611 1.00 93.31 675 LEU A CA 1
ATOM 5076 C C . LEU A 1 675 ? 11.435 -27.370 -36.180 1.00 93.31 675 LEU A C 1
ATOM 5078 O O . LEU A 1 675 ? 11.989 -28.007 -35.288 1.00 93.31 675 LEU A O 1
ATOM 5082 N N . ILE A 1 676 ? 10.759 -26.240 -35.943 1.00 93.00 676 ILE A N 1
ATOM 5083 C CA . ILE A 1 676 ? 10.632 -25.636 -34.606 1.00 93.00 676 ILE A CA 1
ATOM 5084 C C . ILE A 1 676 ? 9.979 -26.613 -33.617 1.00 93.00 676 ILE A C 1
ATOM 5086 O O . ILE A 1 676 ? 10.504 -26.810 -32.524 1.00 93.00 676 ILE A O 1
ATOM 5090 N N . GLU A 1 677 ? 8.870 -27.262 -33.985 1.00 91.44 677 GLU A N 1
ATOM 5091 C CA . GLU A 1 677 ? 8.205 -28.249 -33.119 1.00 91.44 677 GLU A CA 1
ATOM 5092 C C . GLU A 1 677 ? 9.056 -29.515 -32.936 1.00 91.44 677 GLU A C 1
ATOM 5094 O O . GLU A 1 677 ? 9.119 -30.055 -31.832 1.00 91.44 677 GLU A O 1
ATOM 5099 N N . ARG A 1 678 ? 9.769 -29.981 -33.971 1.00 90.88 678 ARG A N 1
ATOM 5100 C CA . ARG A 1 678 ? 10.708 -31.105 -33.833 1.00 90.88 678 ARG A CA 1
ATOM 5101 C C . ARG A 1 678 ? 11.797 -30.795 -32.803 1.00 90.88 678 ARG A C 1
ATOM 5103 O O . ARG A 1 678 ? 12.022 -31.611 -31.913 1.00 90.88 678 ARG A O 1
ATOM 5110 N N . VAL A 1 679 ? 12.419 -29.619 -32.900 1.00 88.56 679 VAL A N 1
ATOM 5111 C CA . VAL A 1 679 ? 13.438 -29.143 -31.950 1.00 88.56 679 VAL A CA 1
ATOM 5112 C C . VAL A 1 679 ? 12.846 -28.987 -30.549 1.00 88.56 679 VAL A C 1
ATOM 5114 O O . VAL A 1 679 ? 13.428 -29.446 -29.570 1.00 88.56 679 VAL A O 1
ATOM 5117 N N . ALA A 1 680 ? 11.667 -28.376 -30.426 1.00 86.88 680 ALA A N 1
ATOM 5118 C CA . ALA A 1 680 ? 11.004 -28.187 -29.138 1.00 86.88 680 ALA A CA 1
ATOM 5119 C C . ALA A 1 680 ? 10.703 -29.519 -28.427 1.00 86.88 680 ALA A C 1
ATOM 5121 O O . ALA A 1 680 ? 10.752 -29.585 -27.200 1.00 86.88 680 ALA A O 1
ATOM 5122 N N . ASN A 1 681 ? 10.416 -30.579 -29.190 1.00 86.31 681 ASN A N 1
ATOM 5123 C CA . ASN A 1 681 ? 10.169 -31.921 -28.663 1.00 86.31 681 ASN A CA 1
ATOM 5124 C C . ASN A 1 681 ? 11.457 -32.706 -28.359 1.00 86.31 681 ASN A C 1
ATOM 5126 O O . ASN A 1 681 ? 11.422 -33.615 -27.530 1.00 86.31 681 ASN A O 1
ATOM 5130 N N . SER A 1 682 ? 12.581 -32.381 -29.008 1.00 80.31 682 SER A N 1
ATOM 5131 C CA . SER A 1 682 ? 13.873 -33.044 -28.780 1.00 80.31 682 SER A CA 1
ATOM 5132 C C . SER A 1 682 ? 14.680 -32.436 -27.629 1.00 80.31 682 SER A C 1
ATOM 5134 O O . SER A 1 682 ? 15.608 -33.069 -27.129 1.00 80.31 682 SER A O 1
ATOM 5136 N N . VAL A 1 683 ? 14.357 -31.211 -27.207 1.00 75.81 683 VAL A N 1
ATOM 5137 C CA . VAL A 1 683 ? 15.012 -30.515 -26.091 1.00 75.81 683 VAL A CA 1
ATOM 5138 C C . VAL A 1 683 ? 14.177 -30.665 -24.812 1.00 75.81 683 VAL A C 1
ATOM 5140 O O . VAL A 1 683 ? 12.963 -30.853 -24.855 1.00 75.81 683 VAL A O 1
ATOM 5143 N N . THR A 1 684 ? 14.813 -30.573 -23.638 1.00 74.31 684 THR A N 1
ATOM 5144 C CA . THR A 1 684 ? 14.115 -30.581 -22.343 1.00 74.31 684 THR A CA 1
ATOM 5145 C C . THR A 1 684 ? 12.932 -29.595 -22.357 1.00 74.31 684 THR A C 1
ATOM 5147 O O . THR A 1 684 ? 13.160 -28.410 -22.613 1.00 74.31 684 THR A O 1
ATOM 5150 N N . PRO A 1 685 ? 11.697 -30.008 -21.993 1.00 69.56 685 PRO A N 1
ATOM 5151 C CA . PRO A 1 685 ? 10.480 -29.185 -22.111 1.00 69.56 685 PRO A CA 1
ATOM 5152 C C . PRO A 1 685 ? 10.468 -27.853 -21.344 1.00 69.56 685 PRO A C 1
ATOM 5154 O O . PRO A 1 685 ? 9.486 -27.119 -21.406 1.00 69.56 685 PRO A O 1
ATOM 5157 N N . MET A 1 686 ? 11.509 -27.568 -20.561 1.00 78.88 686 MET A N 1
ATOM 5158 C CA . MET A 1 686 ? 11.682 -26.347 -19.775 1.00 78.88 686 MET A CA 1
ATOM 5159 C C . MET A 1 686 ? 12.891 -25.512 -20.249 1.00 78.88 686 MET A C 1
ATOM 5161 O O . MET A 1 686 ? 13.379 -24.693 -19.479 1.00 78.88 686 MET A O 1
ATOM 5165 N N . SER A 1 687 ? 13.408 -25.718 -21.467 1.00 84.25 687 SER A N 1
ATOM 5166 C CA . SER A 1 687 ? 14.579 -24.979 -21.970 1.00 84.25 687 SER A CA 1
ATOM 5167 C C . SER A 1 687 ? 14.264 -23.538 -22.388 1.00 84.25 687 SER A C 1
ATOM 5169 O O . SER A 1 687 ? 13.189 -23.254 -22.926 1.00 84.25 687 SER A O 1
ATOM 5171 N N . THR A 1 688 ? 15.232 -22.634 -22.197 1.00 83.88 688 THR A N 1
ATOM 5172 C CA . THR A 1 688 ? 15.165 -21.241 -22.674 1.00 83.88 688 THR A CA 1
ATOM 5173 C C . THR A 1 688 ? 14.949 -21.147 -24.179 1.00 83.88 688 THR A C 1
ATOM 5175 O O . THR A 1 688 ? 14.098 -20.378 -24.609 1.00 83.88 688 THR A O 1
ATOM 5178 N N . SER A 1 689 ? 15.655 -21.954 -24.977 1.00 83.69 689 SER A N 1
ATOM 5179 C CA . SER A 1 689 ? 15.582 -21.916 -26.445 1.00 83.69 689 SER A CA 1
ATOM 5180 C C . SER A 1 689 ? 14.171 -22.211 -26.966 1.00 83.69 689 SER A C 1
ATOM 5182 O O . SER A 1 689 ? 13.705 -21.568 -27.903 1.00 83.69 689 SER A O 1
ATOM 5184 N N . THR A 1 690 ? 13.447 -23.138 -26.326 1.00 89.12 690 THR A N 1
ATOM 5185 C CA . THR A 1 690 ? 12.052 -23.438 -26.691 1.00 89.12 690 THR A CA 1
ATOM 5186 C C . THR A 1 690 ? 11.126 -22.273 -26.351 1.00 89.12 690 THR A C 1
ATOM 5188 O O . THR A 1 690 ? 10.300 -21.869 -27.171 1.00 89.12 690 THR A O 1
ATOM 5191 N N . ALA A 1 691 ? 11.281 -21.702 -25.153 1.00 89.75 691 ALA A N 1
ATOM 5192 C CA . ALA A 1 691 ? 10.501 -20.545 -24.730 1.00 89.75 691 ALA A CA 1
ATOM 5193 C C . ALA A 1 691 ? 10.752 -19.324 -25.636 1.00 89.75 691 ALA A C 1
ATOM 5195 O O . ALA A 1 691 ? 9.802 -18.626 -25.985 1.00 89.75 691 ALA A O 1
ATOM 5196 N N . GLU A 1 692 ? 11.999 -19.103 -26.065 1.00 89.56 692 GLU A N 1
ATOM 5197 C CA . GLU A 1 692 ? 12.393 -18.055 -27.013 1.00 89.56 692 GLU A CA 1
ATOM 5198 C C . GLU A 1 692 ? 11.716 -18.228 -28.373 1.00 89.56 692 GLU A C 1
ATOM 5200 O O . GLU A 1 692 ? 11.058 -17.297 -28.837 1.00 89.56 692 GLU A O 1
ATOM 5205 N N . MET A 1 693 ? 11.801 -19.420 -28.979 1.00 92.06 693 MET A N 1
ATOM 5206 C CA . MET A 1 693 ? 11.144 -19.702 -30.261 1.00 92.06 693 MET A CA 1
ATOM 5207 C C . MET A 1 693 ? 9.638 -19.432 -30.186 1.00 92.06 693 MET A C 1
ATOM 5209 O O . MET A 1 693 ? 9.072 -18.760 -31.051 1.00 92.06 693 MET A O 1
ATOM 5213 N N . TYR A 1 694 ? 8.976 -19.897 -29.124 1.00 93.62 694 TYR A N 1
ATOM 5214 C CA . TYR A 1 694 ? 7.534 -19.699 -28.962 1.00 93.62 694 TYR A CA 1
ATOM 5215 C C . TYR A 1 694 ? 7.190 -18.230 -28.715 1.00 93.62 694 TYR A C 1
ATOM 5217 O O . TYR A 1 694 ? 6.204 -17.727 -29.256 1.00 93.62 694 TYR A O 1
ATOM 5225 N N . ALA A 1 695 ? 8.013 -17.515 -27.945 1.00 91.69 695 ALA A N 1
ATOM 5226 C CA . ALA A 1 695 ? 7.873 -16.080 -27.742 1.00 91.69 695 ALA A CA 1
ATOM 5227 C C . ALA A 1 695 ? 8.034 -15.298 -29.055 1.00 91.69 695 ALA A C 1
ATOM 5229 O O . ALA A 1 695 ? 7.275 -14.359 -29.292 1.00 91.69 695 ALA A O 1
ATOM 5230 N N . ALA A 1 696 ? 8.983 -15.677 -29.918 1.00 91.31 696 ALA A N 1
ATOM 5231 C CA . ALA A 1 696 ? 9.207 -15.047 -31.219 1.00 91.31 696 ALA A CA 1
ATOM 5232 C C . ALA A 1 696 ? 8.002 -15.228 -32.157 1.00 91.31 696 ALA A C 1
ATOM 5234 O O . ALA A 1 696 ? 7.520 -14.246 -32.731 1.00 91.31 696 ALA A O 1
ATOM 5235 N N . LEU A 1 697 ? 7.450 -16.445 -32.237 1.00 92.88 697 LEU A N 1
ATOM 5236 C CA . LEU A 1 697 ? 6.216 -16.722 -32.984 1.00 92.88 697 LEU A CA 1
ATOM 5237 C C . LEU A 1 697 ? 5.029 -15.929 -32.421 1.00 92.88 697 LEU A C 1
ATOM 5239 O O . LEU A 1 697 ? 4.300 -15.269 -33.167 1.00 92.88 697 LEU A O 1
ATOM 5243 N N . GLY A 1 698 ? 4.879 -15.926 -31.093 1.00 90.81 698 GLY A N 1
ATOM 5244 C CA . GLY A 1 698 ? 3.815 -15.208 -30.402 1.00 90.81 698 GLY A CA 1
ATOM 5245 C C . GLY A 1 698 ? 3.890 -13.689 -30.563 1.00 90.81 698 GLY A C 1
ATOM 5246 O O . GLY A 1 698 ? 2.845 -13.039 -30.662 1.00 90.81 698 GLY A O 1
ATOM 5247 N N . ARG A 1 699 ? 5.104 -13.124 -30.635 1.00 89.75 699 ARG A N 1
ATOM 5248 C CA . ARG A 1 699 ? 5.367 -11.704 -30.924 1.00 89.75 699 ARG A CA 1
ATOM 5249 C C . ARG A 1 699 ? 4.917 -11.331 -32.330 1.00 89.75 699 ARG A C 1
ATOM 5251 O O . ARG A 1 699 ? 4.298 -10.290 -32.522 1.00 89.75 699 ARG A O 1
ATOM 5258 N N . GLN A 1 700 ? 5.208 -12.193 -33.300 1.00 89.94 700 GLN A N 1
ATOM 5259 C CA . GLN A 1 700 ? 4.835 -11.991 -34.699 1.00 89.94 700 GLN A CA 1
ATOM 5260 C C . GLN A 1 700 ? 3.356 -12.297 -34.977 1.00 89.94 700 GLN A C 1
ATOM 5262 O O . GLN A 1 700 ? 2.880 -11.981 -36.064 1.00 89.94 700 GLN A O 1
ATOM 5267 N N . ARG A 1 701 ? 2.628 -12.868 -34.002 1.00 90.56 701 ARG A N 1
ATOM 5268 C CA . ARG A 1 701 ? 1.260 -13.397 -34.156 1.00 90.56 701 ARG A CA 1
ATOM 5269 C C . ARG A 1 701 ? 1.169 -14.455 -35.262 1.00 90.56 701 ARG A C 1
ATOM 5271 O O . ARG A 1 701 ? 0.198 -14.500 -36.012 1.00 90.56 701 ARG A O 1
ATOM 5278 N N . LEU A 1 702 ? 2.218 -15.267 -35.373 1.00 92.19 702 LEU A N 1
ATOM 5279 C CA . LEU A 1 702 ? 2.341 -16.381 -36.318 1.00 92.19 702 LEU A CA 1
ATOM 5280 C C . LEU A 1 702 ? 2.452 -17.725 -35.580 1.00 92.19 702 LEU A C 1
ATOM 5282 O O . LEU A 1 702 ? 2.919 -18.711 -36.143 1.00 92.19 702 LEU A O 1
ATOM 5286 N N . ASP A 1 703 ? 2.062 -17.755 -34.306 1.00 91.38 703 ASP A N 1
ATOM 5287 C CA . ASP A 1 703 ? 1.978 -18.969 -33.506 1.00 91.38 703 ASP A CA 1
ATOM 5288 C C . ASP A 1 703 ? 0.814 -19.875 -33.947 1.00 91.38 703 ASP A C 1
ATOM 5290 O O . ASP A 1 703 ? -0.282 -19.372 -34.203 1.00 91.38 703 ASP A O 1
ATOM 5294 N N . PRO A 1 704 ? 1.017 -21.205 -34.010 1.00 90.19 704 PRO A N 1
ATOM 5295 C CA . PRO A 1 704 ? -0.055 -22.156 -34.274 1.00 90.19 704 PRO A CA 1
ATOM 5296 C C . PRO A 1 704 ? -1.077 -22.201 -33.129 1.00 90.19 704 PRO A C 1
ATOM 5298 O O . PRO A 1 704 ? -0.786 -21.863 -31.975 1.00 90.19 704 PRO A O 1
ATOM 5301 N N . GLU A 1 705 ? -2.284 -22.671 -33.445 1.00 88.31 705 GLU A N 1
ATOM 5302 C CA . GLU A 1 705 ? -3.356 -22.836 -32.464 1.00 88.31 705 GLU A CA 1
ATOM 5303 C C . GLU A 1 705 ? -2.906 -23.737 -31.296 1.00 88.31 705 GLU A C 1
ATOM 5305 O O . GLU A 1 705 ? -2.250 -24.761 -31.480 1.00 88.31 705 GLU A O 1
ATOM 5310 N N . GLY A 1 706 ? -3.210 -23.325 -30.062 1.00 89.31 706 GLY A N 1
ATOM 5311 C CA . GLY A 1 706 ? -2.808 -24.041 -28.846 1.00 89.31 706 GLY A CA 1
ATOM 5312 C C . GLY A 1 706 ? -1.398 -23.730 -28.318 1.00 89.31 706 GLY A C 1
ATOM 5313 O O . GLY A 1 706 ? -1.100 -24.107 -27.181 1.00 89.31 706 GLY A O 1
ATOM 5314 N N . LEU A 1 707 ? -0.544 -22.989 -29.043 1.00 92.31 707 LEU A N 1
ATOM 5315 C CA . LEU A 1 707 ? 0.809 -22.660 -28.560 1.00 92.31 707 LEU A CA 1
ATOM 5316 C C . LEU A 1 707 ? 0.785 -21.838 -27.259 1.00 92.31 707 LEU A C 1
ATOM 5318 O O . LEU A 1 707 ? 1.515 -22.147 -26.318 1.00 92.31 707 LEU A O 1
ATOM 5322 N N . LEU A 1 708 ? -0.099 -20.837 -27.161 1.00 93.31 708 LEU A N 1
ATOM 5323 C CA . LEU A 1 708 ? -0.278 -20.049 -25.933 1.00 93.31 708 LEU A CA 1
ATOM 5324 C C . LEU A 1 708 ? -0.687 -20.930 -24.740 1.00 93.31 708 LEU A C 1
ATOM 5326 O O . LEU A 1 708 ? -0.209 -20.714 -23.627 1.00 93.31 708 LEU A O 1
ATOM 5330 N N . ALA A 1 709 ? -1.521 -21.952 -24.960 1.00 93.75 709 ALA A N 1
ATOM 5331 C CA . ALA A 1 709 ? -1.908 -22.886 -23.905 1.00 93.75 709 ALA A CA 1
ATOM 5332 C C . ALA A 1 709 ? -0.702 -23.704 -23.410 1.00 93.75 709 ALA A C 1
ATOM 5334 O O . ALA A 1 709 ? -0.521 -23.831 -22.197 1.00 93.75 709 ALA A O 1
ATOM 5335 N N . LYS A 1 710 ? 0.176 -24.165 -24.322 1.00 92.44 710 LYS A N 1
ATOM 5336 C CA . LYS A 1 710 ? 1.456 -24.803 -23.957 1.00 92.44 710 LYS A CA 1
ATOM 5337 C C . LYS A 1 710 ? 2.326 -23.848 -23.124 1.00 92.44 710 LYS A C 1
ATOM 5339 O O . LYS A 1 710 ? 2.828 -24.244 -22.074 1.00 92.44 710 LYS A O 1
ATOM 5344 N N . VAL A 1 711 ? 2.474 -22.587 -23.551 1.00 93.00 711 VAL A N 1
ATOM 5345 C CA . VAL A 1 711 ? 3.260 -21.571 -22.820 1.00 93.00 711 VAL A CA 1
ATOM 5346 C C . VAL A 1 711 ? 2.700 -21.352 -21.415 1.00 93.00 711 VAL A C 1
ATOM 5348 O O . VAL A 1 711 ? 3.454 -21.396 -20.443 1.00 93.00 711 VAL A O 1
ATOM 5351 N N . ARG A 1 712 ? 1.378 -21.191 -21.287 1.00 94.31 712 ARG A N 1
ATOM 5352 C CA . ARG A 1 712 ? 0.694 -21.051 -19.997 1.00 94.31 712 ARG A CA 1
ATOM 5353 C C . ARG A 1 712 ? 0.932 -22.247 -19.081 1.00 94.31 712 ARG A C 1
ATOM 5355 O O . ARG A 1 712 ? 1.228 -22.048 -17.907 1.00 94.31 712 ARG A O 1
ATOM 5362 N N . GLU A 1 713 ? 0.787 -23.473 -19.581 1.00 93.06 713 GLU A N 1
ATOM 5363 C CA . GLU A 1 713 ? 0.954 -24.685 -18.769 1.00 93.06 713 GLU A CA 1
ATOM 5364 C C . GLU A 1 713 ? 2.372 -24.777 -18.181 1.00 93.06 713 GLU A C 1
ATOM 5366 O O . GLU A 1 713 ? 2.554 -25.164 -17.026 1.00 93.06 713 GLU A O 1
ATOM 5371 N N . ARG A 1 714 ? 3.388 -24.383 -18.958 1.00 92.44 714 ARG A N 1
ATOM 5372 C CA . ARG A 1 714 ? 4.789 -24.357 -18.511 1.00 92.44 714 ARG A CA 1
ATOM 5373 C C . ARG A 1 714 ? 5.059 -23.202 -17.547 1.00 92.44 714 ARG A C 1
ATOM 5375 O O . ARG A 1 714 ? 5.698 -23.417 -16.520 1.00 92.44 714 ARG A O 1
ATOM 5382 N N . ALA A 1 715 ? 4.521 -22.018 -17.835 1.00 90.69 715 ALA A N 1
ATOM 5383 C CA . ALA A 1 715 ? 4.598 -20.836 -16.981 1.00 90.69 715 ALA A CA 1
ATOM 5384 C C . ALA A 1 715 ? 3.965 -21.075 -15.597 1.00 90.69 715 ALA A C 1
ATOM 5386 O O . ALA A 1 715 ? 4.554 -20.716 -14.582 1.00 90.69 715 ALA A O 1
ATOM 5387 N N . ALA A 1 716 ? 2.820 -21.760 -15.530 1.00 91.12 716 ALA A N 1
ATOM 5388 C CA . ALA A 1 716 ? 2.115 -22.056 -14.278 1.00 91.12 716 ALA A CA 1
ATOM 5389 C C . ALA A 1 716 ? 2.894 -22.976 -13.317 1.00 91.12 716 ALA A C 1
ATOM 5391 O O . ALA A 1 716 ? 2.563 -23.052 -12.136 1.00 91.12 716 ALA A O 1
ATOM 5392 N N . LYS A 1 717 ? 3.936 -23.671 -13.798 1.00 89.94 717 LYS A N 1
ATOM 5393 C CA . LYS A 1 717 ? 4.832 -24.494 -12.963 1.00 89.94 717 LYS A CA 1
ATOM 5394 C C . LYS A 1 717 ? 5.871 -23.648 -12.212 1.00 89.94 717 LYS A C 1
ATOM 5396 O O . LYS A 1 717 ? 6.603 -24.186 -11.381 1.00 89.94 717 LYS A O 1
ATOM 5401 N N . ALA A 1 718 ? 5.966 -22.347 -12.500 1.00 85.19 718 ALA A N 1
ATOM 5402 C CA . ALA A 1 718 ? 6.842 -21.425 -11.791 1.00 85.19 718 ALA A CA 1
ATOM 5403 C C . ALA A 1 718 ? 6.347 -21.188 -10.358 1.00 85.19 718 ALA A C 1
ATOM 5405 O O . ALA A 1 718 ? 5.183 -20.863 -10.136 1.00 85.19 718 ALA A O 1
ATOM 5406 N N . LYS A 1 719 ? 7.246 -21.295 -9.374 1.00 82.81 719 LYS A N 1
ATOM 5407 C CA . LYS A 1 719 ? 6.957 -20.804 -8.021 1.00 82.81 719 LYS A CA 1
ATOM 5408 C C . LYS A 1 719 ? 7.034 -19.273 -8.012 1.00 82.81 719 LYS A C 1
ATOM 5410 O O . LYS A 1 719 ? 7.986 -18.750 -8.598 1.00 82.81 719 LYS A O 1
ATOM 5415 N N . PRO A 1 720 ? 6.103 -18.560 -7.350 1.00 78.00 720 PRO A N 1
ATOM 5416 C CA . PRO A 1 720 ? 6.178 -17.110 -7.211 1.00 78.00 720 PRO A CA 1
ATOM 5417 C C . PRO A 1 720 ? 7.547 -16.677 -6.688 1.00 78.00 720 PRO A C 1
ATOM 5419 O O . PRO A 1 720 ? 8.104 -17.316 -5.798 1.00 78.00 720 PRO A O 1
ATOM 5422 N N . TYR A 1 721 ? 8.086 -15.593 -7.240 1.00 72.62 721 TYR A N 1
ATOM 5423 C CA . TYR A 1 721 ? 9.392 -15.088 -6.822 1.00 72.62 721 TYR A CA 1
ATOM 5424 C C . TYR A 1 721 ? 9.347 -14.645 -5.354 1.00 72.62 721 TYR A C 1
ATOM 5426 O O . TYR A 1 721 ? 8.430 -13.904 -4.969 1.00 72.62 721 TYR A O 1
ATOM 5434 N N . THR A 1 722 ? 10.339 -15.057 -4.560 1.00 65.38 722 THR A N 1
ATOM 5435 C CA . THR A 1 722 ? 10.565 -14.540 -3.207 1.00 65.38 722 THR A CA 1
ATOM 5436 C C . THR A 1 722 ? 11.961 -13.908 -3.108 1.00 65.38 722 THR A C 1
ATOM 5438 O O . THR A 1 722 ? 12.918 -14.482 -3.622 1.00 65.38 722 THR A O 1
ATOM 5441 N N . PRO A 1 723 ? 12.133 -12.743 -2.450 1.00 58.69 723 PRO A N 1
ATOM 5442 C CA . PRO A 1 723 ? 13.445 -12.092 -2.317 1.00 58.69 723 PRO A CA 1
ATOM 5443 C C . PRO A 1 723 ? 14.513 -12.942 -1.599 1.00 58.69 723 PRO A C 1
ATOM 5445 O O . PRO A 1 723 ? 15.709 -12.701 -1.761 1.00 58.69 723 PRO A O 1
ATOM 5448 N N . ALA A 1 724 ? 14.091 -13.939 -0.810 1.00 51.62 724 ALA A N 1
ATOM 5449 C CA . ALA A 1 724 ? 14.979 -14.908 -0.166 1.00 51.62 724 ALA A CA 1
ATOM 5450 C C . ALA A 1 724 ? 15.609 -15.901 -1.163 1.00 51.62 724 ALA A C 1
ATOM 5452 O O . ALA A 1 724 ? 16.678 -16.447 -0.887 1.00 51.62 724 ALA A O 1
ATOM 5453 N N . ASP A 1 725 ? 15.011 -16.080 -2.346 1.00 51.03 725 ASP A N 1
ATOM 5454 C CA . ASP A 1 725 ? 15.552 -16.888 -3.438 1.00 51.03 725 ASP A CA 1
ATOM 5455 C C . ASP A 1 725 ? 16.677 -16.132 -4.175 1.00 51.03 725 ASP A C 1
ATOM 5457 O O . ASP A 1 725 ? 16.594 -15.840 -5.370 1.00 51.03 725 ASP A O 1
ATOM 5461 N N . ARG A 1 726 ? 17.779 -15.825 -3.474 1.00 39.34 726 ARG A N 1
ATOM 5462 C CA . ARG A 1 726 ? 18.983 -15.187 -4.058 1.00 39.34 726 ARG A CA 1
ATOM 5463 C C . ARG A 1 726 ? 19.625 -15.998 -5.196 1.00 39.34 726 ARG A C 1
ATOM 5465 O O . ARG A 1 726 ? 20.464 -15.471 -5.916 1.00 39.34 726 ARG A O 1
ATOM 5472 N N . ASN A 1 727 ? 19.212 -17.254 -5.375 1.00 38.34 727 ASN A N 1
ATOM 5473 C CA . ASN A 1 727 ? 19.753 -18.184 -6.366 1.00 38.34 727 ASN A CA 1
ATOM 5474 C C . ASN A 1 727 ? 18.968 -18.247 -7.685 1.00 38.34 727 ASN A C 1
ATOM 5476 O O . ASN A 1 727 ? 19.356 -19.009 -8.568 1.00 38.34 727 ASN A O 1
ATOM 5480 N N . VAL A 1 728 ? 17.906 -17.455 -7.879 1.00 42.59 728 VAL A N 1
ATOM 5481 C CA . VAL A 1 728 ? 17.276 -17.335 -9.209 1.00 42.59 728 VAL A CA 1
ATOM 5482 C C . VAL A 1 728 ? 18.044 -16.293 -10.024 1.00 42.59 728 VAL A C 1
ATOM 5484 O O . VAL A 1 728 ? 17.528 -15.245 -10.403 1.00 42.59 728 VAL A O 1
ATOM 5487 N N . ALA A 1 729 ? 19.321 -16.577 -10.274 1.00 37.44 729 ALA A N 1
ATOM 5488 C CA . ALA A 1 729 ? 20.062 -15.902 -11.321 1.00 37.44 729 ALA A CA 1
ATOM 5489 C C . ALA A 1 729 ? 19.438 -16.322 -12.661 1.00 37.44 729 ALA A C 1
ATOM 5491 O O . ALA A 1 729 ? 19.713 -17.394 -13.185 1.00 37.44 729 ALA A O 1
ATOM 5492 N N . VAL A 1 730 ? 18.582 -15.463 -13.220 1.00 41.91 730 VAL A N 1
ATOM 5493 C CA . VAL A 1 730 ? 18.319 -15.435 -14.673 1.00 41.91 730 VAL A CA 1
ATOM 5494 C C . VAL A 1 730 ? 19.372 -14.549 -15.359 1.00 41.91 730 VAL A C 1
ATOM 5496 O O . VAL A 1 730 ? 19.159 -14.022 -16.441 1.00 41.91 730 VAL A O 1
ATOM 5499 N N . GLY A 1 731 ? 20.514 -14.344 -14.699 1.00 40.47 731 GLY A N 1
ATOM 5500 C CA . GLY A 1 731 ? 21.705 -13.802 -15.322 1.00 40.47 731 GLY A CA 1
ATOM 5501 C C . GLY A 1 731 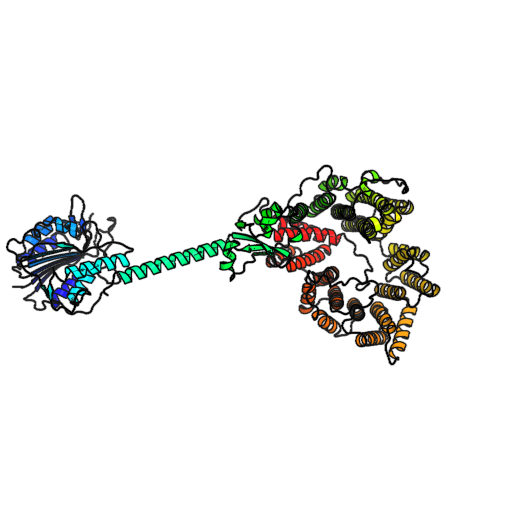? 22.494 -14.956 -15.939 1.00 40.47 731 GLY A C 1
ATOM 5502 O O . GLY A 1 731 ? 22.676 -15.975 -15.264 1.00 40.47 731 GLY A O 1
ATOM 5503 N N . PRO A 1 732 ? 22.956 -14.831 -17.188 1.00 37.12 732 PRO A N 1
ATOM 5504 C CA . PRO A 1 732 ? 23.853 -15.807 -17.784 1.00 37.12 732 PRO A CA 1
ATOM 5505 C C . PRO A 1 732 ? 25.070 -15.987 -16.878 1.00 37.12 732 PRO A C 1
ATOM 5507 O O . PRO A 1 732 ? 25.781 -15.039 -16.543 1.00 37.12 732 PRO A O 1
ATOM 5510 N N . THR A 1 733 ? 25.309 -17.222 -16.448 1.00 36.22 733 THR A N 1
ATOM 5511 C CA . THR A 1 733 ? 26.646 -17.579 -15.979 1.00 36.22 733 THR A CA 1
ATOM 5512 C C . THR A 1 733 ? 27.504 -17.664 -17.240 1.00 36.22 733 THR A C 1
ATOM 5514 O O . THR A 1 733 ? 27.087 -18.367 -18.165 1.00 36.22 733 THR A O 1
ATOM 5517 N N . PRO A 1 734 ? 28.649 -16.966 -17.332 1.00 33.56 734 PRO A N 1
ATOM 5518 C CA . PRO A 1 734 ? 29.497 -17.028 -18.518 1.00 33.56 734 PRO A CA 1
ATOM 5519 C C . PRO A 1 734 ? 29.771 -18.491 -18.899 1.00 33.56 734 PRO A C 1
ATOM 5521 O O . PRO A 1 734 ? 30.293 -19.252 -18.085 1.00 33.56 734 PRO A O 1
ATOM 5524 N N . GLY A 1 735 ? 29.353 -18.901 -20.101 1.00 36.22 735 GLY A N 1
ATOM 5525 C CA . GLY A 1 735 ? 29.477 -20.279 -20.598 1.00 36.22 735 GLY A CA 1
ATOM 5526 C C . GLY A 1 735 ? 28.228 -21.172 -20.488 1.00 36.22 735 GLY A C 1
ATOM 5527 O O . GLY A 1 735 ? 28.255 -22.278 -21.022 1.00 36.22 735 GLY A O 1
ATOM 5528 N N . MET A 1 736 ? 27.125 -20.729 -19.866 1.00 39.34 736 MET A N 1
ATOM 5529 C CA . MET A 1 736 ? 25.834 -21.441 -19.892 1.00 39.34 736 MET A CA 1
ATOM 5530 C C . MET A 1 736 ? 24.848 -20.774 -20.860 1.00 39.34 736 MET A C 1
ATOM 5532 O O . MET A 1 736 ? 24.260 -19.744 -20.551 1.00 39.34 736 MET A O 1
ATOM 5536 N N . THR A 1 737 ? 24.635 -21.390 -22.025 1.00 51.12 737 THR A N 1
ATOM 5537 C CA . THR A 1 737 ? 23.747 -20.889 -23.094 1.00 51.12 737 THR A CA 1
ATOM 5538 C C . THR A 1 737 ? 22.291 -21.352 -22.974 1.00 51.12 737 THR A C 1
ATOM 5540 O O . THR A 1 737 ? 21.418 -20.799 -23.639 1.00 51.12 737 THR A O 1
ATOM 5543 N N . ILE A 1 738 ? 21.991 -22.344 -22.125 1.00 59.34 738 ILE A N 1
ATOM 5544 C CA . ILE A 1 738 ? 20.638 -22.899 -21.961 1.00 59.34 738 ILE A CA 1
ATOM 5545 C C . ILE A 1 738 ? 20.285 -22.962 -20.476 1.00 59.34 738 ILE A C 1
ATOM 5547 O O . ILE A 1 738 ? 20.854 -23.752 -19.724 1.00 59.34 738 ILE A O 1
ATOM 5551 N N . VAL A 1 739 ? 19.295 -22.171 -20.060 1.00 66.06 739 VAL A N 1
ATOM 5552 C CA . VAL A 1 739 ? 18.693 -22.283 -18.726 1.00 66.06 739 VAL A CA 1
ATOM 5553 C C . VAL A 1 739 ? 17.508 -23.243 -18.816 1.00 66.06 739 VAL A C 1
ATOM 5555 O O . VAL A 1 739 ? 16.676 -23.156 -19.720 1.00 66.06 739 VAL A O 1
ATOM 5558 N N . VAL A 1 740 ? 17.427 -24.192 -17.886 1.00 69.81 740 VAL A N 1
ATOM 5559 C CA . VAL A 1 740 ? 16.286 -25.107 -17.776 1.00 69.81 740 VAL A CA 1
ATOM 5560 C C . VAL A 1 740 ? 15.473 -24.700 -16.558 1.00 69.81 740 VAL A C 1
ATOM 5562 O O . VAL A 1 740 ? 15.931 -24.815 -15.425 1.00 69.81 740 VAL A O 1
ATOM 5565 N N . GLY A 1 741 ? 14.259 -24.210 -16.781 1.00 78.38 741 GLY A N 1
ATOM 5566 C CA . GLY A 1 741 ? 13.392 -23.776 -15.698 1.00 78.38 741 GLY A CA 1
ATOM 5567 C C . GLY A 1 741 ? 12.138 -23.050 -16.176 1.00 78.38 741 GLY A C 1
ATOM 5568 O O . GLY A 1 741 ? 11.966 -22.791 -17.364 1.00 78.38 741 GLY A O 1
ATOM 5569 N N . PRO A 1 742 ? 11.224 -22.718 -15.255 1.00 79.38 742 PRO A N 1
ATOM 5570 C CA . PRO A 1 742 ? 9.962 -22.072 -15.599 1.00 79.38 742 PRO A CA 1
ATOM 5571 C C . PRO A 1 742 ? 10.095 -20.558 -15.860 1.00 79.38 742 PRO A C 1
ATOM 5573 O O . PRO A 1 742 ? 9.195 -19.963 -16.443 1.00 79.38 742 PRO A O 1
ATOM 5576 N N . GLY A 1 743 ? 11.221 -19.929 -15.491 1.00 82.06 743 GLY A N 1
ATOM 5577 C CA . GLY A 1 743 ? 11.477 -18.493 -15.693 1.00 82.06 743 GLY A CA 1
ATOM 5578 C C . GLY A 1 743 ? 11.373 -18.023 -17.155 1.00 82.06 743 GLY A C 1
ATOM 5579 O O . GLY A 1 743 ? 10.592 -17.111 -17.425 1.00 82.06 743 GLY A O 1
ATOM 5580 N N . PRO A 1 744 ? 12.068 -18.665 -18.117 1.00 86.56 744 PRO A N 1
ATOM 5581 C CA . PRO A 1 744 ? 11.936 -18.348 -19.543 1.00 86.56 744 PRO A CA 1
ATOM 5582 C C . PRO A 1 744 ? 10.497 -18.428 -20.078 1.00 86.56 744 PRO A C 1
ATOM 5584 O O . PRO A 1 744 ? 10.122 -17.674 -20.972 1.00 86.56 744 PRO A O 1
ATOM 5587 N N . TRP A 1 745 ? 9.656 -19.289 -19.503 1.00 90.94 745 TRP A N 1
ATOM 5588 C CA . TRP A 1 745 ? 8.251 -19.419 -19.896 1.00 90.94 745 TRP A CA 1
ATOM 5589 C C . TRP A 1 745 ? 7.376 -18.271 -19.382 1.00 90.94 745 TRP A C 1
ATOM 5591 O O . TRP A 1 745 ? 6.429 -17.885 -20.065 1.00 90.94 745 TRP A O 1
ATOM 5601 N N . ILE A 1 746 ? 7.718 -17.670 -18.235 1.00 91.75 746 ILE A N 1
ATOM 5602 C CA . ILE A 1 746 ? 7.110 -16.403 -17.791 1.00 91.75 746 ILE A CA 1
ATOM 5603 C C . ILE A 1 746 ? 7.458 -15.279 -18.772 1.00 91.75 746 ILE A C 1
ATOM 5605 O O . ILE A 1 746 ? 6.576 -14.514 -19.160 1.00 91.75 746 ILE A O 1
ATOM 5609 N N . ALA A 1 747 ? 8.720 -15.204 -19.209 1.00 89.25 747 ALA A N 1
ATOM 5610 C CA . ALA A 1 747 ? 9.150 -14.240 -20.220 1.00 89.25 747 ALA A CA 1
ATOM 5611 C C . ALA A 1 747 ? 8.364 -14.432 -21.527 1.00 89.25 747 ALA A C 1
ATOM 5613 O O . ALA A 1 747 ? 7.760 -13.488 -22.030 1.00 89.25 747 ALA A O 1
ATOM 5614 N N . ALA A 1 748 ? 8.262 -15.669 -22.024 1.00 91.25 748 ALA A N 1
ATOM 5615 C CA . ALA A 1 748 ? 7.449 -15.973 -23.199 1.00 91.25 748 ALA A CA 1
ATOM 5616 C C . ALA A 1 748 ? 5.987 -15.529 -23.021 1.00 91.25 748 ALA A C 1
ATOM 5618 O O . ALA A 1 748 ? 5.459 -14.823 -23.879 1.00 91.25 748 ALA A O 1
ATOM 5619 N N . LEU A 1 749 ? 5.347 -15.842 -21.888 1.00 94.38 749 LEU A N 1
ATOM 5620 C CA . LEU A 1 749 ? 3.976 -15.405 -21.603 1.00 94.38 749 LEU A CA 1
ATOM 5621 C C . LEU A 1 749 ? 3.832 -13.871 -21.612 1.00 94.38 749 LEU A C 1
ATOM 5623 O O . LEU A 1 749 ? 2.863 -13.341 -22.159 1.00 94.38 749 LEU A O 1
ATOM 5627 N N . ALA A 1 750 ? 4.809 -13.148 -21.063 1.00 92.81 750 ALA A N 1
ATOM 5628 C CA . ALA A 1 750 ? 4.836 -11.689 -21.087 1.00 92.81 750 ALA A CA 1
ATOM 5629 C C . ALA A 1 750 ? 4.979 -11.132 -22.518 1.00 92.81 750 ALA A C 1
ATOM 5631 O O . ALA A 1 750 ? 4.329 -10.145 -22.873 1.00 92.81 750 ALA A O 1
ATOM 5632 N N . VAL A 1 751 ? 5.757 -11.783 -23.388 1.00 90.81 751 VAL A N 1
ATOM 5633 C CA . VAL A 1 751 ? 5.834 -11.415 -24.814 1.00 90.81 751 VAL A CA 1
ATOM 5634 C C . VAL A 1 751 ? 4.483 -11.582 -25.506 1.00 90.81 751 VAL A C 1
ATOM 5636 O O . VAL A 1 751 ? 4.078 -10.698 -26.265 1.00 90.81 751 VAL A O 1
ATOM 5639 N N . PHE A 1 752 ? 3.749 -12.660 -25.218 1.00 92.69 752 PHE A N 1
ATOM 5640 C CA . PHE A 1 752 ? 2.383 -12.822 -25.722 1.00 92.69 752 PHE A CA 1
ATOM 5641 C C . PHE A 1 752 ? 1.488 -11.677 -25.232 1.00 92.69 752 PHE A C 1
ATOM 5643 O O . PHE A 1 752 ? 0.857 -11.010 -26.053 1.00 92.69 752 PHE A O 1
ATOM 5650 N N . GLY A 1 753 ? 1.491 -11.384 -23.928 1.00 91.06 753 GLY A N 1
ATOM 5651 C CA . GLY A 1 753 ? 0.673 -10.312 -23.349 1.00 91.06 753 GLY A CA 1
ATOM 5652 C C . GLY A 1 753 ? 1.029 -8.909 -23.831 1.00 91.06 753 GLY A C 1
ATOM 5653 O O . GLY A 1 753 ? 0.163 -8.051 -23.947 1.00 91.06 753 GLY A O 1
ATOM 5654 N N . SER A 1 754 ? 2.279 -8.670 -24.215 1.00 89.19 754 SER A N 1
ATOM 5655 C CA . SER A 1 754 ? 2.678 -7.381 -24.793 1.00 89.19 754 SER A CA 1
ATOM 5656 C C . SER A 1 754 ? 2.055 -7.141 -26.175 1.00 89.19 754 SER A C 1
ATOM 5658 O O . SER A 1 754 ? 1.908 -5.997 -26.599 1.00 89.19 754 SER A O 1
ATOM 5660 N N . ASN A 1 755 ? 1.663 -8.211 -26.877 1.00 84.62 755 ASN A N 1
ATOM 5661 C CA . ASN A 1 755 ? 1.182 -8.152 -28.257 1.00 84.62 755 ASN A CA 1
ATOM 5662 C C . ASN A 1 755 ? -0.311 -8.463 -28.414 1.00 84.62 755 ASN A C 1
ATOM 5664 O O . ASN A 1 755 ? -0.871 -8.131 -29.459 1.00 84.62 755 ASN A O 1
ATOM 5668 N N . ARG A 1 756 ? -0.981 -9.081 -27.434 1.00 89.38 756 ARG A N 1
ATOM 5669 C CA . ARG A 1 756 ? -2.423 -9.392 -27.476 1.00 89.38 756 ARG A CA 1
ATOM 5670 C C . ARG A 1 756 ? -3.050 -9.395 -26.077 1.00 89.38 756 ARG A C 1
ATOM 5672 O O . ARG A 1 756 ? -2.339 -9.438 -25.078 1.00 89.38 756 ARG A O 1
ATOM 5679 N N . GLN A 1 757 ? -4.382 -9.365 -26.027 1.00 92.25 757 GLN A N 1
ATOM 5680 C CA . GLN A 1 757 ? -5.128 -9.550 -24.779 1.00 92.25 757 GLN A CA 1
ATOM 5681 C C . GLN A 1 757 ? -4.979 -10.992 -24.281 1.00 92.25 757 GLN A C 1
ATOM 5683 O O . GLN A 1 757 ? -5.041 -11.937 -25.072 1.00 92.25 757 GLN A O 1
ATOM 5688 N N . LEU A 1 758 ? -4.770 -11.144 -22.978 1.00 94.00 758 LEU A N 1
ATOM 5689 C CA . LEU A 1 758 ? -4.641 -12.416 -22.280 1.00 94.00 758 LEU A CA 1
ATOM 5690 C C . LEU A 1 758 ? -5.899 -12.717 -21.457 1.00 94.00 758 LEU A C 1
ATOM 5692 O O . LEU A 1 758 ? -6.657 -11.819 -21.092 1.00 94.00 758 LEU A O 1
ATOM 5696 N N . GLY A 1 759 ? -6.117 -13.992 -21.134 1.00 93.19 759 GLY A N 1
ATOM 5697 C CA . GLY A 1 759 ? -7.148 -14.388 -20.182 1.00 93.19 759 GLY A CA 1
ATOM 5698 C C . GLY A 1 759 ? -6.747 -14.083 -18.733 1.00 93.19 759 GLY A C 1
ATOM 5699 O O . GLY A 1 759 ? -5.586 -13.827 -18.406 1.00 93.19 759 GLY A O 1
ATOM 5700 N N . ALA A 1 760 ? -7.726 -14.128 -17.824 1.00 92.50 760 ALA A N 1
ATOM 5701 C CA . ALA A 1 760 ? -7.510 -13.798 -16.411 1.00 92.50 760 ALA A CA 1
ATOM 5702 C C . ALA A 1 760 ? -6.465 -14.703 -15.728 1.00 92.50 760 ALA A C 1
ATOM 5704 O O . ALA A 1 760 ? -5.718 -14.244 -14.866 1.00 92.50 760 ALA A O 1
ATOM 5705 N N . GLY A 1 761 ? -6.386 -15.978 -16.129 1.00 92.94 761 GLY A N 1
ATOM 5706 C CA . GLY A 1 761 ? -5.417 -16.929 -15.580 1.00 92.94 761 GLY A CA 1
ATOM 5707 C C . GLY A 1 761 ? -3.976 -16.589 -15.961 1.00 92.94 761 GLY A C 1
ATOM 5708 O O . GLY A 1 761 ? -3.087 -16.641 -15.117 1.00 92.94 761 GLY A O 1
ATOM 5709 N N . GLU A 1 762 ? -3.738 -16.193 -17.211 1.00 94.94 762 GLU A N 1
ATOM 5710 C CA . GLU A 1 762 ? -2.422 -15.759 -17.681 1.00 94.94 762 GLU A CA 1
ATOM 5711 C C . GLU A 1 762 ? -1.990 -14.445 -17.008 1.00 94.94 762 GLU A C 1
ATOM 5713 O O . GLU A 1 762 ? -0.839 -14.313 -16.588 1.00 94.94 762 GLU A O 1
ATOM 5718 N N . VAL A 1 763 ? -2.918 -13.494 -16.839 1.00 94.75 763 VAL A N 1
ATOM 5719 C CA . VAL A 1 763 ? -2.659 -12.232 -16.124 1.00 94.75 763 VAL A CA 1
ATOM 5720 C C . VAL A 1 763 ? -2.289 -12.483 -14.661 1.00 94.75 763 VAL A C 1
ATOM 5722 O O . VAL A 1 763 ? -1.352 -11.866 -14.155 1.00 94.75 763 VAL A O 1
ATOM 5725 N N . ALA A 1 764 ? -2.973 -13.412 -13.987 1.00 92.44 764 ALA A N 1
ATOM 5726 C CA . ALA A 1 764 ? -2.661 -13.779 -12.607 1.00 92.44 764 ALA A CA 1
ATOM 5727 C C . ALA A 1 764 ? -1.240 -14.355 -12.464 1.00 92.44 764 ALA A C 1
ATOM 5729 O O . ALA A 1 764 ? -0.527 -13.988 -11.529 1.00 92.44 764 ALA A O 1
ATOM 5730 N N . ILE A 1 765 ? -0.799 -15.188 -13.418 1.00 93.06 765 ILE A N 1
ATOM 5731 C CA . ILE A 1 765 ? 0.581 -15.699 -13.458 1.00 93.06 765 ILE A CA 1
ATOM 5732 C C . ILE A 1 765 ? 1.567 -14.531 -13.570 1.00 93.06 765 ILE A C 1
ATOM 5734 O O . ILE A 1 765 ? 2.487 -14.422 -12.763 1.00 93.06 765 ILE A O 1
ATOM 5738 N N . LEU A 1 766 ? 1.365 -13.618 -14.523 1.00 93.38 766 LEU A N 1
ATOM 5739 C CA . LEU A 1 766 ? 2.254 -12.467 -14.706 1.00 93.38 766 LEU A CA 1
ATOM 5740 C C . LEU A 1 766 ? 2.341 -11.592 -13.443 1.00 93.38 766 LEU A C 1
ATOM 5742 O O . LEU A 1 766 ? 3.442 -11.231 -13.026 1.00 93.38 766 LEU A O 1
ATOM 5746 N N . ARG A 1 767 ? 1.210 -11.318 -12.779 1.00 92.06 767 ARG A N 1
ATOM 5747 C CA . ARG A 1 767 ? 1.171 -10.548 -11.521 1.00 92.06 767 ARG A CA 1
ATOM 5748 C C . ARG A 1 767 ? 1.940 -11.229 -10.386 1.00 92.06 767 ARG A C 1
ATOM 5750 O O . ARG A 1 767 ? 2.701 -10.560 -9.694 1.00 92.06 767 ARG A O 1
ATOM 5757 N N . ALA A 1 768 ? 1.842 -12.552 -10.242 1.00 89.19 768 ALA A N 1
ATOM 5758 C CA . ALA A 1 768 ? 2.584 -13.298 -9.217 1.00 89.19 768 ALA A CA 1
ATOM 5759 C C . ALA A 1 768 ? 4.118 -13.193 -9.369 1.00 89.19 768 ALA A C 1
ATOM 5761 O O . ALA A 1 768 ? 4.863 -13.356 -8.397 1.00 89.19 768 ALA A O 1
ATOM 5762 N N . HIS A 1 769 ? 4.600 -12.889 -10.578 1.00 89.50 769 HIS A N 1
ATOM 5763 C CA . HIS A 1 769 ? 6.022 -12.755 -10.901 1.00 89.50 769 HIS A CA 1
ATOM 5764 C C . HIS A 1 769 ? 6.492 -11.309 -11.116 1.00 89.50 769 HIS A C 1
ATOM 5766 O O . HIS A 1 769 ? 7.674 -11.096 -11.377 1.00 89.50 769 HIS A O 1
ATOM 5772 N N . ALA A 1 770 ? 5.620 -10.312 -10.937 1.00 88.75 770 ALA A N 1
ATOM 5773 C CA . ALA A 1 770 ? 5.914 -8.885 -11.113 1.00 88.75 770 ALA A CA 1
ATOM 5774 C C . ALA A 1 770 ? 7.094 -8.358 -10.272 1.00 88.75 770 ALA A C 1
ATOM 5776 O O . ALA A 1 770 ? 7.756 -7.387 -10.640 1.00 88.75 770 ALA A O 1
ATOM 5777 N N . SER A 1 771 ? 7.367 -8.997 -9.134 1.00 83.44 771 SER A N 1
ATOM 5778 C CA . SER A 1 771 ? 8.469 -8.626 -8.238 1.00 83.44 771 SER A CA 1
ATOM 5779 C C . SER A 1 771 ? 9.815 -9.242 -8.630 1.00 83.44 771 SER A C 1
ATOM 5781 O O . SER A 1 771 ? 10.803 -8.960 -7.965 1.00 83.44 771 SER A O 1
ATOM 5783 N N . ASN A 1 772 ? 9.878 -10.095 -9.661 1.00 83.88 772 ASN A N 1
ATOM 5784 C CA . ASN A 1 772 ? 11.143 -10.659 -10.129 1.00 83.88 772 ASN A CA 1
ATOM 5785 C C . ASN A 1 772 ? 11.930 -9.586 -10.906 1.00 83.88 772 ASN A C 1
ATOM 5787 O O . ASN A 1 772 ? 11.505 -9.242 -12.011 1.00 83.88 772 ASN A O 1
ATOM 5791 N N . PRO A 1 773 ? 13.078 -9.096 -10.403 1.00 79.25 773 PRO A N 1
ATOM 5792 C CA . PRO A 1 773 ? 13.809 -7.997 -11.034 1.00 79.25 773 PRO A CA 1
ATOM 5793 C C . PRO A 1 773 ? 14.277 -8.320 -12.459 1.00 79.25 773 PRO A C 1
ATOM 5795 O O . PRO A 1 773 ? 14.270 -7.439 -13.309 1.00 79.25 773 PRO A O 1
ATOM 5798 N N . ALA A 1 774 ? 14.605 -9.582 -12.755 1.00 77.81 774 ALA A N 1
ATOM 5799 C CA . ALA A 1 774 ? 15.076 -9.988 -14.080 1.00 77.81 774 ALA A CA 1
ATOM 5800 C C . ALA A 1 774 ? 13.967 -9.995 -15.149 1.00 77.81 774 ALA A C 1
ATOM 5802 O O . ALA A 1 774 ? 14.247 -9.869 -16.336 1.00 77.81 774 ALA A O 1
ATOM 5803 N N . LEU A 1 775 ? 12.703 -10.161 -14.743 1.00 83.69 775 LEU A N 1
ATOM 5804 C CA . LEU A 1 775 ? 11.558 -10.263 -15.659 1.00 83.69 775 LEU A CA 1
ATOM 5805 C C . LEU A 1 775 ? 10.614 -9.059 -15.583 1.00 83.69 775 LEU A C 1
ATOM 5807 O O . LEU A 1 775 ? 9.720 -8.932 -16.425 1.00 83.69 775 LEU A O 1
ATOM 5811 N N . ARG A 1 776 ? 10.797 -8.184 -14.586 1.00 85.50 776 ARG A N 1
ATOM 5812 C CA . ARG A 1 776 ? 9.864 -7.111 -14.232 1.00 85.50 776 ARG A CA 1
ATOM 5813 C C . ARG A 1 776 ? 9.504 -6.243 -15.427 1.00 85.50 776 ARG A C 1
ATOM 5815 O O . ARG A 1 776 ? 8.324 -6.113 -15.722 1.00 85.50 776 ARG A O 1
ATOM 5822 N N . ASP A 1 777 ? 10.481 -5.730 -16.166 1.00 83.75 777 ASP A N 1
ATOM 5823 C CA . ASP A 1 777 ? 10.224 -4.823 -17.293 1.00 83.75 777 ASP A CA 1
ATOM 5824 C C . ASP A 1 777 ? 9.411 -5.474 -18.419 1.00 83.75 777 ASP A C 1
ATOM 5826 O O . ASP A 1 777 ? 8.615 -4.825 -19.102 1.00 83.75 777 ASP A O 1
ATOM 5830 N N . MET A 1 778 ? 9.604 -6.774 -18.646 1.00 83.81 778 MET A N 1
ATOM 5831 C CA . MET A 1 778 ? 8.845 -7.519 -19.648 1.00 83.81 778 MET A CA 1
ATOM 5832 C C . MET A 1 778 ? 7.413 -7.770 -19.173 1.00 83.81 778 MET A C 1
ATOM 5834 O O . MET A 1 778 ? 6.459 -7.538 -19.916 1.00 83.81 778 MET A O 1
ATOM 5838 N N . ILE A 1 779 ? 7.267 -8.193 -17.916 1.00 90.56 779 ILE A N 1
ATOM 5839 C CA . ILE A 1 779 ? 5.974 -8.434 -17.276 1.00 90.56 779 ILE A CA 1
ATOM 5840 C C . ILE A 1 779 ? 5.158 -7.139 -17.211 1.00 90.56 779 ILE A C 1
ATOM 5842 O O . ILE A 1 779 ? 3.985 -7.150 -17.569 1.00 90.56 779 ILE A O 1
ATOM 5846 N N . MET A 1 780 ? 5.766 -6.018 -16.815 1.00 89.12 780 MET A N 1
ATOM 5847 C CA . MET A 1 780 ? 5.081 -4.728 -16.721 1.00 89.12 780 MET A CA 1
ATOM 5848 C C . MET A 1 780 ? 4.566 -4.268 -18.079 1.00 89.12 780 MET A C 1
ATOM 5850 O O . MET A 1 780 ? 3.399 -3.906 -18.185 1.00 89.12 780 MET A O 1
ATOM 5854 N N . ARG A 1 781 ? 5.373 -4.367 -19.143 1.00 87.94 781 ARG A N 1
ATOM 5855 C CA . ARG A 1 781 ? 4.911 -4.063 -20.510 1.00 87.94 781 ARG A CA 1
ATOM 5856 C C . ARG A 1 781 ? 3.700 -4.906 -20.911 1.00 87.94 781 ARG A C 1
ATOM 5858 O O . ARG A 1 781 ? 2.748 -4.377 -21.483 1.00 87.94 781 ARG A O 1
ATOM 5865 N N . ALA A 1 782 ? 3.714 -6.191 -20.565 1.00 91.06 782 ALA A N 1
ATOM 5866 C CA . ALA A 1 782 ? 2.599 -7.088 -20.824 1.00 91.06 782 ALA A CA 1
ATOM 5867 C C . ALA A 1 782 ? 1.344 -6.688 -20.039 1.00 91.06 782 ALA A C 1
ATOM 5869 O O . ALA A 1 782 ? 0.272 -6.606 -20.631 1.00 91.06 782 ALA A O 1
ATOM 5870 N N . LEU A 1 783 ? 1.478 -6.420 -18.735 1.00 93.50 783 LEU A N 1
ATOM 5871 C CA . LEU A 1 783 ? 0.378 -6.064 -17.833 1.00 93.50 783 LEU A CA 1
ATOM 5872 C C . LEU A 1 783 ? -0.243 -4.705 -18.172 1.00 93.50 783 LEU A C 1
ATOM 5874 O O . LEU A 1 783 ? -1.464 -4.600 -18.191 1.00 93.50 783 LEU A O 1
ATOM 5878 N N . VAL A 1 784 ? 0.567 -3.703 -18.524 1.00 91.50 784 VAL A N 1
ATOM 5879 C CA . VAL A 1 784 ? 0.093 -2.384 -18.986 1.00 91.50 784 VAL A CA 1
ATOM 5880 C C . VAL A 1 784 ? -0.818 -2.523 -20.206 1.00 91.50 784 VAL A C 1
ATOM 5882 O O . VAL A 1 784 ? -1.833 -1.843 -20.296 1.00 91.50 784 VAL A O 1
ATOM 5885 N N . ARG A 1 785 ? -0.512 -3.447 -21.126 1.00 90.19 785 ARG A N 1
ATOM 5886 C CA . ARG A 1 785 ? -1.356 -3.737 -22.299 1.00 90.19 785 ARG A CA 1
ATOM 5887 C C . ARG A 1 785 ? -2.703 -4.378 -21.929 1.00 90.19 785 ARG A C 1
ATOM 5889 O O . ARG A 1 785 ? -3.643 -4.294 -22.718 1.00 90.19 785 ARG A O 1
ATOM 5896 N N . GLN A 1 786 ? -2.789 -5.031 -20.768 1.00 91.94 786 GLN A N 1
ATOM 5897 C CA . GLN A 1 786 ? -4.027 -5.647 -20.272 1.00 91.94 786 GLN A CA 1
ATOM 5898 C C . GLN A 1 786 ? -4.930 -4.651 -19.542 1.00 91.94 786 GLN A C 1
ATOM 5900 O O . GLN A 1 786 ? -6.084 -4.977 -19.259 1.00 91.94 786 GLN A O 1
ATOM 5905 N N . GLU A 1 787 ? -4.425 -3.462 -19.203 1.00 88.56 787 GLU A N 1
ATOM 5906 C CA . GLU A 1 787 ? -5.256 -2.430 -18.595 1.00 88.56 787 GLU A CA 1
ATOM 5907 C C . GLU A 1 787 ? -6.326 -1.974 -19.578 1.00 88.56 787 GLU A C 1
ATOM 5909 O O . GLU A 1 787 ? -6.074 -1.732 -20.762 1.00 88.56 787 GLU A O 1
ATOM 5914 N N . LYS A 1 788 ? -7.550 -1.862 -19.067 1.00 83.12 788 LYS A N 1
ATOM 5915 C CA . LYS A 1 788 ? -8.674 -1.383 -19.861 1.00 83.12 788 LYS A CA 1
ATOM 5916 C C . LYS A 1 788 ? -8.500 0.109 -20.124 1.00 83.12 788 LYS A C 1
ATOM 5918 O O . LYS A 1 788 ? -7.984 0.861 -19.295 1.00 83.12 788 LYS A O 1
ATOM 5923 N N . GLU A 1 789 ? -8.941 0.549 -21.293 1.00 80.56 789 GLU A N 1
ATOM 5924 C CA . GLU A 1 789 ? -9.046 1.976 -21.563 1.00 80.56 789 GLU A CA 1
ATOM 5925 C C . GLU A 1 789 ? -10.141 2.566 -20.670 1.00 80.56 789 GLU A C 1
ATOM 5927 O O . GLU A 1 789 ? -11.312 2.204 -20.779 1.00 80.56 789 GLU A O 1
ATOM 5932 N N . GLU A 1 790 ? -9.741 3.440 -19.749 1.00 84.12 790 GLU A N 1
ATOM 5933 C CA . GLU A 1 790 ? -10.650 4.197 -18.894 1.00 84.12 790 GLU A CA 1
ATOM 5934 C C . GLU A 1 790 ? -10.679 5.665 -19.350 1.00 84.12 790 GLU A C 1
ATOM 5936 O O . GLU A 1 790 ? -9.645 6.191 -19.789 1.00 84.12 790 GLU A O 1
ATOM 5941 N N . PRO A 1 791 ? -11.837 6.347 -19.245 1.00 85.44 791 PRO A N 1
ATOM 5942 C CA . PRO A 1 791 ? -11.929 7.777 -19.498 1.00 85.44 791 PRO A CA 1
ATOM 5943 C C . PRO A 1 791 ? -11.023 8.568 -18.560 1.00 85.44 791 PRO A C 1
ATOM 5945 O O . PRO A 1 791 ? -10.944 8.311 -17.356 1.00 85.44 791 PRO A O 1
ATOM 5948 N N . ALA A 1 792 ? -10.382 9.585 -19.121 1.00 80.75 792 ALA A N 1
ATOM 5949 C CA . ALA A 1 792 ? -9.359 10.355 -18.440 1.00 80.75 792 ALA A CA 1
ATOM 5950 C C . ALA A 1 792 ? -9.898 11.137 -17.218 1.00 80.75 792 ALA A C 1
ATOM 5952 O O . ALA A 1 792 ? -9.127 11.487 -16.331 1.00 80.75 792 ALA A O 1
ATOM 5953 N N . ASP A 1 793 ? -11.203 11.403 -17.137 1.00 82.56 793 ASP A N 1
ATOM 5954 C CA . ASP A 1 793 ? -11.813 12.127 -16.009 1.00 82.56 793 ASP A CA 1
ATOM 5955 C C . ASP A 1 793 ? -12.051 11.244 -14.778 1.00 82.56 793 ASP A C 1
ATOM 5957 O O . ASP A 1 793 ? -12.069 11.731 -13.648 1.00 82.56 793 ASP A O 1
ATOM 5961 N N . THR A 1 794 ? -12.207 9.935 -14.975 1.00 89.06 794 THR A N 1
ATOM 5962 C CA . THR A 1 794 ? -12.511 8.981 -13.896 1.00 89.06 794 THR A CA 1
ATOM 5963 C C . THR A 1 794 ? -11.298 8.173 -13.451 1.00 89.06 794 THR A C 1
ATOM 5965 O O . THR A 1 794 ? -11.330 7.553 -12.386 1.00 89.06 794 THR A O 1
ATOM 5968 N N . ILE A 1 795 ? -10.234 8.166 -14.256 1.00 92.56 795 ILE A N 1
ATOM 5969 C CA . ILE A 1 795 ? -9.121 7.232 -14.091 1.00 92.56 795 ILE A CA 1
ATOM 5970 C C . ILE A 1 795 ? -8.355 7.433 -12.780 1.00 92.56 795 ILE A C 1
ATOM 5972 O O . ILE A 1 795 ? -8.065 6.460 -12.089 1.00 92.56 795 ILE A O 1
ATOM 5976 N N . VAL A 1 796 ? -8.098 8.677 -12.365 1.00 93.75 796 VAL A N 1
ATOM 5977 C CA . VAL A 1 796 ? -7.355 8.935 -11.121 1.00 93.75 796 VAL A CA 1
ATOM 5978 C C . VAL A 1 796 ? -8.150 8.470 -9.895 1.00 93.75 796 VAL A C 1
ATOM 5980 O O . VAL A 1 796 ? -7.598 7.800 -9.024 1.00 93.75 796 VAL A O 1
ATOM 5983 N N . GLY A 1 797 ? -9.464 8.715 -9.861 1.00 93.19 797 GLY A N 1
ATOM 5984 C CA . GLY A 1 797 ? -10.333 8.209 -8.791 1.00 93.19 797 GLY A CA 1
ATOM 5985 C C . GLY A 1 797 ? -10.482 6.678 -8.798 1.00 93.19 797 GLY A C 1
ATOM 5986 O O . GLY A 1 797 ? -10.705 6.058 -7.756 1.00 93.19 797 GLY A O 1
ATOM 5987 N N . SER A 1 798 ? -10.351 6.029 -9.961 1.00 93.69 798 SER A N 1
ATOM 5988 C CA . SER A 1 798 ? -10.247 4.564 -10.076 1.00 93.69 798 SER A CA 1
ATOM 5989 C C . SER A 1 798 ? -8.939 4.052 -9.465 1.00 93.69 798 SER A C 1
ATOM 5991 O O . SER A 1 798 ? -8.954 3.137 -8.636 1.00 93.69 798 SER A O 1
ATOM 5993 N N . TRP A 1 799 ? -7.815 4.691 -9.798 1.00 95.00 799 TRP A N 1
ATOM 5994 C CA . TRP A 1 799 ? -6.492 4.346 -9.276 1.00 95.00 799 TRP A CA 1
ATOM 5995 C C . TRP A 1 799 ? -6.400 4.515 -7.766 1.00 95.00 799 TRP A C 1
ATOM 5997 O O . TRP A 1 799 ? -5.947 3.599 -7.085 1.00 95.00 799 TRP A O 1
ATOM 6007 N N . GLN A 1 800 ? -6.912 5.620 -7.227 1.00 95.31 800 GLN A N 1
ATOM 6008 C CA . GLN A 1 800 ? -6.964 5.847 -5.786 1.00 95.31 800 GLN A CA 1
ATOM 6009 C C . GLN A 1 800 ? -7.699 4.709 -5.068 1.00 95.31 800 GLN A C 1
ATOM 6011 O O . GLN A 1 800 ? -7.155 4.115 -4.143 1.00 95.31 800 GLN A O 1
ATOM 6016 N N . ARG A 1 801 ? -8.895 4.327 -5.541 1.00 95.06 801 ARG A N 1
ATOM 6017 C CA . ARG A 1 801 ? -9.666 3.219 -4.952 1.00 95.06 801 ARG A CA 1
ATOM 6018 C C . ARG A 1 801 ? -8.926 1.883 -5.025 1.00 95.06 801 ARG A C 1
ATOM 6020 O O . ARG A 1 801 ? -8.940 1.142 -4.045 1.00 95.06 801 ARG A O 1
ATOM 6027 N N . ARG A 1 802 ? -8.276 1.578 -6.156 1.00 94.94 802 ARG A N 1
ATOM 6028 C CA . ARG A 1 802 ? -7.465 0.356 -6.333 1.00 94.94 802 ARG A CA 1
ATOM 6029 C C . ARG A 1 802 ? -6.289 0.317 -5.355 1.00 94.94 802 ARG A C 1
ATOM 6031 O O . ARG A 1 802 ? -6.078 -0.705 -4.713 1.00 94.94 802 ARG A O 1
ATOM 6038 N N . LEU A 1 803 ? -5.563 1.425 -5.202 1.00 96.38 803 LEU A N 1
ATOM 6039 C CA . LEU A 1 803 ? -4.421 1.519 -4.287 1.00 96.38 803 LEU A CA 1
ATOM 6040 C C . LEU A 1 803 ? -4.861 1.467 -2.817 1.00 96.38 803 LEU A C 1
ATOM 6042 O O . LEU A 1 803 ? -4.244 0.752 -2.031 1.00 96.38 803 LEU A O 1
ATOM 6046 N N . SER A 1 804 ? -5.951 2.152 -2.451 1.00 94.38 804 SER A N 1
ATOM 6047 C CA . SER A 1 804 ? -6.515 2.118 -1.093 1.00 94.38 804 SER A CA 1
ATOM 6048 C C . SER A 1 804 ? -7.022 0.733 -0.693 1.00 94.38 804 SER A C 1
ATOM 6050 O O . SER A 1 804 ? -6.895 0.348 0.466 1.00 94.38 804 SER A O 1
ATOM 6052 N N . ALA A 1 805 ? -7.561 -0.047 -1.636 1.00 95.94 805 ALA A N 1
ATOM 6053 C CA . ALA A 1 805 ? -7.975 -1.428 -1.379 1.00 95.94 805 ALA A CA 1
ATOM 6054 C C . ALA A 1 805 ? -6.794 -2.362 -1.045 1.00 95.94 805 ALA A C 1
ATOM 6056 O O . ALA A 1 805 ? -7.005 -3.445 -0.505 1.00 95.94 805 ALA A O 1
ATOM 6057 N N . LEU A 1 806 ? -5.562 -1.939 -1.343 1.00 95.25 806 LEU A N 1
ATOM 6058 C CA . LEU A 1 806 ? -4.321 -2.675 -1.099 1.00 95.25 806 LEU A CA 1
ATOM 6059 C C . LEU A 1 806 ? -3.518 -2.078 0.066 1.00 95.25 806 LEU A C 1
ATOM 6061 O O . LEU A 1 806 ? -2.290 -2.171 0.081 1.00 95.25 806 LEU A O 1
ATOM 6065 N N . ALA A 1 807 ? -4.180 -1.453 1.045 1.00 93.19 807 ALA A N 1
ATOM 6066 C CA . ALA A 1 807 ? -3.521 -0.856 2.210 1.00 93.19 807 ALA A CA 1
ATOM 6067 C C . ALA A 1 807 ? -2.638 -1.862 2.976 1.00 93.19 807 ALA A C 1
ATOM 6069 O O . ALA A 1 807 ? -1.549 -1.508 3.421 1.00 93.19 807 ALA A O 1
ATOM 6070 N N . THR A 1 808 ? -3.053 -3.128 3.066 1.00 93.62 808 THR A N 1
ATOM 6071 C CA . THR A 1 808 ? -2.338 -4.206 3.775 1.00 93.62 808 THR A CA 1
ATOM 6072 C C . THR A 1 808 ? -1.439 -5.071 2.883 1.00 93.62 808 THR A C 1
ATOM 6074 O O . THR A 1 808 ? -0.864 -6.034 3.372 1.00 93.62 808 THR A O 1
ATOM 6077 N N . ASP A 1 809 ? -1.298 -4.755 1.590 1.00 92.12 809 ASP A N 1
ATOM 6078 C CA . ASP A 1 809 ? -0.474 -5.525 0.646 1.00 92.12 809 ASP A CA 1
ATOM 6079 C C . ASP A 1 809 ? 0.381 -4.582 -0.211 1.00 92.12 809 ASP A C 1
ATOM 6081 O O . ASP A 1 809 ? 0.018 -4.202 -1.332 1.00 92.12 809 ASP A O 1
ATOM 6085 N N . ALA A 1 810 ? 1.542 -4.185 0.321 1.00 91.25 810 ALA A N 1
ATOM 6086 C CA . ALA A 1 810 ? 2.425 -3.260 -0.381 1.00 91.25 810 ALA A CA 1
ATOM 6087 C C . ALA A 1 810 ? 2.999 -3.855 -1.673 1.00 91.25 810 ALA A C 1
ATOM 6089 O O . ALA A 1 810 ? 3.285 -3.112 -2.612 1.00 91.25 810 ALA A O 1
ATOM 6090 N N . ARG A 1 811 ? 3.137 -5.184 -1.764 1.00 88.00 811 ARG A N 1
ATOM 6091 C CA . ARG A 1 811 ? 3.676 -5.861 -2.951 1.00 88.00 811 ARG A CA 1
ATOM 6092 C C . ARG A 1 811 ? 2.709 -5.772 -4.130 1.00 88.00 811 ARG A C 1
ATOM 6094 O O . ARG A 1 811 ? 3.118 -5.442 -5.249 1.00 88.00 811 ARG A O 1
ATOM 6101 N N . SER A 1 812 ? 1.432 -6.058 -3.890 1.00 90.62 812 SER A N 1
ATOM 6102 C CA . SER A 1 812 ? 0.394 -5.878 -4.905 1.00 90.62 812 SER A CA 1
ATOM 6103 C C . SER A 1 812 ? 0.227 -4.399 -5.246 1.00 90.62 812 SER A C 1
ATOM 6105 O O . SER A 1 812 ? 0.097 -4.061 -6.423 1.00 90.62 812 SER A O 1
ATOM 6107 N N . ARG A 1 813 ? 0.320 -3.505 -4.252 1.00 93.88 813 ARG A N 1
ATOM 6108 C CA . ARG A 1 813 ? 0.253 -2.053 -4.467 1.00 93.88 813 ARG A CA 1
ATOM 6109 C C . ARG A 1 813 ? 1.397 -1.531 -5.344 1.00 93.88 813 ARG A C 1
ATOM 6111 O O . ARG A 1 813 ? 1.130 -0.768 -6.264 1.00 93.88 813 ARG A O 1
ATOM 6118 N N . ASP A 1 814 ? 2.635 -1.986 -5.139 1.00 91.38 814 ASP A N 1
ATOM 6119 C CA . ASP A 1 814 ? 3.787 -1.672 -6.007 1.00 91.38 814 ASP A CA 1
ATOM 6120 C C . ASP A 1 814 ? 3.576 -2.168 -7.449 1.00 91.38 814 ASP A C 1
ATOM 6122 O O . ASP A 1 814 ? 3.891 -1.473 -8.416 1.00 91.38 814 ASP A O 1
ATOM 6126 N N . THR A 1 815 ? 2.984 -3.354 -7.609 1.00 91.44 815 THR A N 1
ATOM 6127 C CA . THR A 1 815 ? 2.659 -3.899 -8.935 1.00 91.44 815 THR A CA 1
ATOM 6128 C C . THR A 1 815 ? 1.609 -3.042 -9.646 1.00 91.44 815 THR A C 1
ATOM 6130 O O . THR A 1 815 ? 1.774 -2.705 -10.816 1.00 91.44 815 THR A O 1
ATOM 6133 N N . GLU A 1 816 ? 0.544 -2.654 -8.944 1.00 94.31 816 GLU A N 1
ATOM 6134 C CA . GLU A 1 816 ? -0.482 -1.740 -9.458 1.00 94.31 816 GLU A CA 1
ATOM 6135 C C . GLU A 1 816 ? 0.106 -0.374 -9.821 1.00 94.31 816 GLU A C 1
ATOM 6137 O O . GLU A 1 816 ? -0.149 0.137 -10.910 1.00 94.31 816 GLU A O 1
ATOM 6142 N N . GLN A 1 817 ? 0.964 0.173 -8.961 1.00 94.50 817 GLN A N 1
ATOM 6143 C CA . GLN A 1 817 ? 1.680 1.422 -9.193 1.00 94.50 817 GLN A CA 1
ATOM 6144 C C . GLN A 1 817 ? 2.505 1.370 -10.485 1.00 94.50 817 GLN A C 1
ATOM 6146 O O . GLN A 1 817 ? 2.415 2.274 -11.313 1.00 94.50 817 GLN A O 1
ATOM 6151 N N . ALA A 1 818 ? 3.289 0.308 -10.689 1.00 90.94 818 ALA A N 1
ATOM 6152 C CA . ALA A 1 818 ? 4.107 0.132 -11.888 1.00 90.94 818 ALA A CA 1
ATOM 6153 C C . ALA A 1 818 ? 3.263 0.018 -13.171 1.00 90.94 818 ALA A C 1
ATOM 6155 O O . ALA A 1 818 ? 3.641 0.556 -14.215 1.00 90.94 818 ALA A O 1
ATOM 6156 N N . ILE A 1 819 ? 2.097 -0.628 -13.093 1.00 91.94 819 ILE A N 1
ATOM 6157 C CA . ILE A 1 819 ? 1.150 -0.693 -14.209 1.00 91.94 819 ILE A CA 1
ATOM 6158 C C . ILE A 1 819 ? 0.580 0.700 -14.516 1.00 91.94 819 ILE A C 1
ATOM 6160 O O . ILE A 1 819 ? 0.586 1.124 -15.672 1.00 91.94 819 ILE A O 1
ATOM 6164 N N . MET A 1 820 ? 0.147 1.442 -13.493 1.00 94.75 820 MET A N 1
ATOM 6165 C CA . MET A 1 820 ? -0.358 2.813 -13.643 1.00 94.75 820 MET A CA 1
ATOM 6166 C C . MET A 1 820 ? 0.708 3.745 -14.232 1.00 94.75 820 MET A C 1
ATOM 6168 O O . MET A 1 820 ? 0.402 4.536 -15.119 1.00 94.75 820 MET A O 1
ATOM 6172 N N . VAL A 1 821 ? 1.969 3.601 -13.812 1.00 93.31 821 VAL A N 1
ATOM 6173 C CA . VAL A 1 821 ? 3.126 4.322 -14.366 1.00 93.31 821 VAL A CA 1
ATOM 6174 C C . VAL A 1 821 ? 3.269 4.076 -15.864 1.00 93.31 821 VAL A C 1
ATOM 6176 O O . VAL A 1 821 ? 3.326 5.034 -16.635 1.00 93.31 821 VAL A O 1
ATOM 6179 N N . GLY A 1 822 ? 3.307 2.811 -16.293 1.00 89.50 822 GLY A N 1
ATOM 6180 C CA . GLY A 1 822 ? 3.462 2.474 -17.709 1.00 89.50 822 GLY A CA 1
ATOM 6181 C C . GLY A 1 822 ? 2.271 2.933 -18.551 1.00 89.50 822 GLY A C 1
ATOM 6182 O O . GLY A 1 822 ? 2.450 3.440 -19.658 1.00 89.50 822 GLY A O 1
ATOM 6183 N N . TYR A 1 823 ? 1.061 2.815 -18.004 1.00 90.75 823 TYR A N 1
ATOM 6184 C CA . TYR A 1 823 ? -0.160 3.285 -18.647 1.00 90.75 823 TYR A CA 1
ATOM 6185 C C . TYR A 1 823 ? -0.175 4.808 -18.813 1.00 90.75 823 TYR A C 1
ATOM 6187 O O . TYR A 1 823 ? -0.477 5.310 -19.895 1.00 90.75 823 TYR A O 1
ATOM 6195 N N . LEU A 1 824 ? 0.186 5.546 -17.759 1.00 92.25 824 LEU A N 1
ATOM 6196 C CA . LEU A 1 824 ? 0.270 7.003 -17.771 1.00 92.25 824 LEU A CA 1
ATOM 6197 C C . LEU A 1 824 ? 1.339 7.477 -18.760 1.00 92.25 824 LEU A C 1
ATOM 6199 O O . LEU A 1 824 ? 1.056 8.312 -19.616 1.00 92.25 824 LEU A O 1
ATOM 6203 N N . ALA A 1 825 ? 2.543 6.902 -18.694 1.00 90.06 825 ALA A N 1
ATOM 6204 C CA . ALA A 1 825 ? 3.668 7.266 -19.553 1.00 90.06 825 ALA A CA 1
ATOM 6205 C C . ALA A 1 825 ? 3.359 7.105 -21.053 1.00 90.06 825 ALA A C 1
ATOM 6207 O O . ALA A 1 825 ? 3.889 7.865 -21.865 1.00 90.06 825 ALA A O 1
ATOM 6208 N N . ALA A 1 826 ? 2.477 6.167 -21.420 1.00 88.00 826 ALA A N 1
ATOM 6209 C CA . ALA A 1 826 ? 2.065 5.912 -22.800 1.00 88.00 826 ALA A CA 1
ATOM 6210 C C . ALA A 1 826 ? 1.024 6.908 -23.358 1.00 88.00 826 ALA A C 1
ATOM 6212 O O . ALA A 1 826 ? 0.771 6.900 -24.565 1.00 88.00 826 ALA A O 1
ATOM 6213 N N . ARG A 1 827 ? 0.412 7.766 -22.527 1.00 88.38 827 ARG A N 1
ATOM 6214 C CA . ARG A 1 827 ? -0.633 8.710 -22.966 1.00 88.38 827 ARG A CA 1
ATOM 6215 C C . ARG A 1 827 ? -0.085 9.852 -23.839 1.00 88.38 827 ARG A C 1
ATOM 6217 O O . ARG A 1 827 ? 1.095 10.191 -23.742 1.00 88.38 827 ARG A O 1
ATOM 6224 N N . PRO A 1 828 ? -0.903 10.496 -24.689 1.00 89.25 828 PRO A N 1
ATOM 6225 C CA . PRO A 1 828 ? -0.518 11.740 -25.360 1.00 89.25 828 PRO A CA 1
ATOM 6226 C C . PRO A 1 828 ? -0.107 12.827 -24.356 1.00 89.25 828 PRO A C 1
ATOM 6228 O O . PRO A 1 828 ? -0.674 12.901 -23.268 1.00 89.25 828 PRO A O 1
ATOM 6231 N N . TRP A 1 829 ? 0.846 13.694 -24.722 1.00 88.00 829 TRP A N 1
ATOM 6232 C CA . TRP A 1 829 ? 1.413 14.694 -23.799 1.00 88.00 829 TRP A CA 1
ATOM 6233 C C . TRP A 1 829 ? 0.364 15.583 -23.096 1.00 88.00 829 TRP A C 1
ATOM 6235 O O . TRP A 1 829 ? 0.434 15.679 -21.873 1.00 88.00 829 TRP A O 1
ATOM 6245 N N . PRO A 1 830 ? -0.654 16.150 -23.785 1.00 89.50 830 PRO A N 1
ATOM 6246 C CA . PRO A 1 830 ? -1.667 16.977 -23.117 1.00 89.50 830 PRO A CA 1
ATOM 6247 C C . PRO A 1 830 ? -2.524 16.209 -22.100 1.00 89.50 830 PRO A C 1
ATOM 6249 O O . PRO A 1 830 ? -2.943 16.758 -21.085 1.00 89.50 830 PRO A O 1
ATOM 6252 N N . GLU A 1 831 ? -2.803 14.930 -22.368 1.00 91.31 831 GLU A N 1
ATOM 6253 C CA . GLU A 1 831 ? -3.556 14.080 -21.443 1.00 91.31 831 GLU A CA 1
ATOM 6254 C C . GLU A 1 831 ? -2.685 13.682 -20.246 1.00 91.31 831 GLU A C 1
ATOM 6256 O O . GLU A 1 831 ? -3.139 13.727 -19.103 1.00 91.31 831 GLU A O 1
ATOM 6261 N N . PHE A 1 832 ? -1.421 13.345 -20.510 1.00 91.69 832 PHE A N 1
ATOM 6262 C CA . PHE A 1 832 ? -0.423 13.001 -19.505 1.00 91.69 832 PHE A CA 1
ATOM 6263 C C . PHE A 1 832 ? -0.244 14.118 -18.469 1.00 91.69 832 PHE A C 1
ATOM 6265 O O . PHE A 1 832 ? -0.364 13.851 -17.275 1.00 91.69 832 PHE A O 1
ATOM 6272 N N . THR A 1 833 ? -0.011 15.364 -18.897 1.00 91.00 833 THR A N 1
ATOM 6273 C CA . THR A 1 833 ? 0.208 16.491 -17.973 1.00 91.00 833 THR A CA 1
ATOM 6274 C C . THR A 1 833 ? -1.009 16.741 -17.089 1.00 91.00 833 THR A C 1
ATOM 6276 O O . THR A 1 833 ? -0.871 16.853 -15.872 1.00 91.00 833 THR A O 1
ATOM 6279 N N . ARG A 1 834 ? -2.211 16.716 -17.677 1.00 92.75 834 ARG A N 1
ATOM 6280 C CA . ARG A 1 834 ? -3.477 16.880 -16.952 1.00 92.75 834 ARG A CA 1
ATOM 6281 C C . ARG A 1 834 ? -3.679 15.797 -15.885 1.00 92.75 834 ARG A C 1
ATOM 6283 O O . ARG A 1 834 ? -4.068 16.101 -14.761 1.00 92.75 834 ARG A O 1
ATOM 6290 N N . LEU A 1 835 ? -3.400 14.533 -16.215 1.00 94.69 835 LEU A N 1
ATOM 6291 C CA . LEU A 1 835 ? -3.508 13.417 -15.267 1.00 94.69 835 LEU A CA 1
ATOM 6292 C C . LEU A 1 835 ? -2.461 13.500 -14.151 1.00 94.69 835 LEU A C 1
ATOM 6294 O O . LEU A 1 835 ? -2.775 13.217 -12.997 1.00 94.69 835 LEU A O 1
ATOM 6298 N N . VAL A 1 836 ? -1.234 13.917 -14.470 1.00 93.88 836 VAL A N 1
ATOM 6299 C CA . VAL A 1 836 ? -0.178 14.143 -13.474 1.00 93.88 836 VAL A CA 1
ATOM 6300 C C . VAL A 1 836 ? -0.570 15.256 -12.494 1.00 93.88 836 VAL A C 1
ATOM 6302 O O . VAL A 1 836 ? -0.385 15.098 -11.289 1.00 93.88 836 VAL A O 1
ATOM 6305 N N . GLU A 1 837 ? -1.150 16.358 -12.971 1.00 92.81 837 GLU A N 1
ATOM 6306 C CA . GLU A 1 837 ? -1.666 17.431 -12.107 1.00 92.81 837 GLU A CA 1
ATOM 6307 C C . GLU A 1 837 ? -2.791 16.941 -11.189 1.00 92.81 837 GLU A C 1
ATOM 6309 O O . GLU A 1 837 ? -2.782 17.222 -9.989 1.00 92.81 837 GLU A O 1
ATOM 6314 N N . GLN A 1 838 ? -3.721 16.143 -11.720 1.00 94.50 838 GLN A N 1
ATOM 6315 C CA . GLN A 1 838 ? -4.781 15.538 -10.918 1.00 94.50 838 GLN A CA 1
ATOM 6316 C C . GLN A 1 838 ? -4.211 14.589 -9.849 1.00 94.50 838 GLN A C 1
ATOM 6318 O O . GLN A 1 838 ? -4.629 14.653 -8.697 1.00 94.50 838 GLN A O 1
ATOM 6323 N N . LEU A 1 839 ? -3.210 13.767 -10.183 1.00 95.19 839 LEU A N 1
ATOM 6324 C CA . LEU A 1 839 ? -2.526 12.902 -9.214 1.00 95.19 839 LEU A CA 1
ATOM 6325 C C . LEU A 1 839 ? -1.826 13.692 -8.104 1.00 95.19 839 LEU A C 1
ATOM 6327 O O . LEU A 1 839 ? -1.884 13.287 -6.945 1.00 95.19 839 LEU A O 1
ATOM 6331 N N . ARG A 1 840 ? -1.183 14.820 -8.432 1.00 93.25 840 ARG A N 1
ATOM 6332 C CA . ARG A 1 840 ? -0.566 15.706 -7.431 1.00 93.25 840 ARG A CA 1
ATOM 6333 C C . ARG A 1 840 ? -1.601 16.269 -6.465 1.00 93.25 840 ARG A C 1
ATOM 6335 O O . ARG A 1 840 ? -1.336 16.312 -5.265 1.00 93.25 840 ARG A O 1
ATOM 6342 N N . LYS A 1 841 ? -2.771 16.661 -6.979 1.00 92.62 841 LYS A N 1
ATOM 6343 C CA . LYS A 1 841 ? -3.888 17.133 -6.158 1.00 92.62 841 LYS A CA 1
ATOM 6344 C C . LYS A 1 841 ? -4.385 16.036 -5.212 1.00 92.62 841 LYS A C 1
ATOM 6346 O O . LYS A 1 841 ? -4.382 16.243 -4.005 1.00 92.62 841 LYS A O 1
ATOM 6351 N N . GLU A 1 842 ? -4.705 14.851 -5.733 1.00 93.31 842 GLU A N 1
ATOM 6352 C CA . GLU A 1 842 ? -5.173 13.719 -4.911 1.00 93.31 842 GLU A CA 1
ATOM 6353 C C . GLU A 1 842 ? -4.130 13.272 -3.876 1.00 93.31 842 GLU A C 1
ATOM 6355 O O . GLU A 1 842 ? -4.467 12.905 -2.748 1.00 93.31 842 GLU A O 1
ATOM 6360 N N . ARG A 1 843 ? -2.838 13.351 -4.223 1.00 93.12 843 ARG A N 1
ATOM 6361 C CA . ARG A 1 843 ? -1.740 13.127 -3.276 1.00 93.12 843 ARG A CA 1
ATOM 6362 C C . ARG A 1 843 ? -1.792 14.118 -2.110 1.00 93.12 843 ARG A C 1
ATOM 6364 O O . ARG A 1 843 ? -1.618 13.698 -0.971 1.00 93.12 843 ARG A O 1
ATOM 6371 N N . GLY A 1 844 ? -2.011 15.405 -2.382 1.00 90.12 844 GLY A N 1
ATOM 6372 C CA . GLY A 1 844 ? -2.120 16.443 -1.351 1.00 90.12 844 GLY A CA 1
ATOM 6373 C C . GLY A 1 844 ? -3.373 16.307 -0.480 1.00 90.12 844 GLY A C 1
ATOM 6374 O O . GLY A 1 844 ? -3.302 16.528 0.729 1.00 90.12 844 GLY A O 1
ATOM 6375 N N . ASP A 1 845 ? -4.492 15.892 -1.077 1.00 91.94 845 ASP A N 1
ATOM 6376 C CA . ASP A 1 845 ? -5.789 15.765 -0.400 1.00 91.94 845 ASP A CA 1
ATOM 6377 C C . ASP A 1 845 ? -5.903 14.486 0.461 1.00 91.94 845 ASP A C 1
ATOM 6379 O O . ASP A 1 845 ? -6.663 14.452 1.432 1.00 91.94 845 ASP A O 1
ATOM 6383 N N . SER A 1 846 ? -5.134 13.433 0.157 1.00 92.56 846 SER A N 1
ATOM 6384 C CA . SER A 1 846 ? -5.130 12.182 0.932 1.00 92.56 846 SER A CA 1
ATOM 6385 C C . SER A 1 846 ? -4.611 12.385 2.360 1.00 92.56 846 SER A C 1
ATOM 6387 O O . SER A 1 846 ? -3.593 13.038 2.561 1.00 92.56 846 SER A O 1
ATOM 6389 N N . GLN A 1 847 ? -5.234 11.756 3.361 1.00 93.06 847 GLN A N 1
ATOM 6390 C CA . GLN A 1 847 ? -4.686 11.681 4.728 1.00 93.06 847 GLN A CA 1
ATOM 6391 C C . GLN A 1 847 ? -3.768 10.468 4.939 1.00 93.06 847 GLN A C 1
ATOM 6393 O O . GLN A 1 847 ? -2.970 10.458 5.877 1.00 93.06 847 GLN A O 1
ATOM 6398 N N . GLU A 1 848 ? -3.876 9.450 4.082 1.00 94.31 848 GLU A N 1
ATOM 6399 C CA . GLU A 1 848 ? -3.203 8.161 4.255 1.00 94.31 848 GLU A CA 1
ATOM 6400 C C . GLU A 1 848 ? -1.788 8.194 3.633 1.00 94.31 848 GLU A C 1
ATOM 6402 O O . GLU A 1 848 ? -1.660 8.370 2.411 1.00 94.31 848 GLU A O 1
ATOM 6407 N N . PRO A 1 849 ? -0.711 8.079 4.439 1.00 94.62 849 PRO A N 1
ATOM 6408 C CA . PRO A 1 849 ? 0.667 8.267 3.977 1.00 94.62 849 PRO A CA 1
ATOM 6409 C C . PRO A 1 849 ? 1.120 7.265 2.912 1.00 94.62 849 PRO A C 1
ATOM 6411 O O . PRO A 1 849 ? 1.772 7.651 1.945 1.00 94.62 849 PRO A O 1
ATOM 6414 N N . GLU A 1 850 ? 0.757 5.990 3.038 1.00 94.88 850 GLU A N 1
ATOM 6415 C CA . GLU A 1 850 ? 1.088 4.943 2.068 1.00 94.88 850 GLU A CA 1
ATOM 6416 C C . GLU A 1 850 ? 0.467 5.218 0.694 1.00 94.88 850 GLU A C 1
ATOM 6418 O O . GLU A 1 850 ? 1.086 4.948 -0.338 1.00 94.88 850 GLU A O 1
ATOM 6423 N N . LEU A 1 851 ? -0.728 5.818 0.676 1.00 95.12 851 LEU A N 1
ATOM 6424 C CA . LEU A 1 851 ? -1.375 6.260 -0.551 1.00 95.12 851 LEU A CA 1
ATOM 6425 C C . LEU A 1 851 ? -0.667 7.492 -1.123 1.00 95.12 851 LEU A C 1
ATOM 6427 O O . LEU A 1 851 ? -0.440 7.542 -2.331 1.00 95.12 851 LEU A O 1
ATOM 6431 N N . ARG A 1 852 ? -0.261 8.459 -0.283 1.00 94.12 852 ARG A N 1
ATOM 6432 C CA . ARG A 1 852 ? 0.524 9.617 -0.746 1.00 94.12 852 ARG A CA 1
ATOM 6433 C C . ARG A 1 852 ? 1.823 9.178 -1.417 1.00 94.12 852 ARG A C 1
ATOM 6435 O O . ARG A 1 852 ? 2.115 9.635 -2.519 1.00 94.12 852 ARG A O 1
ATOM 6442 N N . ILE A 1 853 ? 2.557 8.263 -0.780 1.00 93.94 853 ILE A N 1
ATOM 6443 C CA . ILE A 1 853 ? 3.801 7.693 -1.311 1.00 93.94 853 ILE A CA 1
ATOM 6444 C C . ILE A 1 853 ? 3.538 7.012 -2.656 1.00 93.94 853 ILE A C 1
ATOM 6446 O O . ILE A 1 853 ? 4.264 7.275 -3.614 1.00 93.94 853 ILE A O 1
ATOM 6450 N N . ALA A 1 854 ? 2.491 6.185 -2.751 1.00 95.31 854 ALA A N 1
ATOM 6451 C CA . ALA A 1 854 ? 2.154 5.487 -3.988 1.00 95.31 854 ALA A CA 1
ATOM 6452 C C . ALA A 1 854 ? 1.816 6.462 -5.128 1.00 95.31 854 ALA A C 1
ATOM 6454 O O . ALA A 1 854 ? 2.358 6.345 -6.226 1.00 95.31 854 ALA A O 1
ATOM 6455 N N . LEU A 1 855 ? 0.976 7.470 -4.871 1.00 95.19 855 LEU A N 1
ATOM 6456 C CA . LEU A 1 855 ? 0.615 8.486 -5.865 1.00 95.19 855 LEU A CA 1
ATOM 6457 C C . LEU A 1 855 ? 1.827 9.327 -6.291 1.00 95.19 855 LEU A C 1
ATOM 6459 O O . LEU A 1 855 ? 2.023 9.559 -7.484 1.00 95.19 855 LEU A O 1
ATOM 6463 N N . GLY A 1 856 ? 2.675 9.738 -5.343 1.00 92.62 856 GLY A N 1
ATOM 6464 C CA . GLY A 1 856 ? 3.918 10.451 -5.644 1.00 92.62 856 GLY A CA 1
ATOM 6465 C C . GLY A 1 856 ? 4.880 9.616 -6.484 1.00 92.62 856 GLY A C 1
ATOM 6466 O O . GLY A 1 856 ? 5.463 10.117 -7.446 1.00 92.62 856 GLY A O 1
ATOM 6467 N N . ALA A 1 857 ? 4.987 8.322 -6.190 1.00 92.62 857 ALA A N 1
ATOM 6468 C CA . ALA A 1 857 ? 5.793 7.404 -6.977 1.00 92.62 857 ALA A CA 1
ATOM 6469 C C . ALA A 1 857 ? 5.222 7.190 -8.388 1.00 92.62 857 ALA A C 1
ATOM 6471 O O . ALA A 1 857 ? 6.008 7.065 -9.325 1.00 92.62 857 ALA A O 1
ATOM 6472 N N . ILE A 1 858 ? 3.894 7.210 -8.585 1.00 95.06 858 ILE A N 1
ATOM 6473 C CA . ILE A 1 858 ? 3.293 7.202 -9.934 1.00 95.06 858 ILE A CA 1
ATOM 6474 C C . ILE A 1 858 ? 3.706 8.449 -10.707 1.00 95.06 858 ILE A C 1
ATOM 6476 O O . ILE A 1 858 ? 4.183 8.325 -11.831 1.00 95.06 858 ILE A O 1
ATOM 6480 N N . VAL A 1 859 ? 3.557 9.635 -10.107 1.00 93.12 859 VAL A N 1
ATOM 6481 C CA . VAL A 1 859 ? 3.906 10.916 -10.743 1.00 93.12 859 VAL A CA 1
ATOM 6482 C C . VAL A 1 859 ? 5.360 10.912 -11.208 1.00 93.12 859 VAL A C 1
ATOM 6484 O O . VAL A 1 859 ? 5.640 11.113 -12.390 1.00 93.12 859 VAL A O 1
ATOM 6487 N N . VAL A 1 860 ? 6.279 10.628 -10.286 1.00 89.12 860 VAL A N 1
ATOM 6488 C CA . VAL A 1 860 ? 7.720 10.631 -10.547 1.00 89.12 860 VAL A CA 1
ATOM 6489 C C . VAL A 1 860 ? 8.096 9.574 -11.580 1.00 89.12 860 VAL A C 1
ATOM 6491 O O . VAL A 1 860 ? 8.700 9.889 -12.607 1.00 89.12 860 VAL A O 1
ATOM 6494 N N . ASN A 1 861 ? 7.716 8.316 -11.348 1.00 90.00 861 ASN A N 1
ATOM 6495 C CA . ASN A 1 861 ? 8.158 7.226 -12.209 1.00 90.00 861 ASN A CA 1
ATOM 6496 C C . ASN A 1 861 ? 7.514 7.298 -13.595 1.00 90.00 861 ASN A C 1
ATOM 6498 O O . ASN A 1 861 ? 8.138 6.858 -14.553 1.00 90.00 861 ASN A O 1
ATOM 6502 N N . ALA A 1 862 ? 6.313 7.867 -13.746 1.00 91.44 862 ALA A N 1
ATOM 6503 C CA . ALA A 1 862 ? 5.707 8.074 -15.062 1.00 91.44 862 ALA A CA 1
ATOM 6504 C C . ALA A 1 862 ? 6.420 9.167 -15.866 1.00 91.44 862 ALA A C 1
ATOM 6506 O O . ALA A 1 862 ? 6.629 8.989 -17.066 1.00 91.44 862 ALA A O 1
ATOM 6507 N N . LEU A 1 863 ? 6.847 10.258 -15.217 1.00 88.19 863 LEU A N 1
ATOM 6508 C CA . LEU A 1 863 ? 7.673 11.297 -15.848 1.00 88.19 863 LEU A CA 1
ATOM 6509 C C . LEU A 1 863 ? 9.006 10.724 -16.345 1.00 88.19 863 LEU A C 1
ATOM 6511 O O . LEU A 1 863 ? 9.411 10.994 -17.475 1.00 88.19 863 LEU A O 1
ATOM 6515 N N . VAL A 1 864 ? 9.644 9.882 -15.531 1.00 84.56 864 VAL A N 1
ATOM 6516 C CA . VAL A 1 864 ? 10.909 9.213 -15.868 1.00 84.56 864 VAL A CA 1
ATOM 6517 C C . VAL A 1 864 ? 10.716 8.141 -16.944 1.00 84.56 864 VAL A C 1
ATOM 6519 O O . VAL A 1 864 ? 11.449 8.103 -17.928 1.00 84.56 864 VAL A O 1
ATOM 6522 N N . ALA A 1 865 ? 9.716 7.268 -16.804 1.00 85.19 865 ALA A N 1
ATOM 6523 C CA . ALA A 1 865 ? 9.447 6.199 -17.765 1.00 85.19 865 ALA A CA 1
ATOM 6524 C C . ALA A 1 865 ? 9.094 6.749 -19.152 1.00 85.19 865 ALA A C 1
ATOM 6526 O O . ALA A 1 865 ? 9.437 6.139 -20.162 1.00 85.19 865 ALA A O 1
ATOM 6527 N N . ARG A 1 866 ? 8.437 7.912 -19.211 1.00 86.19 866 ARG A N 1
ATOM 6528 C CA . ARG A 1 866 ? 8.126 8.595 -20.467 1.00 86.19 866 ARG A CA 1
ATOM 6529 C C . ARG A 1 866 ? 9.374 9.137 -21.171 1.00 86.19 866 ARG A C 1
ATOM 6531 O O . ARG A 1 866 ? 9.425 9.135 -22.404 1.00 86.19 866 ARG A O 1
ATOM 6538 N N . SER A 1 867 ? 10.339 9.640 -20.404 1.00 79.62 867 SER A N 1
ATOM 6539 C CA . SER A 1 867 ? 11.539 10.286 -20.934 1.00 79.62 867 SER A CA 1
ATOM 6540 C C . SER A 1 867 ? 12.667 9.297 -21.243 1.00 79.62 867 SER A C 1
ATOM 6542 O O . SER A 1 867 ? 13.470 9.552 -22.137 1.00 79.62 867 SER A O 1
ATOM 6544 N N . ARG A 1 868 ? 12.712 8.135 -20.581 1.00 77.50 868 ARG A N 1
ATOM 6545 C CA . ARG A 1 868 ? 13.693 7.080 -20.876 1.00 77.50 868 ARG A CA 1
ATOM 6546 C C . ARG A 1 868 ? 13.402 6.397 -22.218 1.00 77.50 868 ARG A C 1
ATOM 6548 O O . ARG A 1 868 ? 12.297 5.931 -22.488 1.00 77.50 868 ARG A O 1
ATOM 6555 N N . VAL A 1 869 ? 14.431 6.284 -23.057 1.00 62.56 869 VAL A N 1
ATOM 6556 C CA . VAL A 1 869 ? 14.379 5.550 -24.329 1.00 62.56 869 VAL A CA 1
ATOM 6557 C C . VAL A 1 869 ? 14.845 4.118 -24.071 1.00 62.56 869 VAL A C 1
ATOM 6559 O O . VAL A 1 869 ? 16.007 3.899 -23.740 1.00 62.56 869 VAL A O 1
ATOM 6562 N N . SER A 1 870 ? 13.964 3.122 -24.209 1.00 53.12 870 SER A N 1
ATOM 6563 C CA . SER A 1 870 ? 14.402 1.721 -24.125 1.00 53.12 870 SER A CA 1
ATOM 6564 C C . SER A 1 870 ? 15.391 1.406 -25.258 1.00 53.12 870 SER A C 1
ATOM 6566 O O . SER A 1 870 ? 15.084 1.718 -26.416 1.00 53.12 870 SER A O 1
ATOM 6568 N N . PRO A 1 871 ? 16.531 0.745 -24.982 1.00 43.78 871 PRO A N 1
ATOM 6569 C CA . PRO A 1 871 ? 17.434 0.289 -26.032 1.00 43.78 871 PRO A CA 1
ATOM 6570 C C . PRO A 1 871 ? 16.684 -0.639 -26.998 1.00 43.78 871 PRO A C 1
ATOM 6572 O O . PRO A 1 871 ? 16.095 -1.642 -26.582 1.00 43.78 871 PRO A O 1
ATOM 6575 N N . ARG A 1 872 ? 16.686 -0.324 -28.299 1.00 36.84 872 ARG A N 1
ATOM 6576 C CA . ARG A 1 872 ? 16.251 -1.283 -29.325 1.00 36.84 872 ARG A CA 1
ATOM 6577 C C . ARG A 1 872 ? 17.312 -2.378 -29.418 1.00 36.84 872 ARG A C 1
ATOM 6579 O O . ARG A 1 872 ? 18.486 -2.066 -29.561 1.00 36.84 872 ARG A O 1
ATOM 6586 N N . GLY A 1 873 ? 16.900 -3.642 -29.326 1.00 35.66 873 GLY A N 1
ATOM 6587 C CA . GLY A 1 873 ? 17.807 -4.786 -29.483 1.00 35.66 873 GLY A CA 1
ATOM 6588 C C . GLY A 1 873 ? 18.263 -5.470 -28.192 1.00 35.66 873 GLY A C 1
ATOM 6589 O O . GLY A 1 873 ? 19.076 -6.388 -28.271 1.00 35.66 873 GLY A O 1
ATOM 6590 N N . ALA A 1 874 ? 17.722 -5.112 -27.019 1.00 38.84 874 ALA A N 1
ATOM 6591 C CA . ALA A 1 874 ? 17.828 -5.980 -25.844 1.00 38.84 874 ALA A CA 1
ATOM 6592 C C . ALA A 1 874 ? 17.089 -7.297 -26.145 1.00 38.84 874 ALA A C 1
ATOM 6594 O O . ALA A 1 874 ? 15.863 -7.384 -26.038 1.00 38.84 874 ALA A O 1
ATOM 6595 N N . GLN A 1 875 ? 17.830 -8.295 -26.624 1.00 47.03 875 GLN A N 1
ATOM 6596 C CA . GLN A 1 875 ? 17.311 -9.627 -26.899 1.00 47.03 875 GLN A CA 1
ATOM 6597 C C . GLN A 1 875 ? 16.678 -10.167 -25.617 1.00 47.03 875 GLN A C 1
ATOM 6599 O O . GLN A 1 875 ? 17.322 -10.239 -24.575 1.00 47.03 875 GLN A O 1
ATOM 6604 N N . LEU A 1 876 ? 15.402 -10.545 -25.710 1.00 50.59 876 LEU A N 1
ATOM 6605 C CA . LEU A 1 876 ? 14.570 -10.974 -24.576 1.00 50.59 876 LEU A CA 1
ATOM 6606 C C . LEU A 1 876 ? 15.125 -12.211 -23.844 1.00 50.59 876 LEU A C 1
ATOM 6608 O O . LEU A 1 876 ? 14.662 -12.521 -22.751 1.00 50.59 876 LEU A O 1
ATOM 6612 N N . PHE A 1 877 ? 16.104 -12.885 -24.453 1.00 49.31 877 PHE A N 1
ATOM 6613 C CA . PHE A 1 877 ? 16.779 -14.082 -23.964 1.00 49.31 877 PHE A CA 1
ATOM 6614 C C . PHE A 1 877 ? 18.306 -14.033 -24.173 1.00 49.31 877 PHE A C 1
ATOM 6616 O O . PHE A 1 877 ? 18.943 -15.084 -24.162 1.00 49.31 877 PHE A O 1
ATOM 6623 N N . ALA A 1 878 ? 18.905 -12.850 -24.393 1.00 36.94 878 ALA A N 1
ATOM 6624 C CA . ALA A 1 878 ? 20.363 -12.755 -24.515 1.00 36.94 878 ALA A CA 1
ATOM 6625 C C . ALA A 1 878 ? 21.030 -13.102 -23.183 1.00 36.94 878 ALA A C 1
ATOM 6627 O O . ALA A 1 878 ? 20.856 -12.396 -22.187 1.00 36.94 878 ALA A O 1
ATOM 6628 N N . GLY A 1 879 ? 21.765 -14.212 -23.207 1.00 32.91 879 GLY A N 1
ATOM 6629 C CA . GLY A 1 879 ? 22.824 -14.502 -22.253 1.00 32.91 879 GLY A CA 1
ATOM 6630 C C . GLY A 1 879 ? 24.127 -13.793 -22.598 1.00 32.91 879 GLY A C 1
ATOM 6631 O O . GLY A 1 879 ? 24.204 -13.179 -23.689 1.00 32.91 879 GLY A O 1
#

Radius of gyration: 51.4 Å; chains: 1; bounding box: 120×67×132 Å

pLDDT: mean 86.57, std 10.91, range [32.91, 98.06]

Secondary structure (DSSP, 8-state):
--SEEEEEEE----TT-TTS-PPPPSSHHHHHHHHHHHHHHHS-STTTEEEEEE-TTT-BHHHHHHHHHHHHTT--EEEEEEEEES-EEE-SS-EEEE-B-SSSSSS--EEEHHHHHHHHTTS-EEEEEEEEESTTHHHHHTT-SGGG--TT-SEEEEEESS-TT----EETTTTEEHHHHHHHHHHHH---TT-SS--SEEEIIIIIHHHHHHHHHHHHHHHTTT-----EEEEEESS--EEE---PPP-S----HHHHHHHHHHHHHHHHHHHHHHHHHHHHHHEEEEEE-TTSEEEEEES-GGGHHHHTTS--EEEEEEEEGGGB-SSHHHHHHHHTT-EEEETT-B-TTSSBTHHHHHHHHB-HHHHHHHHHHTTPPPPPP-SS--HHHHHHHHHHHHHHT-GGGHHHHHTTSS-GGG-SS---PPPTT---HHHHT--HHHHHHHHHHHHHHHHH-HHHHHHHHHHHHHHHHHHHHH--HHHH-TTHHHHHHHHHHHHHHHHHHHHHHTT--SS-HHHHHHHHHHIIIIIIIIIIHHHTTS---HHHHHHHHHHHHTT--S-TTSTTTHHHHHHHHHT--SSHHHHHHHHHHHHHHHHTT--S-HHHHHHHHHHHHHT---HHHHHHHHHHHHHHHTSSS--HHHHHHHHHHHHHGGGS-GGGHHHHHHHHHHHHHHS-TTBHHHHHHHHHHHHHT-PPTTHHHHHHHHHTTSPPP-TT-TT---SPPTT----BSSHHHHHHHHHHHHHS---HHHHHHHHHTTT-TTTHHHHHHHHHHHS----TTTHHHHHHHHHHTTTT-HHHHHHHHHHHHHHHHTS-HHHHHHHHHHHHHHHHH---HHHHHHHHHHHHHHHHHHH--PPTT--TT--

Sequence (879 aa):
MATVGAFVVGIASYRAISGTGLTPLEFAVNDADGIEQYLRTCWPDDGDLRIVRIGEGDATAVAMEAGLEALAEGGPYELCWLFLSGHGWVDGATAGFLVQPAEEIGGLPMLAAETLDRLIGRIDAKRTILILDCCFAEGLVRRMSYFAALGESEARLYVASSRESQRTWEDRGVKHGVFTAHLLDLLNTGSAAQFSERKTQLDVDAELFPAVCAQVPLYVFQQKGGARQEPVKGGVSSSSVALPVASLARRVRNRSVLETVAIRLRQAVTGLAVGGLALLALSYALLYYVEPGAGGTLMVRHGTRWLEPLLRVLPLERVDTGISVADLSSNGAAAAPLQSGYTTGFWTHEGADRARGWFDAVLAGLDPAAAARYGALAGRQPPTLGPSPFPLDVERAALMALSDAQPESLDPILNHVPGGDRRSQQVEPISANQLDFEILDLTEANMVSYAEALAYAAALDPVRTFPAFLGFAKATQEWLLHNTDAQRGRGARDRVRNAVVDVLGVISKARIDRGLPALDTPDRDLLRVLSDAGYAEVIGQALSRVVGDAQSRLTAATSALQRFRGSPDDPTQGPAFETIVAGLDDSAQSRELVERVIAAFADAGAVPNSYYTRFLIAAGDARALPANVVDELVLTARERLAKAESNFEDSEYGRILAHAMSQIPLTQREIALALIERVANSVTPMSTSTAEMYAALGRQRLDPEGLLAKVRERAAKAKPYTPADRNVAVGPTPGMTIVVGPGPWIAALAVFGSNRQLGAGEVAILRAHASNPALRDMIMRALVRQEKEEPADTIVGSWQRRLSALATDARSRDTEQAIMVGYLAARPWPEFTRLVEQLRKERGDSQEPELRIALGAIVVNALVARSRVSPRGAQLFAG